Protein AF-0000000076649623 (afdb_homodimer)

Organism: Fusarium proliferatum (strain ET1) (NCBI:txid1227346)

Solvent-accessible surface area (backbone atoms only — not comparable to full-atom values): 53222 Å² total; per-residue (Å²): 126,75,60,84,68,94,77,64,84,64,48,52,60,72,61,63,50,52,37,36,53,84,43,39,63,80,58,52,62,29,38,40,29,67,59,44,32,45,48,42,56,57,62,59,64,44,45,24,31,44,32,30,13,16,39,40,55,71,40,42,58,73,51,51,92,74,40,55,58,86,61,12,33,7,35,34,34,36,44,37,33,47,74,54,40,34,33,40,40,34,30,55,48,72,33,68,36,53,52,53,21,59,75,67,67,39,58,48,59,39,52,58,86,22,64,72,48,24,37,76,89,43,37,96,71,51,64,78,48,37,42,24,42,16,32,48,78,56,68,93,34,35,30,28,15,21,55,72,25,57,36,32,32,32,38,84,84,80,41,48,57,73,43,76,50,42,38,89,73,58,59,79,62,58,19,23,47,39,53,57,46,58,32,66,89,72,48,27,37,41,39,37,16,54,34,36,76,37,83,48,28,32,26,32,34,45,32,29,28,39,52,82,38,34,61,76,39,71,35,61,39,69,49,98,59,26,42,66,60,66,35,56,42,48,37,89,57,35,32,37,40,52,44,39,38,44,23,36,38,57,68,43,20,72,73,61,45,56,33,46,28,34,42,83,80,57,71,48,24,34,43,34,38,31,49,55,62,89,43,53,52,84,55,57,40,63,30,34,27,67,52,38,22,76,52,52,48,58,47,20,22,75,55,95,80,20,42,36,40,36,27,33,41,19,62,36,78,78,62,39,80,41,23,32,86,85,62,40,55,48,74,59,61,60,83,74,51,38,10,29,32,32,33,36,62,50,52,85,83,55,73,52,84,52,70,51,59,67,73,42,79,76,41,80,48,40,42,50,55,48,33,44,50,62,75,37,50,28,38,84,77,44,57,36,40,28,32,25,52,54,82,90,46,68,69,56,56,13,82,45,88,81,19,58,55,33,58,51,28,36,26,45,32,39,40,28,73,77,77,66,48,72,44,61,37,65,93,47,72,54,31,30,53,43,52,50,41,53,40,65,46,42,91,85,46,59,90,72,39,30,27,32,42,31,43,32,43,31,62,86,77,57,22,28,31,39,34,32,25,45,50,86,47,49,66,77,43,60,46,19,42,34,45,47,66,44,64,71,62,70,47,54,30,54,34,68,43,53,31,70,63,56,57,64,43,44,62,58,48,50,49,42,52,38,47,57,24,62,61,83,115,126,77,61,84,69,95,76,65,84,60,51,51,60,73,62,64,50,52,37,36,53,85,43,42,62,79,56,51,62,29,37,40,29,67,60,42,32,46,47,36,55,56,61,60,66,45,44,25,32,44,33,32,14,15,37,41,54,72,43,44,57,74,51,49,92,74,40,55,58,87,62,12,34,6,35,34,36,35,44,37,33,46,74,55,41,36,34,40,39,34,30,54,48,73,33,68,35,54,51,52,21,59,75,68,68,39,59,49,59,39,52,61,86,22,66,72,49,24,38,75,90,45,39,96,72,52,64,78,48,36,43,23,42,16,31,46,75,56,66,94,35,32,29,28,16,23,56,72,25,58,34,31,31,32,39,83,84,81,41,48,58,73,42,76,52,43,38,88,74,57,60,80,61,60,19,22,46,40,53,57,45,57,31,65,89,74,47,27,37,41,40,36,17,56,34,36,77,36,83,48,28,31,27,32,32,46,33,29,28,38,52,82,38,34,61,76,39,70,35,61,39,68,51,98,60,25,44,66,61,64,34,58,41,48,36,89,57,34,32,37,39,50,44,40,38,45,25,38,37,56,69,43,22,72,72,60,46,54,34,47,29,35,40,85,80,55,72,46,22,34,42,34,36,31,51,56,64,90,45,50,52,84,55,57,40,63,30,35,27,66,51,37,22,76,53,53,47,58,49,21,23,73,56,95,82,19,41,37,40,35,27,33,40,17,60,34,78,79,62,39,79,41,22,32,87,84,63,40,55,48,71,59,62,61,86,74,51,38,10,28,32,33,32,35,64,48,51,86,83,54,75,53,85,52,71,51,59,66,72,41,78,77,41,80,50,39,41,51,56,49,31,45,50,62,74,37,52,28,37,85,76,44,56,37,40,27,31,25,51,53,83,92,44,66,71,57,58,13,84,44,87,81,20,59,55,34,59,52,29,35,26,44,31,39,41,28,73,78,77,67,48,74,44,60,39,65,93,46,71,56,31,28,53,44,52,50,40,53,39,64,47,42,91,84,45,59,88,71,38,32,29,32,42,31,43,32,43,32,62,85,76,57,23,28,32,40,34,33,24,46,49,85,48,50,66,78,43,60,47,20,43,34,44,48,68,42,64,70,63,70,45,54,30,53,34,68,44,53,31,69,64,56,56,64,44,44,62,59,48,51,47,42,53,38,48,58,24,62,63,83,118

Radius of gyration: 32.02 Å; Cα contacts (8 Å, |Δi|>4): 2838; chains: 2; bounding box: 60×103×68 Å

Nearest PDB structures (foldseek):
  5u97-assembly2_C  TM=9.268E-01  e=2.617E-54  Neurospora crassa OR74A
  8fu2-assembly2_C  TM=9.263E-01  e=1.915E-53  Neurospora crassa
  6n1y-assembly1_A  TM=9.250E-01  e=1.474E-53  Neurospora crassa
  7t8p-assembly2_C  TM=9.259E-01  e=9.214E-53  Neurospora crassa OR74A
  5j55-assembly1_A  TM=9.469E-01  e=6.071E-52  Novosphingobium aromaticivorans DSM 12444

Secondary structure (DSSP, 8-state):
-----SSS---PPPS--SS-GGGGS----EEEESS-EEEE---TT--EEEEEEEEE-SS--TTGGG--GGGSEEEEEEEEEETTEEEEEEEE---HHHHHHHHHTS----STT-GGGS-TTTTTTS------SEEEEETTEEEEE-TTS--EEE-TTT--EEEE--TTTT---S---SS-EE-TTT--EEEEEESTTSTT--EEEEEEE-TTS-EEEEEEEE-SS-B-----EE-SSEEEEEE-SEEE-HHHHHTT--SEEE-TT--EEEEEEEESSS--GGG-EEEEEES-EEEEEEEEEEETTEEEEEEEEESS-S-TTS-BTTS-TT-S-GGG--B-EEEEEE-TTS-SSS---EEEEEE-SEEEEEE--GGGTTS---EEEEEEE-TTS---B---GGGTT-B-B-EEEEEETTT--EEEE---TTEEE---EEEESSTTPPTT-EEEEEEEEETTTTEEEEEEEETT-GGG--SEEEEPSS--PPP--EEEEEHHHHHHHHHHHHHHHHHTTS---/-----SSS---PPPS--SS-GGGGS----EEEESS-EEEE---TT--EEEEEEEEE-SS--TTGGG--GGGSEEEEEEEEEETTEEEEEEEE---HHHHHHHHHTS----STT-GGGS-TTTTTTS------SEEEEETTEEEEE-TTS--EEE-TTT--EEEE--TTTT---S---SS-EE-TTT--EEEEEESTTSTT--EEEEEEE-TTS-EEEEEEEE-SS-B-----EE-SSEEEEEE-SEEE-HHHHHTT--SEEE-TT--EEEEEEEESSS--GGG-EEEEEES-EEEEEEEEEEETTEEEEEEEEESS-S-TTS-BTTS-TT-S-GGG--B-EEEEEE-TTS-SSS----SEEEE-SEEEEEE--GGGTTS---EEEEEEE-TTS---B---TTSTT-B-B-EEEEEETTT--EEEE---TTEEE---EEEESSTTPPTT-EEEEEEEEETTTTEEEEEEEETT-GGG--SEEEEPSS--PPP--EEEEEHHHHHHHHHHHHHHHHHTTS---

Structure (mmCIF, N/CA/C/O backbone):
data_AF-0000000076649623-model_v1
#
loop_
_entity.id
_entity.type
_entity.pdbx_description
1 polymer 'Related to lignostilbene dioxygenase'
#
loop_
_atom_site.group_PDB
_atom_site.id
_atom_site.type_symbol
_atom_site.label_atom_id
_atom_site.label_alt_id
_atom_site.label_comp_id
_atom_site.label_asym_id
_atom_site.label_entity_id
_atom_site.label_seq_id
_atom_site.pdbx_PDB_ins_code
_atom_site.Cartn_x
_atom_site.Cartn_y
_atom_site.Cartn_z
_atom_site.occupancy
_atom_site.B_iso_or_equiv
_atom_site.auth_seq_id
_atom_site.auth_comp_id
_atom_site.auth_asym_id
_atom_site.auth_atom_id
_atom_site.pdbx_PDB_model_num
ATOM 1 N N . MET A 1 1 ? 22.219 -12.57 13.852 1 20.72 1 MET A N 1
ATOM 2 C CA . MET A 1 1 ? 22.219 -11.109 13.93 1 20.72 1 MET A CA 1
ATOM 3 C C . MET A 1 1 ? 22.797 -10.5 12.656 1 20.72 1 MET A C 1
ATOM 5 O O . MET A 1 1 ? 23.969 -10.711 12.336 1 20.72 1 MET A O 1
ATOM 9 N N . ALA A 1 2 ? 21.875 -10.273 11.617 1 30.36 2 ALA A N 1
ATOM 10 C CA . ALA A 1 2 ? 22.422 -9.734 10.383 1 30.36 2 ALA A CA 1
ATOM 11 C C . ALA A 1 2 ? 23.266 -8.492 10.656 1 30.36 2 ALA A C 1
ATOM 13 O O . ALA A 1 2 ? 22.797 -7.527 11.258 1 30.36 2 ALA A O 1
ATOM 14 N N . HIS A 1 3 ? 24.594 -8.586 10.703 1 27.41 3 HIS A N 1
ATOM 15 C CA . HIS A 1 3 ? 25.609 -7.566 10.938 1 27.41 3 HIS A CA 1
ATOM 16 C C . HIS A 1 3 ? 25.469 -6.41 9.953 1 27.41 3 HIS A C 1
ATOM 18 O O . HIS A 1 3 ? 25.266 -6.629 8.758 1 27.41 3 HIS A O 1
ATOM 24 N N . VAL A 1 4 ? 25.203 -5.152 10.406 1 34.38 4 VAL A N 1
ATOM 25 C CA . VAL A 1 4 ? 25.281 -3.895 9.664 1 34.38 4 VAL A CA 1
ATOM 26 C C . VAL A 1 4 ? 26.641 -3.787 8.969 1 34.38 4 VAL A C 1
ATOM 28 O O . VAL A 1 4 ? 27.688 -3.783 9.625 1 34.38 4 VAL A O 1
ATOM 31 N N . VAL A 1 5 ? 26.797 -4.188 7.703 1 34.47 5 VAL A N 1
ATOM 32 C CA . VAL A 1 5 ? 28.062 -3.951 7.023 1 34.47 5 VAL A CA 1
ATOM 33 C C . VAL A 1 5 ? 28.25 -2.457 6.773 1 34.47 5 VAL A C 1
ATOM 35 O O . VAL A 1 5 ? 27.344 -1.792 6.266 1 34.47 5 VAL A O 1
ATOM 38 N N . PRO A 1 6 ? 29.328 -1.755 7.027 1 34.03 6 PRO A N 1
ATOM 39 C CA . PRO A 1 6 ? 29.875 -0.438 6.707 1 34.03 6 PRO A CA 1
ATOM 40 C C . PRO A 1 6 ? 30.109 -0.242 5.211 1 34.03 6 PRO A C 1
ATOM 42 O O . PRO A 1 6 ? 30.734 -1.092 4.562 1 34.03 6 PRO A O 1
ATOM 45 N N . GLY A 1 7 ? 29.156 0.691 4.246 1 38.47 7 GLY A N 1
ATOM 46 C CA . GLY A 1 7 ? 29.359 1.184 2.895 1 38.47 7 GLY A CA 1
ATOM 47 C C . GLY A 1 7 ? 28.062 1.437 2.145 1 38.47 7 GLY A C 1
ATOM 48 O O . GLY A 1 7 ? 28.078 2.027 1.062 1 38.47 7 GLY A O 1
ATOM 49 N N . VAL A 1 8 ? 27.156 0.473 1.976 1 45.47 8 VAL A N 1
ATOM 50 C CA . VAL A 1 8 ? 25.953 0.926 1.297 1 45.47 8 VAL A CA 1
ATOM 51 C C . VAL A 1 8 ? 25.219 1.954 2.162 1 45.47 8 VAL A C 1
ATOM 53 O O . VAL A 1 8 ? 24.938 1.7 3.336 1 45.47 8 VAL A O 1
ATOM 56 N N . PRO A 1 9 ? 25.328 3.289 1.916 1 55.75 9 PRO A N 1
ATOM 57 C CA . PRO A 1 9 ? 24.469 4.168 2.723 1 55.75 9 PRO A CA 1
ATOM 58 C C . PRO A 1 9 ? 23.141 3.521 3.088 1 55.75 9 PRO A C 1
ATOM 60 O O . PRO A 1 9 ? 22.531 2.844 2.258 1 55.75 9 PRO A O 1
ATOM 63 N N . GLY A 1 10 ? 23.031 2.988 4.223 1 66.56 10 GLY A N 1
ATOM 64 C CA . GLY A 1 10 ? 22.094 2.029 4.781 1 66.56 10 GLY A CA 1
ATOM 65 C C . GLY A 1 10 ? 20.641 2.414 4.562 1 66.56 10 GLY A C 1
ATOM 66 O O . GLY A 1 10 ? 20.344 3.586 4.336 1 66.56 10 GLY A O 1
ATOM 67 N N . THR A 1 11 ? 19.906 1.524 4.02 1 82.69 11 THR A N 1
ATOM 68 C CA . THR A 1 11 ? 18.469 1.654 3.84 1 82.69 11 THR A CA 1
ATOM 69 C C . THR A 1 11 ? 17.734 1.381 5.148 1 82.69 11 THR A C 1
ATOM 71 O O . THR A 1 11 ? 16.5 1.304 5.172 1 82.69 11 THR A O 1
ATOM 74 N N . ARG A 1 12 ? 18.562 1.356 6.27 1 83.62 12 ARG A N 1
ATOM 75 C CA . ARG A 1 12 ? 17.953 1.04 7.551 1 83.62 12 ARG A CA 1
ATOM 76 C C . ARG A 1 12 ? 17.484 2.307 8.266 1 83.62 12 ARG A C 1
ATOM 78 O O . ARG A 1 12 ? 18.234 3.273 8.383 1 83.62 12 ARG A O 1
ATOM 85 N N . PHE A 1 13 ? 16.312 2.258 8.648 1 82.75 13 PHE A N 1
ATOM 86 C CA . PHE A 1 13 ? 15.766 3.377 9.398 1 82.75 13 PHE A CA 1
ATOM 87 C C . PHE A 1 13 ? 16 3.199 10.891 1 82.75 13 PHE A C 1
ATOM 89 O O . PHE A 1 13 ? 15.977 2.078 11.406 1 82.75 13 PHE A O 1
ATOM 96 N N . PRO A 1 14 ? 16.25 4.234 11.484 1 74.25 14 PRO A N 1
ATOM 97 C CA . PRO A 1 14 ? 16.312 4.137 12.945 1 74.25 14 PRO A CA 1
ATOM 98 C C . PRO A 1 14 ? 14.969 3.773 13.57 1 74.25 14 PRO A C 1
ATOM 100 O O . PRO A 1 14 ? 13.914 4.047 12.984 1 74.25 14 PRO A O 1
ATOM 103 N N . LYS A 1 15 ? 14.867 2.783 14.492 1 63.75 15 LYS A N 1
ATOM 104 C CA . LYS A 1 15 ? 13.625 2.336 15.102 1 63.75 15 LYS A CA 1
ATOM 105 C C . LYS A 1 15 ? 12.82 3.516 15.648 1 63.75 15 LYS A C 1
ATOM 107 O O . LYS A 1 15 ? 11.594 3.461 15.711 1 63.75 15 LYS A O 1
ATOM 112 N N . HIS A 1 16 ? 13.469 4.434 16.219 1 58.81 16 HIS A N 1
ATOM 113 C CA . HIS A 1 16 ? 12.562 5.348 16.906 1 58.81 16 HIS A CA 1
ATOM 114 C C . HIS A 1 16 ? 12.836 6.793 16.516 1 58.81 16 HIS A C 1
ATOM 116 O O . HIS A 1 16 ? 13.992 7.227 16.516 1 58.81 16 HIS A O 1
ATOM 122 N N . TYR A 1 17 ? 11.734 7.262 15.797 1 59.03 17 TYR A N 1
ATOM 123 C CA . TYR A 1 17 ? 11.711 8.711 15.672 1 59.03 17 TYR A CA 1
ATOM 124 C C . TYR A 1 17 ? 11.039 9.352 16.891 1 59.03 17 TYR A C 1
ATOM 126 O O . TYR A 1 17 ? 10.367 8.672 17.656 1 59.03 17 TYR A O 1
ATOM 134 N N . ALA A 1 18 ? 11.453 10.547 17.266 1 57.72 18 ALA A N 1
ATOM 135 C CA . ALA A 1 18 ? 10.797 11.391 18.266 1 57.72 18 ALA A CA 1
ATOM 136 C C . ALA A 1 18 ? 9.305 11.523 17.969 1 57.72 18 ALA A C 1
ATOM 138 O O . ALA A 1 18 ? 8.781 12.633 17.875 1 57.72 18 ALA A O 1
ATOM 139 N N . MET A 1 19 ? 8.648 10.258 17.594 1 64.5 19 MET A N 1
ATOM 140 C CA . MET A 1 19 ? 7.223 10.352 17.297 1 64.5 19 MET A CA 1
ATOM 141 C C . MET A 1 19 ? 6.43 9.383 18.156 1 64.5 19 MET A C 1
ATOM 143 O O . MET A 1 19 ? 6.984 8.742 19.047 1 64.5 19 MET A O 1
ATOM 147 N N . SER A 1 20 ? 5.059 9.414 17.938 1 71.38 20 SER A N 1
ATOM 148 C CA . SER A 1 20 ? 4.152 8.516 18.641 1 71.38 20 SER A CA 1
ATOM 149 C C . SER A 1 20 ? 4.555 7.055 18.438 1 71.38 20 SER A C 1
ATOM 151 O O . SER A 1 20 ? 5.246 6.723 17.469 1 71.38 20 SER A O 1
ATOM 153 N N . LYS A 1 21 ? 4.172 6.289 19.375 1 78.25 21 LYS A N 1
ATOM 154 C CA . LYS A 1 21 ? 4.402 4.852 19.297 1 78.25 21 LYS A CA 1
ATOM 155 C C . LYS A 1 21 ? 3.852 4.281 17.984 1 78.25 21 LYS A C 1
ATOM 157 O O . LYS A 1 21 ? 4.391 3.311 17.453 1 78.25 21 LYS A O 1
ATOM 162 N N . TRP A 1 22 ? 2.838 4.906 17.453 1 86.62 22 TRP A N 1
ATOM 163 C CA . TRP A 1 22 ? 2.229 4.469 16.203 1 86.62 22 TRP A CA 1
ATOM 164 C C . TRP A 1 22 ? 3.211 4.594 15.047 1 86.62 22 TRP A C 1
ATOM 166 O O . TRP A 1 22 ? 3.188 3.785 14.117 1 86.62 22 TRP A O 1
ATOM 176 N N . ASN A 1 23 ? 4.113 5.574 15.141 1 82.81 23 ASN A N 1
ATOM 177 C CA . ASN A 1 23 ? 5.043 5.863 14.055 1 82.81 23 ASN A CA 1
ATOM 178 C C . ASN A 1 23 ? 6.371 5.137 14.25 1 82.81 23 ASN A C 1
ATOM 180 O O . ASN A 1 23 ? 7.398 5.559 13.711 1 82.81 23 ASN A O 1
ATOM 184 N N . GLU A 1 24 ? 6.375 4.156 14.938 1 76.06 24 GLU A N 1
ATOM 185 C CA . GLU A 1 24 ? 7.621 3.451 15.234 1 76.06 24 GLU A CA 1
ATOM 186 C C . GLU A 1 24 ? 8.219 2.832 13.977 1 76.06 24 GLU A C 1
ATOM 188 O O . GLU A 1 24 ? 9.438 2.691 13.867 1 76.06 24 GLU A O 1
ATOM 193 N N . ASP A 1 25 ? 7.375 2.504 13.039 1 77.38 25 ASP A N 1
ATOM 194 C CA . ASP A 1 25 ? 7.855 1.944 11.781 1 77.38 25 ASP A CA 1
ATOM 195 C C . ASP A 1 25 ? 7.543 2.873 10.609 1 77.38 25 ASP A C 1
ATOM 197 O O . ASP A 1 25 ? 6.492 3.516 10.586 1 77.38 25 ASP A O 1
ATOM 201 N N . HIS A 1 26 ? 8.516 3.059 9.695 1 78.06 26 HIS A N 1
ATOM 202 C CA . HIS A 1 26 ? 8.312 3.871 8.5 1 78.06 26 HIS A CA 1
ATOM 203 C C . HIS A 1 26 ? 7.605 3.074 7.406 1 78.06 26 HIS A C 1
ATOM 205 O O . HIS A 1 26 ? 7.82 1.867 7.277 1 78.06 26 HIS A O 1
ATOM 211 N N . LEU A 1 27 ? 6.77 3.674 6.648 1 84.12 27 LEU A N 1
ATOM 212 C CA . LEU A 1 27 ? 5.969 2.947 5.668 1 84.12 27 LEU A CA 1
ATOM 213 C C . LEU A 1 27 ? 6.461 3.229 4.254 1 84.12 27 LEU A C 1
ATOM 215 O O . LEU A 1 27 ? 6.746 2.299 3.494 1 84.12 27 LEU A O 1
ATOM 219 N N . ARG A 1 28 ? 6.645 4.492 3.795 1 91.56 28 ARG A N 1
ATOM 220 C CA . ARG A 1 28 ? 7.352 4.91 2.59 1 91.56 28 ARG A CA 1
ATOM 221 C C . ARG A 1 28 ? 6.75 4.262 1.349 1 91.56 28 ARG A C 1
ATOM 223 O O . ARG A 1 28 ? 7.465 3.658 0.546 1 91.56 28 ARG A O 1
ATOM 230 N N . PHE A 1 29 ? 5.477 4.383 1.147 1 95.81 29 PHE A N 1
ATOM 231 C CA . PHE A 1 29 ? 4.848 3.809 -0.036 1 95.81 29 PHE A CA 1
ATOM 232 C C . PHE A 1 29 ? 3.799 4.754 -0.607 1 95.81 29 PHE A C 1
ATOM 234 O O . PHE A 1 29 ? 3.393 5.711 0.053 1 95.81 29 PHE A O 1
ATOM 241 N N . GLU A 1 30 ? 3.449 4.594 -1.854 1 97.81 30 GLU A N 1
ATOM 242 C CA . GLU A 1 30 ? 2.283 5.148 -2.535 1 97.81 30 GLU A CA 1
ATOM 243 C C . GLU A 1 30 ? 1.268 4.059 -2.865 1 97.81 30 GLU A C 1
ATOM 245 O O . GLU A 1 30 ? 1.644 2.922 -3.166 1 97.81 30 GLU A O 1
ATOM 250 N N . ALA A 1 31 ? -0.027 4.383 -2.814 1 97.75 31 ALA A N 1
ATOM 251 C CA . ALA A 1 31 ? -0.969 3.283 -3 1 97.75 31 ALA A CA 1
ATOM 252 C C . ALA A 1 31 ? -2.314 3.793 -3.512 1 97.75 31 ALA A C 1
ATOM 254 O O . ALA A 1 31 ? -2.66 4.957 -3.307 1 97.75 31 ALA A O 1
ATOM 255 N N . ASP A 1 32 ? -3.016 2.951 -4.227 1 97.69 32 ASP A N 1
ATOM 256 C CA . ASP A 1 32 ? -4.438 3.033 -4.551 1 97.69 32 ASP A CA 1
ATOM 257 C C . ASP A 1 32 ? -5.207 1.86 -3.947 1 97.69 32 ASP A C 1
ATOM 259 O O . ASP A 1 32 ? -4.773 0.711 -4.043 1 97.69 32 ASP A O 1
ATOM 263 N N . ALA A 1 33 ? -6.199 2.068 -3.303 1 96.69 33 ALA A N 1
ATOM 264 C CA . ALA A 1 33 ? -7.172 1.06 -2.891 1 96.69 33 ALA A CA 1
ATOM 265 C C . ALA A 1 33 ? -8.57 1.418 -3.379 1 96.69 33 ALA A C 1
ATOM 267 O O . ALA A 1 33 ? -9.18 2.375 -2.895 1 96.69 33 ALA A O 1
ATOM 268 N N . TYR A 1 34 ? -9.023 0.638 -4.359 1 94.62 34 TYR A N 1
ATOM 269 C CA . TYR A 1 34 ? -10.344 0.862 -4.945 1 94.62 34 TYR A CA 1
ATOM 270 C C . TYR A 1 34 ? -11.422 0.161 -4.137 1 94.62 34 TYR A C 1
ATOM 272 O O . TYR A 1 34 ? -11.344 -1.045 -3.893 1 94.62 34 TYR A O 1
ATOM 280 N N . GLU A 1 35 ? -12.406 0.967 -3.643 1 93.75 35 GLU A N 1
ATOM 281 C CA . GLU A 1 35 ? -13.531 0.448 -2.869 1 93.75 35 GLU A CA 1
ATOM 282 C C . GLU A 1 35 ? -13.07 -0.069 -1.509 1 93.75 35 GLU A C 1
ATOM 284 O O . GLU A 1 35 ? -12.898 -1.275 -1.323 1 93.75 35 GLU A O 1
ATOM 289 N N . LEU A 1 36 ? -13.062 0.695 -0.539 1 95.75 36 LEU A N 1
ATOM 290 C CA . LEU A 1 36 ? -12.703 0.276 0.812 1 95.75 36 LEU A CA 1
ATOM 291 C C . LEU A 1 36 ? -13.867 -0.447 1.483 1 95.75 36 LEU A C 1
ATOM 293 O O . LEU A 1 36 ? -15.023 -0.204 1.151 1 95.75 36 LEU A O 1
ATOM 297 N N . GLU A 1 37 ? -13.539 -1.304 2.387 1 92.88 37 GLU A N 1
ATOM 298 C CA . GLU A 1 37 ? -14.547 -2.01 3.172 1 92.88 37 GLU A CA 1
ATOM 299 C C . GLU A 1 37 ? -15.219 -1.079 4.18 1 92.88 37 GLU A C 1
ATOM 301 O O . GLU A 1 37 ? -14.531 -0.378 4.93 1 92.88 37 GLU A O 1
ATOM 306 N N . VAL A 1 38 ? -16.516 -1.086 4.16 1 94.31 38 VAL A N 1
ATOM 307 C CA . VAL A 1 38 ? -17.266 -0.207 5.039 1 94.31 38 VAL A CA 1
ATOM 308 C C . VAL A 1 38 ? -18.109 -1.042 6.004 1 94.31 38 VAL A C 1
ATOM 310 O O . VAL A 1 38 ? -18.906 -1.89 5.574 1 94.31 38 VAL A O 1
ATOM 313 N N . ILE A 1 39 ? -17.891 -0.898 7.301 1 92.75 39 ILE A N 1
ATOM 314 C CA . ILE A 1 39 ? -18.781 -1.408 8.344 1 92.75 39 ILE A CA 1
ATOM 315 C C . ILE A 1 39 ? -19.734 -0.305 8.797 1 92.75 39 ILE A C 1
ATOM 317 O O . ILE A 1 39 ? -19.297 0.758 9.242 1 92.75 39 ILE A O 1
ATOM 321 N N . GLY A 1 40 ? -20.938 -0.52 8.727 1 94.38 40 GLY A N 1
ATOM 322 C CA . GLY A 1 40 ? -21.922 0.528 8.906 1 94.38 40 GLY A CA 1
ATOM 323 C C . GLY A 1 40 ? -22.422 1.11 7.602 1 94.38 40 GLY A C 1
ATOM 324 O O . GLY A 1 40 ? -22.5 0.408 6.59 1 94.38 40 GLY A O 1
ATOM 325 N N . GLN A 1 41 ? -22.906 2.365 7.715 1 93.75 41 GLN A N 1
ATOM 326 C CA . GLN A 1 41 ? -23.5 2.961 6.52 1 93.75 41 GLN A CA 1
ATOM 327 C C . GLN A 1 41 ? -23.016 4.398 6.328 1 93.75 41 GLN A C 1
ATOM 329 O O . GLN A 1 41 ? -23.031 5.191 7.27 1 93.75 41 GLN A O 1
ATOM 334 N N . ILE A 1 42 ? -22.609 4.656 5.137 1 96.31 42 ILE A N 1
ATOM 335 C CA . ILE A 1 42 ? -22.281 6.027 4.746 1 96.31 42 ILE A CA 1
ATOM 336 C C . ILE A 1 42 ? -23.5 6.672 4.078 1 96.31 42 ILE A C 1
ATOM 338 O O . ILE A 1 42 ? -24 6.168 3.072 1 96.31 42 ILE A O 1
ATOM 342 N N . PRO A 1 43 ? -23.953 7.715 4.633 1 95.12 43 PRO A N 1
ATOM 343 C CA . PRO A 1 43 ? -25.062 8.391 3.951 1 95.12 43 PRO A CA 1
ATOM 344 C C . PRO A 1 43 ? -24.75 8.719 2.492 1 95.12 43 PRO A C 1
ATOM 346 O O . PRO A 1 43 ? -23.641 9.188 2.186 1 95.12 43 PRO A O 1
ATOM 349 N N . SER A 1 44 ? -25.688 8.508 1.588 1 91.38 44 SER A N 1
ATOM 350 C CA . SER A 1 44 ? -25.469 8.68 0.156 1 91.38 44 SER A CA 1
ATOM 351 C C . SER A 1 44 ? -25.281 10.156 -0.2 1 91.38 44 SER A C 1
ATOM 353 O O . SER A 1 44 ? -24.812 10.477 -1.292 1 91.38 44 SER A O 1
ATOM 355 N N . THR A 1 45 ? -25.641 11.094 0.716 1 91.25 45 THR A N 1
ATOM 356 C CA . THR A 1 45 ? -25.547 12.531 0.464 1 91.25 45 THR A CA 1
ATOM 357 C C . THR A 1 45 ? -24.094 13 0.572 1 91.25 45 THR A C 1
ATOM 359 O O . THR A 1 45 ? -23.75 14.078 0.098 1 91.25 45 THR A O 1
ATOM 362 N N . ILE A 1 46 ? -23.312 12.211 1.214 1 96.5 46 ILE A N 1
ATOM 363 C CA . ILE A 1 46 ? -21.906 12.594 1.337 1 96.5 46 ILE A CA 1
ATOM 364 C C . ILE A 1 46 ? -21.203 12.391 -0 1 96.5 46 ILE A C 1
ATOM 366 O O . ILE A 1 46 ? -21.141 11.273 -0.519 1 96.5 46 ILE A O 1
ATOM 370 N N . HIS A 1 47 ? -20.781 13.414 -0.575 1 97.12 47 HIS A N 1
ATOM 371 C CA . HIS A 1 47 ? -20.062 13.414 -1.837 1 97.12 47 HIS A CA 1
ATOM 372 C C . HIS A 1 47 ? -18.891 14.398 -1.801 1 97.12 47 HIS A C 1
ATOM 374 O O . HIS A 1 47 ? -19.094 15.609 -1.717 1 97.12 47 HIS A O 1
ATOM 380 N N . GLY A 1 48 ? -17.625 13.883 -1.854 1 97.88 48 GLY A N 1
ATOM 381 C CA . GLY A 1 48 ? -16.422 14.703 -1.819 1 97.88 48 GLY A CA 1
ATOM 382 C C . GLY A 1 48 ? -15.18 13.93 -1.442 1 97.88 48 GLY A C 1
ATOM 383 O O . GLY A 1 48 ? -15.141 12.703 -1.572 1 97.88 48 GLY A O 1
ATOM 384 N N . ALA A 1 49 ? -14.172 14.641 -1.149 1 98.56 49 ALA A N 1
ATOM 385 C CA . ALA A 1 49 ? -12.906 14.008 -0.809 1 98.56 49 ALA A CA 1
ATOM 386 C C . ALA A 1 49 ? -12.312 14.609 0.462 1 98.56 49 ALA A C 1
ATOM 388 O O . ALA A 1 49 ? -12.359 15.828 0.658 1 98.56 49 ALA A O 1
ATOM 389 N N . PHE A 1 50 ? -11.883 13.789 1.341 1 98.75 50 PHE A N 1
ATOM 390 C CA . PHE A 1 50 ? -11.055 14.156 2.48 1 98.75 50 PHE A CA 1
ATOM 391 C C . PHE A 1 50 ? -9.57 13.992 2.148 1 98.75 50 PHE A C 1
ATOM 393 O O . PHE A 1 50 ? -9.086 12.867 1.995 1 98.75 50 PHE A O 1
ATOM 400 N N . TYR A 1 51 ? -8.836 15.133 1.968 1 98.81 51 TYR A N 1
ATOM 401 C CA . TYR A 1 51 ? -7.395 15.141 1.731 1 98.81 51 TYR A CA 1
ATOM 402 C C . TYR A 1 51 ? -6.629 15.359 3.031 1 98.81 51 TYR A C 1
ATOM 404 O O . TYR A 1 51 ? -7.027 16.172 3.863 1 98.81 51 TYR A O 1
ATOM 412 N N . ARG A 1 52 ? -5.562 14.656 3.178 1 98.25 52 ARG A N 1
ATOM 413 C CA . ARG A 1 52 ? -4.691 14.812 4.34 1 98.25 52 ARG A CA 1
ATOM 414 C C . ARG A 1 52 ? -3.23 14.578 3.963 1 98.25 52 ARG A C 1
ATOM 416 O O . ARG A 1 52 ? -2.936 14.031 2.902 1 98.25 52 ARG A O 1
ATOM 423 N N . VAL A 1 53 ? -2.381 15.016 4.855 1 98.19 53 VAL A N 1
ATOM 424 C CA . VAL A 1 53 ? -0.961 14.82 4.578 1 98.19 53 VAL A CA 1
ATOM 425 C C . VAL A 1 53 ? -0.255 14.312 5.836 1 98.19 53 VAL A C 1
ATOM 427 O O . VAL A 1 53 ? -0.596 14.711 6.949 1 98.19 53 VAL A O 1
ATOM 430 N N . GLN A 1 54 ? 0.619 13.406 5.656 1 95.75 54 GLN A N 1
ATOM 431 C CA . GLN A 1 54 ? 1.485 12.898 6.715 1 95.75 54 GLN A CA 1
ATOM 432 C C . GLN A 1 54 ? 2.957 13.047 6.34 1 95.75 54 GLN A C 1
ATOM 434 O O . GLN A 1 54 ? 3.324 12.875 5.176 1 95.75 54 GLN A O 1
ATOM 439 N N . PRO A 1 55 ? 3.76 13.477 7.285 1 94.81 55 PRO A N 1
ATOM 440 C CA . PRO A 1 55 ? 5.203 13.375 7.055 1 94.81 55 PRO A CA 1
ATOM 441 C C . PRO A 1 55 ? 5.699 11.93 7.023 1 94.81 55 PRO A C 1
ATOM 443 O O . PRO A 1 55 ? 5.328 11.133 7.883 1 94.81 55 PRO A O 1
ATOM 446 N N . ASP A 1 56 ? 6.453 11.602 6.043 1 92.81 56 ASP A N 1
ATOM 447 C CA . ASP A 1 56 ? 7.008 10.266 5.863 1 92.81 56 ASP A CA 1
ATOM 448 C C . ASP A 1 56 ? 8.406 10.328 5.25 1 92.81 56 ASP A C 1
ATOM 450 O O . ASP A 1 56 ? 8.547 10.5 4.039 1 92.81 56 ASP A O 1
ATOM 454 N N . HIS A 1 57 ? 9.461 10.109 6.074 1 92.12 57 HIS A N 1
ATOM 455 C CA . HIS A 1 57 ? 10.82 10.156 5.555 1 92.12 57 HIS A CA 1
ATOM 456 C C . HIS A 1 57 ? 11.023 9.125 4.445 1 92.12 57 HIS A C 1
ATOM 458 O O . HIS A 1 57 ? 10.891 7.922 4.68 1 92.12 57 HIS A O 1
ATOM 464 N N . ALA A 1 58 ? 11.414 9.609 3.314 1 92.31 58 ALA A N 1
ATOM 465 C CA . ALA A 1 58 ? 11.625 8.695 2.189 1 92.31 58 ALA A CA 1
ATOM 466 C C . ALA A 1 58 ? 12.93 7.922 2.348 1 92.31 58 ALA A C 1
ATOM 468 O O . ALA A 1 58 ? 13.07 6.824 1.808 1 92.31 58 ALA A O 1
ATOM 469 N N . PHE A 1 59 ? 13.906 8.5 3.057 1 92.62 59 PHE A N 1
ATOM 470 C CA . PHE A 1 59 ? 15.203 7.883 3.303 1 92.62 59 PHE A CA 1
ATOM 471 C C . PHE A 1 59 ? 15.617 8.055 4.762 1 92.62 59 PHE A C 1
ATOM 473 O O . PHE A 1 59 ? 15.156 8.977 5.438 1 92.62 59 PHE A O 1
ATOM 480 N N . PRO A 1 60 ? 16.484 7.148 5.242 1 90.81 60 PRO A N 1
ATOM 481 C CA . PRO A 1 60 ? 17 7.375 6.594 1 90.81 60 PRO A CA 1
ATOM 482 C C . PRO A 1 60 ? 17.656 8.75 6.75 1 90.81 60 PRO A C 1
ATOM 484 O O . PRO A 1 60 ? 18.547 9.117 5.98 1 90.81 60 PRO A O 1
ATOM 487 N N . PRO A 1 61 ? 17.188 9.461 7.754 1 90.69 61 PRO A N 1
ATOM 488 C CA . PRO A 1 61 ? 17.703 10.828 7.906 1 90.69 61 PRO A CA 1
ATOM 489 C C . PRO A 1 61 ? 19.188 10.867 8.258 1 90.69 61 PRO A C 1
ATOM 491 O O . PRO A 1 61 ? 19.703 9.953 8.906 1 90.69 61 PRO A O 1
ATOM 494 N N . ILE A 1 62 ? 19.844 11.961 7.898 1 90.94 62 ILE A N 1
ATOM 495 C CA . ILE A 1 62 ? 21.266 12.164 8.164 1 90.94 62 ILE A CA 1
ATOM 496 C C . ILE A 1 62 ? 21.5 12.266 9.672 1 90.94 62 ILE A C 1
ATOM 498 O O . ILE A 1 62 ? 22.438 11.664 10.195 1 90.94 62 ILE A O 1
ATOM 502 N N . PHE A 1 63 ? 20.641 12.977 10.328 1 89.38 63 PHE A N 1
ATOM 503 C CA . PHE A 1 63 ? 20.766 13.164 11.766 1 89.38 63 PHE A CA 1
ATOM 504 C C . PHE A 1 63 ? 19.734 12.336 12.516 1 89.38 63 PHE A C 1
ATOM 506 O O . PHE A 1 63 ? 18.938 12.875 13.297 1 89.38 63 PHE A O 1
ATOM 513 N N . ALA A 1 64 ? 19.812 11.062 12.406 1 82.19 64 ALA A N 1
ATOM 514 C CA . ALA A 1 64 ? 18.797 10.102 12.836 1 82.19 64 ALA A CA 1
ATOM 515 C C . ALA A 1 64 ? 18.516 10.234 14.328 1 82.19 64 ALA A C 1
ATOM 517 O O . ALA A 1 64 ? 17.359 10.211 14.75 1 82.19 64 ALA A O 1
ATOM 518 N N . GLU A 1 65 ? 19.453 10.461 15.125 1 77.75 65 GLU A N 1
ATOM 519 C CA . GLU A 1 65 ? 19.312 10.461 16.578 1 77.75 65 GLU A CA 1
ATOM 520 C C . GLU A 1 65 ? 18.516 11.664 17.062 1 77.75 65 GLU A C 1
ATOM 522 O O . GLU A 1 65 ? 17.891 11.617 18.125 1 77.75 65 GLU A O 1
ATOM 527 N N . THR A 1 66 ? 18.531 12.68 16.281 1 82.38 66 THR A N 1
ATOM 528 C CA . THR A 1 66 ? 17.859 13.906 16.703 1 82.38 66 THR A CA 1
ATOM 529 C C . THR A 1 66 ? 16.797 14.328 15.688 1 82.38 66 THR A C 1
ATOM 531 O O . THR A 1 66 ? 16.359 15.477 15.688 1 82.38 66 THR A O 1
ATOM 534 N N . GLU A 1 67 ? 16.531 13.398 14.805 1 85 67 GLU A N 1
ATOM 535 C CA . GLU A 1 67 ? 15.562 13.711 13.766 1 85 67 GLU A CA 1
ATOM 536 C C . GLU A 1 67 ? 14.164 13.914 14.359 1 85 67 GLU A C 1
ATOM 538 O O . GLU A 1 67 ? 13.828 13.305 15.375 1 85 67 GLU A O 1
ATOM 543 N N . ILE A 1 68 ? 13.461 14.797 13.703 1 85.06 68 ILE A N 1
ATOM 544 C CA . ILE A 1 68 ? 12.102 15.07 14.18 1 85.06 68 ILE A CA 1
ATOM 545 C C . ILE A 1 68 ? 11.094 14.68 13.102 1 85.06 68 ILE A C 1
ATOM 547 O O . ILE A 1 68 ? 11.375 14.789 11.906 1 85.06 68 ILE A O 1
ATOM 551 N N . PRO A 1 69 ? 9.891 14.336 13.484 1 81.5 69 PRO A N 1
ATOM 552 C CA . PRO A 1 69 ? 8.875 13.867 12.531 1 81.5 69 PRO A CA 1
ATOM 553 C C . PRO A 1 69 ? 8.477 14.938 11.516 1 81.5 69 PRO A C 1
ATOM 555 O O . PRO A 1 69 ? 8.102 14.609 10.391 1 81.5 69 PRO A O 1
ATOM 558 N N . LEU A 1 70 ? 8.625 16.156 11.82 1 89.81 70 LEU A N 1
ATOM 559 C CA . LEU A 1 70 ? 8.188 17.266 10.977 1 89.81 70 LEU A CA 1
ATOM 560 C C . LEU A 1 70 ? 9.047 17.344 9.719 1 89.81 70 LEU A C 1
ATOM 562 O O . LEU A 1 70 ? 8.688 18.047 8.766 1 89.81 70 LEU A O 1
ATOM 566 N N . ASN A 1 71 ? 10.125 16.641 9.766 1 92.81 71 ASN A N 1
ATOM 567 C CA . ASN A 1 71 ? 11.086 16.734 8.68 1 92.81 71 ASN A CA 1
ATOM 568 C C . ASN A 1 71 ? 10.836 15.672 7.613 1 92.81 71 ASN A C 1
ATOM 570 O O . ASN A 1 71 ? 11.578 15.578 6.637 1 92.81 71 ASN A O 1
ATOM 574 N N . GLY A 1 72 ? 9.781 14.883 7.699 1 94 72 GLY A N 1
ATOM 575 C CA . GLY A 1 72 ? 9.438 13.867 6.723 1 94 72 GLY A CA 1
ATOM 576 C C . GLY A 1 72 ? 8.82 14.43 5.457 1 94 72 GLY A C 1
ATOM 577 O O . GLY A 1 72 ? 8.234 15.516 5.477 1 94 72 GLY A O 1
ATOM 578 N N . ASP A 1 73 ? 8.945 13.734 4.387 1 96.75 73 ASP A N 1
ATOM 579 C CA . ASP A 1 73 ? 8.398 14.148 3.098 1 96.75 73 ASP A CA 1
ATOM 580 C C . ASP A 1 73 ? 6.867 14.109 3.113 1 96.75 73 ASP A C 1
ATOM 582 O O . ASP A 1 73 ? 6.273 13.234 3.752 1 96.75 73 ASP A O 1
ATOM 586 N N . GLY A 1 74 ? 6.262 15.094 2.443 1 97.94 74 GLY A N 1
ATOM 587 C CA . GLY A 1 74 ? 4.809 15.109 2.395 1 97.94 74 GLY A CA 1
ATOM 588 C C . GLY A 1 74 ? 4.223 13.969 1.592 1 97.94 74 GLY A C 1
ATOM 589 O O . GLY A 1 74 ? 4.504 13.828 0.401 1 97.94 74 GLY A O 1
ATOM 590 N N . ASN A 1 75 ? 3.488 13.133 2.211 1 97.75 75 ASN A N 1
ATOM 591 C CA . ASN A 1 75 ? 2.715 12.055 1.609 1 97.75 75 ASN A CA 1
ATOM 592 C C . ASN A 1 75 ? 1.214 12.281 1.771 1 97.75 75 ASN A C 1
ATOM 594 O O . ASN A 1 75 ? 0.674 12.125 2.869 1 97.75 75 ASN A O 1
ATOM 598 N N . VAL A 1 76 ? 0.548 12.633 0.668 1 98.62 76 VAL A N 1
ATOM 599 C CA . VAL A 1 76 ? -0.832 13.109 0.706 1 98.62 76 VAL A CA 1
ATOM 600 C C . VAL A 1 76 ? -1.783 11.945 0.421 1 98.62 76 VAL A C 1
ATOM 602 O O . VAL A 1 76 ? -1.542 11.148 -0.486 1 98.62 76 VAL A O 1
ATOM 605 N N . SER A 1 77 ? -2.795 11.812 1.173 1 98.25 77 SER A N 1
ATOM 606 C CA . SER A 1 77 ? -3.834 10.812 0.951 1 98.25 77 SER A CA 1
ATOM 607 C C . SER A 1 77 ? -5.168 11.469 0.611 1 98.25 77 SER A C 1
ATOM 609 O O . SER A 1 77 ? -5.406 12.625 0.96 1 98.25 77 SER A O 1
ATOM 611 N N . SER A 1 78 ? -5.965 10.75 -0.075 1 98.56 78 SER A N 1
ATOM 612 C CA . SER A 1 78 ? -7.32 11.148 -0.441 1 98.56 78 SER A CA 1
ATOM 613 C C . SER A 1 78 ? -8.312 10.023 -0.177 1 98.56 78 SER A C 1
ATOM 615 O O . SER A 1 78 ? -8.086 8.883 -0.583 1 98.56 78 SER A O 1
ATOM 617 N N . PHE A 1 79 ? -9.359 10.258 0.598 1 98.75 79 PHE A N 1
ATOM 618 C CA . PHE A 1 79 ? -10.562 9.438 0.7 1 98.75 79 PHE A CA 1
ATOM 619 C C . PHE A 1 79 ? -11.695 10.047 -0.114 1 98.75 79 PHE A C 1
ATOM 621 O O . PHE A 1 79 ? -12.344 11 0.328 1 98.75 79 PHE A O 1
ATOM 628 N N . TYR A 1 80 ? -11.891 9.555 -1.254 1 98.38 80 TYR A N 1
ATOM 629 C CA . TYR A 1 80 ? -12.984 10.031 -2.096 1 98.38 80 TYR A CA 1
ATOM 630 C C . TYR A 1 80 ? -14.258 9.25 -1.827 1 98.38 80 TYR A C 1
ATOM 632 O O . TYR A 1 80 ? -14.273 8.023 -1.93 1 98.38 80 TYR A O 1
ATOM 640 N N . ILE A 1 81 ? -15.328 9.906 -1.49 1 97.75 81 ILE A N 1
ATOM 641 C CA . ILE A 1 81 ? -16.594 9.297 -1.104 1 97.75 81 ILE A CA 1
ATOM 642 C C . ILE A 1 81 ? -17.688 9.703 -2.09 1 97.75 81 ILE A C 1
ATOM 644 O O . ILE A 1 81 ? -17.891 10.891 -2.346 1 97.75 81 ILE A O 1
ATOM 648 N N . LYS A 1 82 ? -18.359 8.789 -2.596 1 95.75 82 LYS A N 1
ATOM 649 C CA . LYS A 1 82 ? -19.5 9.008 -3.477 1 95.75 82 LYS A CA 1
ATOM 650 C C . LYS A 1 82 ? -20.453 7.824 -3.447 1 95.75 82 LYS A C 1
ATOM 652 O O . LYS A 1 82 ? -20.031 6.672 -3.576 1 95.75 82 LYS A O 1
ATOM 657 N N . ASP A 1 83 ? -21.719 8.047 -3.248 1 92.69 83 ASP A N 1
ATOM 658 C CA . ASP A 1 83 ? -22.781 7.047 -3.293 1 92.69 83 ASP A CA 1
ATOM 659 C C . ASP A 1 83 ? -22.5 5.906 -2.318 1 92.69 83 ASP A C 1
ATOM 661 O O . ASP A 1 83 ? -22.719 4.734 -2.643 1 92.69 83 ASP A O 1
ATOM 665 N N . GLY A 1 84 ? -21.906 6.242 -1.256 1 92.94 84 GLY A N 1
ATOM 666 C CA . GLY A 1 84 ? -21.656 5.27 -0.203 1 92.94 84 GLY A CA 1
ATOM 667 C C . GLY A 1 84 ? -20.375 4.496 -0.39 1 92.94 84 GLY A C 1
ATOM 668 O O . GLY A 1 84 ? -20.016 3.658 0.444 1 92.94 84 GLY A O 1
ATOM 669 N N . HIS A 1 85 ? -19.641 4.727 -1.473 1 94.31 85 HIS A N 1
ATOM 670 C CA . HIS A 1 85 ? -18.375 4.055 -1.765 1 94.31 85 HIS A CA 1
ATOM 671 C C . HIS A 1 85 ? -17.188 4.949 -1.43 1 94.31 85 HIS A C 1
ATOM 673 O O . HIS A 1 85 ? -17.281 6.176 -1.505 1 94.31 85 HIS A O 1
ATOM 679 N N . VAL A 1 86 ? -16.109 4.375 -1.058 1 97.38 86 VAL A N 1
ATOM 680 C CA . VAL A 1 86 ? -14.906 5.133 -0.702 1 97.38 86 VAL A CA 1
ATOM 681 C C . VAL A 1 86 ? -13.695 4.574 -1.449 1 97.38 86 VAL A C 1
ATOM 683 O O . VAL A 1 86 ? -13.414 3.379 -1.374 1 97.38 86 VAL A O 1
ATOM 686 N N . ASP A 1 87 ? -13.016 5.363 -2.203 1 97.56 87 ASP A N 1
ATOM 687 C CA . ASP A 1 87 ? -11.734 5.062 -2.83 1 97.56 87 ASP A CA 1
ATOM 688 C C . ASP A 1 87 ? -10.594 5.812 -2.143 1 97.56 87 ASP A C 1
ATOM 690 O O . ASP A 1 87 ? -10.773 6.953 -1.701 1 97.56 87 ASP A O 1
ATOM 694 N N . PHE A 1 88 ? -9.492 5.172 -2.066 1 98.38 88 PHE A N 1
ATOM 695 C CA . PHE A 1 88 ? -8.336 5.738 -1.382 1 98.38 88 PHE A CA 1
ATOM 696 C C . PHE A 1 88 ? -7.156 5.871 -2.336 1 98.38 88 PHE A C 1
ATOM 698 O O . PHE A 1 88 ? -6.918 4.996 -3.168 1 98.38 88 PHE A O 1
ATOM 705 N N . LYS A 1 89 ? -6.383 6.973 -2.221 1 98.38 89 LYS A N 1
ATOM 706 C CA . LYS A 1 89 ? -5.102 7.195 -2.887 1 98.38 89 LYS A CA 1
ATOM 707 C C . LYS A 1 89 ? -4.105 7.871 -1.953 1 98.38 89 LYS A C 1
ATOM 709 O O . LYS A 1 89 ? -4.496 8.633 -1.066 1 98.38 89 LYS A O 1
ATOM 714 N N . GLN A 1 90 ? -2.881 7.621 -2.158 1 97.81 90 GLN A N 1
ATOM 715 C CA . GLN A 1 90 ? -1.804 8.289 -1.438 1 97.81 90 GLN A CA 1
ATOM 716 C C . GLN A 1 90 ? -0.58 8.477 -2.33 1 97.81 90 GLN A C 1
ATOM 718 O O . GLN A 1 90 ? -0.15 7.543 -3.01 1 97.81 90 GLN A O 1
ATOM 723 N N . ARG A 1 91 ? -0.05 9.695 -2.422 1 98.44 91 ARG A N 1
ATOM 724 C CA . ARG A 1 91 ? 1.135 10.047 -3.201 1 98.44 91 ARG A CA 1
ATOM 725 C C . ARG A 1 91 ? 2.025 11.016 -2.439 1 98.44 91 ARG A C 1
ATOM 727 O O . ARG A 1 91 ? 1.53 11.93 -1.776 1 98.44 91 ARG A O 1
ATOM 734 N N . TYR A 1 92 ? 3.318 10.859 -2.65 1 98.44 92 TYR A N 1
ATOM 735 C CA . TYR A 1 92 ? 4.242 11.875 -2.164 1 98.44 92 TYR A CA 1
ATOM 736 C C . TYR A 1 92 ? 4.113 13.164 -2.973 1 98.44 92 TYR A C 1
ATOM 738 O O . TYR A 1 92 ? 3.902 13.117 -4.188 1 98.44 92 TYR A O 1
ATOM 746 N N . VAL A 1 93 ? 4.234 14.25 -2.252 1 98.75 93 VAL A N 1
ATOM 747 C CA . VAL A 1 93 ? 4.5 15.484 -2.977 1 98.75 93 VAL A CA 1
ATOM 748 C C . VAL A 1 93 ? 5.902 15.445 -3.576 1 98.75 93 VAL A C 1
ATOM 750 O O . VAL A 1 93 ? 6.891 15.273 -2.854 1 98.75 93 VAL A O 1
ATOM 753 N N . ARG A 1 94 ? 5.977 15.594 -4.84 1 98.19 94 ARG A N 1
ATOM 754 C CA . ARG A 1 94 ? 7.262 15.484 -5.516 1 98.19 94 ARG A CA 1
ATOM 755 C C . ARG A 1 94 ? 8.016 16.812 -5.461 1 98.19 94 ARG A C 1
ATOM 757 O O . ARG A 1 94 ? 8.242 17.438 -6.496 1 98.19 94 ARG A O 1
ATOM 764 N N . THR A 1 95 ? 8.516 17.125 -4.336 1 98.38 95 THR A N 1
ATOM 765 C CA . THR A 1 95 ? 9.328 18.328 -4.137 1 98.38 95 THR A CA 1
ATOM 766 C C . THR A 1 95 ? 10.711 18.156 -4.766 1 98.38 95 THR A C 1
ATOM 768 O O . THR A 1 95 ? 11.141 17.031 -5.027 1 98.38 95 THR A O 1
ATOM 771 N N . PRO A 1 96 ? 11.422 19.281 -5.012 1 97.25 96 PRO A N 1
ATOM 772 C CA . PRO A 1 96 ? 12.805 19.156 -5.473 1 97.25 96 PRO A CA 1
ATOM 773 C C . PRO A 1 96 ? 13.672 18.328 -4.531 1 97.25 96 PRO A C 1
ATOM 775 O O . PRO A 1 96 ? 14.539 17.578 -4.984 1 97.25 96 PRO A O 1
ATOM 778 N N . LYS A 1 97 ? 13.461 18.453 -3.248 1 97.62 97 LYS A N 1
ATOM 779 C CA . LYS A 1 97 ? 14.18 17.656 -2.268 1 97.62 97 LYS A CA 1
ATOM 780 C C . LYS A 1 97 ? 13.969 16.156 -2.525 1 97.62 97 LYS A C 1
ATOM 782 O O . LYS A 1 97 ? 14.93 15.398 -2.613 1 97.62 97 LYS A O 1
ATOM 787 N N . LEU A 1 98 ? 12.734 15.719 -2.576 1 97.69 98 LEU A N 1
ATOM 788 C CA . LEU A 1 98 ? 12.422 14.305 -2.74 1 97.69 98 LEU A CA 1
ATOM 789 C C . LEU A 1 98 ? 13 13.766 -4.047 1 97.69 98 LEU A C 1
ATOM 791 O O . LEU A 1 98 ? 13.562 12.672 -4.074 1 97.69 98 LEU A O 1
ATOM 795 N N . ILE A 1 99 ? 12.812 14.539 -5.094 1 97.44 99 ILE A N 1
ATOM 796 C CA . ILE A 1 99 ? 13.312 14.125 -6.398 1 97.44 99 ILE A CA 1
ATOM 797 C C . ILE A 1 99 ? 14.828 13.914 -6.328 1 97.44 99 ILE A C 1
ATOM 799 O O . ILE A 1 99 ? 15.336 12.883 -6.777 1 97.44 99 ILE A O 1
ATOM 803 N N . ALA A 1 100 ? 15.539 14.859 -5.793 1 97.62 100 ALA A N 1
ATOM 804 C CA . ALA A 1 100 ? 17 14.781 -5.699 1 97.62 100 ALA A CA 1
ATOM 805 C C . ALA A 1 100 ? 17.422 13.578 -4.855 1 97.62 100 ALA A C 1
ATOM 807 O O . ALA A 1 100 ? 18.359 12.875 -5.207 1 97.62 100 ALA A O 1
ATOM 808 N N . GLU A 1 101 ? 16.766 13.422 -3.74 1 96.19 101 GLU A N 1
ATOM 809 C CA . GLU A 1 101 ? 17.141 12.328 -2.846 1 96.19 101 GLU A CA 1
ATOM 810 C C . GLU A 1 101 ? 16.828 10.977 -3.475 1 96.19 101 GLU A C 1
ATOM 812 O O . GLU A 1 101 ? 17.562 10.008 -3.281 1 96.19 101 GLU A O 1
ATOM 817 N N . ARG A 1 102 ? 15.75 10.82 -4.191 1 95.12 102 ARG A N 1
ATOM 818 C CA . ARG A 1 102 ? 15.438 9.586 -4.902 1 95.12 102 ARG A CA 1
ATOM 819 C C . ARG A 1 102 ? 16.484 9.281 -5.965 1 95.12 102 ARG A C 1
ATOM 821 O O . ARG A 1 102 ? 16.906 8.133 -6.125 1 95.12 102 ARG A O 1
ATOM 828 N N . GLU A 1 103 ? 16.891 10.32 -6.66 1 94.5 103 GLU A N 1
ATOM 829 C CA . GLU A 1 103 ? 17.938 10.133 -7.656 1 94.5 103 GLU A CA 1
ATOM 830 C C . GLU A 1 103 ? 19.234 9.672 -7.008 1 94.5 103 GLU A C 1
ATOM 832 O O . GLU A 1 103 ? 19.938 8.812 -7.551 1 94.5 103 GLU A O 1
ATOM 837 N N . ALA A 1 104 ? 19.484 10.211 -5.867 1 94.06 104 ALA A N 1
ATOM 838 C CA . ALA A 1 104 ? 20.719 9.875 -5.16 1 94.06 104 ALA A CA 1
ATOM 839 C C . ALA A 1 104 ? 20.562 8.578 -4.367 1 94.06 104 ALA A C 1
ATOM 841 O O . ALA A 1 104 ? 21.547 8 -3.914 1 94.06 104 ALA A O 1
ATOM 842 N N . ARG A 1 105 ? 19.328 8.172 -4.074 1 93 105 ARG A N 1
ATOM 843 C CA . ARG A 1 105 ? 18.969 7.008 -3.279 1 93 105 ARG A CA 1
ATOM 844 C C . ARG A 1 105 ? 19.484 7.133 -1.851 1 93 105 ARG A C 1
ATOM 846 O O . ARG A 1 105 ? 20.016 6.172 -1.289 1 93 105 ARG A O 1
ATOM 853 N N . ARG A 1 106 ? 19.406 8.266 -1.336 1 93.19 106 ARG A N 1
ATOM 854 C CA . ARG A 1 106 ? 19.781 8.57 0.043 1 93.19 106 ARG A CA 1
ATOM 855 C C . ARG A 1 106 ? 19.344 9.977 0.428 1 93.19 106 ARG A C 1
ATOM 857 O O . ARG A 1 106 ? 19.016 10.789 -0.439 1 93.19 106 ARG A O 1
ATOM 864 N N . ALA A 1 107 ? 19.438 10.25 1.72 1 94.44 107 ALA A N 1
ATOM 865 C CA . ALA A 1 107 ? 19.141 11.594 2.195 1 94.44 107 ALA A CA 1
ATOM 866 C C . ALA A 1 107 ? 20.25 12.57 1.807 1 94.44 107 ALA A C 1
ATOM 868 O O . ALA A 1 107 ? 21.422 12.234 1.868 1 94.44 107 ALA A O 1
ATOM 869 N N . LEU A 1 108 ? 19.859 13.734 1.411 1 96.88 108 LEU A N 1
ATOM 870 C CA . LEU A 1 108 ? 20.797 14.797 1.054 1 96.88 108 LEU A CA 1
ATOM 871 C C . LEU A 1 108 ? 20.578 16.031 1.92 1 96.88 108 LEU A C 1
ATOM 873 O O . LEU A 1 108 ? 21.453 16.891 2.027 1 96.88 108 LEU A O 1
ATOM 877 N N . PHE A 1 109 ? 19.438 16.141 2.482 1 96.94 109 PHE A N 1
ATOM 878 C CA . PHE A 1 109 ? 19.078 17.297 3.295 1 96.94 109 PHE A CA 1
ATOM 879 C C . PHE A 1 109 ? 19.141 16.953 4.777 1 96.94 109 PHE A C 1
ATOM 881 O O . PHE A 1 109 ? 18.75 15.867 5.188 1 96.94 109 PHE A O 1
ATOM 888 N N . GLY A 1 110 ? 19.609 17.859 5.551 1 95.62 110 GLY A N 1
ATOM 889 C CA . GLY A 1 110 ? 19.938 17.594 6.941 1 95.62 110 GLY A CA 1
ATOM 890 C C . GLY A 1 110 ? 18.812 17.953 7.898 1 95.62 110 GLY A C 1
ATOM 891 O O . GLY A 1 110 ? 17.672 17.531 7.707 1 95.62 110 GLY A O 1
ATOM 892 N N . ARG A 1 111 ? 19.125 18.75 8.922 1 95.5 111 ARG A N 1
ATOM 893 C CA . ARG A 1 111 ? 18.203 19.078 10.008 1 95.5 111 ARG A CA 1
ATOM 894 C C . ARG A 1 111 ? 17.031 19.906 9.5 1 95.5 111 ARG A C 1
ATOM 896 O O . ARG A 1 111 ? 17.141 20.594 8.492 1 95.5 111 ARG A O 1
ATOM 903 N N . TYR A 1 112 ? 15.953 19.797 10.289 1 95.81 112 TYR A N 1
ATOM 904 C CA . TYR A 1 112 ? 14.703 20.5 10.008 1 95.81 112 TYR A CA 1
ATOM 905 C C . TYR A 1 112 ? 14.961 21.969 9.703 1 95.81 112 TYR A C 1
ATOM 907 O O . TYR A 1 112 ? 15.414 22.719 10.57 1 95.81 112 TYR A O 1
ATOM 915 N N . ARG A 1 113 ? 14.766 22.375 8.414 1 96.88 113 ARG A N 1
ATOM 916 C CA . ARG A 1 113 ? 14.82 23.766 7.941 1 96.88 113 ARG A CA 1
ATOM 917 C C . ARG A 1 113 ? 16.188 24.375 8.219 1 96.88 113 ARG A C 1
ATOM 919 O O . ARG A 1 113 ? 16.281 25.547 8.586 1 96.88 113 ARG A O 1
ATOM 926 N N . ASN A 1 114 ? 17.281 23.609 8.07 1 97.19 114 ASN A N 1
ATOM 927 C CA . ASN A 1 114 ? 18.625 24.125 8.219 1 97.19 114 ASN A CA 1
ATOM 928 C C . ASN A 1 114 ? 19.5 23.75 7.027 1 97.19 114 ASN A C 1
ATOM 930 O O . ASN A 1 114 ? 20.141 22.688 7.023 1 97.19 114 ASN A O 1
ATOM 934 N N . LYS A 1 115 ? 19.656 24.641 6.129 1 96.25 115 LYS A N 1
ATOM 935 C CA . LYS A 1 115 ? 20.391 24.375 4.891 1 96.25 115 LYS A CA 1
ATOM 936 C C . LYS A 1 115 ? 21.875 24.188 5.168 1 96.25 115 LYS A C 1
ATOM 938 O O . LYS A 1 115 ? 22.594 23.594 4.355 1 96.25 115 LYS A O 1
ATOM 943 N N . TYR A 1 116 ? 22.391 24.625 6.277 1 97.25 116 TYR A N 1
ATOM 944 C CA . TYR A 1 116 ? 23.812 24.531 6.578 1 97.25 116 TYR A CA 1
ATOM 945 C C . TYR A 1 116 ? 24.203 23.109 6.934 1 97.25 116 TYR A C 1
ATOM 947 O O . TYR A 1 116 ? 25.391 22.797 7.035 1 97.25 116 TYR A O 1
ATOM 955 N N . THR A 1 117 ? 23.219 22.266 7.125 1 97.38 117 THR A N 1
ATOM 956 C CA . THR A 1 117 ? 23.484 20.875 7.445 1 97.38 117 THR A CA 1
ATOM 957 C C . THR A 1 117 ? 23.203 19.984 6.238 1 97.38 117 THR A C 1
ATOM 959 O O . THR A 1 117 ? 23.312 18.75 6.332 1 97.38 117 THR A O 1
ATOM 962 N N . ASP A 1 118 ? 22.828 20.578 5.148 1 97.12 118 ASP A N 1
ATOM 963 C CA . ASP A 1 118 ? 22.562 19.828 3.924 1 97.12 118 ASP A CA 1
ATOM 964 C C . ASP A 1 118 ? 23.875 19.391 3.26 1 97.12 118 ASP A C 1
ATOM 966 O O . ASP A 1 118 ? 24.922 19.969 3.512 1 97.12 118 ASP A O 1
ATOM 970 N N . ASP A 1 119 ? 23.766 18.328 2.473 1 96.31 119 ASP A N 1
ATOM 971 C CA . ASP A 1 119 ? 24.859 17.984 1.582 1 96.31 119 ASP A CA 1
ATOM 972 C C . ASP A 1 119 ? 25.281 19.172 0.723 1 96.31 119 ASP A C 1
ATOM 974 O O . ASP A 1 119 ? 24.422 19.906 0.225 1 96.31 119 ASP A O 1
ATOM 978 N N . PRO A 1 120 ? 26.547 19.391 0.519 1 94.69 120 PRO A N 1
ATOM 979 C CA . PRO A 1 120 ? 27.016 20.547 -0.257 1 94.69 120 PRO A CA 1
ATOM 980 C C . PRO A 1 120 ? 26.453 20.562 -1.677 1 94.69 120 PRO A C 1
ATOM 982 O O . PRO A 1 120 ? 26.297 21.641 -2.268 1 94.69 120 PRO A O 1
ATOM 985 N N . ARG A 1 121 ? 26.141 19.422 -2.256 1 92.5 121 ARG A N 1
ATOM 986 C CA . ARG A 1 121 ? 25.672 19.312 -3.633 1 92.5 121 ARG A CA 1
ATOM 987 C C . ARG A 1 121 ? 24.297 19.953 -3.787 1 92.5 121 ARG A C 1
ATOM 989 O O . ARG A 1 121 ? 23.891 20.312 -4.895 1 92.5 121 ARG A O 1
ATOM 996 N N . VAL A 1 122 ? 23.469 20.047 -2.689 1 95.81 122 VAL A N 1
ATOM 997 C CA . VAL A 1 122 ? 22.109 20.547 -2.785 1 95.81 122 VAL A CA 1
ATOM 998 C C . VAL A 1 122 ? 21.969 21.828 -1.971 1 95.81 122 VAL A C 1
ATOM 1000 O O . VAL A 1 122 ? 21 22.578 -2.145 1 95.81 122 VAL A O 1
ATOM 1003 N N . GLN A 1 123 ? 23.031 22.047 -1.255 1 92.06 123 GLN A N 1
ATOM 1004 C CA . GLN A 1 123 ? 22.984 23.234 -0.41 1 92.06 123 GLN A CA 1
ATOM 1005 C C . GLN A 1 123 ? 22.891 24.516 -1.252 1 92.06 123 GLN A C 1
ATOM 1007 O O . GLN A 1 123 ? 23.672 24.703 -2.186 1 92.06 123 GLN A O 1
ATOM 1012 N N . ASN A 1 124 ? 22 25.391 -1.042 1 89.19 124 ASN A N 1
ATOM 1013 C CA . ASN A 1 124 ? 21.781 26.672 -1.709 1 89.19 124 ASN A CA 1
ATOM 1014 C C . ASN A 1 124 ? 21.359 26.484 -3.162 1 89.19 124 ASN A C 1
ATOM 1016 O O . ASN A 1 124 ? 21.359 27.438 -3.945 1 89.19 124 ASN A O 1
ATOM 1020 N N . VAL A 1 125 ? 21.156 25.266 -3.639 1 90 125 VAL A N 1
ATOM 1021 C CA . VAL A 1 125 ? 20.75 24.953 -5.008 1 90 125 VAL A CA 1
ATOM 1022 C C . VAL A 1 125 ? 19.281 24.578 -5.0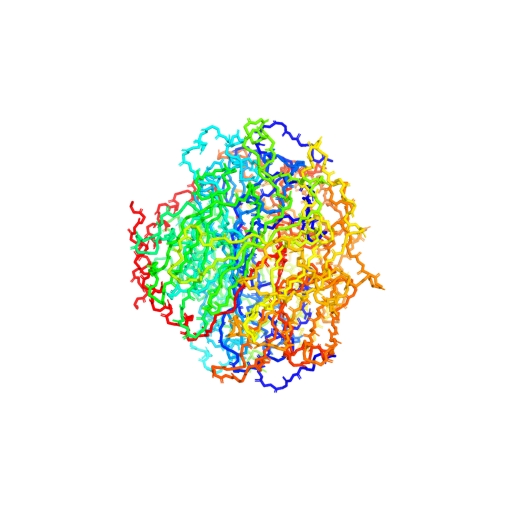39 1 90 125 VAL A C 1
ATOM 1024 O O . VAL A 1 125 ? 18.531 25.031 -5.906 1 90 125 VAL A O 1
ATOM 1027 N N . LEU A 1 126 ? 18.906 23.828 -4.137 1 92.75 126 LEU A N 1
ATOM 1028 C CA . LEU A 1 126 ? 17.531 23.359 -4.074 1 92.75 126 LEU A CA 1
ATOM 1029 C C . LEU A 1 126 ? 16.875 23.75 -2.754 1 92.75 126 LEU A C 1
ATOM 1031 O O . LEU A 1 126 ? 17.531 23.75 -1.71 1 92.75 126 LEU A O 1
ATOM 1035 N N . LYS A 1 127 ? 15.594 24.062 -2.873 1 90.75 127 LYS A N 1
ATOM 1036 C CA . LYS A 1 127 ? 14.812 24.219 -1.649 1 90.75 127 LYS A CA 1
ATOM 1037 C C . LYS A 1 127 ? 14.555 22.875 -0.973 1 90.75 127 LYS A C 1
ATOM 1039 O O . LYS A 1 127 ? 14.242 21.891 -1.642 1 90.75 127 LYS A O 1
ATOM 1044 N N . GLY A 1 128 ? 14.695 22.844 0.32 1 94.5 128 GLY A N 1
ATOM 1045 C CA . GLY A 1 128 ? 14.555 21.609 1.072 1 94.5 128 GLY A CA 1
ATOM 1046 C C . GLY A 1 128 ? 13.164 21.406 1.646 1 94.5 128 GLY A C 1
ATOM 1047 O O . GLY A 1 128 ? 12.992 20.703 2.645 1 94.5 128 GLY A O 1
ATOM 1048 N N . THR A 1 129 ? 12.156 22.016 1.043 1 97.19 129 THR A N 1
ATOM 1049 C CA . THR A 1 129 ? 10.812 21.875 1.58 1 97.19 129 THR A CA 1
ATOM 1050 C C . THR A 1 129 ? 10.297 20.453 1.404 1 97.19 129 THR A C 1
ATOM 1052 O O . THR A 1 129 ? 10.695 19.75 0.468 1 97.19 129 THR A O 1
ATOM 1055 N N . THR A 1 130 ? 9.414 20.047 2.328 1 98 130 THR A N 1
ATOM 1056 C CA . THR A 1 130 ? 8.805 18.734 2.275 1 98 130 THR A CA 1
ATOM 1057 C C . THR A 1 130 ? 7.32 18.828 1.934 1 98 130 THR A C 1
ATOM 1059 O O . THR A 1 130 ? 6.668 17.812 1.677 1 98 130 THR A O 1
ATOM 1062 N N . ALA A 1 131 ? 6.758 20.016 1.93 1 98.25 131 ALA A N 1
ATOM 1063 C CA . ALA A 1 131 ? 5.34 20.234 1.646 1 98.25 131 ALA A CA 1
ATOM 1064 C C . ALA A 1 131 ? 4.473 19.219 2.396 1 98.25 131 ALA A C 1
ATOM 1066 O O . ALA A 1 131 ? 3.611 18.578 1.803 1 98.25 131 ALA A O 1
ATOM 1067 N N . ASN A 1 132 ? 4.641 19.156 3.715 1 98.25 132 ASN A N 1
ATOM 1068 C CA . ASN A 1 132 ? 4.102 18.016 4.441 1 98.25 132 ASN A CA 1
ATOM 1069 C C . ASN A 1 132 ? 3.174 18.453 5.57 1 98.25 132 ASN A C 1
ATOM 1071 O O . ASN A 1 132 ? 2.895 17.672 6.488 1 98.25 132 ASN A O 1
ATOM 1075 N N . THR A 1 133 ? 2.715 19.656 5.602 1 98.38 133 THR A N 1
ATOM 1076 C CA . THR A 1 133 ? 2.055 20.109 6.82 1 98.38 133 THR A CA 1
ATOM 1077 C C . THR A 1 133 ? 0.539 20.109 6.641 1 98.38 133 THR A C 1
ATOM 1079 O O . THR A 1 133 ? -0.2 19.688 7.527 1 98.38 133 THR A O 1
ATOM 1082 N N . HIS A 1 134 ? 0.082 20.656 5.555 1 98.62 134 HIS A N 1
ATOM 1083 C CA . HIS A 1 134 ? -1.354 20.75 5.324 1 98.62 134 HIS A CA 1
ATOM 1084 C C . HIS A 1 134 ? -1.688 20.594 3.844 1 98.62 134 HIS A C 1
ATOM 1086 O O . HIS A 1 134 ? -0.797 20.656 2.992 1 98.62 134 HIS A O 1
ATOM 1092 N N . VAL A 1 135 ? -2.9 20.266 3.52 1 98.62 135 VAL A N 1
ATOM 1093 C CA . VAL A 1 135 ? -3.455 20.234 2.172 1 98.62 135 VAL A CA 1
ATOM 1094 C C . VAL A 1 135 ? -4.773 21.016 2.143 1 98.62 135 VAL A C 1
ATOM 1096 O O . VAL A 1 135 ? -5.691 20.703 2.908 1 98.62 135 VAL A O 1
ATOM 1099 N N . VAL A 1 136 ? -4.852 22 1.294 1 98.31 136 VAL A N 1
ATOM 1100 C CA . VAL A 1 136 ? -6.055 22.828 1.22 1 98.31 136 VAL A CA 1
ATOM 1101 C C . VAL A 1 136 ? -6.48 22.984 -0.238 1 98.31 136 VAL A C 1
ATOM 1103 O O . VAL A 1 136 ? -5.75 22.594 -1.152 1 98.31 136 VAL A O 1
ATOM 1106 N N . PHE A 1 137 ? -7.676 23.453 -0.41 1 97.5 137 PHE A N 1
ATOM 1107 C CA . PHE A 1 137 ? -8.25 23.672 -1.733 1 97.5 137 PHE A CA 1
ATOM 1108 C C . PHE A 1 137 ? -8.688 25.109 -1.913 1 97.5 137 PHE A C 1
ATOM 1110 O O . PHE A 1 137 ? -9.477 25.641 -1.116 1 97.5 137 PHE A O 1
ATOM 1117 N N . HIS A 1 138 ? -8.156 25.812 -2.902 1 96.94 138 HIS A N 1
ATOM 1118 C CA . HIS A 1 138 ? -8.484 27.188 -3.215 1 96.94 138 HIS A CA 1
ATOM 1119 C C . HIS A 1 138 ? -8.297 27.484 -4.699 1 96.94 138 HIS A C 1
ATOM 1121 O O . HIS A 1 138 ? -7.344 27 -5.312 1 96.94 138 HIS A O 1
ATOM 1127 N N . ASP A 1 139 ? -9.219 28.25 -5.301 1 94.88 139 ASP A N 1
ATOM 1128 C CA . ASP A 1 139 ? -9.172 28.625 -6.711 1 94.88 139 ASP A CA 1
ATOM 1129 C C . ASP A 1 139 ? -9.039 27.391 -7.605 1 94.88 139 ASP A C 1
ATOM 1131 O O . ASP A 1 139 ? -8.188 27.359 -8.492 1 94.88 139 ASP A O 1
ATOM 1135 N N . ASN A 1 140 ? -9.75 26.375 -7.246 1 93.38 140 ASN A N 1
ATOM 1136 C CA . ASN A 1 140 ? -9.828 25.125 -7.992 1 93.38 140 ASN A CA 1
ATOM 1137 C C . ASN A 1 140 ? -8.492 24.406 -8.016 1 93.38 140 ASN A C 1
ATOM 1139 O O . ASN A 1 140 ? -8.195 23.672 -8.953 1 93.38 140 ASN A O 1
ATOM 1143 N N . LYS A 1 141 ? -7.719 24.719 -7.043 1 96.12 141 LYS A N 1
ATOM 1144 C CA . LYS A 1 141 ? -6.422 24.062 -6.934 1 96.12 141 LYS A CA 1
ATOM 1145 C C . LYS A 1 141 ? -6.27 23.359 -5.586 1 96.12 141 LYS A C 1
ATOM 1147 O O . LYS A 1 141 ? -6.59 23.938 -4.543 1 96.12 141 LYS A O 1
ATOM 1152 N N . LEU A 1 142 ? -5.859 22.094 -5.629 1 98.12 142 LEU A N 1
ATOM 1153 C CA . LEU A 1 142 ? -5.398 21.406 -4.43 1 98.12 142 LEU A CA 1
ATOM 1154 C C . LEU A 1 142 ? -3.949 21.75 -4.117 1 98.12 142 LEU A C 1
ATOM 1156 O O . LEU A 1 142 ? -3.08 21.672 -4.988 1 98.12 142 LEU A O 1
ATOM 1160 N N . MET A 1 143 ? -3.66 22.188 -2.857 1 98.56 143 MET A N 1
ATOM 1161 C CA . MET A 1 143 ? -2.334 22.703 -2.521 1 98.56 143 MET A CA 1
ATOM 1162 C C . MET A 1 143 ? -1.766 21.984 -1.304 1 98.56 143 MET A C 1
ATOM 1164 O O . MET A 1 143 ? -2.439 21.859 -0.279 1 98.56 143 MET A O 1
ATOM 1168 N N . ALA A 1 144 ? -0.577 21.484 -1.444 1 98.81 144 ALA A N 1
ATOM 1169 C CA . ALA A 1 144 ? 0.191 21.031 -0.286 1 98.81 144 ALA A CA 1
ATOM 1170 C C . ALA A 1 144 ? 1.021 22.172 0.299 1 98.81 144 ALA A C 1
ATOM 1172 O O . ALA A 1 144 ? 1.679 22.922 -0.438 1 98.81 144 ALA A O 1
ATOM 1173 N N . LEU A 1 145 ? 0.986 22.266 1.651 1 98.75 145 LEU A N 1
ATOM 1174 C CA . LEU A 1 145 ? 1.544 23.453 2.279 1 98.75 145 LEU A CA 1
ATOM 1175 C C . LEU A 1 145 ? 2.574 23.078 3.34 1 98.75 145 LEU A C 1
ATOM 1177 O O . LEU A 1 145 ? 2.441 22.047 4.004 1 98.75 145 LEU A O 1
ATOM 1181 N N . LYS A 1 146 ? 3.514 23.891 3.455 1 98.44 146 LYS A N 1
ATOM 1182 C CA . LYS A 1 146 ? 4.48 23.953 4.547 1 98.44 146 LYS A CA 1
ATOM 1183 C C . LYS A 1 146 ? 4.996 25.375 4.738 1 98.44 146 LYS A C 1
ATOM 1185 O O . LYS A 1 146 ? 5.004 26.172 3.795 1 98.44 146 LYS A O 1
ATOM 1190 N N . GLU A 1 147 ? 5.484 25.734 5.871 1 97.5 147 GLU A N 1
ATOM 1191 C CA . GLU A 1 147 ? 5.762 27.125 6.242 1 97.5 147 GLU A CA 1
ATOM 1192 C C . GLU A 1 147 ? 7.098 27.578 5.668 1 97.5 147 GLU A C 1
ATOM 1194 O O . GLU A 1 147 ? 7.52 28.719 5.906 1 97.5 147 GLU A O 1
ATOM 1199 N N . ASP A 1 148 ? 7.773 26.75 4.938 1 97 148 ASP A N 1
ATOM 1200 C CA . ASP A 1 148 ? 9.117 27.141 4.531 1 97 148 ASP A CA 1
ATOM 1201 C C . ASP A 1 148 ? 9.211 27.312 3.018 1 97 148 ASP A C 1
ATOM 1203 O O . ASP A 1 148 ? 10.297 27.484 2.471 1 97 148 ASP A O 1
ATOM 1207 N N . ALA A 1 149 ? 8.086 27.234 2.334 1 97.19 149 ALA A N 1
ATOM 1208 C CA . ALA A 1 149 ? 8.102 27.375 0.879 1 97.19 149 ALA A CA 1
ATOM 1209 C C . ALA A 1 149 ? 6.734 27.781 0.345 1 97.19 149 ALA A C 1
ATOM 1211 O O . ALA A 1 149 ? 5.742 27.75 1.078 1 97.19 149 ALA A O 1
ATOM 1212 N N . PRO A 1 150 ? 6.699 28.203 -0.955 1 97.5 150 PRO A N 1
ATOM 1213 C CA . PRO A 1 150 ? 5.395 28.359 -1.606 1 97.5 150 PRO A CA 1
ATOM 1214 C C . PRO A 1 150 ? 4.613 27.047 -1.689 1 97.5 150 PRO A C 1
ATOM 1216 O O . PRO A 1 150 ? 5.199 25.969 -1.611 1 97.5 150 PRO A O 1
ATOM 1219 N N . PRO A 1 151 ? 3.293 27.188 -1.847 1 98.31 151 PRO A N 1
ATOM 1220 C CA . PRO A 1 151 ? 2.475 25.984 -1.964 1 98.31 151 PRO A CA 1
ATOM 1221 C C . PRO A 1 151 ? 2.822 25.156 -3.197 1 98.31 151 PRO A C 1
ATOM 1223 O O . PRO A 1 151 ? 3.289 25.703 -4.199 1 98.31 151 PRO A O 1
ATOM 1226 N N . MET A 1 152 ? 2.613 23.906 -3.1 1 98.5 152 MET A N 1
ATOM 1227 C CA . MET A 1 152 ? 2.738 23.031 -4.25 1 98.5 152 MET A CA 1
ATOM 1228 C C . MET A 1 152 ? 1.371 22.516 -4.691 1 98.5 152 MET A C 1
ATOM 1230 O O . MET A 1 152 ? 0.6 22 -3.877 1 98.5 152 MET A O 1
ATOM 1234 N N . GLU A 1 153 ? 1.141 22.641 -5.953 1 98.5 153 GLU A N 1
ATOM 1235 C CA . GLU A 1 153 ? -0.135 22.203 -6.516 1 98.5 153 GLU A CA 1
ATOM 1236 C C . GLU A 1 153 ? -0.137 20.703 -6.781 1 98.5 153 GLU A C 1
ATOM 1238 O O . GLU A 1 153 ? 0.857 20.156 -7.258 1 98.5 153 GLU A O 1
ATOM 1243 N N . LEU A 1 154 ? -1.254 20.062 -6.484 1 98.5 154 LEU A N 1
ATOM 1244 C CA . LEU A 1 154 ? -1.494 18.656 -6.773 1 98.5 154 LEU A CA 1
ATOM 1245 C C . LEU A 1 154 ? -2.732 18.484 -7.645 1 98.5 154 LEU A C 1
ATOM 1247 O O . LEU A 1 154 ? -3.672 19.266 -7.562 1 98.5 154 LEU A O 1
ATOM 1251 N N . ASP A 1 155 ? -2.701 17.453 -8.477 1 98.06 155 ASP A N 1
ATOM 1252 C CA . ASP A 1 155 ? -3.92 17.016 -9.156 1 98.06 155 ASP A CA 1
ATOM 1253 C C . ASP A 1 155 ? -4.926 16.438 -8.172 1 98.06 155 ASP A C 1
ATOM 1255 O O . ASP A 1 155 ? -4.633 15.453 -7.488 1 98.06 155 ASP A O 1
ATOM 1259 N N . PRO A 1 156 ? -6.098 16.969 -8.078 1 98 156 PRO A N 1
ATOM 1260 C CA . PRO A 1 156 ? -7.039 16.531 -7.051 1 98 156 PRO A CA 1
ATOM 1261 C C . PRO A 1 156 ? -7.512 15.102 -7.258 1 98 156 PRO A C 1
ATOM 1263 O O . PRO A 1 156 ? -8.07 14.492 -6.344 1 98 156 PRO A O 1
ATOM 1266 N N . ILE A 1 157 ? -7.387 14.57 -8.484 1 97.38 157 ILE A N 1
ATOM 1267 C CA . ILE A 1 157 ? -7.875 13.234 -8.789 1 97.38 157 ILE A CA 1
ATOM 1268 C C . ILE A 1 157 ? -6.75 12.219 -8.602 1 97.38 157 ILE A C 1
ATOM 1270 O O . ILE A 1 157 ? -6.922 11.219 -7.906 1 97.38 157 ILE A O 1
ATOM 1274 N N . THR A 1 158 ? -5.543 12.469 -9.156 1 96.69 158 THR A N 1
ATOM 1275 C CA . THR A 1 158 ? -4.457 11.5 -9.188 1 96.69 158 THR A CA 1
ATOM 1276 C C . THR A 1 158 ? -3.471 11.758 -8.047 1 96.69 158 THR A C 1
ATOM 1278 O O . THR A 1 158 ? -2.658 10.891 -7.719 1 96.69 158 THR A O 1
ATOM 1281 N N . LEU A 1 159 ? -3.424 13.016 -7.512 1 98.12 159 LEU A N 1
ATOM 1282 C CA . LEU A 1 159 ? -2.521 13.516 -6.48 1 98.12 159 LEU A CA 1
ATOM 1283 C C . LEU A 1 159 ? -1.12 13.727 -7.043 1 98.12 159 LEU A C 1
ATOM 1285 O O . LEU A 1 159 ? -0.177 13.984 -6.289 1 98.12 159 LEU A O 1
ATOM 1289 N N . GLU A 1 160 ? -0.982 13.648 -8.352 1 97 160 GLU A N 1
ATOM 1290 C CA . GLU A 1 160 ? 0.308 13.977 -8.945 1 97 160 GLU A CA 1
ATOM 1291 C C . GLU A 1 160 ? 0.685 15.43 -8.672 1 97 160 GLU A C 1
ATOM 1293 O O . GLU A 1 160 ? -0.17 16.312 -8.711 1 97 160 GLU A O 1
ATOM 1298 N N . THR A 1 161 ? 1.943 15.641 -8.414 1 98.38 161 THR A N 1
ATOM 1299 C CA . THR A 1 161 ? 2.422 17 -8.156 1 98.38 161 THR A CA 1
ATOM 1300 C C . THR A 1 161 ? 2.539 17.781 -9.461 1 98.38 161 THR A C 1
ATOM 1302 O O . THR A 1 161 ? 3.135 17.297 -10.43 1 98.38 161 THR A O 1
ATOM 1305 N N . LEU A 1 162 ? 2.047 18.906 -9.516 1 97.31 162 LEU A N 1
ATOM 1306 C CA . LEU A 1 162 ? 2.041 19.719 -10.727 1 97.31 162 LEU A CA 1
ATOM 1307 C C . LEU A 1 162 ? 3.104 20.812 -10.664 1 97.31 162 LEU A C 1
ATOM 1309 O O . LEU A 1 162 ? 3.604 21.25 -11.695 1 97.31 162 LEU A O 1
ATOM 1313 N N . GLY A 1 163 ? 3.449 21.281 -9.453 1 96.75 163 GLY A N 1
ATOM 1314 C CA . GLY A 1 163 ? 4.492 22.281 -9.289 1 96.75 163 GLY A CA 1
ATOM 1315 C C . GLY A 1 163 ? 4.152 23.328 -8.25 1 96.75 163 GLY A C 1
ATOM 1316 O O . GLY A 1 163 ? 3.125 23.234 -7.574 1 96.75 163 GLY A O 1
ATOM 1317 N N . TYR A 1 164 ? 5.012 24.375 -8.133 1 97.44 164 TYR A N 1
ATOM 1318 C CA . TYR A 1 164 ? 4.801 25.469 -7.191 1 97.44 164 TYR A CA 1
ATOM 1319 C C . TYR A 1 164 ? 3.658 26.359 -7.652 1 97.44 164 TYR A C 1
ATOM 1321 O O . TYR A 1 164 ? 3.438 26.531 -8.852 1 97.44 164 TYR A O 1
ATOM 1329 N N . ILE A 1 165 ? 2.998 26.891 -6.684 1 97.56 165 ILE A N 1
ATOM 1330 C CA . ILE A 1 165 ? 1.996 27.922 -6.941 1 97.56 165 ILE A CA 1
ATOM 1331 C C . ILE A 1 165 ? 2.584 29.297 -6.648 1 97.56 165 ILE A C 1
ATOM 1333 O O . ILE A 1 165 ? 3.131 29.531 -5.566 1 97.56 165 ILE A O 1
ATOM 1337 N N . ASP A 1 166 ? 2.457 30.188 -7.613 1 96.62 166 ASP A N 1
ATOM 1338 C CA . ASP A 1 166 ? 2.973 31.531 -7.398 1 96.62 166 ASP A CA 1
ATOM 1339 C C . ASP A 1 166 ? 1.846 32.562 -7.422 1 96.62 166 ASP A C 1
ATOM 1341 O O . ASP A 1 166 ? 2.096 33.781 -7.57 1 96.62 166 ASP A O 1
ATOM 1345 N N . TYR A 1 167 ? 0.591 32.031 -7.438 1 97.81 167 TYR A N 1
ATOM 1346 C CA . TYR A 1 167 ? -0.595 32.875 -7.422 1 97.81 167 TYR A CA 1
ATOM 1347 C C . TYR A 1 167 ? -0.589 33.84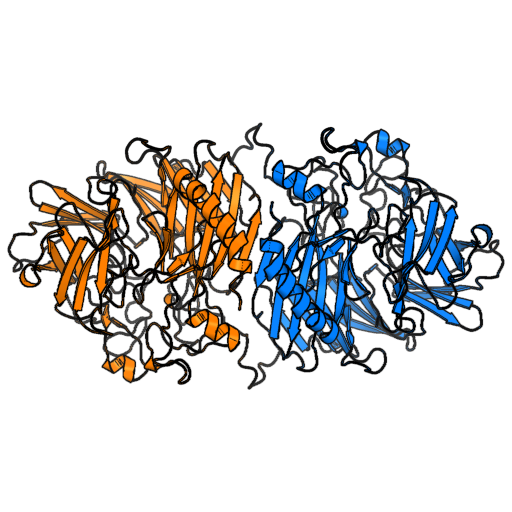4 -8.594 1 97.81 167 TYR A C 1
ATOM 1349 O O . TYR A 1 167 ? -0.744 35.062 -8.414 1 97.81 167 TYR A O 1
ATOM 1357 N N . HIS A 1 168 ? -0.378 33.312 -9.695 1 96.44 168 HIS A N 1
ATOM 1358 C CA . HIS A 1 168 ? -0.377 34.031 -10.969 1 96.44 168 HIS A CA 1
ATOM 1359 C C . HIS A 1 168 ? 0.683 35.125 -10.984 1 96.44 168 HIS A C 1
ATOM 1361 O O . HIS A 1 168 ? 0.426 36.25 -11.445 1 96.44 168 HIS A O 1
ATOM 1367 N N . GLY A 1 169 ? 1.734 34.844 -10.305 1 96.94 169 GLY A N 1
ATOM 1368 C CA . GLY A 1 169 ? 2.885 35.719 -10.352 1 96.94 169 GLY A CA 1
ATOM 1369 C C . GLY A 1 169 ? 2.824 36.844 -9.312 1 96.94 169 GLY A C 1
ATOM 1370 O O . GLY A 1 169 ? 3.705 37.688 -9.266 1 96.94 169 GLY A O 1
ATOM 1371 N N . THR A 1 170 ? 1.865 36.812 -8.43 1 97.31 170 THR A N 1
ATOM 1372 C CA . THR A 1 170 ? 1.672 37.938 -7.512 1 97.31 170 THR A CA 1
ATOM 1373 C C . THR A 1 170 ? 2.279 37.625 -6.148 1 97.31 170 THR A C 1
ATOM 1375 O O . THR A 1 170 ? 2.387 38.5 -5.293 1 97.31 170 THR A O 1
ATOM 1378 N N . PHE A 1 171 ? 2.693 36.406 -5.977 1 96.94 171 PHE A N 1
ATOM 1379 C CA . PHE A 1 171 ? 3.27 36 -4.703 1 96.94 171 PHE A CA 1
ATOM 1380 C C . PHE A 1 171 ? 4.75 36.375 -4.637 1 96.94 171 PHE A C 1
ATOM 1382 O O . PHE A 1 171 ? 5.539 35.938 -5.48 1 96.94 171 PHE A O 1
ATOM 1389 N N . ARG A 1 172 ? 5.191 37.062 -3.604 1 94.5 172 ARG A N 1
ATOM 1390 C CA . ARG A 1 172 ? 6.559 37.562 -3.551 1 94.5 172 ARG A CA 1
ATOM 1391 C C . ARG A 1 172 ? 7.305 37 -2.348 1 94.5 172 ARG A C 1
ATOM 1393 O O . ARG A 1 172 ? 8.539 37.031 -2.307 1 94.5 172 ARG A O 1
ATOM 1400 N N . ALA A 1 173 ? 6.621 36.594 -1.349 1 95 173 ALA A N 1
ATOM 1401 C CA . ALA A 1 173 ? 7.262 36.094 -0.136 1 95 173 ALA A CA 1
ATOM 1402 C C . ALA A 1 173 ? 7.895 34.719 -0.374 1 95 173 ALA A C 1
ATOM 1404 O O . ALA A 1 173 ? 7.473 33.969 -1.266 1 95 173 ALA A O 1
ATOM 1405 N N . PRO A 1 174 ? 8.93 34.406 0.385 1 94.5 174 PRO A N 1
ATOM 1406 C CA . PRO A 1 174 ? 9.602 33.094 0.186 1 94.5 174 PRO A CA 1
ATOM 1407 C C . PRO A 1 174 ? 8.891 31.953 0.889 1 94.5 174 PRO A C 1
ATOM 1409 O O . PRO A 1 174 ? 9.172 30.781 0.601 1 94.5 174 PRO A O 1
ATOM 1412 N N . THR A 1 175 ? 8.086 32.281 1.851 1 96.94 175 THR A N 1
ATOM 1413 C CA . THR A 1 175 ? 7.422 31.25 2.648 1 96.94 175 THR A CA 1
ATOM 1414 C C . THR A 1 175 ? 5.906 31.453 2.629 1 96.94 175 THR A C 1
ATOM 1416 O O . THR A 1 175 ? 5.414 32.438 2.098 1 96.94 175 THR A O 1
ATOM 1419 N N . HIS A 1 176 ? 5.227 30.5 3.039 1 98.19 176 HIS A N 1
ATOM 1420 C CA . HIS A 1 176 ? 3.77 30.469 3.08 1 98.19 176 HIS A CA 1
ATOM 1421 C C . HIS A 1 176 ? 3.271 29.75 4.324 1 98.19 176 HIS A C 1
ATOM 1423 O O . HIS A 1 176 ? 3.848 28.734 4.734 1 98.19 176 HIS A O 1
ATOM 1429 N N . THR A 1 177 ? 2.25 30.297 4.945 1 98.38 177 THR A N 1
ATOM 1430 C CA . THR A 1 177 ? 1.674 29.609 6.102 1 98.38 177 THR A CA 1
ATOM 1431 C C . THR A 1 177 ? 1.17 28.234 5.723 1 98.38 177 THR A C 1
ATOM 1433 O O . THR A 1 177 ? 0.729 28.016 4.59 1 98.38 177 THR A O 1
ATOM 1436 N N . ALA A 1 178 ? 1.217 27.312 6.691 1 97.38 178 ALA A N 1
ATOM 1437 C CA . ALA A 1 178 ? 0.605 26 6.5 1 97.38 178 ALA A CA 1
ATOM 1438 C C . ALA A 1 178 ? -0.887 26.031 6.82 1 97.38 178 ALA A C 1
ATOM 1440 O O . ALA A 1 178 ? -1.622 25.109 6.492 1 97.38 178 ALA A O 1
ATOM 1441 N N . HIS A 1 179 ? -1.349 27.094 7.434 1 98.06 179 HIS A N 1
ATOM 1442 C CA . HIS A 1 179 ? -2.736 27.172 7.875 1 98.06 179 HIS A CA 1
ATOM 1443 C C . HIS A 1 179 ? -3.418 28.438 7.344 1 98.06 179 HIS A C 1
ATOM 1445 O O . HIS A 1 179 ? -3.984 29.203 8.117 1 98.06 179 HIS A O 1
ATOM 1451 N N . PRO A 1 180 ? -3.455 28.594 6.086 1 98.62 180 PRO A N 1
ATOM 1452 C CA . PRO A 1 180 ? -4.254 29.719 5.625 1 98.62 180 PRO A CA 1
ATOM 1453 C C . PRO A 1 180 ? -5.719 29.625 6.055 1 98.62 180 PRO A C 1
ATOM 1455 O O . PRO A 1 180 ? -6.188 28.547 6.426 1 98.62 180 PRO A O 1
ATOM 1458 N N . LYS A 1 181 ? -6.324 30.812 6.129 1 98.62 181 LYS A N 1
ATOM 1459 C CA . LYS A 1 181 ? -7.723 30.875 6.535 1 98.62 181 LYS A CA 1
ATOM 1460 C C . LYS A 1 181 ? -8.625 31.203 5.348 1 98.62 181 LYS A C 1
ATOM 1462 O O . LYS A 1 181 ? -8.609 32.312 4.836 1 98.62 181 LYS A O 1
ATOM 1467 N N . ALA A 1 182 ? -9.414 30.203 4.988 1 97.75 182 ALA A N 1
ATOM 1468 C CA . ALA A 1 182 ? -10.352 30.375 3.883 1 97.75 182 ALA A CA 1
ATOM 1469 C C . ALA A 1 182 ? -11.625 31.062 4.355 1 97.75 182 ALA A C 1
ATOM 1471 O O . ALA A 1 182 ? -12.32 30.562 5.238 1 97.75 182 ALA A O 1
ATOM 1472 N N . ASP A 1 183 ? -11.945 32.188 3.785 1 97.44 183 ASP A N 1
ATOM 1473 C CA . ASP A 1 183 ? -13.156 32.938 4.098 1 97.44 183 ASP A CA 1
ATOM 1474 C C . ASP A 1 183 ? -14.305 32.531 3.172 1 97.44 183 ASP A C 1
ATOM 1476 O O . ASP A 1 183 ? -14.312 32.875 1.991 1 97.44 183 ASP A O 1
ATOM 1480 N N . SER A 1 184 ? -15.32 31.875 3.734 1 95.06 184 SER A N 1
ATOM 1481 C CA . SER A 1 184 ? -16.406 31.312 2.928 1 95.06 184 SER A CA 1
ATOM 1482 C C . SER A 1 184 ? -17.297 32.406 2.367 1 95.06 184 SER A C 1
ATOM 1484 O O . SER A 1 184 ? -18 32.219 1.373 1 95.06 184 SER A O 1
ATOM 1486 N N . ALA A 1 185 ? -17.297 33.562 2.959 1 94.88 185 ALA A N 1
ATOM 1487 C CA . ALA A 1 185 ? -18.172 34.656 2.521 1 94.88 185 ALA A CA 1
ATOM 1488 C C . ALA A 1 185 ? -17.594 35.344 1.291 1 94.88 185 ALA A C 1
ATOM 1490 O O . ALA A 1 185 ? -18.328 35.781 0.407 1 94.88 185 ALA A O 1
ATOM 1491 N N . THR A 1 186 ? -16.281 35.438 1.224 1 96.12 186 THR A N 1
ATOM 1492 C CA . THR A 1 186 ? -15.672 36.25 0.169 1 96.12 186 THR A CA 1
ATOM 1493 C C . THR A 1 186 ? -14.953 35.344 -0.837 1 96.12 186 THR A C 1
ATOM 1495 O O . THR A 1 186 ? -14.633 35.781 -1.945 1 96.12 186 THR A O 1
ATOM 1498 N N . GLY A 1 187 ? -14.648 34.125 -0.436 1 96.69 187 GLY A N 1
ATOM 1499 C CA . GLY A 1 187 ? -13.844 33.219 -1.26 1 96.69 187 GLY A CA 1
ATOM 1500 C C . GLY A 1 187 ? -12.352 33.5 -1.153 1 96.69 187 GLY A C 1
ATOM 1501 O O . GLY A 1 187 ? -11.555 32.906 -1.879 1 96.69 187 GLY A O 1
ATOM 1502 N N . GLU A 1 188 ? -11.984 34.375 -0.247 1 98.06 188 GLU A N 1
ATOM 1503 C CA . GLU A 1 188 ? -10.586 34.781 -0.076 1 98.06 188 GLU A CA 1
ATOM 1504 C C . GLU A 1 188 ? -9.836 33.75 0.777 1 98.06 188 GLU A C 1
ATOM 1506 O O . GLU A 1 188 ? -10.445 33 1.549 1 98.06 188 GLU A O 1
ATOM 1511 N N . LEU A 1 189 ? -8.562 33.719 0.569 1 98.62 189 LEU A N 1
ATOM 1512 C CA . LEU A 1 189 ? -7.641 32.969 1.404 1 98.62 189 LEU A CA 1
ATOM 1513 C C . LEU A 1 189 ? -6.691 33.906 2.148 1 98.62 189 LEU A C 1
ATOM 1515 O O . LEU A 1 189 ? -5.75 34.438 1.557 1 98.62 189 LEU A O 1
ATOM 1519 N N . VAL A 1 190 ? -6.914 34.125 3.443 1 98.75 190 VAL A N 1
ATOM 1520 C CA . VAL A 1 190 ? -6.047 34.938 4.27 1 98.75 190 VAL A CA 1
ATOM 1521 C C . VAL A 1 190 ? -4.805 34.156 4.676 1 98.75 190 VAL A C 1
ATOM 1523 O O . VAL A 1 190 ? -4.91 33.031 5.164 1 98.75 190 VAL A O 1
ATOM 1526 N N . SER A 1 191 ? -3.637 34.781 4.426 1 98.69 191 SER A N 1
ATOM 1527 C CA . SER A 1 191 ? -2.391 34.031 4.586 1 98.69 191 SER A CA 1
ATOM 1528 C C . SER A 1 191 ? -1.269 34.938 5.09 1 98.69 191 SER A C 1
ATOM 1530 O O . SER A 1 191 ? -1.474 36.125 5.293 1 98.69 191 SER A O 1
ATOM 1532 N N . TYR A 1 192 ? -0.143 34.375 5.395 1 98.62 192 TYR A N 1
ATOM 1533 C CA . TYR A 1 192 ? 1.034 35.125 5.797 1 98.62 192 TYR A CA 1
ATOM 1534 C C . TYR A 1 192 ? 2.309 34.312 5.57 1 98.62 192 TYR A C 1
ATOM 1536 O O . TYR A 1 192 ? 2.248 33.125 5.289 1 98.62 192 TYR A O 1
ATOM 1544 N N . SER A 1 193 ? 3.359 35 5.566 1 98.38 193 SER A N 1
ATOM 1545 C CA . SER A 1 193 ? 4.723 34.5 5.602 1 98.38 193 SER A CA 1
ATOM 1546 C C . SER A 1 193 ? 5.457 34.938 6.855 1 98.38 193 SER A C 1
ATOM 1548 O O . SER A 1 193 ? 5.43 36.125 7.199 1 98.38 193 SER A O 1
ATOM 1550 N N . TYR A 1 194 ? 5.988 34.031 7.637 1 98.25 194 TYR A N 1
ATOM 1551 C CA . TYR A 1 194 ? 6.977 34.438 8.633 1 98.25 194 TYR A CA 1
ATOM 1552 C C . TYR A 1 194 ? 8.383 34.094 8.172 1 98.25 194 TYR A C 1
ATOM 1554 O O . TYR A 1 194 ? 8.562 33.312 7.219 1 98.25 194 TYR A O 1
ATOM 1562 N N . GLU A 1 195 ? 9.367 34.688 8.891 1 98.12 195 GLU A N 1
ATOM 1563 C CA . GLU A 1 195 ? 10.719 34.625 8.336 1 98.12 195 GLU A CA 1
ATOM 1564 C C . GLU A 1 195 ? 10.719 35.031 6.859 1 98.12 195 GLU A C 1
ATOM 1566 O O . GLU A 1 195 ? 11.344 34.375 6.031 1 98.12 195 GLU A O 1
ATOM 1571 N N . ALA A 1 196 ? 10 36.094 6.617 1 98.06 196 ALA A N 1
ATOM 1572 C CA . ALA A 1 196 ? 9.695 36.531 5.254 1 98.06 196 ALA A CA 1
ATOM 1573 C C . ALA A 1 196 ? 10.914 37.156 4.582 1 98.06 196 ALA A C 1
ATOM 1575 O O . ALA A 1 196 ? 10.945 37.312 3.357 1 98.06 196 ALA A O 1
ATOM 1576 N N . ALA A 1 197 ? 11.875 37.562 5.328 1 97.5 197 ALA A N 1
ATOM 1577 C CA . ALA A 1 197 ? 13.086 38.125 4.754 1 97.5 197 ALA A CA 1
ATOM 1578 C C . ALA A 1 197 ? 14.273 37.156 4.91 1 97.5 197 ALA A C 1
ATOM 1580 O O . ALA A 1 197 ? 15.43 37.594 4.914 1 97.5 197 ALA A O 1
ATOM 1581 N N . GLY A 1 198 ? 13.945 35.938 5.156 1 96.06 198 GLY A N 1
ATOM 1582 C CA . GLY A 1 198 ? 14.992 34.938 5.301 1 96.06 198 GLY A CA 1
ATOM 1583 C C . GLY A 1 198 ? 14.938 34.188 6.629 1 96.06 198 GLY A C 1
ATOM 1584 O O . GLY A 1 198 ? 14.188 34.594 7.527 1 96.06 198 GLY A O 1
ATOM 1585 N N . ASP A 1 199 ? 15.797 33.25 6.758 1 96.5 199 ASP A N 1
ATOM 1586 C CA . ASP A 1 199 ? 15.805 32.406 7.949 1 96.5 199 ASP A CA 1
ATOM 1587 C C . ASP A 1 199 ? 16.094 33.219 9.203 1 96.5 199 ASP A C 1
ATOM 1589 O O . ASP A 1 199 ? 17 34.062 9.211 1 96.5 199 ASP A O 1
ATOM 1593 N N . ALA A 1 200 ? 15.273 33.031 10.18 1 98.06 200 ALA A N 1
ATOM 1594 C CA . ALA A 1 200 ? 15.391 33.656 11.508 1 98.06 200 ALA A CA 1
ATOM 1595 C C . ALA A 1 200 ? 15.164 35.156 11.445 1 98.06 200 ALA A C 1
ATOM 1597 O O . ALA A 1 200 ? 15.586 35.875 12.344 1 98.06 200 ALA A O 1
ATOM 1598 N N . SER A 1 201 ? 14.656 35.688 10.359 1 98.31 201 SER A N 1
ATOM 1599 C CA . SER A 1 201 ? 14.234 37.062 10.328 1 98.31 201 SER A CA 1
ATOM 1600 C C . SER A 1 201 ? 12.922 37.281 11.086 1 98.31 201 SER A C 1
ATOM 1602 O O . SER A 1 201 ? 12.047 36.406 11.055 1 98.31 201 SER A O 1
ATOM 1604 N N . PRO A 1 202 ? 12.742 38.344 11.805 1 98.25 202 PRO A N 1
ATOM 1605 C CA . PRO A 1 202 ? 11.461 38.594 12.477 1 98.25 202 PRO A CA 1
ATOM 1606 C C . PRO A 1 202 ? 10.391 39.125 11.523 1 98.25 202 PRO A C 1
ATOM 1608 O O . PRO A 1 202 ? 9.289 39.438 11.961 1 98.25 202 PRO A O 1
ATOM 1611 N N . ASP A 1 203 ? 10.68 39.25 10.234 1 98.5 203 ASP A N 1
ATOM 1612 C CA . ASP A 1 203 ? 9.781 39.844 9.227 1 98.5 203 ASP A CA 1
ATOM 1613 C C . ASP A 1 203 ? 8.562 38.938 9.008 1 98.5 203 ASP A C 1
ATOM 1615 O O . ASP A 1 203 ? 8.695 37.719 8.906 1 98.5 203 ASP A O 1
ATOM 1619 N N . ILE A 1 204 ? 7.395 39.531 8.945 1 98.62 204 ILE A N 1
ATOM 1620 C CA . ILE A 1 204 ? 6.125 38.906 8.594 1 98.62 204 ILE A CA 1
ATOM 1621 C C . ILE A 1 204 ? 5.531 39.594 7.363 1 98.62 204 ILE A C 1
ATOM 1623 O O . ILE A 1 204 ? 5.598 40.812 7.238 1 98.62 204 ILE A O 1
ATOM 1627 N N . CYS A 1 205 ? 5.113 38.906 6.434 1 98.56 205 CYS A N 1
ATOM 1628 C CA . CYS A 1 205 ? 4.293 39.406 5.336 1 98.56 205 CYS A CA 1
ATOM 1629 C C . CYS A 1 205 ? 2.863 38.875 5.445 1 98.56 205 CYS A C 1
ATOM 1631 O O . CYS A 1 205 ? 2.609 37.688 5.234 1 98.56 205 CYS A O 1
ATOM 1633 N N . SER A 1 206 ? 1.924 39.719 5.809 1 98.62 206 SER A N 1
ATOM 1634 C CA . SER A 1 206 ? 0.503 39.406 5.805 1 98.62 206 SER A CA 1
ATOM 1635 C C . SER A 1 206 ? -0.131 39.688 4.449 1 98.62 206 SER A C 1
ATOM 1637 O O . SER A 1 206 ? 0.067 40.781 3.889 1 98.62 206 SER A O 1
ATOM 1639 N N . PHE A 1 207 ? -0.852 38.688 3.869 1 98.44 207 PHE A N 1
ATOM 1640 C CA . PHE A 1 207 ? -1.446 38.906 2.557 1 98.44 207 PHE A CA 1
ATOM 1641 C C . PHE A 1 207 ? -2.75 38.156 2.412 1 98.44 207 PHE A C 1
ATOM 1643 O O . PHE A 1 207 ? -3.027 37.219 3.195 1 98.44 207 PHE A O 1
ATOM 1650 N N . THR A 1 208 ? -3.576 38.594 1.501 1 98.44 208 THR A N 1
ATOM 1651 C CA . THR A 1 208 ? -4.82 37.906 1.136 1 98.44 208 THR A CA 1
ATOM 1652 C C . THR A 1 208 ? -4.816 37.531 -0.341 1 98.44 208 THR A C 1
ATOM 1654 O O . THR A 1 208 ? -4.391 38.312 -1.19 1 98.44 208 THR A O 1
ATOM 1657 N N . VAL A 1 209 ? -5.129 36.281 -0.607 1 98.5 209 VAL A N 1
ATOM 1658 C CA . VAL A 1 209 ? -5.344 35.812 -1.975 1 98.5 209 VAL A CA 1
ATOM 1659 C C . VAL A 1 209 ? -6.836 35.844 -2.305 1 98.5 209 VAL A C 1
ATOM 1661 O O . VAL A 1 209 ? -7.652 35.281 -1.579 1 98.5 209 VAL A O 1
ATOM 1664 N N . ASN A 1 210 ? -7.25 36.531 -3.35 1 98.12 210 ASN A N 1
ATOM 1665 C CA . ASN A 1 210 ? -8.664 36.656 -3.688 1 98.12 210 ASN A CA 1
ATOM 1666 C C . ASN A 1 210 ? -9.195 35.344 -4.305 1 98.12 210 ASN A C 1
ATOM 1668 O O . ASN A 1 210 ? -8.453 34.375 -4.453 1 98.12 210 ASN A O 1
ATOM 1672 N N . LYS A 1 211 ? -10.492 35.281 -4.613 1 96.88 211 LYS A N 1
ATOM 1673 C CA . LYS A 1 211 ? -11.172 34.094 -5.059 1 96.88 211 LYS A CA 1
ATOM 1674 C C . LYS A 1 211 ? -10.641 33.625 -6.414 1 96.88 211 LYS A C 1
ATOM 1676 O O . LYS A 1 211 ? -10.898 32.5 -6.836 1 96.88 211 LYS A O 1
ATOM 1681 N N . HIS A 1 212 ? -9.852 34.469 -7.098 1 95.94 212 HIS A N 1
ATOM 1682 C CA . HIS A 1 212 ? -9.312 34.156 -8.414 1 95.94 212 HIS A CA 1
ATOM 1683 C C . HIS A 1 212 ? -7.828 33.812 -8.328 1 95.94 212 HIS A C 1
ATOM 1685 O O . HIS A 1 212 ? -7.148 33.719 -9.352 1 95.94 212 HIS A O 1
ATOM 1691 N N . GLY A 1 213 ? -7.293 33.688 -7.113 1 96.94 213 GLY A N 1
ATOM 1692 C CA . GLY A 1 213 ? -5.941 33.188 -6.922 1 96.94 213 GLY A CA 1
ATOM 1693 C C . GLY A 1 213 ? -4.879 34.281 -7.074 1 96.94 213 GLY A C 1
ATOM 1694 O O . GLY A 1 213 ? -3.734 33.969 -7.418 1 96.94 213 GLY A O 1
ATOM 1695 N N . LYS A 1 214 ? -5.266 35.469 -6.867 1 97.88 214 LYS A N 1
ATOM 1696 C CA . LYS A 1 214 ? -4.32 36.594 -6.922 1 97.88 214 LYS A CA 1
ATOM 1697 C C . LYS A 1 214 ? -4.273 37.344 -5.594 1 97.88 214 LYS A C 1
ATOM 1699 O O . LYS A 1 214 ? -5.301 37.5 -4.93 1 97.88 214 LYS A O 1
ATOM 1704 N N . LEU A 1 215 ? -3.096 37.844 -5.262 1 97.75 215 LEU A N 1
ATOM 1705 C CA . LEU A 1 215 ? -2.992 38.625 -4.039 1 97.75 215 LEU A CA 1
ATOM 1706 C C . LEU A 1 215 ? -3.742 39.938 -4.172 1 97.75 215 LEU A C 1
ATOM 1708 O O . LEU A 1 215 ? -3.658 40.625 -5.211 1 97.75 215 LEU A O 1
ATOM 1712 N N . SER A 1 216 ? -4.512 40.281 -3.176 1 95.69 216 SER A N 1
ATOM 1713 C CA . SER A 1 216 ? -5.277 41.531 -3.166 1 95.69 216 SER A CA 1
ATOM 1714 C C . SER A 1 216 ? -4.836 42.438 -2.027 1 95.69 216 SER A C 1
ATOM 1716 O O . SER A 1 216 ? -5.07 43.656 -2.068 1 95.69 216 SER A O 1
ATOM 1718 N N . GLU A 1 217 ? -4.348 41.938 -0.949 1 95.81 217 GLU A N 1
ATOM 1719 C CA . GLU A 1 217 ? -3.766 42.625 0.195 1 95.81 217 GLU A CA 1
ATOM 1720 C C . GLU A 1 217 ? -2.357 42.125 0.49 1 95.81 217 GLU A C 1
ATOM 1722 O O . GLU A 1 217 ? -2.072 40.938 0.317 1 95.81 217 GLU A O 1
ATOM 1727 N N . GLU A 1 218 ? -1.496 43.031 0.87 1 97.75 218 GLU A N 1
ATOM 1728 C CA . GLU A 1 218 ? -0.14 42.656 1.252 1 97.75 218 GLU A CA 1
ATOM 1729 C C . GLU A 1 218 ? 0.5 43.719 2.145 1 97.75 218 GLU A C 1
ATOM 1731 O O . GLU A 1 218 ? 0.444 44.906 1.84 1 97.75 218 GLU A O 1
ATOM 1736 N N . VAL A 1 219 ? 1.019 43.312 3.23 1 98.38 219 VAL A N 1
ATOM 1737 C CA . VAL A 1 219 ? 1.744 44.219 4.113 1 98.38 219 VAL A CA 1
ATOM 1738 C C . VAL A 1 219 ? 2.918 43.5 4.758 1 98.38 219 VAL A C 1
ATOM 1740 O O . VAL A 1 219 ? 2.783 42.344 5.176 1 98.38 219 VAL A O 1
ATOM 1743 N N . TRP A 1 220 ? 4.039 44.156 4.73 1 98.19 220 TRP A N 1
ATOM 1744 C CA . TRP A 1 220 ? 5.262 43.656 5.344 1 98.19 220 TRP A CA 1
ATOM 1745 C C . TRP A 1 220 ? 5.574 44.375 6.637 1 98.19 220 TRP A C 1
ATOM 1747 O O . TRP A 1 220 ? 5.523 45.625 6.684 1 98.19 220 TRP A O 1
ATOM 1757 N N . PHE A 1 221 ? 5.859 43.719 7.715 1 98.38 221 PHE A N 1
ATOM 1758 C CA . PHE A 1 221 ? 6.23 44.312 8.992 1 98.38 221 PHE A CA 1
ATOM 1759 C C . PHE A 1 221 ? 7.082 43.344 9.812 1 98.38 221 PHE A C 1
ATOM 1761 O O . PHE A 1 221 ? 7.438 42.25 9.344 1 98.38 221 PHE A O 1
ATOM 1768 N N . LYS A 1 222 ? 7.492 43.781 11.031 1 98.31 222 LYS A N 1
ATOM 1769 C CA . LYS A 1 222 ? 8.406 42.969 11.836 1 98.31 222 LYS A CA 1
ATOM 1770 C C . LYS A 1 222 ? 7.793 42.625 13.188 1 98.31 222 LYS A C 1
ATOM 1772 O O . LYS A 1 222 ? 7.191 43.469 13.844 1 98.31 222 LYS A O 1
ATOM 1777 N N . ALA A 1 223 ? 7.863 41.375 13.539 1 98.31 223 ALA A N 1
ATOM 1778 C CA . ALA A 1 223 ? 7.594 41 14.914 1 98.31 223 ALA A CA 1
ATOM 1779 C C . ALA A 1 223 ? 8.734 41.406 15.836 1 98.31 223 ALA A C 1
ATOM 1781 O O . ALA A 1 223 ? 9.836 41.719 15.375 1 98.31 223 ALA A O 1
ATOM 1782 N N . PRO A 1 224 ? 8.484 41.406 17.141 1 97.62 224 PRO A N 1
ATOM 1783 C CA . PRO A 1 224 ? 9.539 41.812 18.078 1 97.62 224 PRO A CA 1
ATOM 1784 C C . PRO A 1 224 ? 10.719 40.844 18.078 1 97.62 224 PRO A C 1
ATOM 1786 O O . PRO A 1 224 ? 11.844 41.219 18.391 1 97.62 224 PRO A O 1
ATOM 1789 N N . TRP A 1 225 ? 10.531 39.562 17.828 1 97.94 225 TRP A N 1
ATOM 1790 C CA . TRP A 1 225 ? 11.57 38.562 17.656 1 97.94 225 TRP A CA 1
ATOM 1791 C C . TRP A 1 225 ? 11.133 37.469 16.688 1 97.94 225 TRP A C 1
ATOM 1793 O O . TRP A 1 225 ? 9.938 37.281 16.438 1 97.94 225 TRP A O 1
ATOM 1803 N N . PRO A 1 226 ? 12.109 36.844 16.062 1 98 226 PRO A N 1
ATOM 1804 C CA . PRO A 1 226 ? 11.742 35.719 15.18 1 98 226 PRO A CA 1
ATOM 1805 C C . PRO A 1 226 ? 11.289 34.5 15.953 1 98 226 PRO A C 1
ATOM 1807 O O . PRO A 1 226 ? 11.938 34.094 16.922 1 98 226 PRO A O 1
ATOM 1810 N N . CYS A 1 227 ? 10.242 33.938 15.57 1 97.19 227 CYS A N 1
ATOM 1811 C CA . CYS A 1 227 ? 9.758 32.719 16.188 1 97.19 227 CYS A CA 1
ATOM 1812 C C . CYS A 1 227 ? 8.93 31.891 15.203 1 97.19 227 CYS A C 1
ATOM 1814 O O . CYS A 1 227 ? 8.625 32.375 14.102 1 97.19 227 CYS A O 1
ATOM 1816 N N . MET A 1 228 ? 8.641 30.641 15.539 1 97.38 228 MET A N 1
ATOM 1817 C CA . MET A 1 228 ? 7.691 29.844 14.766 1 97.38 228 MET A CA 1
ATOM 1818 C C . MET A 1 228 ? 6.27 30.375 14.945 1 97.38 228 MET A C 1
ATOM 1820 O O . MET A 1 228 ? 5.789 30.5 16.078 1 97.38 228 MET A O 1
ATOM 1824 N N . ILE A 1 229 ? 5.617 30.75 13.922 1 97.81 229 ILE A N 1
ATOM 1825 C CA . ILE A 1 229 ? 4.188 31.047 13.898 1 97.81 229 ILE A CA 1
ATOM 1826 C C . ILE A 1 229 ? 3.453 29.984 13.086 1 97.81 229 ILE A C 1
ATOM 1828 O O . ILE A 1 229 ? 3.342 30.094 11.859 1 97.81 229 ILE A O 1
ATOM 1832 N N . HIS A 1 230 ? 2.975 29 13.727 1 97.19 230 HIS A N 1
ATOM 1833 C CA . HIS A 1 230 ? 2.426 27.828 13.047 1 97.19 230 HIS A CA 1
ATOM 1834 C C . HIS A 1 230 ? 1.016 28.109 12.531 1 97.19 230 HIS A C 1
ATOM 1836 O O . HIS A 1 230 ? 0.649 27.656 11.445 1 97.19 230 HIS A O 1
ATOM 1842 N N . ASP A 1 231 ? 0.251 28.766 13.312 1 98.12 231 ASP A N 1
ATOM 1843 C CA . ASP A 1 231 ? -1.145 29.094 13.023 1 98.12 231 ASP A CA 1
ATOM 1844 C C . ASP A 1 231 ? -1.489 30.516 13.453 1 98.12 231 ASP A C 1
ATOM 1846 O O . ASP A 1 231 ? -0.663 31.203 14.055 1 98.12 231 ASP A O 1
ATOM 1850 N N . PHE A 1 232 ? -2.676 31.047 13.031 1 98.62 232 PHE A N 1
ATOM 1851 C CA . PHE A 1 232 ? -3.088 32.406 13.305 1 98.62 232 PHE A CA 1
ATOM 1852 C C . PHE A 1 232 ? -4.605 32.531 13.281 1 98.62 232 PHE A C 1
ATOM 1854 O O . PHE A 1 232 ? -5.316 31.547 13.125 1 98.62 232 PHE A O 1
ATOM 1861 N N . TRP A 1 233 ? -5.086 33.75 13.602 1 98.75 233 TRP A N 1
ATOM 1862 C CA . TRP A 1 233 ? -6.516 34.031 13.531 1 98.75 233 TRP A CA 1
ATOM 1863 C C . TRP A 1 233 ? -6.82 35.062 12.438 1 98.75 233 TRP A C 1
ATOM 1865 O O . TRP A 1 233 ? -6 35.938 12.141 1 98.75 233 TRP A O 1
ATOM 1875 N N . ALA A 1 234 ? -7.922 34.906 11.867 1 98.75 234 ALA A N 1
ATOM 1876 C CA . ALA A 1 234 ? -8.445 35.906 10.938 1 98.75 234 ALA A CA 1
ATOM 1877 C C . ALA A 1 234 ? -9.922 36.188 11.203 1 98.75 234 ALA A C 1
ATOM 1879 O O . ALA A 1 234 ? -10.695 35.25 11.477 1 98.75 234 ALA A O 1
ATOM 1880 N N . THR A 1 235 ? -10.32 37.375 11.242 1 98.5 235 THR A N 1
ATOM 1881 C CA . THR A 1 235 ? -11.703 37.844 11.305 1 98.5 235 THR A CA 1
ATOM 1882 C C . THR A 1 235 ? -12.031 38.75 10.117 1 98.5 235 THR A C 1
ATOM 1884 O O . THR A 1 235 ? -11.258 38.812 9.156 1 98.5 235 THR A O 1
ATOM 1887 N N . ASP A 1 236 ? -13.227 39.281 10.164 1 97.5 236 ASP A N 1
ATOM 1888 C CA . ASP A 1 236 ? -13.648 40.156 9.055 1 97.5 236 ASP A CA 1
ATOM 1889 C C . ASP A 1 236 ? -12.695 41.344 8.883 1 97.5 236 ASP A C 1
ATOM 1891 O O . ASP A 1 236 ? -12.43 41.781 7.762 1 97.5 236 ASP A O 1
ATOM 1895 N N . ASN A 1 237 ? -12.164 41.781 10.039 1 97.94 237 ASN A N 1
ATOM 1896 C CA . ASN A 1 237 ? -11.445 43.062 9.938 1 97.94 237 ASN A CA 1
ATOM 1897 C C . ASN A 1 237 ? -10.008 42.938 10.414 1 97.94 237 ASN A C 1
ATOM 1899 O O . ASN A 1 237 ? -9.195 43.844 10.219 1 97.94 237 ASN A O 1
ATOM 1903 N N . TRP A 1 238 ? -9.664 41.844 11.016 1 98.62 238 TRP A N 1
ATOM 1904 C CA . TRP A 1 238 ? -8.367 41.781 11.664 1 98.62 238 TRP A CA 1
ATOM 1905 C C . TRP A 1 238 ? -7.68 40.438 11.367 1 98.62 238 TRP A C 1
ATOM 1907 O O . TRP A 1 238 ? -8.344 39.438 11.109 1 98.62 238 TRP A O 1
ATOM 1917 N N . VAL A 1 239 ? -6.398 40.469 11.375 1 98.75 239 VAL A N 1
ATOM 1918 C CA . VAL A 1 239 ? -5.527 39.281 11.43 1 98.75 239 VAL A CA 1
ATOM 1919 C C . VAL A 1 239 ? -4.695 39.344 12.711 1 98.75 239 VAL A C 1
ATOM 1921 O O . VAL A 1 239 ? -4.223 40.406 13.117 1 98.75 239 VAL A O 1
ATOM 1924 N N . VAL A 1 240 ? -4.598 38.188 13.414 1 98.81 240 VAL A N 1
ATOM 1925 C CA . VAL A 1 240 ? -3.889 38.156 14.688 1 98.81 240 VAL A CA 1
ATOM 1926 C C . VAL A 1 240 ? -2.812 37.062 14.633 1 98.81 240 VAL A C 1
ATOM 1928 O O . VAL A 1 240 ? -3.107 35.906 14.344 1 98.81 240 VAL A O 1
ATOM 1931 N N . PHE A 1 241 ? -1.599 37.406 14.961 1 98.62 241 PHE A N 1
ATOM 1932 C CA . PHE A 1 241 ? -0.463 36.5 14.914 1 98.62 241 PHE A CA 1
ATOM 1933 C C . PHE A 1 241 ? 0.03 36.156 16.328 1 98.62 241 PHE A C 1
ATOM 1935 O O . PHE A 1 241 ? 0.406 37.062 17.078 1 98.62 241 PHE A O 1
ATOM 1942 N N . PRO A 1 242 ? 0.052 34.906 16.688 1 97.94 242 PRO A N 1
ATOM 1943 C CA . PRO A 1 242 ? 0.698 34.531 17.938 1 97.94 242 PRO A CA 1
ATOM 1944 C C . PRO A 1 242 ? 2.223 34.531 17.844 1 97.94 242 PRO A C 1
ATOM 1946 O O . PRO A 1 242 ? 2.783 33.969 16.906 1 97.94 242 PRO A O 1
ATOM 1949 N N . VAL A 1 243 ? 2.838 35.219 18.719 1 97.31 243 VAL A N 1
ATOM 1950 C CA . VAL A 1 243 ? 4.293 35.25 18.828 1 97.31 243 VAL A CA 1
ATOM 1951 C C . VAL A 1 243 ? 4.719 34.656 20.172 1 97.31 243 VAL A C 1
ATOM 1953 O O . VAL A 1 243 ? 4.367 35.188 21.234 1 97.31 243 VAL A O 1
ATOM 1956 N N . ASN A 1 244 ? 5.391 33.531 20.109 1 95.44 244 ASN A N 1
ATOM 1957 C CA . ASN A 1 244 ? 5.707 32.781 21.328 1 95.44 244 ASN A CA 1
ATOM 1958 C C . ASN A 1 244 ? 7.215 32.625 21.5 1 95.44 244 ASN A C 1
ATOM 1960 O O . ASN A 1 244 ? 8 33.312 20.844 1 95.44 244 ASN A O 1
ATOM 1964 N N . GLY A 1 245 ? 7.586 31.719 22.469 1 95.81 245 GLY A N 1
ATOM 1965 C CA . GLY A 1 245 ? 8.984 31.594 22.859 1 95.81 245 GLY A CA 1
ATOM 1966 C C . GLY A 1 245 ? 9.75 30.578 22.016 1 95.81 245 GLY A C 1
ATOM 1967 O O . GLY A 1 245 ? 10.938 30.359 22.234 1 95.81 245 GLY A O 1
ATOM 1968 N N . LEU A 1 246 ? 9.156 29.953 21.094 1 96.75 246 LEU A N 1
ATOM 1969 C CA . LEU A 1 246 ? 9.875 29.094 20.172 1 96.75 246 LEU A CA 1
ATOM 1970 C C . LEU A 1 246 ? 10.586 29.922 19.109 1 96.75 246 LEU A C 1
ATOM 1972 O O . LEU A 1 246 ? 10.164 29.969 17.953 1 96.75 246 LEU A O 1
ATOM 1976 N N . LYS A 1 247 ? 11.703 30.438 19.453 1 98 247 LYS A N 1
ATOM 1977 C CA . LYS A 1 247 ? 12.453 31.438 18.688 1 98 247 LYS A CA 1
ATOM 1978 C C . LYS A 1 247 ? 13.398 30.766 17.688 1 98 247 LYS A C 1
ATOM 1980 O O . LYS A 1 247 ? 13.68 29.562 17.797 1 98 247 LYS A O 1
ATOM 1985 N N . ALA A 1 248 ? 13.805 31.531 16.719 1 98.31 248 ALA A N 1
ATOM 1986 C CA . ALA A 1 248 ? 14.758 31.078 15.711 1 98.31 248 ALA A CA 1
ATOM 1987 C C . ALA A 1 248 ? 16.094 31.781 15.875 1 98.31 248 ALA A C 1
ATOM 1989 O O . ALA A 1 248 ? 16.156 32.938 16.281 1 98.31 248 ALA A O 1
ATOM 1990 N N . SER A 1 249 ? 17.172 31.047 15.531 1 97.06 249 SER A N 1
ATOM 1991 C CA . SER A 1 249 ? 18.516 31.594 15.633 1 97.06 249 SER A CA 1
ATOM 1992 C C . SER A 1 249 ? 19.359 31.234 14.422 1 97.06 249 SER A C 1
ATOM 1994 O O . SER A 1 249 ? 19.672 30.062 14.211 1 97.06 249 SER A O 1
ATOM 1996 N N . LEU A 1 250 ? 19.766 32.281 13.695 1 97.88 250 LEU A N 1
ATOM 1997 C CA . LEU A 1 250 ? 20.625 32.031 12.547 1 97.88 250 LEU A CA 1
ATOM 1998 C C . LEU A 1 250 ? 22 31.531 12.984 1 97.88 250 LEU A C 1
ATOM 2000 O O . LEU A 1 250 ? 22.594 30.688 12.305 1 97.88 250 LEU A O 1
ATOM 2004 N N . GLU A 1 251 ? 22.484 32.031 14.055 1 97.19 251 GLU A N 1
ATOM 2005 C CA . GLU A 1 251 ? 23.75 31.594 14.602 1 97.19 251 GLU A CA 1
ATOM 2006 C C . GLU A 1 251 ? 23.719 30.109 14.953 1 97.19 251 GLU A C 1
ATOM 2008 O O . GLU A 1 251 ? 24.656 29.375 14.641 1 97.19 251 GLU A O 1
ATOM 2013 N N . GLN A 1 252 ? 22.656 29.719 15.617 1 96.56 252 GLN A N 1
ATOM 2014 C CA . GLN A 1 252 ? 22.5 28.312 15.953 1 96.56 252 GLN A CA 1
ATOM 2015 C C . GLN A 1 252 ? 22.469 27.438 14.703 1 96.56 252 GLN A C 1
ATOM 2017 O O . GLN A 1 252 ? 23.078 26.359 14.672 1 96.56 252 GLN A O 1
ATOM 2022 N N . MET A 1 253 ? 21.828 27.875 13.672 1 97.62 253 MET A N 1
ATOM 2023 C CA . MET A 1 253 ? 21.75 27.141 12.414 1 97.62 253 MET A CA 1
ATOM 2024 C C . MET A 1 253 ? 23.125 27 11.773 1 97.62 253 MET A C 1
ATOM 2026 O O . MET A 1 253 ? 23.531 25.906 11.383 1 97.62 253 MET A O 1
ATOM 2030 N N . LYS A 1 254 ? 23.812 28.047 11.68 1 97.88 254 LYS A N 1
ATOM 2031 C CA . LYS A 1 254 ? 25.141 28.062 11.055 1 97.88 254 LYS A CA 1
ATOM 2032 C C . LYS A 1 254 ? 26.109 27.156 11.812 1 97.88 254 LYS A C 1
ATOM 2034 O O . LYS A 1 254 ? 27.031 26.594 11.219 1 97.88 254 LYS A O 1
ATOM 2039 N N . ALA A 1 255 ? 25.859 27 13.07 1 97.31 255 ALA A N 1
ATOM 2040 C CA . ALA A 1 255 ? 26.703 26.141 13.898 1 97.31 255 ALA A CA 1
ATOM 2041 C C . ALA A 1 255 ? 26.281 24.688 13.773 1 97.31 255 ALA A C 1
ATOM 2043 O O . ALA A 1 255 ? 26.844 23.812 14.438 1 97.31 255 ALA A O 1
ATOM 2044 N N . GLY A 1 256 ? 25.297 24.438 12.977 1 95.94 256 GLY A N 1
ATOM 2045 C CA . GLY A 1 256 ? 24.875 23.078 12.727 1 95.94 256 GLY A CA 1
ATOM 2046 C C . GLY A 1 256 ? 23.75 22.625 13.641 1 95.94 256 GLY A C 1
ATOM 2047 O O . GLY A 1 256 ? 23.406 21.453 13.695 1 95.94 256 GLY A O 1
ATOM 2048 N N . GLY A 1 257 ? 23.188 23.547 14.422 1 95.75 257 GLY A N 1
ATOM 2049 C CA . GLY A 1 257 ? 22.109 23.219 15.344 1 95.75 257 GLY A CA 1
ATOM 2050 C C . GLY A 1 257 ? 20.734 23.297 14.703 1 95.75 257 GLY A C 1
ATOM 2051 O O . GLY A 1 257 ? 20.609 23.312 13.477 1 95.75 257 GLY A O 1
ATOM 2052 N N . ASP A 1 258 ? 19.672 23.312 15.57 1 96.25 258 ASP A N 1
ATOM 2053 C CA . ASP A 1 258 ? 18.297 23.312 15.109 1 96.25 258 ASP A CA 1
ATOM 2054 C C . ASP A 1 258 ? 17.875 24.719 14.688 1 96.25 258 ASP A C 1
ATOM 2056 O O . ASP A 1 258 ? 18.469 25.719 15.117 1 96.25 258 ASP A O 1
ATOM 2060 N N . HIS A 1 259 ? 16.891 24.734 13.836 1 97.62 259 HIS A N 1
ATOM 2061 C CA . HIS A 1 259 ? 16.344 26 13.359 1 97.62 259 HIS A CA 1
ATOM 2062 C C . HIS A 1 259 ? 15.719 26.797 14.508 1 97.62 259 HIS A C 1
ATOM 2064 O O . HIS A 1 259 ? 15.883 28.016 14.586 1 97.62 259 HIS A O 1
ATOM 2070 N N . PHE A 1 260 ? 14.984 26.109 15.406 1 97.62 260 PHE A N 1
ATOM 2071 C CA . PHE A 1 260 ? 14.258 26.734 16.5 1 97.62 260 PHE A CA 1
ATOM 2072 C C . PHE A 1 260 ? 14.82 26.312 17.844 1 97.62 260 PHE A C 1
ATOM 2074 O O . PHE A 1 260 ? 15.469 25.281 17.953 1 97.62 260 PHE A O 1
ATOM 2081 N N . TYR A 1 261 ? 14.578 27.125 18.812 1 97.06 261 TYR A N 1
ATOM 2082 C CA . TYR A 1 261 ? 14.859 26.812 20.219 1 97.06 261 TYR A CA 1
ATOM 2083 C C . TYR A 1 261 ? 13.805 27.422 21.125 1 97.06 261 TYR A C 1
ATOM 2085 O O . TYR A 1 261 ? 13.148 28.406 20.766 1 97.06 261 TYR A O 1
ATOM 2093 N N . TRP A 1 262 ? 13.641 26.844 22.297 1 96.5 262 TRP A N 1
ATOM 2094 C CA . TRP A 1 262 ? 12.695 27.344 23.297 1 96.5 262 TRP A CA 1
ATOM 2095 C C . TRP A 1 262 ? 13.375 28.328 24.25 1 96.5 262 TRP A C 1
ATOM 2097 O O . TRP A 1 262 ? 14.328 27.969 24.938 1 96.5 262 TRP A O 1
ATOM 2107 N N . ASP A 1 263 ? 12.906 29.562 24.234 1 96.88 263 ASP A N 1
ATOM 2108 C CA . ASP A 1 263 ? 13.367 30.547 25.203 1 96.88 263 ASP A CA 1
ATOM 2109 C C . ASP A 1 263 ? 12.609 30.422 26.516 1 96.88 263 ASP A C 1
ATOM 2111 O O . ASP A 1 263 ? 11.617 31.125 26.734 1 96.88 263 ASP A O 1
ATOM 2115 N N . GLU A 1 264 ? 13.148 29.688 27.422 1 93.5 264 GLU A N 1
ATOM 2116 C CA . GLU A 1 264 ? 12.484 29.375 28.688 1 93.5 264 GLU A CA 1
ATOM 2117 C C . GLU A 1 264 ? 12.461 30.594 29.609 1 93.5 264 GLU A C 1
ATOM 2119 O O . GLU A 1 264 ? 11.758 30.609 30.625 1 93.5 264 GLU A O 1
ATOM 2124 N N . THR A 1 265 ? 13.086 31.625 29.234 1 94.31 265 THR A N 1
ATOM 2125 C CA . THR A 1 265 ? 13.156 32.812 30.078 1 94.31 265 THR A CA 1
ATOM 2126 C C . THR A 1 265 ? 12.031 33.781 29.75 1 94.31 265 THR A C 1
ATOM 2128 O O . THR A 1 265 ? 11.766 34.719 30.5 1 94.31 265 THR A O 1
ATOM 2131 N N . LEU A 1 266 ? 11.445 33.562 28.625 1 95 266 LEU A N 1
ATOM 2132 C CA . LEU A 1 266 ? 10.328 34.406 28.234 1 95 266 LEU A CA 1
ATOM 2133 C C . LEU A 1 266 ? 9.094 34.125 29.094 1 95 266 LEU A C 1
ATOM 2135 O O . LEU A 1 266 ? 8.609 33 29.125 1 95 266 LEU A O 1
ATOM 2139 N N . ASP A 1 267 ? 8.508 35.125 29.75 1 92.94 267 ASP A N 1
ATOM 2140 C CA . ASP A 1 267 ? 7.418 34.906 30.688 1 92.94 267 ASP A CA 1
ATOM 2141 C C . ASP A 1 267 ? 6.09 35.438 30.156 1 92.94 267 ASP A C 1
ATOM 2143 O O . ASP A 1 267 ? 5.141 35.625 30.906 1 92.94 267 ASP A O 1
ATOM 2147 N N . TYR A 1 268 ? 6.012 35.781 28.938 1 95.38 268 TYR A N 1
ATOM 2148 C CA . TYR A 1 268 ? 4.781 36.188 28.266 1 95.38 268 TYR A CA 1
ATOM 2149 C C . TYR A 1 268 ? 4.801 35.812 26.797 1 95.38 268 TYR A C 1
ATOM 2151 O O . TYR A 1 268 ? 5.836 35.406 26.266 1 95.38 268 TYR A O 1
ATOM 2159 N N . GLN A 1 269 ? 3.707 35.875 26.125 1 95.75 269 GLN A N 1
ATOM 2160 C CA . GLN A 1 269 ? 3.516 35.75 24.672 1 95.75 269 GLN A CA 1
ATOM 2161 C C . GLN A 1 269 ? 2.885 37.031 24.109 1 95.75 269 GLN A C 1
ATOM 2163 O O . GLN A 1 269 ? 2.471 37.906 24.859 1 95.75 269 GLN A O 1
ATOM 2168 N N . LEU A 1 270 ? 2.941 37.094 22.844 1 97.75 270 LEU A N 1
ATOM 2169 C CA . LEU A 1 270 ? 2.34 38.281 22.219 1 97.75 270 LEU A CA 1
ATOM 2170 C C . LEU A 1 270 ? 1.241 37.875 21.25 1 97.75 270 LEU A C 1
ATOM 2172 O O . LEU A 1 270 ? 1.325 36.812 20.609 1 97.75 270 LEU A O 1
ATOM 2176 N N . LEU A 1 271 ? 0.199 38.688 21.188 1 98.44 271 LEU A N 1
ATOM 2177 C CA . LEU A 1 271 ? -0.785 38.688 20.109 1 98.44 271 LEU A CA 1
ATOM 2178 C C . LEU A 1 271 ? -0.584 39.906 19.219 1 98.44 271 LEU A C 1
ATOM 2180 O O . LEU A 1 271 ? -0.87 41.031 19.625 1 98.44 271 LEU A O 1
ATOM 2184 N N . GLY A 1 272 ? -0.026 39.625 18.047 1 98.5 272 GLY A N 1
ATOM 2185 C CA . GLY A 1 272 ? 0.12 40.688 17.078 1 98.5 272 GLY A CA 1
ATOM 2186 C C . GLY A 1 272 ? -1.131 40.938 16.25 1 98.5 272 GLY A C 1
ATOM 2187 O O . GLY A 1 272 ? -1.554 40.062 15.5 1 98.5 272 GLY A O 1
ATOM 2188 N N . VAL A 1 273 ? -1.735 42.125 16.344 1 98.75 273 VAL A N 1
ATOM 2189 C CA . VAL A 1 273 ? -2.994 42.438 15.688 1 98.75 273 VAL A CA 1
ATOM 2190 C C . VAL A 1 273 ? -2.742 43.438 14.562 1 98.75 273 VAL A C 1
ATOM 2192 O O . VAL A 1 273 ? -2.092 44.469 14.781 1 98.75 273 VAL A O 1
ATOM 2195 N N . ILE A 1 274 ? -3.24 43.125 13.391 1 98.56 274 ILE A N 1
ATOM 2196 C CA . ILE A 1 274 ? -3.109 44.062 12.273 1 98.56 274 ILE A CA 1
ATOM 2197 C C . ILE A 1 274 ? -4.398 44.062 11.453 1 98.56 274 ILE A C 1
ATOM 2199 O O . ILE A 1 274 ? -5.09 43.031 11.367 1 98.56 274 ILE A O 1
ATOM 2203 N N . PRO A 1 275 ? -4.758 45.25 10.875 1 98.44 275 PRO A N 1
ATOM 2204 C CA . PRO A 1 275 ? -5.953 45.25 10.031 1 98.44 275 PRO A CA 1
ATOM 2205 C C . PRO A 1 275 ? -5.844 44.281 8.844 1 98.44 275 PRO A C 1
ATOM 2207 O O . PRO A 1 275 ? -4.773 44.188 8.242 1 98.44 275 PRO A O 1
ATOM 2210 N N . ARG A 1 276 ? -6.91 43.594 8.547 1 98 276 ARG A N 1
ATOM 2211 C CA . ARG A 1 276 ? -6.953 42.656 7.426 1 98 276 ARG A CA 1
ATOM 2212 C C . ARG A 1 276 ? -6.875 43.406 6.094 1 98 276 ARG A C 1
ATOM 2214 O O . ARG A 1 276 ? -6.355 42.875 5.109 1 98 276 ARG A O 1
ATOM 2221 N N . ARG A 1 277 ? -7.352 44.562 6.027 1 97.56 277 ARG A N 1
ATOM 2222 C CA . ARG A 1 277 ? -7.418 45.344 4.801 1 97.56 277 ARG A CA 1
ATOM 2223 C C . ARG A 1 277 ? -6.727 46.688 4.977 1 97.56 277 ARG A C 1
ATOM 2225 O O . ARG A 1 277 ? -6.875 47.344 6.012 1 97.56 277 ARG A O 1
ATOM 2232 N N . GLY A 1 278 ? -6.031 47.031 3.951 1 97.44 278 GLY A N 1
ATOM 2233 C CA . GLY A 1 278 ? -5.414 48.344 3.91 1 97.44 278 GLY A CA 1
ATOM 2234 C C . GLY A 1 278 ? -4.371 48.562 4.992 1 97.44 278 GLY A C 1
ATOM 2235 O O . GLY A 1 278 ? -4.062 49.688 5.363 1 97.44 278 GLY A O 1
ATOM 2236 N N . ALA A 1 279 ? -3.828 47.562 5.492 1 98 279 ALA A N 1
ATOM 2237 C CA . ALA A 1 279 ? -2.893 47.656 6.609 1 98 279 ALA A CA 1
ATOM 2238 C C . ALA A 1 279 ? -1.579 48.312 6.176 1 98 279 ALA A C 1
ATOM 2240 O O . ALA A 1 279 ? -1.11 48.062 5.059 1 98 279 ALA A O 1
ATOM 2241 N N . LYS A 1 280 ? -1.014 49.062 7.07 1 98.06 280 LYS A N 1
ATOM 2242 C CA . LYS A 1 280 ? 0.359 49.562 6.996 1 98.06 280 LYS A CA 1
ATOM 2243 C C . LYS A 1 280 ? 1.229 48.906 8.078 1 98.06 280 LYS A C 1
ATOM 2245 O O . LYS A 1 280 ? 0.717 48.438 9.094 1 98.06 280 LYS A O 1
ATOM 2250 N N . PRO A 1 281 ? 2.492 48.875 7.793 1 97.62 281 PRO A N 1
ATOM 2251 C CA . PRO A 1 281 ? 3.375 48.219 8.766 1 97.62 281 PRO A CA 1
ATOM 2252 C C . PRO A 1 281 ? 3.197 48.781 10.18 1 97.62 281 PRO A C 1
ATOM 2254 O O . PRO A 1 281 ? 3.26 48.031 11.156 1 97.62 281 PRO A O 1
ATOM 2257 N N . GLU A 1 282 ? 2.934 50.094 10.305 1 96.62 282 GLU A N 1
ATOM 2258 C CA . GLU A 1 282 ? 2.854 50.75 11.602 1 96.62 282 GLU A CA 1
ATOM 2259 C C . GLU A 1 282 ? 1.551 50.406 12.312 1 96.62 282 GLU A C 1
ATOM 2261 O O . GLU A 1 282 ? 1.391 50.719 13.5 1 96.62 282 GLU A O 1
ATOM 2266 N N . ASP A 1 283 ? 0.714 49.781 11.602 1 97.5 283 ASP A N 1
ATOM 2267 C CA . ASP A 1 283 ? -0.583 49.438 12.188 1 97.5 283 ASP A CA 1
ATOM 2268 C C . ASP A 1 283 ? -0.482 48.219 13.109 1 97.5 283 ASP A C 1
ATOM 2270 O O . ASP A 1 283 ? -1.405 47.938 13.883 1 97.5 283 ASP A O 1
ATOM 2274 N N . ALA A 1 284 ? 0.592 47.5 13.094 1 98 284 ALA A N 1
ATOM 2275 C CA . ALA A 1 284 ? 0.735 46.312 13.906 1 98 284 ALA A CA 1
ATOM 2276 C C . ALA A 1 284 ? 0.821 46.656 15.391 1 98 284 ALA A C 1
ATOM 2278 O O . ALA A 1 284 ? 1.625 47.5 15.789 1 98 284 ALA A O 1
ATOM 2279 N N . LYS A 1 285 ? -0.04 46.031 16.172 1 98.06 285 LYS A N 1
ATOM 2280 C CA . LYS A 1 285 ? -0.026 46.156 17.625 1 98.06 285 LYS A CA 1
ATOM 2281 C C . LYS A 1 285 ? 0.287 44.812 18.297 1 98.06 285 LYS A C 1
ATOM 2283 O O . LYS A 1 285 ? -0.171 43.781 17.844 1 98.06 285 LYS A O 1
ATOM 2288 N N . TRP A 1 286 ? 1.001 44.906 19.359 1 98.25 286 TRP A N 1
ATOM 2289 C CA . TRP A 1 286 ? 1.45 43.688 20.047 1 98.25 286 TRP A CA 1
ATOM 2290 C C . TRP A 1 286 ? 0.925 43.656 21.484 1 98.25 286 TRP A C 1
ATOM 2292 O O . TRP A 1 286 ? 1.438 44.375 22.359 1 98.25 286 TRP A O 1
ATOM 2302 N N . PHE A 1 287 ? -0.021 42.812 21.75 1 98.5 287 PHE A N 1
ATOM 2303 C CA . PHE A 1 287 ? -0.626 42.656 23.062 1 98.5 287 PHE A CA 1
ATOM 2304 C C . PHE A 1 287 ? 0.037 41.5 23.828 1 98.5 287 PHE A C 1
ATOM 2306 O O . PHE A 1 287 ? 0.223 40.406 23.297 1 98.5 287 PHE A O 1
ATOM 2313 N N . LYS A 1 288 ? 0.326 41.719 25.094 1 97.88 288 LYS A N 1
ATOM 2314 C CA . LYS A 1 288 ? 0.919 40.688 25.922 1 97.88 288 LYS A CA 1
ATOM 2315 C C . LYS A 1 288 ? -0.15 39.75 26.484 1 97.88 288 LYS A C 1
ATOM 2317 O O . LYS A 1 288 ? -1.238 40.188 26.844 1 97.88 288 LYS A O 1
ATOM 23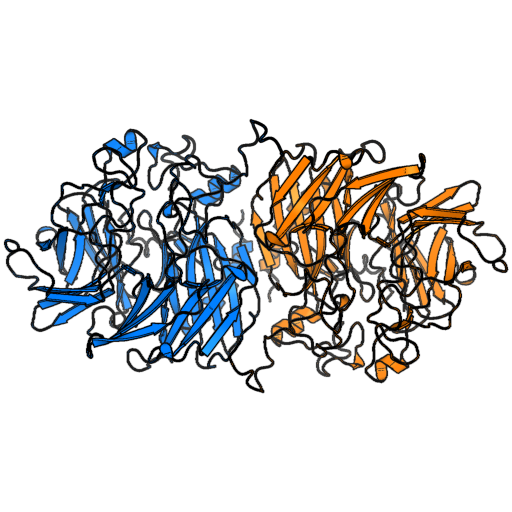22 N N . THR A 1 289 ? 0.138 38.531 26.5 1 97.44 289 THR A N 1
ATOM 2323 C CA . THR A 1 289 ? -0.645 37.5 27.172 1 97.44 289 THR A CA 1
ATOM 2324 C C . THR A 1 289 ? 0.247 36.625 28.062 1 97.44 289 THR A C 1
ATOM 2326 O O . THR A 1 289 ? 1.473 36.656 27.938 1 97.44 289 THR A O 1
ATOM 2329 N N . PRO A 1 290 ? -0.278 35.875 29.016 1 95.5 290 PRO A N 1
ATOM 2330 C CA . PRO A 1 290 ? 0.542 35.062 29.906 1 95.5 290 PRO A CA 1
ATOM 2331 C C . PRO A 1 290 ? 1.401 34.031 29.156 1 95.5 290 PRO A C 1
ATOM 2333 O O . PRO A 1 290 ? 1.119 33.719 28 1 95.5 290 PRO A O 1
ATOM 2336 N N . GLN A 1 291 ? 2.342 33.562 29.938 1 92.56 291 GLN A N 1
ATOM 2337 C CA . GLN A 1 291 ? 3.277 32.594 29.391 1 92.56 291 GLN A CA 1
ATOM 2338 C C . GLN A 1 291 ? 2.543 31.375 28.844 1 92.56 291 GLN A C 1
ATOM 2340 O O . GLN A 1 291 ? 1.562 30.922 29.438 1 92.56 291 GLN A O 1
ATOM 2345 N N . GLY A 1 292 ? 3.109 30.781 27.812 1 93.38 292 GLY A N 1
ATOM 2346 C CA . GLY A 1 292 ? 2.574 29.625 27.125 1 93.38 292 GLY A CA 1
ATOM 2347 C C . GLY A 1 292 ? 3.15 29.438 25.734 1 93.38 292 GLY A C 1
ATOM 2348 O O . GLY A 1 292 ? 4.199 30 25.406 1 93.38 292 GLY A O 1
ATOM 2349 N N . CYS A 1 293 ? 2.529 28.578 24.984 1 94.88 293 CYS A N 1
ATOM 2350 C CA . CYS A 1 293 ? 2.938 28.312 23.609 1 94.88 293 CYS A CA 1
ATOM 2351 C C . CYS A 1 293 ? 1.728 28.047 22.734 1 94.88 293 CYS A C 1
ATOM 2353 O O . CYS A 1 293 ? 1.067 27.016 22.875 1 94.88 293 CYS A O 1
ATOM 2355 N N . TYR A 1 294 ? 1.507 28.984 21.859 1 91.25 294 TYR A N 1
ATOM 2356 C CA . TYR A 1 294 ? 0.445 28.766 20.891 1 91.25 294 TYR A CA 1
ATOM 2357 C C . TYR A 1 294 ? 0.864 27.734 19.844 1 91.25 294 TYR A C 1
ATOM 2359 O O . TYR A 1 294 ? 1.99 27.781 19.344 1 91.25 294 TYR A O 1
ATOM 2367 N N . SER A 1 295 ? 0.078 26.734 19.609 1 89.69 295 SER A N 1
ATOM 2368 C CA . SER A 1 295 ? 0.296 25.797 18.516 1 89.69 295 SER A CA 1
ATOM 2369 C C . SER A 1 295 ? -0.77 25.938 17.438 1 89.69 295 SER A C 1
ATOM 2371 O O . SER A 1 295 ? -0.592 26.703 16.484 1 89.69 295 SER A O 1
ATOM 2373 N N . HIS A 1 296 ? -1.96 25.453 17.719 1 97.19 296 HIS A N 1
ATOM 2374 C CA . HIS A 1 296 ? -3.082 25.625 16.797 1 97.19 296 HIS A CA 1
ATOM 2375 C C . HIS A 1 296 ? -4.102 26.609 17.359 1 97.19 296 HIS A C 1
ATOM 2377 O O . HIS A 1 296 ? -4.266 26.719 18.578 1 97.19 296 HIS A O 1
ATOM 2383 N N . THR A 1 297 ? -4.648 27.375 16.469 1 98 297 THR A N 1
ATOM 2384 C CA . THR A 1 297 ? -5.824 28.172 16.797 1 98 297 THR A CA 1
ATOM 2385 C C . THR A 1 297 ? -7.105 27.406 16.484 1 98 297 THR A C 1
ATOM 2387 O O . THR A 1 297 ? -7.074 26.391 15.781 1 98 297 THR A O 1
ATOM 2390 N N . ILE A 1 298 ? -8.18 27.781 17.109 1 98.44 298 ILE A N 1
ATOM 2391 C CA . ILE A 1 298 ? -9.469 27.172 16.797 1 98.44 298 ILE A CA 1
ATOM 2392 C C . ILE A 1 298 ? -10.273 28.109 15.898 1 98.44 298 ILE A C 1
ATOM 2394 O O . ILE A 1 298 ? -10.523 27.797 14.734 1 98.44 298 ILE A O 1
ATOM 2398 N N . ASN A 1 299 ? -10.664 29.281 16.391 1 98.62 299 ASN A N 1
ATOM 2399 C CA . ASN A 1 299 ? -11.398 30.266 15.617 1 98.62 299 ASN A CA 1
ATOM 2400 C C . ASN A 1 299 ? -11.398 31.625 16.312 1 98.62 299 ASN A C 1
ATOM 2402 O O . ASN A 1 299 ? -10.953 31.75 17.438 1 98.62 299 ASN A O 1
ATOM 2406 N N . ALA A 1 300 ? -11.766 32.656 15.547 1 98.62 300 ALA A N 1
ATOM 2407 C CA . ALA A 1 300 ? -11.922 34.031 16.078 1 98.62 300 ALA A CA 1
ATOM 2408 C C . ALA A 1 300 ? -13.117 34.719 15.445 1 98.62 300 ALA A C 1
ATOM 2410 O O . ALA A 1 300 ? -13.523 34.406 14.336 1 98.62 300 ALA A O 1
ATOM 2411 N N . TYR A 1 301 ? -13.672 35.625 16.125 1 98.5 301 TYR A N 1
ATOM 2412 C CA . TYR A 1 301 ? -14.719 36.5 15.602 1 98.5 301 TYR A CA 1
ATOM 2413 C C . TYR A 1 301 ? -14.773 37.812 16.359 1 98.5 301 TYR A C 1
ATOM 2415 O O . TYR A 1 301 ? -14 38.031 17.297 1 98.5 301 TYR A O 1
ATOM 2423 N N . GLU A 1 302 ? -15.562 38.688 15.852 1 98.44 302 GLU A N 1
ATOM 2424 C CA . GLU A 1 302 ? -15.711 40.031 16.438 1 98.44 302 GLU A CA 1
ATOM 2425 C C . GLU A 1 302 ? -17.078 40.188 17.109 1 98.44 302 GLU A C 1
ATOM 2427 O O . GLU A 1 302 ? -18.094 39.719 16.578 1 98.44 302 GLU A O 1
ATOM 2432 N N . GLU A 1 303 ? -17.031 40.688 18.25 1 97.62 303 GLU A N 1
ATOM 2433 C CA . GLU A 1 303 ? -18.266 40.969 19 1 97.62 303 GLU A CA 1
ATOM 2434 C C . GLU A 1 303 ? -18.141 42.25 19.812 1 97.62 303 GLU A C 1
ATOM 2436 O O . GLU A 1 303 ? -17.234 42.406 20.625 1 97.62 303 GLU A O 1
ATOM 2441 N N . ASP A 1 304 ? -19.062 43.219 19.609 1 96.69 304 ASP A N 1
ATOM 2442 C CA . ASP A 1 304 ? -19.141 44.469 20.344 1 96.69 304 ASP A CA 1
ATOM 2443 C C . ASP A 1 304 ? -17.812 45.219 20.266 1 96.69 304 ASP A C 1
ATOM 2445 O O . ASP A 1 304 ? -17.297 45.688 21.297 1 96.69 304 ASP A O 1
ATOM 2449 N N . GLY A 1 305 ? -17.203 45.188 19.156 1 96.12 305 GLY A N 1
ATOM 2450 C CA . GLY A 1 305 ? -15.961 45.906 18.906 1 96.12 305 GLY A CA 1
ATOM 2451 C C . GLY A 1 305 ? -14.734 45.219 19.469 1 96.12 305 GLY A C 1
ATOM 2452 O O . GLY A 1 305 ? -13.625 45.75 19.391 1 96.12 305 GLY A O 1
ATOM 2453 N N . LYS A 1 306 ? -14.922 44.062 20.016 1 98.31 306 LYS A N 1
ATOM 2454 C CA . LYS A 1 306 ? -13.82 43.281 20.578 1 98.31 306 LYS A CA 1
ATOM 2455 C C . LYS A 1 306 ? -13.523 42.031 19.75 1 98.31 306 LYS A C 1
ATOM 2457 O O . LYS A 1 306 ? -14.383 41.562 19 1 98.31 306 LYS A O 1
ATOM 2462 N N . LEU A 1 307 ? -12.305 41.625 19.859 1 98.62 307 LEU A N 1
ATOM 2463 C CA . LEU A 1 307 ? -11.906 40.312 19.312 1 98.62 307 LEU A CA 1
ATOM 2464 C C . LEU A 1 307 ? -12.125 39.219 20.312 1 98.62 307 LEU A C 1
ATOM 2466 O O . LEU A 1 307 ? -11.812 39.344 21.5 1 98.62 307 LEU A O 1
ATOM 2470 N N . VAL A 1 308 ? -12.734 38.188 19.875 1 98.62 308 VAL A N 1
ATOM 2471 C CA . VAL A 1 308 ? -12.828 36.938 20.625 1 98.62 308 VAL A CA 1
ATOM 2472 C C . VAL A 1 308 ? -11.961 35.844 19.969 1 98.62 308 VAL A C 1
ATOM 2474 O O . VAL A 1 308 ? -12.18 35.5 18.797 1 98.62 308 VAL A O 1
ATOM 2477 N N . LEU A 1 309 ? -10.977 35.375 20.641 1 98.56 309 LEU A N 1
ATOM 2478 C CA . LEU A 1 309 ? -10.047 34.375 20.141 1 98.56 309 LEU A CA 1
ATOM 2479 C C . LEU A 1 309 ? -10.148 33.062 20.938 1 98.56 309 LEU A C 1
ATOM 2481 O O . LEU A 1 309 ? -10.094 33.094 22.172 1 98.56 309 LEU A O 1
ATOM 2485 N N . ASP A 1 310 ? -10.32 31.953 20.281 1 98.56 310 ASP A N 1
ATOM 2486 C CA . ASP A 1 310 ? -10.266 30.641 20.906 1 98.56 310 ASP A CA 1
ATOM 2487 C C . ASP A 1 310 ? -9.07 29.828 20.391 1 98.56 310 ASP A C 1
ATOM 2489 O O . ASP A 1 310 ? -8.797 29.812 19.203 1 98.56 310 ASP A O 1
ATOM 2493 N N . ALA A 1 311 ? -8.359 29.219 21.297 1 97.94 311 ALA A N 1
ATOM 2494 C CA . ALA A 1 311 ? -7.23 28.359 20.953 1 97.94 311 ALA A CA 1
ATOM 2495 C C . ALA A 1 311 ? -6.949 27.359 22.062 1 97.94 311 ALA A C 1
ATOM 2497 O O . ALA A 1 311 ? -7.383 27.547 23.203 1 97.94 311 ALA A O 1
ATOM 2498 N N . ASN A 1 312 ? -6.371 26.219 21.734 1 97.06 312 ASN A N 1
ATOM 2499 C CA . ASN A 1 312 ? -5.676 25.422 22.734 1 97.06 312 ASN A CA 1
ATOM 2500 C C . ASN A 1 312 ? -4.273 25.969 23 1 97.06 312 ASN A C 1
ATOM 2502 O O . ASN A 1 312 ? -3.43 25.984 22.094 1 97.06 312 ASN A O 1
ATOM 2506 N N . VAL A 1 313 ? -3.994 26.375 24.203 1 96.94 313 VAL A N 1
ATOM 2507 C CA . VAL A 1 313 ? -2.73 27.031 24.531 1 96.94 313 VAL A CA 1
ATOM 2508 C C . VAL A 1 313 ? -1.9 26.125 25.438 1 96.94 313 VAL A C 1
ATOM 2510 O O . VAL A 1 313 ? -2.293 25.844 26.578 1 96.94 313 VAL A O 1
ATOM 2513 N N . TRP A 1 314 ? -0.776 25.734 24.938 1 96.44 314 TRP A N 1
ATOM 2514 C CA . TRP A 1 314 ? 0.111 24.906 25.766 1 96.44 314 TRP A CA 1
ATOM 2515 C C . TRP A 1 314 ? 0.69 25.703 26.922 1 96.44 314 TRP A C 1
ATOM 2517 O O . TRP A 1 314 ? 1.08 26.859 26.75 1 96.44 314 TRP A O 1
ATOM 2527 N N . THR A 1 315 ? 0.824 25.094 28.062 1 94.75 315 THR A N 1
ATOM 2528 C CA . THR A 1 315 ? 1.31 25.781 29.266 1 94.75 315 THR A CA 1
ATOM 2529 C C . THR A 1 315 ? 2.822 25.969 29.188 1 94.75 315 THR A C 1
ATOM 2531 O O . THR A 1 315 ? 3.387 26.766 29.953 1 94.75 315 THR A O 1
ATOM 2534 N N . ASP A 1 316 ? 3.42 25.219 28.344 1 93.25 316 ASP A N 1
ATOM 2535 C CA . ASP A 1 316 ? 4.844 25.312 28.031 1 93.25 316 ASP A CA 1
ATOM 2536 C C . ASP A 1 316 ? 5.117 24.906 26.578 1 93.25 316 ASP A C 1
ATOM 2538 O O . ASP A 1 316 ? 4.215 24.938 25.75 1 93.25 316 ASP A O 1
ATOM 2542 N N . VAL A 1 317 ? 6.34 24.625 26.312 1 90.5 317 VAL A N 1
ATOM 2543 C CA . VAL A 1 317 ? 6.754 24.391 24.922 1 90.5 317 VAL A CA 1
ATOM 2544 C C . VAL A 1 317 ? 5.965 23.219 24.344 1 90.5 317 VAL A C 1
ATOM 2546 O O . VAL A 1 317 ? 5.828 22.172 24.984 1 90.5 317 VAL A O 1
ATOM 2549 N N . HIS A 1 318 ? 5.445 23.422 23.156 1 87.75 318 HIS A N 1
ATOM 2550 C CA . HIS A 1 318 ? 4.68 22.422 22.438 1 87.75 318 HIS A CA 1
ATOM 2551 C C . HIS A 1 318 ? 5.594 21.359 21.828 1 87.75 318 HIS A C 1
ATOM 2553 O O . HIS A 1 318 ? 5.215 20.188 21.734 1 87.75 318 HIS A O 1
ATOM 2559 N N . PHE A 1 319 ? 6.695 21.75 21.328 1 88.94 319 PHE A N 1
ATOM 2560 C CA . PHE A 1 319 ? 7.652 20.859 20.672 1 88.94 319 PHE A CA 1
ATOM 2561 C C . PHE A 1 319 ? 8.875 20.656 21.562 1 88.94 319 PHE A C 1
ATOM 2563 O O . PHE A 1 319 ? 9.906 21.297 21.359 1 88.94 319 PHE A O 1
ATOM 2570 N N . PRO A 1 320 ? 8.875 19.688 22.391 1 86.44 320 PRO A N 1
ATOM 2571 C CA . PRO A 1 320 ? 9.953 19.547 23.375 1 86.44 320 PRO A CA 1
ATOM 2572 C C . PRO A 1 320 ? 11.234 18.984 22.766 1 86.44 320 PRO A C 1
ATOM 2574 O O . PRO A 1 320 ? 12.281 18.984 23.422 1 86.44 320 PRO A O 1
ATOM 2577 N N . PHE A 1 321 ? 11.141 18.578 21.547 1 85.88 321 PHE A N 1
ATOM 2578 C CA . PHE A 1 321 ? 12.336 18.016 20.922 1 85.88 321 PHE A CA 1
ATOM 2579 C C . PHE A 1 321 ? 13.266 19.141 20.453 1 85.88 321 PHE A C 1
ATOM 2581 O O . PHE A 1 321 ? 14.422 18.891 20.125 1 85.88 321 PHE A O 1
ATOM 2588 N N . PHE A 1 322 ? 12.812 20.375 20.391 1 91.62 322 PHE A N 1
ATOM 2589 C CA . PHE A 1 322 ? 13.719 21.484 20.156 1 91.62 322 PHE A CA 1
ATOM 2590 C C . PHE A 1 322 ? 14.469 21.844 21.438 1 91.62 322 PHE A C 1
ATOM 2592 O O . PHE A 1 322 ? 13.906 21.797 22.531 1 91.62 322 PHE A O 1
ATOM 2599 N N . PRO A 1 323 ? 15.719 22.281 21.297 1 93.81 323 PRO A N 1
ATOM 2600 C CA . PRO A 1 323 ? 16.516 22.594 22.484 1 93.81 323 PRO A CA 1
ATOM 2601 C C . PRO A 1 323 ? 16.078 23.906 23.156 1 93.81 323 PRO A C 1
ATOM 2603 O O . PRO A 1 323 ? 15.5 24.781 22.5 1 93.81 323 PRO A O 1
ATOM 2606 N N . ASN A 1 324 ? 16.375 23.984 24.484 1 95.31 324 ASN A N 1
ATOM 2607 C CA . ASN A 1 324 ? 16.219 25.281 25.141 1 95.31 324 ASN A CA 1
ATOM 2608 C C . ASN A 1 324 ? 17.438 26.172 24.922 1 95.31 324 ASN A C 1
ATOM 2610 O O . ASN A 1 324 ? 18.297 25.875 24.078 1 95.31 324 ASN A O 1
ATOM 2614 N N . THR A 1 325 ? 17.516 27.328 25.562 1 95.38 325 THR A N 1
ATOM 2615 C CA . THR A 1 325 ? 18.578 28.312 25.375 1 95.38 325 THR A CA 1
ATOM 2616 C C . THR A 1 325 ? 19.922 27.719 25.766 1 95.38 325 THR A C 1
ATOM 2618 O O . THR A 1 325 ? 20.969 28.219 25.344 1 95.38 325 THR A O 1
ATOM 2621 N N . LYS A 1 326 ? 19.891 26.578 26.5 1 94.75 326 LYS A N 1
ATOM 2622 C CA . LYS A 1 326 ? 21.109 25.938 26.953 1 94.75 326 LYS A CA 1
ATOM 2623 C C . LYS A 1 326 ? 21.453 24.719 26.094 1 94.75 326 LYS A C 1
ATOM 2625 O O . LYS A 1 326 ? 22.391 23.984 26.391 1 94.75 326 LYS A O 1
ATOM 2630 N N . GLY A 1 327 ? 20.594 24.5 25.172 1 92.56 327 GLY A N 1
ATOM 2631 C CA . GLY A 1 327 ? 20.844 23.391 24.281 1 92.56 327 GLY A CA 1
ATOM 2632 C C . GLY A 1 327 ? 20.234 22.078 24.75 1 92.56 327 GLY A C 1
ATOM 2633 O O . GLY A 1 327 ? 20.5 21.016 24.172 1 92.56 327 GLY A O 1
ATOM 2634 N N . GLU A 1 328 ? 19.438 22.109 25.734 1 92.19 328 GLU A N 1
ATOM 2635 C CA . GLU A 1 328 ? 18.844 20.906 26.297 1 92.19 328 GLU A CA 1
ATOM 2636 C C . GLU A 1 328 ? 17.531 20.562 25.609 1 92.19 328 GLU A C 1
ATOM 2638 O O . GLU A 1 328 ? 16.594 21.375 25.578 1 92.19 328 GLU A O 1
ATOM 2643 N N . ARG A 1 329 ? 17.469 19.344 25.062 1 88.56 329 ARG A N 1
ATOM 2644 C CA . ARG A 1 329 ? 16.219 18.812 24.516 1 88.56 329 ARG A CA 1
ATOM 2645 C C . ARG A 1 329 ? 15.344 18.234 25.625 1 88.56 329 ARG A C 1
ATOM 2647 O O . ARG A 1 329 ? 15.852 17.688 26.609 1 88.56 329 ARG A O 1
ATOM 2654 N N . PHE A 1 330 ? 14.062 18.375 25.453 1 85.25 330 PHE A N 1
ATOM 2655 C CA . PHE A 1 330 ? 13.109 17.891 26.438 1 85.25 330 PHE A CA 1
ATOM 2656 C C . PHE A 1 330 ? 13.367 18.516 27.812 1 85.25 330 PHE A C 1
ATOM 2658 O O . PHE A 1 330 ? 13.305 17.812 28.828 1 85.25 330 PHE A O 1
ATOM 2665 N N . PHE A 1 331 ? 13.711 19.688 27.703 1 86.5 331 PHE A N 1
ATOM 2666 C CA . PHE A 1 331 ? 13.906 20.453 28.938 1 86.5 331 PHE A CA 1
ATOM 2667 C C . PHE A 1 331 ? 12.648 20.422 29.797 1 86.5 331 PHE A C 1
ATOM 2669 O O . PHE A 1 331 ? 12.727 20.234 31 1 86.5 331 PHE A O 1
ATOM 2676 N N . THR A 1 332 ? 11.531 20.609 29.188 1 85 332 THR A N 1
ATOM 2677 C CA . THR A 1 332 ? 10.25 20.484 29.859 1 85 332 THR A CA 1
ATOM 2678 C C . THR A 1 332 ? 9.734 19.047 29.766 1 85 332 THR A C 1
ATOM 2680 O O . THR A 1 332 ? 9.742 18.453 28.672 1 85 332 THR A O 1
ATOM 2683 N N . ASP A 1 333 ? 9.281 18.469 30.875 1 82.31 333 ASP A N 1
ATOM 2684 C CA . ASP A 1 333 ? 8.656 17.156 30.891 1 82.31 333 ASP A CA 1
ATOM 2685 C C . ASP A 1 333 ? 7.293 17.188 30.203 1 82.31 333 ASP A C 1
ATOM 2687 O O . ASP A 1 333 ? 6.348 17.781 30.719 1 82.31 333 ASP A O 1
ATOM 2691 N N . PRO A 1 334 ? 7.238 16.516 29.047 1 80.56 334 PRO A N 1
ATOM 2692 C CA . PRO A 1 334 ? 5.969 16.578 28.312 1 80.56 334 PRO A CA 1
ATOM 2693 C C . PRO A 1 334 ? 4.793 16.062 29.141 1 80.56 334 PRO A C 1
ATOM 2695 O O . PRO A 1 334 ? 3.645 16.438 28.891 1 80.56 334 PRO A O 1
ATOM 2698 N N . ARG A 1 335 ? 4.945 15.273 30.203 1 84.38 335 ARG A N 1
ATOM 2699 C CA . ARG A 1 335 ? 3.896 14.688 31.031 1 84.38 335 ARG A CA 1
ATOM 2700 C C . ARG A 1 335 ? 3.277 15.734 31.953 1 84.38 335 ARG A C 1
ATOM 2702 O O . ARG A 1 335 ? 2.203 15.516 32.5 1 84.38 335 ARG A O 1
ATOM 2709 N N . LYS A 1 336 ? 3.912 16.891 31.953 1 86.31 336 LYS A N 1
ATOM 2710 C CA . LYS A 1 336 ? 3.479 17.906 32.906 1 86.31 336 LYS A CA 1
ATOM 2711 C C . LYS A 1 336 ? 2.875 19.109 32.188 1 86.31 336 LYS A C 1
ATOM 2713 O O . LYS A 1 336 ? 2.436 20.062 32.812 1 86.31 336 LYS A O 1
ATOM 2718 N N . VAL A 1 337 ? 2.891 19.047 30.953 1 90.94 337 VAL A N 1
ATOM 2719 C CA . VAL A 1 337 ? 2.387 20.156 30.172 1 90.94 337 VAL A CA 1
ATOM 2720 C C . VAL A 1 337 ? 0.95 19.875 29.734 1 90.94 337 VAL A C 1
ATOM 2722 O O . VAL A 1 337 ? 0.604 18.734 29.406 1 90.94 337 VAL A O 1
ATOM 2725 N N . THR A 1 338 ? 0.121 20.859 29.781 1 94.81 338 THR A N 1
ATOM 2726 C CA . THR A 1 338 ? -1.255 20.766 29.297 1 94.81 338 THR A CA 1
ATOM 2727 C C . THR A 1 338 ? -1.515 21.766 28.188 1 94.81 338 THR A C 1
ATOM 2729 O O . THR A 1 338 ? -0.646 22.578 27.859 1 94.81 338 THR A O 1
ATOM 2732 N N . ALA A 1 339 ? -2.631 21.641 27.594 1 96.81 339 ALA A N 1
ATOM 2733 C CA . ALA A 1 339 ? -3.045 22.516 26.5 1 96.81 339 ALA A CA 1
ATOM 2734 C C . ALA A 1 339 ? -4.539 22.812 26.578 1 96.81 339 ALA A C 1
ATOM 2736 O O . ALA A 1 339 ? -5.305 22.422 25.688 1 96.81 339 ALA A O 1
ATOM 2737 N N . PRO A 1 340 ? -4.941 23.578 27.547 1 97.75 340 PRO A N 1
ATOM 2738 C CA . PRO A 1 340 ? -6.371 23.859 27.703 1 97.75 340 PRO A CA 1
ATOM 2739 C C . PRO A 1 340 ? -6.926 24.719 26.562 1 97.75 340 PRO A C 1
ATOM 2741 O O . PRO A 1 340 ? -6.191 25.5 25.969 1 97.75 340 PRO A O 1
ATOM 2744 N N . ILE A 1 341 ? -8.258 24.562 26.297 1 98.25 341 ILE A N 1
ATOM 2745 C CA . ILE A 1 341 ? -8.945 25.5 25.406 1 98.25 341 ILE A CA 1
ATOM 2746 C C . ILE A 1 341 ? -9.234 26.797 26.172 1 98.25 341 ILE A C 1
ATOM 2748 O O . ILE A 1 341 ? -9.914 26.781 27.188 1 98.25 341 ILE A O 1
ATOM 2752 N N . THR A 1 342 ? -8.727 27.891 25.609 1 97.44 342 THR A N 1
ATOM 2753 C CA . THR A 1 342 ? -8.859 29.203 26.25 1 97.44 342 THR A CA 1
ATOM 2754 C C . THR A 1 342 ? -9.531 30.188 25.297 1 97.44 342 THR A C 1
ATOM 2756 O O . THR A 1 342 ? -9.352 30.109 24.078 1 97.44 342 THR A O 1
ATOM 2759 N N . ARG A 1 343 ? -10.328 31.062 25.922 1 98.31 343 ARG A N 1
ATOM 2760 C CA . ARG A 1 343 ? -10.922 32.156 25.172 1 98.31 343 ARG A CA 1
ATOM 2761 C C . ARG A 1 343 ? -10.344 33.5 25.641 1 98.31 343 ARG A C 1
ATOM 2763 O O . ARG A 1 343 ? -10.312 33.781 26.828 1 98.31 343 ARG A O 1
ATOM 2770 N N . TYR A 1 344 ? -9.883 34.281 24.719 1 98.19 344 TYR A N 1
ATOM 2771 C CA . TYR A 1 344 ? -9.484 35.688 24.969 1 98.19 344 TYR A CA 1
ATOM 2772 C C . TYR A 1 344 ? -10.539 36.656 24.438 1 98.19 344 TYR A C 1
ATOM 2774 O O . TYR A 1 344 ? -11.203 36.344 23.438 1 98.19 344 TYR A O 1
ATOM 2782 N N . ARG A 1 345 ? -10.703 37.688 25.078 1 98.31 345 ARG A N 1
ATOM 2783 C CA . ARG A 1 345 ? -11.555 38.781 24.641 1 98.31 345 ARG A CA 1
ATOM 2784 C C . ARG A 1 345 ? -10.898 40.125 24.922 1 98.31 345 ARG A C 1
ATOM 2786 O O . ARG A 1 345 ? -10.578 40.438 26.078 1 98.31 345 ARG A O 1
ATOM 2793 N N . PHE A 1 346 ? -10.648 40.969 23.906 1 98.25 346 PHE A N 1
ATOM 2794 C CA . PHE A 1 346 ? -9.969 42.219 24.125 1 98.25 346 PHE A CA 1
ATOM 2795 C C . PHE A 1 346 ? -10.227 43.188 22.969 1 98.25 346 PHE A C 1
ATOM 2797 O O . PHE A 1 346 ? -10.703 42.781 21.922 1 98.25 346 PHE A O 1
ATOM 2804 N N . ASP A 1 347 ? -9.969 44.438 23.172 1 98.06 347 ASP A N 1
ATOM 2805 C CA . ASP A 1 347 ? -10.125 45.5 22.188 1 98.06 347 ASP A CA 1
ATOM 2806 C C . ASP A 1 347 ? -8.883 45.625 21.312 1 98.06 347 ASP A C 1
ATOM 2808 O O . ASP A 1 347 ? -7.82 46.031 21.781 1 98.06 347 ASP A O 1
ATOM 2812 N N . PRO A 1 348 ? -9.047 45.344 20.016 1 97.81 348 PRO A N 1
ATOM 2813 C CA . PRO A 1 348 ? -7.879 45.438 19.141 1 97.81 348 PRO A CA 1
ATOM 2814 C C . PRO A 1 348 ? -7.336 46.844 19.031 1 97.81 348 PRO A C 1
ATOM 2816 O O . PRO A 1 348 ? -6.199 47.062 18.594 1 97.81 348 PRO A O 1
ATOM 2819 N N . ASN A 1 349 ? -8.117 47.812 19.453 1 95.88 349 ASN A N 1
ATOM 2820 C CA . ASN A 1 349 ? -7.695 49.219 19.422 1 95.88 349 ASN A CA 1
ATOM 2821 C C . ASN A 1 349 ? -7.262 49.719 20.797 1 95.88 349 ASN A C 1
ATOM 2823 O O . ASN A 1 349 ? -6.922 50.875 20.969 1 95.88 349 ASN A O 1
ATOM 2827 N N . GLY A 1 350 ? -7.305 48.875 21.703 1 95.12 350 GLY A N 1
ATOM 2828 C CA . GLY A 1 350 ? -6.961 49.25 23.078 1 95.12 350 GLY A CA 1
ATOM 2829 C C . GLY A 1 350 ? -5.469 49.406 23.297 1 95.12 350 GLY A C 1
ATOM 2830 O O . GLY A 1 350 ? -4.68 49.25 22.359 1 95.12 350 GLY A O 1
ATOM 2831 N N . SER A 1 351 ? -5.141 49.688 24.562 1 94.69 351 SER A N 1
ATOM 2832 C CA . SER A 1 351 ? -3.742 49.844 24.953 1 94.69 351 SER A CA 1
ATOM 2833 C C . SER A 1 351 ? -3.037 48.5 25.047 1 94.69 351 SER A C 1
ATOM 2835 O O . SER A 1 351 ? -3.619 47.531 25.516 1 94.69 351 SER A O 1
ATOM 2837 N N . THR A 1 352 ? -1.802 48.531 24.609 1 95.94 352 THR A N 1
ATOM 2838 C CA . THR A 1 352 ? -0.991 47.312 24.672 1 95.94 352 THR A CA 1
ATOM 2839 C C . THR A 1 352 ? -0.247 47.25 26 1 95.94 352 THR A C 1
ATOM 2841 O O . THR A 1 352 ? 0.535 46.312 26.234 1 95.94 352 THR A O 1
ATOM 2844 N N . ASP A 1 353 ? -0.476 48.156 26.859 1 94.44 353 ASP A N 1
ATOM 2845 C CA . ASP A 1 353 ? 0.263 48.25 28.125 1 94.44 353 ASP A CA 1
ATOM 2846 C C . ASP A 1 353 ? -0.219 47.219 29.125 1 94.44 353 ASP A C 1
ATOM 2848 O O . ASP A 1 353 ? 0.538 46.781 30 1 94.44 353 ASP A O 1
ATOM 2852 N N . GLU A 1 354 ? -1.446 46.875 28.938 1 92.94 354 GLU A N 1
ATOM 2853 C CA . GLU A 1 354 ? -2.008 45.906 29.875 1 92.94 354 GLU A CA 1
ATOM 2854 C C . GLU A 1 354 ? -2.016 44.5 29.266 1 92.94 354 GLU A C 1
ATOM 2856 O O . GLU A 1 354 ? -2.301 44.312 28.078 1 92.94 354 GLU A O 1
ATOM 2861 N N . MET A 1 355 ? -1.728 43.562 30.094 1 96.31 355 MET A N 1
ATOM 2862 C CA . MET A 1 355 ? -1.738 42.156 29.672 1 96.31 355 MET A CA 1
ATOM 2863 C C . MET A 1 355 ? -3.162 41.688 29.406 1 96.31 355 MET A C 1
ATOM 2865 O O . MET A 1 355 ? -4.082 42 30.156 1 96.31 355 MET A O 1
ATOM 2869 N N . VAL A 1 356 ? -3.311 41 28.297 1 97.62 356 VAL A N 1
ATOM 2870 C CA . VAL A 1 356 ? -4.586 40.375 27.984 1 97.62 356 VAL A CA 1
ATOM 2871 C C . VAL A 1 356 ? -4.648 38.969 28.609 1 97.62 356 VAL A C 1
ATOM 2873 O O . VAL A 1 356 ? -3.949 38.062 28.172 1 97.62 356 VAL A O 1
ATOM 2876 N N . HIS A 1 357 ? -5.477 38.812 29.594 1 97.38 357 HIS A N 1
ATOM 2877 C CA . HIS A 1 357 ? -5.668 37.531 30.234 1 97.38 357 HIS A CA 1
ATOM 2878 C C . HIS A 1 357 ? -6.812 36.75 29.594 1 97.38 357 HIS A C 1
ATOM 2880 O O . HIS A 1 357 ? -7.746 37.375 29.047 1 97.38 357 HIS A O 1
ATOM 2886 N N . PRO A 1 358 ? -6.723 35.438 29.641 1 97.06 358 PRO A N 1
ATOM 2887 C CA . PRO A 1 358 ? -7.867 34.656 29.156 1 97.06 358 PRO A CA 1
ATOM 2888 C C . PRO A 1 358 ? -9.164 35 29.891 1 97.06 358 PRO A C 1
ATOM 2890 O O . PRO A 1 358 ? -9.164 35.156 31.125 1 97.06 358 PRO A O 1
ATOM 2893 N N . GLU A 1 359 ? -10.117 35.156 29.094 1 97.38 359 GLU A N 1
ATOM 2894 C CA . GLU A 1 359 ? -11.438 35.375 29.688 1 97.38 359 GLU A CA 1
ATOM 2895 C C . GLU A 1 359 ? -11.914 34.094 30.406 1 97.38 359 GLU A C 1
ATOM 2897 O O . GLU A 1 359 ? -12.555 34.188 31.453 1 97.38 359 GLU A O 1
ATOM 2902 N N . SER A 1 360 ? -11.57 32.969 29.828 1 96.69 360 SER A N 1
ATOM 2903 C CA . SER A 1 360 ? -12 31.688 30.406 1 96.69 360 SER A CA 1
ATOM 2904 C C . SER A 1 360 ? -11.109 30.531 29.938 1 96.69 360 SER A C 1
ATOM 2906 O O . SER A 1 360 ? -10.516 30.609 28.859 1 96.69 360 SER A O 1
ATOM 2908 N N . ILE A 1 361 ? -10.977 29.516 30.812 1 96.69 361 ILE A N 1
ATOM 2909 C CA . ILE A 1 361 ? -10.477 28.188 30.484 1 96.69 361 ILE A CA 1
ATOM 2910 C C . ILE A 1 361 ? -11.648 27.234 30.297 1 96.69 361 ILE A C 1
ATOM 2912 O O . ILE A 1 361 ? -12.312 26.859 31.266 1 96.69 361 ILE A O 1
ATOM 2916 N N . LEU A 1 362 ? -11.867 26.844 29.125 1 97.19 362 LEU A N 1
ATOM 2917 C CA . LEU A 1 362 ? -13.133 26.188 28.781 1 97.19 362 LEU A CA 1
ATOM 2918 C C . LEU A 1 362 ? -13.016 24.672 28.891 1 97.19 362 LEU A C 1
ATOM 2920 O O . LEU A 1 362 ? -13.945 24.016 29.328 1 97.19 362 LEU A O 1
ATOM 2924 N N . VAL A 1 363 ? -11.969 24.094 28.406 1 97.06 363 VAL A N 1
ATOM 2925 C CA . VAL A 1 363 ? -11.664 22.672 28.484 1 97.06 363 VAL A CA 1
ATOM 2926 C C . VAL A 1 363 ? -10.242 22.469 29.016 1 97.06 363 VAL A C 1
ATOM 2928 O O . VAL A 1 363 ? -9.273 22.953 28.422 1 97.06 363 VAL A O 1
ATOM 2931 N N . THR A 1 364 ? -10.062 21.734 30.094 1 96.81 364 THR A N 1
ATOM 2932 C CA . THR A 1 364 ? -8.75 21.516 30.703 1 96.81 364 THR A CA 1
ATOM 2933 C C . THR A 1 364 ? -8.062 20.312 30.062 1 96.81 364 THR A C 1
ATOM 2935 O O . THR A 1 364 ? -8.656 19.609 29.234 1 96.81 364 THR A O 1
ATOM 2938 N N . GLY A 1 365 ? -6.812 20.094 30.484 1 95.69 365 GLY A N 1
ATOM 2939 C CA . GLY A 1 365 ? -6.055 18.938 30.016 1 95.69 365 GLY A CA 1
ATOM 2940 C C . GLY A 1 365 ? -5.328 19.188 28.703 1 95.69 365 GLY A C 1
ATOM 2941 O O . GLY A 1 365 ? -4.98 20.328 28.391 1 95.69 365 GLY A O 1
ATOM 2942 N N . VAL A 1 366 ? -5.008 18.062 28.047 1 95.62 366 VAL A N 1
ATOM 2943 C CA . VAL A 1 366 ? -4.254 18.141 26.797 1 95.62 366 VAL A CA 1
ATOM 2944 C C . VAL A 1 366 ? -5.207 18.047 25.609 1 95.62 366 VAL A C 1
ATOM 2946 O O . VAL A 1 366 ? -5.852 17.016 25.406 1 95.62 366 VAL A O 1
ATOM 2949 N N . ASN A 1 367 ? -5.32 19.125 24.859 1 97 367 ASN A N 1
ATOM 2950 C CA . ASN A 1 367 ? -6.168 19.219 23.688 1 97 367 ASN A CA 1
ATOM 2951 C C . ASN A 1 367 ? -5.387 19.719 22.469 1 97 367 ASN A C 1
ATOM 2953 O O . ASN A 1 367 ? -4.531 20.594 22.594 1 97 367 ASN A O 1
ATOM 2957 N N . GLU A 1 368 ? -5.645 19.109 21.312 1 96.19 368 GLU A N 1
ATOM 2958 C CA . GLU A 1 368 ? -4.988 19.531 20.078 1 96.19 368 GLU A CA 1
ATOM 2959 C C . GLU A 1 368 ? -5.828 19.188 18.859 1 96.19 368 GLU A C 1
ATOM 2961 O O . GLU A 1 368 ? -6.703 18.328 18.922 1 96.19 368 GLU A O 1
ATOM 2966 N N . PHE A 1 369 ? -5.613 19.859 17.797 1 97.12 369 PHE A N 1
ATOM 2967 C CA . PHE A 1 369 ? -6.191 19.562 16.5 1 97.12 369 PHE A CA 1
ATOM 2968 C C . PHE A 1 369 ? -7.688 19.844 16.484 1 97.12 369 PHE A C 1
ATOM 2970 O O . PHE A 1 369 ? -8.484 19 16.094 1 97.12 369 PHE A O 1
ATOM 2977 N N . GLY A 1 370 ? -8.008 21.047 16.984 1 98 370 GLY A N 1
ATOM 2978 C CA . GLY A 1 370 ? -9.398 21.484 16.953 1 98 370 GLY A CA 1
ATOM 2979 C C . GLY A 1 370 ? -9.875 21.891 15.578 1 98 370 GLY A C 1
ATOM 2980 O O . GLY A 1 370 ? -9.164 22.609 14.859 1 98 370 GLY A O 1
ATOM 2981 N N . ARG A 1 371 ? -11.047 21.391 15.227 1 98.44 371 ARG A N 1
ATOM 2982 C CA . ARG A 1 371 ? -11.656 21.75 13.945 1 98.44 371 ARG A CA 1
ATOM 2983 C C . ARG A 1 371 ? -13.086 22.234 14.141 1 98.44 371 ARG A C 1
ATOM 2985 O O . ARG A 1 371 ? -13.789 21.797 15.047 1 98.44 371 ARG A O 1
ATOM 2992 N N . ILE A 1 372 ? -13.492 23.188 13.32 1 98.69 372 ILE A N 1
ATOM 2993 C CA . ILE A 1 372 ? -14.852 23.703 13.312 1 98.69 372 ILE A CA 1
ATOM 2994 C C . ILE A 1 372 ? -15.477 23.5 11.938 1 98.69 372 ILE A C 1
ATOM 2996 O O . ILE A 1 372 ? -14.891 22.844 11.078 1 98.69 372 ILE A O 1
ATOM 3000 N N . ASP A 1 373 ? -16.766 23.828 11.82 1 98.56 373 ASP A N 1
ATOM 3001 C CA . ASP A 1 373 ? -17.344 24.047 10.5 1 98.56 373 ASP A CA 1
ATOM 3002 C C . ASP A 1 373 ? -16.609 25.156 9.766 1 98.56 373 ASP A C 1
ATOM 3004 O O . ASP A 1 373 ? -16.812 26.344 10.07 1 98.56 373 ASP A O 1
ATOM 3008 N N . ASP A 1 374 ? -15.828 24.781 8.805 1 97.12 374 ASP A N 1
ATOM 3009 C CA . ASP A 1 374 ? -14.922 25.719 8.156 1 97.12 374 ASP A CA 1
ATOM 3010 C C . ASP A 1 374 ? -15.688 26.906 7.57 1 97.12 374 ASP A C 1
ATOM 3012 O O . ASP A 1 374 ? -15.109 27.969 7.359 1 97.12 374 ASP A O 1
ATOM 3016 N N . ARG A 1 375 ? -16.938 26.734 7.324 1 97 375 ARG A N 1
ATOM 3017 C CA . ARG A 1 375 ? -17.766 27.812 6.793 1 97 375 ARG A CA 1
ATOM 3018 C C . ARG A 1 375 ? -17.938 28.938 7.82 1 97 375 ARG A C 1
ATOM 3020 O O . ARG A 1 375 ? -18.328 30.047 7.473 1 97 375 ARG A O 1
ATOM 3027 N N . LEU A 1 376 ? -17.594 28.609 9.023 1 98.12 376 LEU A N 1
ATOM 3028 C CA . LEU A 1 376 ? -17.828 29.562 10.102 1 98.12 376 LEU A CA 1
ATOM 3029 C C . LEU A 1 376 ? -16.516 30.219 10.531 1 98.12 376 LEU A C 1
ATOM 3031 O O . LEU A 1 376 ? -16.469 30.906 11.555 1 98.12 376 LEU A O 1
ATOM 3035 N N . LEU A 1 377 ? -15.477 30.031 9.789 1 97.56 377 LEU A N 1
ATOM 3036 C CA . LEU A 1 377 ? -14.227 30.734 10.078 1 97.56 377 LEU A CA 1
ATOM 3037 C C . LEU A 1 377 ? -14.438 32.25 10.117 1 97.56 377 LEU A C 1
ATOM 3039 O O . LEU A 1 377 ? -15.023 32.812 9.188 1 97.56 377 LEU A O 1
ATOM 3043 N N . GLY A 1 378 ? -14 32.844 11.18 1 97.81 378 GLY A N 1
ATOM 3044 C CA . GLY A 1 378 ? -14.117 34.281 11.328 1 97.81 378 GLY A CA 1
ATOM 3045 C C . GLY A 1 378 ? -15.484 34.75 11.805 1 97.81 378 GLY A C 1
ATOM 3046 O O . GLY A 1 378 ? -15.734 35.938 11.938 1 97.81 378 GLY A O 1
ATOM 3047 N N . LYS A 1 379 ? -16.328 33.75 12.07 1 97.62 379 LYS A N 1
ATOM 3048 C CA . LYS A 1 379 ? -17.703 34 12.492 1 97.62 379 LYS A CA 1
ATOM 3049 C C . LYS A 1 379 ? -18 33.344 13.836 1 97.62 379 LYS A C 1
ATOM 3051 O O . LYS A 1 379 ? -17.266 32.469 14.281 1 97.62 379 LYS A O 1
ATOM 3056 N N . LYS A 1 380 ? -19.094 33.875 14.383 1 97.12 380 LYS A N 1
ATOM 3057 C CA . LYS A 1 380 ? -19.547 33.25 15.609 1 97.12 380 LYS A CA 1
ATOM 3058 C C . LYS A 1 380 ? -19.922 31.781 15.344 1 97.12 380 LYS A C 1
ATOM 3060 O O . LYS A 1 380 ? -20.5 31.453 14.312 1 97.12 380 LYS A O 1
ATOM 3065 N N . TYR A 1 381 ? -19.594 30.875 16.234 1 98.12 381 TYR A N 1
ATOM 3066 C CA . TYR A 1 381 ? -19.781 29.438 16.125 1 98.12 381 TYR A CA 1
ATOM 3067 C C . TYR A 1 381 ? -20.094 28.828 17.5 1 98.12 381 TYR A C 1
ATOM 3069 O O . TYR A 1 381 ? -20 29.5 18.516 1 98.12 381 TYR A O 1
ATOM 3077 N N . SER A 1 382 ? -20.484 27.562 17.5 1 97.75 382 SER A N 1
ATOM 3078 C CA . SER A 1 382 ? -20.891 26.984 18.766 1 97.75 382 SER A CA 1
ATOM 3079 C C . SER A 1 382 ? -20.047 25.766 19.125 1 97.75 382 SER A C 1
ATOM 3081 O O . SER A 1 382 ? -19.891 25.422 20.297 1 97.75 382 SER A O 1
ATOM 3083 N N . ARG A 1 383 ? -19.5 25.109 18.078 1 98.56 383 ARG A N 1
ATOM 3084 C CA . ARG A 1 383 ? -18.891 23.812 18.406 1 98.56 383 ARG A CA 1
ATOM 3085 C C . ARG A 1 383 ? -17.469 23.734 17.875 1 98.56 383 ARG A C 1
ATOM 3087 O O . ARG A 1 383 ? -17.156 24.312 16.844 1 98.56 383 ARG A O 1
ATOM 3094 N N . VAL A 1 384 ? -16.672 23.016 18.609 1 98.81 384 VAL A N 1
ATOM 3095 C CA . VAL A 1 384 ? -15.359 22.562 18.141 1 98.81 384 VAL A CA 1
ATOM 3096 C C . VAL A 1 384 ? -15.242 21.047 18.344 1 98.81 384 VAL A C 1
ATOM 3098 O O . VAL A 1 384 ? -15.727 20.516 19.344 1 98.81 384 VAL A O 1
ATOM 3101 N N . TRP A 1 385 ? -14.844 20.312 17.375 1 98.88 385 TRP A N 1
ATOM 3102 C CA . TRP A 1 385 ? -14.406 18.922 17.484 1 98.88 385 TRP A CA 1
ATOM 3103 C C . TRP A 1 385 ? -12.891 18.844 17.609 1 98.88 385 TRP A C 1
ATOM 3105 O O . TRP A 1 385 ? -12.156 19.312 16.734 1 98.88 385 TRP A O 1
ATOM 3115 N N . ILE A 1 386 ? -12.367 18.219 18.672 1 98.69 386 ILE A N 1
ATOM 3116 C CA . ILE A 1 386 ? -10.953 18.312 19.031 1 98.69 386 ILE A CA 1
ATOM 3117 C C . ILE A 1 386 ? -10.484 17 19.656 1 98.69 386 ILE A C 1
ATOM 3119 O O . ILE A 1 386 ? -11.305 16.219 20.141 1 98.69 386 ILE A O 1
ATOM 3123 N N . LEU A 1 387 ? -9.219 16.75 19.562 1 98 387 LEU A N 1
ATOM 3124 C CA . LEU A 1 387 ? -8.633 15.555 20.172 1 98 387 LEU A CA 1
ATOM 3125 C C . LEU A 1 387 ? -8.133 15.859 21.578 1 98 387 LEU A C 1
ATOM 3127 O O . LEU A 1 387 ? -7.633 16.953 21.844 1 98 387 LEU A O 1
ATOM 3131 N N . LYS A 1 388 ? -8.234 14.852 22.422 1 97.31 388 LYS A N 1
ATOM 3132 C CA . LYS A 1 388 ? -7.855 14.984 23.828 1 97.31 388 LYS A CA 1
ATOM 3133 C C . LYS A 1 388 ? -7.121 13.742 24.312 1 97.31 388 LYS A C 1
ATOM 3135 O O . LYS A 1 388 ? -7.348 12.641 23.797 1 97.31 388 LYS A O 1
ATOM 3140 N N . VAL A 1 389 ? -6.207 13.922 25.188 1 95.12 389 VAL A N 1
ATOM 3141 C CA . VAL A 1 389 ? -5.668 12.805 25.953 1 95.12 389 VAL A CA 1
ATOM 3142 C C . VAL A 1 389 ? -6.477 12.617 27.234 1 95.12 389 VAL A C 1
ATOM 3144 O O . VAL A 1 389 ? -6.527 13.516 28.078 1 95.12 389 VAL A O 1
ATOM 3147 N N . ASP A 1 390 ? -7.129 11.555 27.328 1 94.44 390 ASP A N 1
ATOM 3148 C CA . ASP A 1 390 ? -7.777 11.18 28.578 1 94.44 390 ASP A CA 1
ATOM 3149 C C . ASP A 1 390 ? -6.879 10.266 29.406 1 94.44 390 ASP A C 1
ATOM 3151 O O . ASP A 1 390 ? -6.762 9.07 29.125 1 94.44 390 ASP A O 1
ATOM 3155 N N . PRO A 1 391 ? -6.301 10.797 30.422 1 91.12 391 PRO A N 1
ATOM 3156 C CA . PRO A 1 391 ? -5.309 10.031 31.188 1 91.12 391 PRO A CA 1
ATOM 3157 C C . PRO A 1 391 ? -5.938 8.945 32.062 1 91.12 391 PRO A C 1
ATOM 3159 O O . PRO A 1 391 ? -5.223 8.133 32.656 1 91.12 391 PRO A O 1
ATOM 3162 N N . THR A 1 392 ? -7.207 8.914 32.156 1 91.94 392 THR A N 1
ATOM 3163 C CA . THR A 1 392 ? -7.871 7.906 32.969 1 91.94 392 THR A CA 1
ATOM 3164 C C . THR A 1 392 ? -7.992 6.59 32.188 1 91.94 392 THR A C 1
ATOM 3166 O O . THR A 1 392 ? -8.406 5.574 32.75 1 91.94 392 THR A O 1
ATOM 3169 N N . HIS A 1 393 ? -7.641 6.633 30.969 1 90.62 393 HIS A N 1
ATOM 3170 C CA . HIS A 1 393 ? -7.617 5.441 30.125 1 90.62 393 HIS A CA 1
ATOM 3171 C C . HIS A 1 393 ? -6.215 5.16 29.594 1 90.62 393 HIS A C 1
ATOM 3173 O O . HIS A 1 393 ? -5.289 5.945 29.844 1 90.62 393 HIS A O 1
ATOM 3179 N N . GLU A 1 394 ? -6.102 4.043 28.953 1 86.19 394 GLU A N 1
ATOM 3180 C CA . GLU A 1 394 ? -4.785 3.645 28.469 1 86.19 394 GLU A CA 1
ATOM 3181 C C . GLU A 1 394 ? -4.191 4.711 27.547 1 86.19 394 GLU A C 1
ATOM 3183 O O . GLU A 1 394 ? -4.863 5.184 26.625 1 86.19 394 GLU A O 1
ATOM 3188 N N . VAL A 1 395 ? -3.053 5.105 27.922 1 84.69 395 VAL A N 1
ATOM 3189 C CA . VAL A 1 395 ? -2.287 6.059 27.125 1 84.69 395 VAL A CA 1
ATOM 3190 C C . VAL A 1 395 ? -1.096 5.355 26.469 1 84.69 395 VAL A C 1
ATOM 3192 O O . VAL A 1 395 ? -0.298 4.715 27.172 1 84.69 395 VAL A O 1
ATOM 3195 N N . LYS A 1 396 ? -1.075 5.387 25.203 1 80.19 396 LYS A N 1
ATOM 3196 C CA . LYS A 1 396 ? 0.039 4.785 24.484 1 80.19 396 LYS A CA 1
ATOM 3197 C C . LYS A 1 396 ? 1.258 5.703 24.484 1 80.19 396 LYS A C 1
ATOM 3199 O O . LYS A 1 396 ? 1.334 6.645 23.688 1 80.19 396 LYS A O 1
ATOM 3204 N N . LEU A 1 397 ? 2.207 5.375 25.266 1 75 397 LEU A N 1
ATOM 3205 C CA . LEU A 1 397 ? 3.41 6.184 25.422 1 75 397 LEU A CA 1
ATOM 3206 C C . LEU A 1 397 ? 4.539 5.652 24.547 1 75 397 LEU A C 1
ATOM 3208 O O . LEU A 1 397 ? 4.719 4.441 24.422 1 75 397 LEU A O 1
ATOM 3212 N N . ASN A 1 398 ? 5.164 6.555 23.891 1 72.31 398 ASN A N 1
ATOM 3213 C CA . ASN A 1 398 ? 6.43 6.172 23.266 1 72.31 398 ASN A CA 1
ATOM 3214 C C . ASN A 1 398 ? 7.5 5.879 24.312 1 72.31 398 ASN A C 1
ATOM 3216 O O . ASN A 1 398 ? 7.777 6.719 25.172 1 72.31 398 ASN A O 1
ATOM 3220 N N . ASP A 1 399 ? 8.016 4.723 24.328 1 67.69 399 ASP A N 1
ATOM 3221 C CA . ASP A 1 399 ? 8.945 4.285 25.359 1 67.69 399 ASP A CA 1
ATOM 3222 C C . ASP A 1 399 ? 10.391 4.414 24.891 1 67.69 399 ASP A C 1
ATOM 3224 O O . ASP A 1 399 ? 11.312 3.934 25.562 1 67.69 399 ASP A O 1
ATOM 3228 N N . HIS A 1 400 ? 10.547 5.102 23.875 1 68.19 400 HIS A N 1
ATOM 3229 C CA . HIS A 1 400 ? 11.914 5.328 23.422 1 68.19 400 HIS A CA 1
ATOM 3230 C C . HIS A 1 400 ? 12.57 6.465 24.203 1 68.19 400 HIS A C 1
ATOM 3232 O O . HIS A 1 400 ? 11.914 7.453 24.547 1 68.19 400 HIS A O 1
ATOM 3238 N N . GLU A 1 401 ? 13.844 6.363 24.453 1 63.94 401 GLU A N 1
ATOM 3239 C CA . GLU A 1 401 ? 14.602 7.285 25.297 1 63.94 401 GLU A CA 1
ATOM 3240 C C . GLU A 1 401 ? 14.516 8.711 24.766 1 63.94 401 GLU A C 1
ATOM 3242 O O . GLU A 1 401 ? 14.445 9.664 25.547 1 63.94 401 GLU A O 1
ATOM 3247 N N . THR A 1 402 ? 14.516 8.781 23.516 1 62.31 402 THR A N 1
ATOM 3248 C CA . THR A 1 402 ? 14.57 10.117 22.922 1 62.31 402 THR A CA 1
ATOM 3249 C C . THR A 1 402 ? 13.164 10.641 22.641 1 62.31 402 THR A C 1
ATOM 3251 O O . THR A 1 402 ? 13 11.727 22.078 1 62.31 402 THR A O 1
ATOM 3254 N N . ALA A 1 403 ? 12.18 9.891 22.938 1 60.12 403 ALA A N 1
ATOM 3255 C CA . ALA A 1 403 ? 10.805 10.305 22.656 1 60.12 403 ALA A CA 1
ATOM 3256 C C . ALA A 1 403 ? 9.898 10.047 23.859 1 60.12 403 ALA A C 1
ATOM 3258 O O . ALA A 1 403 ? 8.68 9.93 23.703 1 60.12 403 ALA A O 1
ATOM 3259 N N . GLN A 1 404 ? 10.523 9.992 24.922 1 64.62 404 GLN A N 1
ATOM 3260 C CA . GLN A 1 404 ? 9.797 9.625 26.141 1 64.62 404 GLN A CA 1
ATOM 3261 C C . GLN A 1 404 ? 8.695 10.633 26.438 1 64.62 404 GLN A C 1
ATOM 3263 O O . GLN A 1 404 ? 8.945 11.836 26.484 1 64.62 404 GLN A O 1
ATOM 3268 N N . GLY A 1 405 ? 7.566 10.086 26.391 1 63.66 405 GLY A N 1
ATOM 3269 C CA . GLY A 1 405 ? 6.465 10.914 26.859 1 63.66 405 GLY A CA 1
ATOM 3270 C C . GLY A 1 405 ? 5.523 11.352 25.75 1 63.66 405 GLY A C 1
ATOM 3271 O O . GLY A 1 405 ? 4.422 11.836 26.031 1 63.66 405 GLY A O 1
ATOM 3272 N N . ASN A 1 406 ? 5.93 11.102 24.469 1 70.12 406 ASN A N 1
ATOM 3273 C CA . ASN A 1 406 ? 4.996 11.43 23.406 1 70.12 406 ASN A CA 1
ATOM 3274 C C . ASN A 1 406 ? 3.812 10.469 23.375 1 70.12 406 ASN A C 1
ATOM 3276 O O . ASN A 1 406 ? 3.98 9.266 23.609 1 70.12 406 ASN A O 1
ATOM 3280 N N . VAL A 1 407 ? 2.639 11.094 23.266 1 76.69 407 VAL A N 1
ATOM 3281 C CA . VAL A 1 407 ? 1.434 10.273 23.359 1 76.69 407 VAL A CA 1
ATOM 3282 C C . VAL A 1 407 ? 0.532 10.539 22.156 1 76.69 407 VAL A C 1
ATOM 3284 O O . VAL A 1 407 ? 0.607 11.602 21.547 1 76.69 407 VAL A O 1
ATOM 3287 N N . GLY A 1 408 ? -0.192 9.539 21.828 1 86.31 408 GLY A N 1
ATOM 3288 C CA . GLY A 1 408 ? -1.295 9.719 20.891 1 86.31 408 GLY A CA 1
ATOM 3289 C C . GLY A 1 408 ? -2.578 10.164 21.562 1 86.31 408 GLY A C 1
ATOM 3290 O O . GLY A 1 408 ? -2.754 9.961 22.766 1 86.31 408 GLY A O 1
ATOM 3291 N N . PHE A 1 409 ? -3.455 10.828 20.859 1 94.44 409 PHE A N 1
ATOM 3292 C CA . PHE A 1 409 ? -4.738 11.289 21.375 1 94.44 409 PHE A CA 1
ATOM 3293 C C . PHE A 1 409 ? -5.762 10.164 21.375 1 94.44 409 PHE A C 1
ATOM 3295 O O . PHE A 1 409 ? -6.145 9.664 20.312 1 94.44 409 PHE A O 1
ATOM 3302 N N . ASN A 1 410 ? -6.258 9.789 22.562 1 95.94 410 ASN A N 1
ATOM 3303 C CA . ASN A 1 410 ? -7.086 8.594 22.656 1 95.94 410 ASN A CA 1
ATOM 3304 C C . ASN A 1 410 ? -8.57 8.945 22.734 1 95.94 410 ASN A C 1
ATOM 3306 O O . ASN A 1 410 ? -9.414 8.062 22.906 1 95.94 410 ASN A O 1
ATOM 3310 N N . THR A 1 411 ? -8.875 10.273 22.578 1 97.75 411 THR A N 1
ATOM 3311 C CA . THR A 1 411 ? -10.266 10.68 22.766 1 97.75 411 THR A CA 1
ATOM 3312 C C . THR A 1 411 ? -10.648 11.789 21.797 1 97.75 411 THR A C 1
ATOM 3314 O O . THR A 1 411 ? -9.898 12.75 21.609 1 97.75 411 THR A O 1
ATOM 3317 N N . LEU A 1 412 ? -11.789 11.609 21.094 1 98.62 412 LEU A N 1
ATOM 3318 C CA . LEU A 1 412 ? -12.438 12.664 20.312 1 98.62 412 LEU A CA 1
ATOM 3319 C C . LEU A 1 412 ? -13.453 13.406 21.172 1 98.62 412 LEU A C 1
ATOM 3321 O O . LEU A 1 412 ? -14.281 12.789 21.844 1 98.62 412 LEU A O 1
ATOM 3325 N N . VAL A 1 413 ? -13.383 14.742 21.094 1 98.69 413 VAL A N 1
ATOM 3326 C CA . VAL A 1 413 ? -14.25 15.57 21.938 1 98.69 413 VAL A CA 1
ATOM 3327 C C . VAL A 1 413 ? -14.984 16.578 21.062 1 98.69 413 VAL A C 1
ATOM 3329 O O . VAL A 1 413 ? -14.43 17.109 20.094 1 98.69 413 VAL A O 1
ATOM 3332 N N . CYS A 1 414 ? -16.25 16.766 21.375 1 98.81 414 CYS A N 1
ATOM 3333 C CA . CYS A 1 414 ? -17 17.906 20.891 1 98.81 414 CYS A CA 1
ATOM 3334 C C . CYS A 1 414 ? -17.391 18.844 22.031 1 98.81 414 CYS A C 1
ATOM 3336 O O . CYS A 1 414 ? -18.094 18.438 22.969 1 98.81 414 CYS A O 1
ATOM 3338 N N . TYR A 1 415 ? -16.906 20.047 22.016 1 98.69 415 TYR A N 1
ATOM 3339 C CA . TYR A 1 415 ? -17.266 21.047 23 1 98.69 415 TYR A CA 1
ATOM 3340 C C . TYR A 1 415 ? -18.188 22.109 22.406 1 98.69 415 TYR A C 1
ATOM 3342 O O . TYR A 1 415 ? -17.922 22.625 21.312 1 98.69 415 TYR A O 1
ATOM 3350 N N . ASN A 1 416 ? -19.25 22.422 23.094 1 98.38 416 ASN A N 1
ATOM 3351 C CA . ASN A 1 416 ? -20.188 23.453 22.703 1 98.38 416 ASN A CA 1
ATOM 3352 C C . ASN A 1 416 ? -19.969 24.75 23.5 1 98.38 416 ASN A C 1
ATOM 3354 O O . ASN A 1 416 ? -20.297 24.797 24.688 1 98.38 416 ASN A O 1
ATOM 3358 N N . PHE A 1 417 ? -19.531 25.766 22.828 1 97.06 417 PHE A N 1
ATOM 3359 C CA . PHE A 1 417 ? -19.172 27.031 23.453 1 97.06 417 PHE A CA 1
ATOM 3360 C C . PHE A 1 417 ? -20.406 27.75 23.984 1 97.06 417 PHE A C 1
ATOM 3362 O O . PHE A 1 417 ? -20.297 28.625 24.844 1 97.06 417 PHE A O 1
ATOM 3369 N N . GLU A 1 418 ? -21.531 27.5 23.453 1 95.62 418 GLU A N 1
ATOM 3370 C CA . GLU A 1 418 ? -22.766 28.172 23.859 1 95.62 418 GLU A CA 1
ATOM 3371 C C . GLU A 1 418 ? -23.344 27.547 25.109 1 95.62 418 GLU A C 1
ATOM 3373 O O . GLU A 1 418 ? -23.781 28.25 26.016 1 95.62 418 GLU A O 1
ATOM 3378 N N . THR A 1 419 ? -23.312 26.266 25.172 1 96.88 419 THR A N 1
ATOM 3379 C CA . THR A 1 419 ? -23.984 25.578 26.266 1 96.88 419 THR A CA 1
ATOM 3380 C C . THR A 1 419 ? -22.984 25.141 27.328 1 96.88 419 THR A C 1
ATOM 3382 O O . THR A 1 419 ? -23.359 24.859 28.469 1 96.88 419 THR A O 1
ATOM 3385 N N . GLY A 1 420 ? -21.766 24.984 26.938 1 96.5 420 GLY A N 1
ATOM 3386 C CA . GLY A 1 420 ? -20.766 24.438 27.828 1 96.5 420 GLY A CA 1
ATOM 3387 C C . GLY A 1 420 ? -20.734 22.922 27.859 1 96.5 420 GLY A C 1
ATOM 3388 O O . GLY A 1 420 ? -19.906 22.328 28.547 1 96.5 420 GLY A O 1
ATOM 3389 N N . ASP A 1 421 ? -21.594 22.328 27.062 1 97.06 421 ASP A N 1
ATOM 3390 C CA . ASP A 1 421 ? -21.656 20.875 27.031 1 97.06 421 ASP A CA 1
ATOM 3391 C C . ASP A 1 421 ? -20.422 20.281 26.359 1 97.06 421 ASP A C 1
ATOM 3393 O O . ASP A 1 421 ? -19.922 20.828 25.375 1 97.06 421 ASP A O 1
ATOM 3397 N N . MET A 1 422 ? -20 19.109 26.891 1 97.81 422 MET A N 1
ATOM 3398 C CA . MET A 1 422 ? -18.859 18.391 26.328 1 97.81 422 MET A CA 1
ATOM 3399 C C . MET A 1 422 ? -19.203 16.938 26.031 1 97.81 422 MET A C 1
ATOM 3401 O O . MET A 1 422 ? -19.688 16.219 26.906 1 97.81 422 MET A O 1
ATOM 3405 N N . GLN A 1 423 ? -19.062 16.531 24.766 1 98.44 423 GLN A N 1
ATOM 3406 C CA . GLN A 1 423 ? -19.156 15.141 24.344 1 98.44 423 GLN A CA 1
ATOM 3407 C C . GLN A 1 423 ? -17.781 14.508 24.188 1 98.44 423 GLN A C 1
ATOM 3409 O O . GLN A 1 423 ? -16.828 15.18 23.812 1 98.44 423 GLN A O 1
ATOM 3414 N N . SER A 1 424 ? -17.703 13.219 24.516 1 97.88 424 SER A N 1
ATOM 3415 C CA . SER A 1 424 ? -16.453 12.484 24.344 1 97.88 424 SER A CA 1
ATOM 3416 C C . SER A 1 424 ? -16.703 11.117 23.719 1 97.88 424 SER A C 1
ATOM 3418 O O . SER A 1 424 ? -17.75 10.5 23.969 1 97.88 424 SER A O 1
ATOM 3420 N N . TYR A 1 425 ? -15.727 10.672 22.922 1 98.31 425 TYR A N 1
ATOM 3421 C CA . TYR A 1 425 ? -15.781 9.336 22.328 1 98.31 425 TYR A CA 1
ATOM 3422 C C . TYR A 1 425 ? -14.406 8.688 22.312 1 98.31 425 TYR A C 1
ATOM 3424 O O . TYR A 1 425 ? -13.43 9.305 21.875 1 98.31 425 TYR A O 1
ATOM 3432 N N . ARG A 1 426 ? -14.375 7.5 22.766 1 97.25 426 ARG A N 1
ATOM 3433 C CA . ARG A 1 426 ? -13.234 6.605 22.625 1 97.25 426 ARG A CA 1
ATOM 3434 C C . ARG A 1 426 ? -13.602 5.363 21.828 1 97.25 426 ARG A C 1
ATOM 3436 O O . ARG A 1 426 ? -14.688 4.809 21.984 1 97.25 426 ARG A O 1
ATOM 3443 N N . HIS A 1 427 ? -12.781 4.945 20.906 1 94.75 427 HIS A N 1
ATOM 3444 C CA . HIS A 1 427 ? -13.055 3.809 20.047 1 94.75 427 HIS A CA 1
ATOM 3445 C C . HIS A 1 427 ? -12.484 2.52 20.625 1 94.75 427 HIS A C 1
ATOM 3447 O O . HIS A 1 427 ? -12.781 1.428 20.125 1 94.75 427 HIS A O 1
ATOM 3453 N N . GLY A 1 428 ? -11.781 2.562 21.781 1 89 428 GLY A N 1
ATOM 3454 C CA . GLY A 1 428 ? -11.156 1.44 22.469 1 89 428 GLY A CA 1
ATOM 3455 C C . GLY A 1 428 ? -9.828 1.794 23.109 1 89 428 GLY A C 1
ATOM 3456 O O . GLY A 1 428 ? -9.25 2.842 22.812 1 89 428 GLY A O 1
ATOM 3457 N N . ASP A 1 429 ? -9.305 0.92 23.906 1 86.81 429 ASP A N 1
ATOM 3458 C CA . ASP A 1 429 ? -8.086 1.214 24.656 1 86.81 429 ASP A CA 1
ATOM 3459 C C . ASP A 1 429 ? -6.863 1.223 23.75 1 86.81 429 ASP A C 1
ATOM 3461 O O . ASP A 1 429 ? -5.871 1.891 24.047 1 86.81 429 ASP A O 1
ATOM 3465 N N . ASP A 1 430 ? -6.984 0.625 22.703 1 89.5 430 ASP A N 1
ATOM 3466 C CA . ASP A 1 430 ? -5.816 0.545 21.844 1 89.5 430 ASP A CA 1
ATOM 3467 C C . ASP A 1 430 ? -6.023 1.354 20.562 1 89.5 430 ASP A C 1
ATOM 3469 O O . ASP A 1 430 ? -5.742 0.874 19.469 1 89.5 430 ASP A O 1
ATOM 3473 N N . THR A 1 431 ? -6.613 2.525 20.781 1 95.06 431 THR A N 1
ATOM 3474 C CA . THR A 1 431 ? -6.914 3.342 19.609 1 95.06 431 THR A CA 1
ATOM 3475 C C . THR A 1 431 ? -6.566 4.805 19.875 1 95.06 431 THR A C 1
ATOM 3477 O O . THR A 1 431 ? -6.816 5.328 20.953 1 95.06 431 THR A O 1
ATOM 3480 N N . THR A 1 432 ? -5.895 5.445 18.984 1 95.56 432 THR A N 1
ATOM 3481 C CA . THR A 1 432 ? -5.695 6.891 18.969 1 95.56 432 THR A CA 1
ATOM 3482 C C . THR A 1 432 ? -6.281 7.508 17.703 1 95.56 432 THR A C 1
ATOM 3484 O O . THR A 1 432 ? -6.691 6.793 16.797 1 95.56 432 THR A O 1
ATOM 3487 N N . PHE A 1 433 ? -6.371 8.859 17.688 1 96.88 433 PHE A N 1
ATOM 3488 C CA . PHE A 1 433 ? -7.031 9.562 16.594 1 96.88 433 PHE A CA 1
ATOM 3489 C C . PHE A 1 433 ? -6.086 10.57 15.953 1 96.88 433 PHE A C 1
ATOM 3491 O O . PHE A 1 433 ? -5.148 11.047 16.594 1 96.88 433 PHE A O 1
ATOM 3498 N N . GLN A 1 434 ? -6.34 10.797 14.742 1 96.81 434 GLN A N 1
ATOM 3499 C CA . GLN A 1 434 ? -5.715 11.898 14.016 1 96.81 434 GLN A CA 1
ATOM 3500 C C . GLN A 1 434 ? -6.695 13.047 13.797 1 96.81 434 GLN A C 1
ATOM 3502 O O . GLN A 1 434 ? -7.859 12.961 14.203 1 96.81 434 GLN A O 1
ATOM 3507 N N . GLU A 1 435 ? -6.27 14.125 13.203 1 98 435 GLU A N 1
ATOM 3508 C CA . GLU A 1 435 ? -7.055 15.359 13.172 1 98 435 GLU A CA 1
ATOM 3509 C C . GLU A 1 435 ? -8.398 15.141 12.492 1 98 435 GLU A C 1
ATOM 3511 O O . GLU A 1 435 ? -8.461 14.617 11.375 1 98 435 GLU A O 1
ATOM 3516 N N . PRO A 1 436 ? -9.523 15.539 13.109 1 98.44 436 PRO A N 1
ATOM 3517 C CA . PRO A 1 436 ? -10.844 15.414 12.477 1 98.44 436 PRO A CA 1
ATOM 3518 C C . PRO A 1 436 ? -11.102 16.484 11.422 1 98.44 436 PRO A C 1
ATOM 3520 O O . PRO A 1 436 ? -10.328 17.438 11.305 1 98.44 436 PRO A O 1
ATOM 3523 N N . VAL A 1 437 ? -12.141 16.281 10.648 1 98.62 437 VAL A N 1
ATOM 3524 C CA . VAL A 1 437 ? -12.617 17.297 9.703 1 98.62 437 VAL A CA 1
ATOM 3525 C C . VAL A 1 437 ? -14.141 17.297 9.672 1 98.62 437 VAL A C 1
ATOM 3527 O O . VAL A 1 437 ? -14.773 16.266 9.844 1 98.62 437 VAL A O 1
ATOM 3530 N N . PHE A 1 438 ? -14.727 18.469 9.609 1 98.62 438 PHE A N 1
ATOM 3531 C CA . PHE A 1 438 ? -16.172 18.625 9.477 1 98.62 438 PHE A CA 1
ATOM 3532 C C . PHE A 1 438 ? -16.594 18.531 8.016 1 98.62 438 PHE A C 1
ATOM 3534 O O . PHE A 1 438 ? -15.945 19.109 7.137 1 98.62 438 PHE A O 1
ATOM 3541 N N . VAL A 1 439 ? -17.656 17.812 7.773 1 98.44 439 VAL A N 1
ATOM 3542 C CA . VAL A 1 439 ? -18.25 17.641 6.453 1 98.44 439 VAL A CA 1
ATOM 3543 C C . VAL A 1 439 ? -19.688 18.141 6.469 1 98.44 439 VAL A C 1
ATOM 3545 O O . VAL A 1 439 ? -20.562 17.547 7.109 1 98.44 439 VAL A O 1
ATOM 3548 N N . PRO A 1 440 ? -19.969 19.172 5.746 1 97.69 440 PRO A N 1
ATOM 3549 C CA . PRO A 1 440 ? -21.359 19.594 5.691 1 97.69 440 PRO A CA 1
ATOM 3550 C C . PRO A 1 440 ? -22.297 18.5 5.16 1 97.69 440 PRO A C 1
ATOM 3552 O O . PRO A 1 440 ? -21.922 17.766 4.246 1 97.69 440 PRO A O 1
ATOM 3555 N N . ARG A 1 441 ? -23.484 18.438 5.719 1 97.31 441 ARG A N 1
ATOM 3556 C CA . ARG A 1 441 ? -24.438 17.406 5.316 1 97.31 441 ARG A CA 1
ATOM 3557 C C . ARG A 1 441 ? -24.719 17.469 3.82 1 97.31 441 ARG A C 1
ATOM 3559 O O . ARG A 1 441 ? -24.891 16.438 3.166 1 97.31 441 ARG A O 1
ATOM 3566 N N . HIS A 1 442 ? -24.875 18.594 3.285 1 92 442 HIS A N 1
ATOM 3567 C CA . HIS A 1 442 ? -25.016 18.953 1.875 1 92 442 HIS A CA 1
ATOM 3568 C C . HIS A 1 442 ? -24.609 20.391 1.62 1 92 442 HIS A C 1
ATOM 3570 O O . HIS A 1 442 ? -24.344 21.141 2.562 1 92 442 HIS A O 1
ATOM 3576 N N . GLU A 1 443 ? -24.578 20.672 0.378 1 85 443 GLU A N 1
ATOM 3577 C CA . GLU A 1 443 ? -24.312 22.078 0.052 1 85 443 GLU A CA 1
ATOM 3578 C C . GLU A 1 443 ? -25.391 23 0.626 1 85 443 GLU A C 1
ATOM 3580 O O . GLU A 1 443 ? -26.578 22.75 0.433 1 85 443 GLU A O 1
ATOM 3585 N N . GLY A 1 444 ? -25.078 23.953 1.396 1 88 444 GLY A N 1
ATOM 3586 C CA . GLY A 1 444 ? -26.031 24.906 1.944 1 88 444 GLY A CA 1
ATOM 3587 C C . GLY A 1 444 ? -26.656 24.438 3.246 1 88 444 GLY A C 1
ATOM 3588 O O . GLY A 1 444 ? -27.641 25.016 3.713 1 88 444 GLY A O 1
ATOM 3589 N N . ALA A 1 445 ? -26.156 23.375 3.756 1 95.75 445 ALA A N 1
ATOM 3590 C CA . ALA A 1 445 ? -26.656 22.906 5.043 1 95.75 445 ALA A CA 1
ATOM 3591 C C . ALA A 1 445 ? -26.531 23.984 6.113 1 95.75 445 ALA A C 1
ATOM 3593 O O . ALA A 1 445 ? -25.734 24.922 5.969 1 95.75 445 ALA A O 1
ATOM 3594 N N . ASP A 1 446 ? -27.375 23.859 7.168 1 97.44 446 ASP A N 1
ATOM 3595 C CA . ASP A 1 446 ? -27.266 24.781 8.297 1 97.44 446 ASP A CA 1
ATOM 3596 C C . ASP A 1 446 ? -25.891 24.688 8.961 1 97.44 446 ASP A C 1
ATOM 3598 O O . ASP A 1 446 ? -25.203 23.672 8.828 1 97.44 446 ASP A O 1
ATOM 3602 N N . ASP A 1 447 ? -25.578 25.734 9.586 1 97.44 447 ASP A N 1
ATOM 3603 C CA . ASP A 1 447 ? -24.312 25.766 10.32 1 97.44 447 ASP A CA 1
ATOM 3604 C C . ASP A 1 447 ? -24.172 24.547 11.227 1 97.44 447 ASP A C 1
ATOM 3606 O O . ASP A 1 447 ? -25.109 24.203 11.953 1 97.44 447 ASP A O 1
ATOM 3610 N N . GLU A 1 448 ? -23 23.859 11.086 1 98.12 448 GLU A N 1
ATOM 3611 C CA . GLU A 1 448 ? -22.594 22.766 11.969 1 98.12 448 GLU A CA 1
ATOM 3612 C C . GLU A 1 448 ? -23.5 21.547 11.789 1 98.12 448 GLU A C 1
ATOM 3614 O O . GLU A 1 448 ? -23.5 20.641 12.617 1 98.12 448 GLU A O 1
ATOM 3619 N N . ASP A 1 449 ? -24.375 21.594 10.789 1 98.31 449 ASP A N 1
ATOM 3620 C CA . ASP A 1 449 ? -25.125 20.406 10.391 1 98.31 449 ASP A CA 1
ATOM 3621 C C . ASP A 1 449 ? -24.344 19.562 9.391 1 98.31 449 ASP A C 1
ATOM 3623 O O . ASP A 1 449 ? -24.266 19.906 8.211 1 98.31 449 ASP A O 1
ATOM 3627 N N . GLY A 1 450 ? -23.828 18.438 9.867 1 98.38 450 GLY A N 1
ATOM 3628 C CA . GLY A 1 450 ? -23.016 17.594 9.016 1 98.38 450 GLY A CA 1
ATOM 3629 C C . GLY A 1 450 ? -22.391 16.422 9.758 1 98.38 450 GLY A C 1
ATOM 3630 O O . GLY A 1 450 ? -23.031 15.82 10.617 1 98.38 450 GLY A O 1
ATOM 3631 N N . TYR A 1 451 ? -21.281 16.062 9.305 1 98.69 451 TYR A N 1
ATOM 3632 C CA . TYR A 1 451 ? -20.594 14.875 9.789 1 98.69 451 TYR A CA 1
ATOM 3633 C C . TYR A 1 451 ? -19.156 15.195 10.195 1 98.69 451 TYR A C 1
ATOM 3635 O O . TYR A 1 451 ? -18.641 16.266 9.867 1 98.69 451 TYR A O 1
ATOM 3643 N N . ILE A 1 452 ? -18.562 14.32 10.969 1 98.81 452 ILE A N 1
ATOM 3644 C CA . ILE A 1 452 ? -17.141 14.375 11.32 1 98.81 452 ILE A CA 1
ATOM 3645 C C . ILE A 1 452 ? -16.422 13.141 10.781 1 98.81 452 ILE A C 1
ATOM 3647 O O . ILE A 1 452 ? -16.891 12.016 10.969 1 98.81 452 ILE A O 1
ATOM 3651 N N . LEU A 1 453 ? -15.406 13.352 10.039 1 98.81 453 LEU A N 1
ATOM 3652 C CA . LEU A 1 453 ? -14.484 12.297 9.633 1 98.81 453 LEU A CA 1
ATOM 3653 C C . LEU A 1 453 ? -13.203 12.352 10.461 1 98.81 453 LEU A C 1
ATOM 3655 O O . LEU A 1 453 ? -12.648 13.43 10.688 1 98.81 453 LEU A O 1
ATOM 3659 N N . VAL A 1 454 ? -12.734 11.219 10.891 1 98.5 454 VAL A N 1
ATOM 3660 C CA . VAL A 1 454 ? -11.492 11.164 11.664 1 98.5 454 VAL A CA 1
ATOM 3661 C C . VAL A 1 454 ? -10.789 9.836 11.414 1 98.5 454 VAL A C 1
ATOM 3663 O O . VAL A 1 454 ? -11.43 8.781 11.383 1 98.5 454 VAL A O 1
ATOM 3666 N N . VAL A 1 455 ? -9.523 9.859 11.164 1 98.38 455 VAL A N 1
ATOM 3667 C CA . VAL A 1 455 ? -8.719 8.648 11.023 1 98.38 455 VAL A CA 1
ATOM 3668 C C . VAL A 1 455 ? -8.336 8.117 12.406 1 98.38 455 VAL A C 1
ATOM 3670 O O . VAL A 1 455 ? -7.875 8.883 13.266 1 98.38 455 VAL A O 1
ATOM 3673 N N . ALA A 1 456 ? -8.547 6.891 12.641 1 98 456 ALA A N 1
ATOM 3674 C CA . ALA A 1 456 ? -8.188 6.234 13.898 1 98 456 ALA A CA 1
ATOM 3675 C C . ALA A 1 456 ? -7.07 5.215 13.688 1 98 456 ALA A C 1
ATOM 3677 O O . ALA A 1 456 ? -7.07 4.484 12.695 1 98 456 ALA A O 1
ATOM 3678 N N . ASP A 1 457 ? -6.133 5.188 14.602 1 96.12 457 ASP A N 1
ATOM 3679 C CA . ASP A 1 457 ? -5.027 4.234 14.609 1 96.12 457 ASP A CA 1
ATOM 3680 C C . ASP A 1 457 ? -5.371 3.004 15.445 1 96.12 457 ASP A C 1
ATOM 3682 O O . ASP A 1 457 ? -5.438 3.078 16.672 1 96.12 457 ASP A O 1
ATOM 3686 N N . ARG A 1 458 ? -5.477 1.926 14.805 1 94.62 458 ARG A N 1
ATOM 3687 C CA . ARG A 1 458 ? -5.816 0.697 15.516 1 94.62 458 ARG A CA 1
ATOM 3688 C C . ARG A 1 458 ? -4.57 -0.134 15.797 1 94.62 458 ARG A C 1
ATOM 3690 O O . ARG A 1 458 ? -4.152 -0.94 14.961 1 94.62 458 ARG A O 1
ATOM 3697 N N . TYR A 1 459 ? -4.113 -0.066 16.984 1 91.44 459 TYR A N 1
ATOM 3698 C CA . TYR A 1 459 ? -2.807 -0.622 17.328 1 91.44 459 TYR A CA 1
ATOM 3699 C C . TYR A 1 459 ? -2.811 -2.141 17.203 1 91.44 459 TYR A C 1
ATOM 3701 O O . TYR A 1 459 ? -1.896 -2.721 16.609 1 91.44 459 TYR A O 1
ATOM 3709 N N . ARG A 1 460 ? -3.814 -2.744 17.672 1 89 460 ARG A N 1
ATOM 3710 C CA . ARG A 1 460 ? -3.861 -4.203 17.656 1 89 460 ARG A CA 1
ATOM 3711 C C . ARG A 1 460 ? -4.023 -4.73 16.234 1 89 460 ARG A C 1
ATOM 3713 O O . ARG A 1 460 ? -3.441 -5.758 15.875 1 89 460 ARG A O 1
ATOM 3720 N N . GLU A 1 461 ? -4.75 -4.047 15.461 1 88.62 461 GLU A N 1
ATOM 3721 C CA . GLU A 1 461 ? -5.023 -4.492 14.102 1 88.62 461 GLU A CA 1
ATOM 3722 C C . GLU A 1 461 ? -3.896 -4.098 13.148 1 88.62 461 GLU A C 1
ATOM 3724 O O . GLU A 1 461 ? -3.785 -4.637 12.047 1 88.62 461 GLU A O 1
ATOM 3729 N N . GLY A 1 462 ? -3.092 -3.129 13.539 1 88.88 462 GLY A N 1
ATOM 3730 C CA . GLY A 1 462 ? -1.997 -2.668 12.695 1 88.88 462 GLY A CA 1
ATOM 3731 C C . GLY A 1 462 ? -2.467 -1.968 11.438 1 88.88 462 GLY A C 1
ATOM 3732 O O . GLY A 1 462 ? -1.88 -2.145 10.367 1 88.88 462 GLY A O 1
ATOM 3733 N N . ARG A 1 463 ? -3.545 -1.269 11.523 1 92.88 463 ARG A N 1
ATOM 3734 C CA . ARG A 1 463 ? -4.094 -0.519 10.398 1 92.88 463 ARG A CA 1
ATOM 3735 C C . ARG A 1 463 ? -4.891 0.69 10.883 1 92.88 463 ARG A C 1
ATOM 3737 O O . ARG A 1 463 ? -5.172 0.818 12.078 1 92.88 463 ARG A O 1
ATOM 3744 N N . ASN A 1 464 ? -5.246 1.57 9.938 1 96.38 464 ASN A N 1
ATOM 3745 C CA . ASN A 1 464 ? -6.133 2.691 10.227 1 96.38 464 ASN A CA 1
ATOM 3746 C C . ASN A 1 464 ? -7.547 2.436 9.719 1 96.38 464 ASN A C 1
ATOM 3748 O O . ASN A 1 464 ? -7.746 1.633 8.805 1 96.38 464 ASN A O 1
ATOM 3752 N N . VAL A 1 465 ? -8.438 3.066 10.367 1 97.25 465 VAL A N 1
ATOM 3753 C CA . VAL A 1 465 ? -9.805 3.172 9.859 1 97.25 465 VAL A CA 1
ATOM 3754 C C . VAL A 1 465 ? -10.219 4.637 9.805 1 97.25 465 VAL A C 1
ATOM 3756 O O . VAL A 1 465 ? -9.695 5.469 10.555 1 97.25 465 VAL A O 1
ATOM 3759 N N . LEU A 1 466 ? -11.031 4.934 8.844 1 98.5 466 LEU A N 1
ATOM 3760 C CA . LEU A 1 466 ? -11.727 6.215 8.82 1 98.5 466 LEU A CA 1
ATOM 3761 C C . LEU A 1 466 ? -13.102 6.098 9.461 1 98.5 466 LEU A C 1
ATOM 3763 O O . LEU A 1 466 ? -13.922 5.281 9.031 1 98.5 466 LEU A O 1
ATOM 3767 N N . LEU A 1 467 ? -13.336 6.859 10.461 1 98.75 467 LEU A N 1
ATOM 3768 C CA . LEU A 1 467 ? -14.609 6.848 11.18 1 98.75 467 LEU A CA 1
ATOM 3769 C C . LEU A 1 467 ? -15.477 8.031 10.766 1 98.75 467 LEU A C 1
ATOM 3771 O O . LEU A 1 467 ? -14.977 9.148 10.609 1 98.75 467 LEU A O 1
ATOM 3775 N N . LEU A 1 468 ? -16.719 7.73 10.562 1 98.81 468 LEU A N 1
ATOM 3776 C CA . LEU A 1 468 ? -17.703 8.734 10.219 1 98.81 468 LEU A CA 1
ATOM 3777 C C . LEU A 1 468 ? -18.719 8.906 11.352 1 98.81 468 LEU A C 1
ATOM 3779 O O . LEU A 1 468 ? -19.391 7.941 11.742 1 98.81 468 LEU A O 1
ATOM 3783 N N . PHE A 1 469 ? -18.859 10.18 11.836 1 98.75 469 PHE A N 1
ATOM 3784 C CA . PHE A 1 469 ? -19.781 10.469 12.93 1 98.75 469 PHE A CA 1
ATOM 3785 C C . PHE A 1 469 ? -20.844 11.469 12.484 1 98.75 469 PHE A C 1
ATOM 3787 O O . PHE A 1 469 ? -20.594 12.281 11.586 1 98.75 469 PHE A O 1
ATOM 3794 N N . GLU A 1 470 ? -21.984 11.336 13.172 1 98.5 470 GLU A N 1
ATOM 3795 C CA . GLU A 1 470 ? -22.891 12.484 13.203 1 98.5 470 GLU A CA 1
ATOM 3796 C C . GLU A 1 470 ? -22.281 13.633 14.008 1 98.5 470 GLU A C 1
ATOM 3798 O O . GLU A 1 470 ? -21.969 13.469 15.188 1 98.5 470 GLU A O 1
ATOM 3803 N N . ALA A 1 471 ? -22.172 14.812 13.398 1 98.56 471 ALA A N 1
ATOM 3804 C CA . ALA A 1 471 ? -21.453 15.914 14.031 1 98.56 471 ALA A CA 1
ATOM 3805 C C . ALA A 1 471 ? -22.156 16.359 15.32 1 98.56 471 ALA A C 1
ATOM 3807 O O . ALA A 1 471 ? -21.5 16.734 16.297 1 98.56 471 ALA A O 1
ATOM 3808 N N . SER A 1 472 ? -23.453 16.297 15.352 1 97.69 472 SER A N 1
ATOM 3809 C CA . SER A 1 472 ? -24.234 16.844 16.469 1 97.69 472 SER A CA 1
ATOM 3810 C C . SER A 1 472 ? -24.156 15.938 17.688 1 97.69 472 SER A C 1
ATOM 3812 O O . SER A 1 472 ? -24.469 16.359 18.812 1 97.69 472 SER A O 1
ATOM 3814 N N . ASP A 1 473 ? -23.75 14.648 17.5 1 98.44 473 ASP A N 1
ATOM 3815 C CA . ASP A 1 473 ? -23.703 13.727 18.625 1 98.44 473 ASP A CA 1
ATOM 3816 C C . ASP A 1 473 ? -22.688 12.609 18.375 1 98.44 473 ASP A C 1
ATOM 3818 O O . ASP A 1 473 ? -23.062 11.5 17.969 1 98.44 473 ASP A O 1
ATOM 3822 N N . ILE A 1 474 ? -21.516 12.812 18.75 1 98.69 474 ILE A N 1
ATOM 3823 C CA . ILE A 1 474 ? -20.453 11.844 18.5 1 98.69 474 ILE A CA 1
ATOM 3824 C C . ILE A 1 474 ? -20.531 10.711 19.531 1 98.69 474 ILE A C 1
ATOM 3826 O O . ILE A 1 474 ? -19.906 9.664 19.359 1 98.69 474 ILE A O 1
ATOM 3830 N N . THR A 1 475 ? -21.297 10.891 20.594 1 98.31 475 THR A N 1
ATOM 3831 C CA . THR A 1 475 ? -21.375 9.906 21.672 1 98.31 475 THR A CA 1
ATOM 3832 C C . THR A 1 475 ? -22.109 8.648 21.219 1 98.31 475 THR A C 1
ATOM 3834 O O . THR A 1 475 ? -22 7.594 21.844 1 98.31 475 THR A O 1
ATOM 3837 N N . ARG A 1 476 ? -22.812 8.75 20.172 1 97.56 476 ARG A N 1
ATOM 3838 C CA . ARG A 1 476 ? -23.562 7.609 19.641 1 97.56 476 ARG A CA 1
ATOM 3839 C C . ARG A 1 476 ? -22.641 6.66 18.875 1 97.56 476 ARG A C 1
ATOM 3841 O O . ARG A 1 476 ? -23.078 5.594 18.438 1 97.56 476 ARG A O 1
ATOM 3848 N N . GLY A 1 477 ? -21.469 7.023 18.734 1 97.94 477 GLY A N 1
ATOM 3849 C CA . GLY A 1 477 ? -20.531 6.203 17.984 1 97.94 477 GLY A CA 1
ATOM 3850 C C . GLY A 1 477 ? -20.578 6.48 16.5 1 97.94 477 GLY A C 1
ATOM 3851 O O . GLY A 1 477 ? -21.406 7.266 16.016 1 97.94 477 GLY A O 1
ATOM 3852 N N . PRO A 1 478 ? -19.688 5.875 15.789 1 98.25 478 PRO A N 1
ATOM 3853 C CA . PRO A 1 478 ? -19.594 6.156 14.352 1 98.25 478 PRO A CA 1
ATOM 3854 C C . PRO A 1 478 ? -20.75 5.555 13.555 1 98.25 478 PRO A C 1
ATOM 3856 O O . PRO A 1 478 ? -21.203 4.457 13.867 1 98.25 478 PRO A O 1
ATOM 3859 N N . LEU A 1 479 ? -21.156 6.266 12.602 1 97.88 479 LEU A N 1
ATOM 3860 C CA . LEU A 1 479 ? -22.125 5.773 11.617 1 97.88 479 LEU A CA 1
ATOM 3861 C C . LEU A 1 479 ? -21.484 4.691 10.742 1 97.88 479 LEU A C 1
ATOM 3863 O O . LEU A 1 479 ? -22.172 3.771 10.297 1 97.88 479 LEU A O 1
ATOM 3867 N N . ALA A 1 480 ? -20.219 4.84 10.43 1 97.38 480 ALA A N 1
ATOM 3868 C CA . ALA A 1 480 ? -19.484 3.914 9.57 1 97.38 480 ALA A CA 1
ATOM 3869 C C . ALA A 1 480 ? -18.016 3.852 9.969 1 97.38 480 ALA A C 1
ATOM 3871 O O . ALA A 1 480 ? -17.438 4.84 10.445 1 97.38 480 ALA A O 1
ATOM 3872 N N . GLU A 1 481 ? -17.484 2.734 9.883 1 96.88 481 GLU A N 1
ATOM 3873 C CA . GLU A 1 481 ? -16.047 2.471 9.945 1 96.88 481 GLU A CA 1
ATOM 3874 C C . GLU A 1 481 ? -15.508 1.999 8.602 1 96.88 481 GLU A C 1
ATOM 3876 O O . GLU A 1 481 ? -15.914 0.948 8.102 1 96.88 481 GLU A O 1
ATOM 3881 N N . ILE A 1 482 ? -14.711 2.791 7.977 1 97.25 482 ILE A N 1
ATOM 3882 C CA . ILE A 1 482 ? -14.109 2.492 6.68 1 97.25 482 ILE A CA 1
ATOM 3883 C C . ILE A 1 482 ? -12.695 1.951 6.879 1 97.25 482 ILE A C 1
ATOM 3885 O O . ILE A 1 482 ? -11.797 2.682 7.309 1 97.25 482 ILE A O 1
ATOM 3889 N N . LYS A 1 483 ? -12.43 0.787 6.473 1 95.44 483 LYS A N 1
ATOM 3890 C CA . LYS A 1 483 ? -11.211 0.065 6.82 1 95.44 483 LYS A CA 1
ATOM 3891 C C . LYS A 1 483 ? -10.141 0.243 5.75 1 95.44 483 LYS A C 1
ATOM 3893 O O . LYS A 1 483 ? -10.398 0.002 4.566 1 95.44 483 LYS A O 1
ATOM 3898 N N . LEU A 1 484 ? -9.023 0.701 6.145 1 95.94 484 LEU A N 1
ATOM 3899 C CA . LEU A 1 484 ? -7.863 0.648 5.262 1 95.94 484 LEU A CA 1
ATOM 3900 C C . LEU A 1 484 ? -7.164 -0.704 5.363 1 95.94 484 LEU A C 1
ATOM 3902 O O . LEU A 1 484 ? -7.09 -1.289 6.449 1 95.94 484 LEU A O 1
ATOM 3906 N N . PRO A 1 485 ? -6.566 -1.183 4.301 1 92.5 485 PRO A N 1
ATOM 3907 C CA . PRO A 1 485 ? -5.867 -2.471 4.34 1 92.5 485 PRO A CA 1
ATOM 3908 C C . PRO A 1 485 ? -4.438 -2.352 4.855 1 92.5 485 PRO A C 1
ATOM 3910 O O . PRO A 1 485 ? -3.717 -3.352 4.93 1 92.5 485 PRO A O 1
ATOM 3913 N N . PHE A 1 486 ? -3.992 -1.216 5.184 1 93.12 486 PHE A N 1
ATOM 3914 C CA . PHE A 1 486 ? -2.631 -0.978 5.648 1 93.12 486 PHE A CA 1
ATOM 3915 C C . PHE A 1 486 ? -2.6 0.157 6.668 1 93.12 486 PHE A C 1
ATOM 3917 O O . PHE A 1 486 ? -3.621 0.796 6.926 1 93.12 486 PHE A O 1
ATOM 3924 N N . LYS A 1 487 ? -1.452 0.345 7.227 1 93 487 LYS A N 1
ATOM 3925 C CA . LYS A 1 487 ? -1.181 1.398 8.203 1 93 487 LYS A CA 1
ATOM 3926 C C . LYS A 1 487 ? -0.767 2.693 7.508 1 93 487 LYS A C 1
ATOM 3928 O O . LYS A 1 487 ? -0.044 2.668 6.512 1 93 487 LYS A O 1
ATOM 3933 N N . LEU A 1 488 ? -1.29 3.766 7.996 1 93.81 488 LEU A N 1
ATOM 3934 C CA . LEU A 1 488 ? -0.793 5.098 7.668 1 93.81 488 LEU A CA 1
ATOM 3935 C C . LEU A 1 488 ? -0.02 5.695 8.836 1 93.81 488 LEU A C 1
ATOM 3937 O O . LEU A 1 488 ? -0.279 5.355 9.992 1 93.81 488 LEU A O 1
ATOM 3941 N N . MET A 1 489 ? 0.854 6.559 8.508 1 91.31 489 MET A N 1
ATOM 3942 C CA . MET A 1 489 ? 1.526 7.301 9.562 1 91.31 489 MET A CA 1
ATOM 3943 C C . MET A 1 489 ? 0.599 8.352 10.164 1 91.31 489 MET A C 1
ATOM 3945 O O . MET A 1 489 ? -0.449 8.656 9.594 1 91.31 489 MET A O 1
ATOM 3949 N N . ASP A 1 490 ? 1.075 8.836 11.336 1 91 490 ASP A N 1
ATOM 3950 C CA . ASP A 1 490 ? 0.375 10 11.867 1 91 490 ASP A CA 1
ATOM 3951 C C . ASP A 1 490 ? 0.43 11.172 10.883 1 91 490 ASP A C 1
ATOM 3953 O O . ASP A 1 490 ? 1.513 11.602 10.484 1 91 490 ASP A O 1
ATOM 3957 N N . GLY A 1 491 ? -0.79 11.508 10.555 1 90.69 491 GLY A N 1
ATOM 3958 C CA . GLY A 1 491 ? -0.892 12.695 9.719 1 90.69 491 GLY A CA 1
ATOM 3959 C C . GLY A 1 491 ? -1.002 13.984 10.516 1 90.69 491 GLY A C 1
ATOM 3960 O O . GLY A 1 491 ? -1.199 13.945 11.734 1 90.69 491 GLY A O 1
ATOM 3961 N N . LEU A 1 492 ? -0.811 15.062 9.812 1 93.25 492 LEU A N 1
ATOM 3962 C CA . LEU A 1 492 ? -0.949 16.375 10.438 1 93.25 492 LEU A CA 1
ATOM 3963 C C . LEU A 1 492 ? -2.311 16.984 10.133 1 93.25 492 LEU A C 1
ATOM 3965 O O . LEU A 1 492 ? -3.271 16.781 10.875 1 93.25 492 LEU A O 1
ATOM 3969 N N . HIS A 1 493 ? -2.389 17.578 9 1 97.69 493 HIS A N 1
ATOM 3970 C CA . HIS A 1 493 ? -3.627 18.297 8.719 1 97.69 493 HIS A CA 1
ATOM 3971 C C . HIS A 1 493 ? -4.258 17.828 7.418 1 97.69 493 HIS A C 1
ATOM 3973 O O . HIS A 1 493 ? -3.678 17 6.703 1 97.69 493 HIS A O 1
ATOM 3979 N N . GLY A 1 494 ? -5.449 18.219 7.211 1 97.81 494 GLY A N 1
ATOM 3980 C CA . GLY A 1 494 ? -6.203 17.891 6.012 1 97.81 494 GLY A CA 1
ATOM 3981 C C . GLY A 1 494 ? -7.461 18.719 5.855 1 97.81 494 GLY A C 1
ATOM 3982 O O . GLY A 1 494 ? -7.758 19.578 6.699 1 97.81 494 GLY A O 1
ATOM 3983 N N . SER A 1 495 ? -8.117 18.562 4.727 1 98.31 495 SER A N 1
ATOM 3984 C CA . SER A 1 495 ? -9.328 19.328 4.426 1 98.31 495 SER A CA 1
ATOM 3985 C C . SER A 1 495 ? -10.336 18.469 3.666 1 98.31 495 SER A C 1
ATOM 3987 O O . SER A 1 495 ? -9.961 17.562 2.936 1 98.31 495 SER A O 1
ATOM 3989 N N . TRP A 1 496 ? -11.594 18.797 3.914 1 98.25 496 TRP A N 1
ATOM 3990 C CA . TRP A 1 496 ? -12.68 18.281 3.09 1 98.25 496 TRP A CA 1
ATOM 3991 C C . TRP A 1 496 ? -12.906 19.156 1.865 1 98.25 496 TRP A C 1
ATOM 3993 O O . TRP A 1 496 ? -12.93 20.391 1.974 1 98.25 496 TRP A O 1
ATOM 4003 N N . VAL A 1 497 ? -13.031 18.594 0.724 1 97.62 497 VAL A N 1
ATOM 4004 C CA . VAL A 1 497 ? -13.375 19.297 -0.511 1 97.62 497 VAL A CA 1
ATOM 4005 C C . VAL A 1 497 ? -14.664 18.719 -1.09 1 97.62 497 VAL A C 1
ATOM 4007 O O . VAL A 1 497 ? -14.773 17.5 -1.298 1 97.62 497 VAL A O 1
ATOM 4010 N N . ASP A 1 498 ? -15.594 19.562 -1.353 1 96.44 498 ASP A N 1
ATOM 4011 C CA . ASP A 1 498 ? -16.906 19.141 -1.844 1 96.44 498 ASP A CA 1
ATOM 4012 C C . ASP A 1 498 ? -16.781 18.422 -3.18 1 96.44 498 ASP A C 1
ATOM 4014 O O . ASP A 1 498 ? -15.953 18.766 -4.016 1 96.44 498 ASP A O 1
ATOM 4018 N N . GLY A 1 499 ? -17.719 17.484 -3.387 1 95.88 499 GLY A N 1
ATOM 4019 C CA . GLY A 1 499 ? -17.703 16.656 -4.582 1 95.88 499 GLY A CA 1
ATOM 4020 C C . GLY A 1 499 ? -17.797 17.453 -5.867 1 95.88 499 GLY A C 1
ATOM 4021 O O . GLY A 1 499 ? -17.188 17.094 -6.875 1 95.88 499 GLY A O 1
ATOM 4022 N N . LYS A 1 500 ? -18.531 18.5 -5.859 1 94.31 500 LYS A N 1
ATOM 4023 C CA . LYS A 1 500 ? -18.672 19.328 -7.047 1 94.31 500 LYS A CA 1
ATOM 4024 C C . LYS A 1 500 ? -17.328 19.906 -7.484 1 94.31 500 LYS A C 1
ATOM 4026 O O . LYS A 1 500 ? -17.031 19.953 -8.68 1 94.31 500 LYS A O 1
ATOM 4031 N N . ASP A 1 501 ? -16.562 20.312 -6.523 1 94.19 501 ASP A N 1
ATOM 4032 C CA . ASP A 1 501 ? -15.25 20.891 -6.828 1 94.19 501 ASP A CA 1
ATOM 4033 C C . ASP A 1 501 ? -14.273 19.797 -7.289 1 94.19 501 ASP A C 1
ATOM 4035 O O . ASP A 1 501 ? -13.508 20.016 -8.227 1 94.19 501 ASP A O 1
ATOM 4039 N N . VAL A 1 502 ? -14.344 18.641 -6.672 1 95.69 502 VAL A N 1
ATOM 4040 C CA . VAL A 1 502 ? -13.477 17.531 -7.055 1 95.69 502 VAL A CA 1
ATOM 4041 C C . VAL A 1 502 ? -13.805 17.094 -8.477 1 95.69 502 VAL A C 1
ATOM 4043 O O . VAL A 1 502 ? -12.906 16.922 -9.312 1 95.69 502 VAL A O 1
ATOM 4046 N N . ASP A 1 503 ? -15.078 16.938 -8.742 1 93.19 503 ASP A N 1
ATOM 4047 C CA . ASP A 1 503 ? -15.523 16.453 -10.039 1 93.19 503 ASP A CA 1
ATOM 4048 C C . ASP A 1 503 ? -15.195 17.438 -11.148 1 93.19 503 ASP A C 1
ATOM 4050 O O . ASP A 1 503 ? -14.93 17.047 -12.289 1 93.19 503 ASP A O 1
ATOM 4054 N N . ALA A 1 504 ? -15.219 18.703 -10.82 1 92.44 504 ALA A N 1
ATOM 4055 C CA . ALA A 1 504 ? -14.898 19.734 -11.805 1 92.44 504 ALA A CA 1
ATOM 4056 C C . ALA A 1 504 ? -13.445 19.641 -12.258 1 92.44 504 ALA A C 1
ATOM 4058 O O . ALA A 1 504 ? -13.094 20.094 -13.344 1 92.44 504 ALA A O 1
ATOM 4059 N N . ALA A 1 505 ? -12.672 19.047 -11.391 1 92.25 505 ALA A N 1
ATOM 4060 C CA . ALA A 1 505 ? -11.25 18.922 -11.711 1 92.25 505 ALA A CA 1
ATOM 4061 C C . ALA A 1 505 ? -10.992 17.703 -12.578 1 92.25 505 ALA A C 1
ATOM 4063 O O . ALA A 1 505 ? -9.883 17.531 -13.109 1 92.25 505 ALA A O 1
ATOM 4064 N N . ARG A 1 506 ? -11.938 16.781 -12.742 1 92 506 ARG A N 1
ATOM 4065 C CA . ARG A 1 506 ? -11.727 15.477 -13.375 1 92 506 ARG A CA 1
ATOM 4066 C C . ARG A 1 506 ? -11.352 15.648 -14.844 1 92 506 ARG A C 1
ATOM 4068 O O . ARG A 1 506 ? -10.453 14.961 -15.344 1 92 506 ARG A O 1
ATOM 4075 N N . GLU A 1 507 ? -12.133 16.547 -15.539 1 87.19 507 GLU A N 1
ATOM 4076 C CA . GLU A 1 507 ? -11.844 16.75 -16.953 1 87.19 507 GLU A CA 1
ATOM 4077 C C . GLU A 1 507 ? -10.422 17.266 -17.156 1 87.19 507 GLU A C 1
ATOM 4079 O O . GLU A 1 507 ? -9.703 16.781 -18.047 1 87.19 507 GLU A O 1
ATOM 4084 N N . ALA A 1 508 ? -10.094 18.281 -16.391 1 86.31 508 ALA A N 1
ATOM 4085 C CA . ALA A 1 508 ? -8.734 18.812 -16.484 1 86.31 508 ALA A CA 1
ATOM 4086 C C . ALA A 1 508 ? -7.703 17.734 -16.141 1 86.31 508 ALA A C 1
ATOM 4088 O O . ALA A 1 508 ? -6.641 17.672 -16.766 1 86.31 508 ALA A O 1
ATOM 4089 N N . SER A 1 509 ? -7.941 16.984 -15.219 1 88.56 509 SER A N 1
ATOM 4090 C CA . SER A 1 509 ? -7.062 15.883 -14.812 1 88.56 509 SER A CA 1
ATOM 4091 C C . SER A 1 509 ? -6.871 14.891 -15.953 1 88.56 509 SER A C 1
ATOM 4093 O O . SER A 1 509 ? -5.746 14.469 -16.234 1 88.56 509 SER A O 1
ATOM 4095 N N . GLU A 1 510 ? -7.949 14.492 -16.547 1 87.25 510 GLU A N 1
ATOM 4096 C CA . GLU A 1 510 ? -7.883 13.562 -17.672 1 87.25 510 GLU A CA 1
ATOM 4097 C C . GLU A 1 510 ? -7.07 14.148 -18.828 1 87.25 510 GLU A C 1
ATOM 4099 O O . GLU A 1 510 ? -6.312 13.43 -19.484 1 87.25 510 GLU A O 1
ATOM 4104 N N . ALA A 1 511 ? -7.277 15.422 -19.031 1 84.5 511 ALA A N 1
ATOM 4105 C CA . ALA A 1 511 ? -6.535 16.109 -20.094 1 84.5 511 ALA A CA 1
ATOM 4106 C C . ALA A 1 511 ? -5.035 16.094 -19.812 1 84.5 511 ALA A C 1
ATOM 4108 O O . ALA A 1 511 ? -4.227 15.914 -20.719 1 84.5 511 ALA A O 1
ATOM 4109 N N . ARG A 1 512 ? -4.68 16.359 -18.578 1 82.88 512 ARG A N 1
ATOM 4110 C CA . ARG A 1 512 ? -3.271 16.312 -18.203 1 82.88 512 ARG A CA 1
ATOM 4111 C C . ARG A 1 512 ? -2.682 14.922 -18.422 1 82.88 512 ARG A C 1
ATOM 4113 O O . ARG A 1 512 ? -1.544 14.797 -18.875 1 82.88 512 ARG A O 1
ATOM 4120 N N . ARG A 1 513 ? -3.365 13.938 -18.016 1 78.69 513 ARG A N 1
ATOM 4121 C CA . ARG A 1 513 ? -2.9 12.57 -18.203 1 78.69 513 ARG A CA 1
ATOM 4122 C C . ARG A 1 513 ? -2.727 12.234 -19.672 1 78.69 513 ARG A C 1
ATOM 4124 O O . ARG A 1 513 ? -1.771 11.555 -20.062 1 78.69 513 ARG A O 1
ATOM 4131 N N . ALA A 1 514 ? -3.742 12.828 -20.359 1 72.75 514 ALA A N 1
ATOM 4132 C CA . ALA A 1 514 ? -3.697 12.586 -21.812 1 72.75 514 ALA A CA 1
ATOM 4133 C C . ALA A 1 514 ? -2.537 13.336 -22.453 1 72.75 514 ALA A C 1
ATOM 4135 O O . ALA A 1 514 ? -1.907 12.836 -23.391 1 72.75 514 ALA A O 1
ATOM 4136 N N . ASN A 1 515 ? -2.209 14.688 -21.891 1 63.97 515 ASN A N 1
ATOM 4137 C CA . ASN A 1 515 ? -1.151 15.531 -22.438 1 63.97 515 ASN A CA 1
ATOM 4138 C C . ASN A 1 515 ? 0.21 15.188 -21.844 1 63.97 515 ASN A C 1
ATOM 4140 O O . ASN A 1 515 ? 1.247 15.484 -22.438 1 63.97 515 ASN A O 1
ATOM 4144 N N . GLY A 1 516 ? 0.458 15.273 -20.5 1 56.22 516 GLY A N 1
ATOM 4145 C CA . GLY A 1 516 ? 1.709 15 -19.797 1 56.22 516 GLY A CA 1
ATOM 4146 C C . GLY A 1 516 ? 2.422 13.766 -20.328 1 56.22 516 GLY A C 1
ATOM 4147 O O . GLY A 1 516 ? 3.582 13.523 -19.984 1 56.22 516 GLY A O 1
ATOM 4148 N N . THR A 1 517 ? 1.901 12.812 -20.781 1 42.09 517 THR A N 1
ATOM 4149 C CA . THR A 1 517 ? 2.621 11.797 -21.547 1 42.09 517 THR A CA 1
ATOM 4150 C C . THR A 1 517 ? 3.439 12.453 -22.656 1 42.09 517 THR A C 1
ATOM 4152 O O . THR A 1 517 ? 4.305 11.805 -23.266 1 42.09 517 THR A O 1
ATOM 4155 N N . VAL A 1 518 ? 3.23 13.789 -23.016 1 34 518 VAL A N 1
ATOM 4156 C CA . VAL A 1 518 ? 4.016 14.438 -24.062 1 34 518 VAL A CA 1
ATOM 4157 C C . VAL A 1 518 ? 5.277 15.047 -23.453 1 34 518 VAL A C 1
ATOM 4159 O O . VAL A 1 518 ? 6.23 15.359 -24.172 1 34 518 VAL A O 1
ATOM 4162 N N . ASN A 1 519 ? 5.266 15.664 -22.312 1 31.19 519 ASN A N 1
ATOM 4163 C CA . ASN A 1 519 ? 6.383 16.531 -21.938 1 31.19 519 ASN A CA 1
ATOM 4164 C C . ASN A 1 519 ? 7.547 15.727 -21.359 1 31.19 519 ASN A C 1
ATOM 4166 O O . ASN A 1 519 ? 8.469 16.297 -20.781 1 31.19 519 ASN A O 1
ATOM 4170 N N . GLY A 1 520 ? 7.633 14.57 -21.219 1 27.97 520 GLY A N 1
ATOM 4171 C CA . GLY A 1 520 ? 8.898 13.984 -20.797 1 27.97 520 GLY A CA 1
ATOM 4172 C C . GLY A 1 520 ? 9.977 14.07 -21.859 1 27.97 520 GLY A C 1
ATOM 4173 O O . GLY A 1 520 ? 10.844 13.195 -21.938 1 27.97 520 GLY A O 1
ATOM 4174 N N . LYS A 1 521 ? 10.047 15.133 -22.859 1 20.47 521 LYS A N 1
ATOM 4175 C CA . LYS A 1 521 ? 11.352 15.438 -23.438 1 20.47 521 LYS A CA 1
ATOM 4176 C C . LYS A 1 521 ? 12.18 16.312 -22.5 1 20.47 521 LYS A C 1
ATOM 4178 O O . LYS A 1 521 ? 11.672 17.281 -21.938 1 20.47 521 LYS A O 1
ATOM 4183 N N . MET B 1 1 ? -22.562 -2.359 18.031 1 19.98 1 MET B N 1
ATOM 4184 C CA . MET B 1 1 ? -22.484 -3.373 16.984 1 19.98 1 MET B CA 1
ATOM 4185 C C . MET B 1 1 ? -23 -2.828 15.664 1 19.98 1 MET B C 1
ATOM 4187 O O . MET B 1 1 ? -24.172 -2.471 15.547 1 19.98 1 MET B O 1
ATOM 4191 N N . ALA B 1 2 ? -22.047 -2.193 14.852 1 29.52 2 ALA B N 1
ATOM 4192 C CA . ALA B 1 2 ? -22.562 -1.626 13.602 1 29.52 2 ALA B CA 1
ATOM 4193 C C . ALA B 1 2 ? -23.359 -2.658 12.812 1 29.52 2 ALA B C 1
ATOM 4195 O O . ALA B 1 2 ? -22.859 -3.74 12.508 1 29.52 2 ALA B O 1
ATOM 4196 N N . HIS B 1 3 ? -24.688 -2.639 12.875 1 27.09 3 HIS B N 1
ATOM 4197 C CA . HIS B 1 3 ? -25.672 -3.504 12.234 1 27.09 3 HIS B CA 1
ATOM 4198 C C . HIS B 1 3 ? -25.5 -3.518 10.719 1 27.09 3 HIS B C 1
ATOM 4200 O O . HIS B 1 3 ? -25.297 -2.467 10.102 1 27.09 3 HIS B O 1
ATOM 4206 N N . VAL B 1 4 ? -25.203 -4.656 10.07 1 33.97 4 VAL B N 1
ATOM 4207 C CA . VAL B 1 4 ? -25.234 -4.918 8.633 1 33.97 4 VAL B CA 1
ATOM 4208 C C . VAL B 1 4 ? -26.594 -4.484 8.062 1 33.97 4 VAL B C 1
ATOM 4210 O O . VAL B 1 4 ? -27.625 -5.012 8.453 1 33.97 4 VAL B O 1
ATOM 4213 N N . VAL B 1 5 ? -26.766 -3.27 7.551 1 33.88 5 VAL B N 1
ATOM 4214 C CA . VAL B 1 5 ? -28.031 -2.943 6.895 1 33.88 5 VAL B CA 1
ATOM 4215 C C . VAL B 1 5 ? -28.172 -3.748 5.605 1 33.88 5 VAL B C 1
ATOM 4217 O O . VAL B 1 5 ? -27.25 -3.768 4.777 1 33.88 5 VAL B O 1
ATOM 4220 N N . PRO B 1 6 ? -29.188 -4.457 5.234 1 33.38 6 PRO B N 1
ATOM 4221 C CA . PRO B 1 6 ? -29.703 -5.105 4.023 1 33.38 6 PRO B CA 1
ATOM 4222 C C . PRO B 1 6 ? -29.953 -4.117 2.891 1 33.38 6 PRO B C 1
ATOM 4224 O O . PRO B 1 6 ? -30.625 -3.096 3.096 1 33.38 6 PRO B O 1
ATOM 4227 N N . GLY B 1 7 ? -28.984 -3.957 1.546 1 38.19 7 GLY B N 1
ATOM 4228 C CA . GLY B 1 7 ? -29.203 -3.256 0.291 1 38.19 7 GLY B CA 1
ATOM 4229 C C . GLY B 1 7 ? -27.922 -2.744 -0.341 1 38.19 7 GLY B C 1
ATOM 4230 O O . GLY B 1 7 ? -27.938 -2.289 -1.486 1 38.19 7 GLY B O 1
ATOM 4231 N N . VAL B 1 8 ? -27.109 -1.919 0.318 1 45 8 VAL B N 1
ATOM 4232 C CA . VAL B 1 8 ? -25.891 -1.583 -0.407 1 45 8 VAL B CA 1
ATOM 4233 C C . VAL B 1 8 ? -25.078 -2.848 -0.646 1 45 8 VAL B C 1
ATOM 4235 O O . VAL B 1 8 ? -24.75 -3.572 0.298 1 45 8 VAL B O 1
ATOM 4238 N N . PRO B 1 9 ? -25.109 -3.506 -1.836 1 54.94 9 PRO B N 1
ATOM 4239 C CA . PRO B 1 9 ? -24.188 -4.625 -2.01 1 54.94 9 PRO B CA 1
ATOM 4240 C C . PRO B 1 9 ? -22.859 -4.426 -1.262 1 54.94 9 PRO B C 1
ATOM 4242 O O . PRO B 1 9 ? -22.297 -3.334 -1.3 1 54.94 9 PRO B O 1
ATOM 4245 N N . GLY B 1 10 ? -22.781 -4.902 -0.107 1 65.25 10 GLY B N 1
ATOM 4246 C CA . GLY B 1 10 ? -21.859 -4.676 0.995 1 65.25 10 GLY B CA 1
ATOM 4247 C C . GLY B 1 10 ? -20.406 -4.785 0.587 1 65.25 10 GLY B C 1
ATOM 4248 O O . GLY B 1 10 ? -20.078 -5.402 -0.431 1 65.25 10 GLY B O 1
ATOM 4249 N N . THR B 1 11 ? -19.656 -3.801 0.904 1 82.56 11 THR B N 1
ATOM 4250 C CA . THR B 1 11 ? -18.219 -3.777 0.72 1 82.56 11 THR B CA 1
ATOM 4251 C C . THR B 1 11 ? -17.516 -4.617 1.789 1 82.56 11 THR B C 1
ATOM 4253 O O . THR B 1 11 ? -16.297 -4.617 1.887 1 82.56 11 THR B O 1
ATOM 4256 N N . ARG B 1 12 ? -18.391 -5.445 2.514 1 83.62 12 ARG B N 1
ATOM 4257 C CA . ARG B 1 12 ? -17.828 -6.238 3.594 1 83.62 12 ARG B CA 1
ATOM 4258 C C . ARG B 1 12 ? -17.359 -7.602 3.088 1 83.62 12 ARG B C 1
ATOM 4260 O O . ARG B 1 12 ? -18.109 -8.297 2.4 1 83.62 12 ARG B O 1
ATOM 4267 N N . PHE B 1 13 ? -16.219 -7.898 3.396 1 82.5 13 PHE B N 1
ATOM 4268 C CA . PHE B 1 13 ? -15.672 -9.203 3.027 1 82.5 13 PHE B CA 1
ATOM 4269 C C . PHE B 1 13 ? -15.961 -10.234 4.109 1 82.5 13 PHE B C 1
ATOM 4271 O O . PHE B 1 13 ? -15.969 -9.906 5.301 1 82.5 13 PHE B O 1
ATOM 4278 N N . PRO B 1 14 ? -16.188 -11.336 3.684 1 74.06 14 PRO B N 1
ATOM 4279 C CA . PRO B 1 14 ? -16.297 -12.398 4.691 1 74.06 14 PRO B CA 1
ATOM 4280 C C . PRO B 1 14 ? -14.984 -12.656 5.414 1 74.06 14 PRO B C 1
ATOM 4282 O O . PRO B 1 14 ? -13.914 -12.398 4.863 1 74.06 14 PRO B O 1
ATOM 4285 N N . LYS B 1 15 ? -14.945 -12.742 6.762 1 63.66 15 LYS B N 1
ATOM 4286 C CA . LYS B 1 15 ? -13.727 -12.945 7.543 1 63.66 15 LYS B CA 1
ATOM 4287 C C . LYS B 1 15 ? -12.938 -14.141 7.027 1 63.66 15 LYS B C 1
ATOM 4289 O O . LYS B 1 15 ? -11.711 -14.195 7.172 1 63.66 15 LYS B O 1
ATOM 4294 N N . HIS B 1 16 ? -13.594 -15.141 6.625 1 58.38 16 HIS B N 1
ATOM 4295 C CA . HIS B 1 16 ? -12.734 -16.297 6.418 1 58.38 16 HIS B CA 1
ATOM 4296 C C . HIS B 1 16 ? -12.922 -16.875 5.02 1 58.38 16 HIS B C 1
ATOM 4298 O O . HIS B 1 16 ? -14.047 -17.078 4.57 1 58.38 16 HIS B O 1
ATOM 4304 N N . TYR B 1 17 ? -11.727 -16.641 4.293 1 58.81 17 TYR B N 1
ATOM 4305 C CA . TYR B 1 17 ? -11.648 -17.453 3.084 1 58.81 17 TYR B CA 1
ATOM 4306 C C . TYR B 1 17 ? -11.023 -18.812 3.381 1 58.81 17 TYR B C 1
ATOM 4308 O O . TYR B 1 17 ? -10.391 -19 4.422 1 58.81 17 TYR B O 1
ATOM 4316 N N . ALA B 1 18 ? -11.445 -19.844 2.691 1 57.69 18 ALA B N 1
ATOM 4317 C CA . ALA B 1 18 ? -10.82 -21.172 2.689 1 57.69 18 ALA B CA 1
ATOM 4318 C C . ALA B 1 18 ? -9.32 -21.062 2.438 1 57.69 18 ALA B C 1
ATOM 4320 O O . ALA B 1 18 ? -8.789 -21.734 1.55 1 57.69 18 ALA B O 1
ATOM 4321 N N . MET B 1 19 ? -8.656 -19.953 3.15 1 64.38 19 MET B N 1
ATOM 4322 C CA . MET B 1 19 ? -7.223 -19.828 2.916 1 64.38 19 MET B CA 1
ATOM 4323 C C . MET B 1 19 ? -6.449 -19.875 4.23 1 64.38 19 MET B C 1
ATOM 4325 O O . MET B 1 19 ? -7.031 -20.125 5.289 1 64.38 19 MET B O 1
ATOM 4329 N N . SER B 1 20 ? -5.078 -19.75 4.086 1 71.38 20 SER B N 1
ATOM 4330 C CA . SER B 1 20 ? -4.191 -19.734 5.246 1 71.38 20 SER B CA 1
ATOM 4331 C C . SER B 1 20 ? -4.598 -18.641 6.234 1 71.38 20 SER B C 1
ATOM 4333 O O . SER B 1 20 ? -5.266 -17.672 5.859 1 71.38 20 SER B O 1
ATOM 4335 N N . LYS B 1 21 ? -4.25 -18.875 7.422 1 78.38 21 LYS B N 1
ATOM 4336 C CA . LYS B 1 21 ? -4.484 -17.891 8.477 1 78.38 21 LYS B CA 1
ATOM 4337 C C . LYS B 1 21 ? -3.908 -16.531 8.094 1 78.38 21 LYS B C 1
ATOM 4339 O O . LYS B 1 21 ? -4.438 -15.492 8.492 1 78.38 21 LYS B O 1
ATOM 4344 N N . TRP B 1 22 ? -2.879 -16.531 7.297 1 86.56 22 TRP B N 1
ATOM 4345 C CA . TRP B 1 22 ? -2.242 -15.305 6.848 1 86.56 22 TRP B CA 1
ATOM 4346 C C . TRP B 1 22 ? -3.197 -14.484 5.988 1 86.56 22 TRP B C 1
ATOM 4348 O O . TRP B 1 22 ? -3.158 -13.25 6.016 1 86.56 22 TRP B O 1
ATOM 4358 N N . ASN B 1 23 ? -4.105 -15.164 5.289 1 82.69 23 ASN B N 1
ATOM 4359 C CA . ASN B 1 23 ? -5.012 -14.5 4.355 1 82.69 23 ASN B CA 1
ATOM 4360 C C . ASN B 1 23 ? -6.348 -14.172 5.012 1 82.69 23 ASN B C 1
ATOM 4362 O O . ASN B 1 23 ? -7.359 -14.008 4.328 1 82.69 23 ASN B O 1
ATOM 4366 N N . GLU B 1 24 ? -6.367 -14.078 6.207 1 75.69 24 GLU B N 1
ATOM 4367 C CA . GLU B 1 24 ? -7.621 -13.836 6.918 1 75.69 24 GLU B CA 1
ATOM 4368 C C . GLU B 1 24 ? -8.188 -12.461 6.594 1 75.69 24 GLU B C 1
ATOM 4370 O O . GLU B 1 24 ? -9.398 -12.25 6.637 1 75.69 24 GLU B O 1
ATOM 4375 N N . ASP B 1 25 ? -7.332 -11.555 6.246 1 76.94 25 ASP B N 1
ATOM 4376 C CA . ASP B 1 25 ? -7.785 -10.219 5.863 1 76.94 25 ASP B CA 1
ATOM 4377 C C . ASP B 1 25 ? -7.43 -9.914 4.41 1 76.94 25 ASP B C 1
ATOM 4379 O O . ASP B 1 25 ? -6.379 -10.336 3.92 1 76.94 25 ASP B O 1
ATOM 4383 N N . HIS B 1 26 ? -8.359 -9.297 3.674 1 77.38 26 HIS B N 1
ATOM 4384 C CA . HIS B 1 26 ? -8.125 -8.906 2.287 1 77.38 26 HIS B CA 1
ATOM 4385 C C . HIS B 1 26 ? -7.391 -7.574 2.205 1 77.38 26 HIS B C 1
ATOM 4387 O O . HIS B 1 26 ? -7.586 -6.699 3.051 1 77.38 26 HIS B O 1
ATOM 4393 N N . LEU B 1 27 ? -6.543 -7.398 1.266 1 83.94 27 LEU B N 1
ATOM 4394 C CA . LEU B 1 27 ? -5.723 -6.195 1.197 1 83.94 27 LEU B CA 1
ATOM 4395 C C . LEU B 1 27 ? -6.191 -5.281 0.072 1 83.94 27 LEU B C 1
ATOM 4397 O O . LEU B 1 27 ? -6.496 -4.109 0.306 1 83.94 27 LEU B O 1
ATOM 4401 N N . ARG B 1 28 ? -6.352 -5.73 -1.19 1 91.44 28 ARG B N 1
ATOM 4402 C CA . ARG B 1 28 ? -7.043 -5.059 -2.285 1 91.44 28 ARG B CA 1
ATOM 4403 C C . ARG B 1 28 ? -6.43 -3.693 -2.564 1 91.44 28 ARG B C 1
ATOM 4405 O O . ARG B 1 28 ? -7.141 -2.688 -2.631 1 91.44 28 ARG B O 1
ATOM 4412 N N . PHE B 1 29 ? -5.156 -3.631 -2.76 1 95.75 29 PHE B N 1
ATOM 4413 C CA . PHE B 1 29 ? -4.512 -2.359 -3.062 1 95.75 29 PHE B CA 1
ATOM 4414 C C . PHE B 1 29 ? -3.43 -2.537 -4.121 1 95.75 29 PHE B C 1
ATOM 4416 O O . PHE B 1 29 ? -3.023 -3.662 -4.418 1 95.75 29 PHE B O 1
ATOM 4423 N N . GLU B 1 30 ? -3.049 -1.487 -4.797 1 97.75 30 GLU B N 1
ATOM 4424 C CA . GLU B 1 30 ? -1.86 -1.333 -5.629 1 97.75 30 GLU B CA 1
ATOM 4425 C C . GLU B 1 30 ? -0.851 -0.389 -4.984 1 97.75 30 GLU B C 1
ATOM 4427 O O . GLU B 1 30 ? -1.233 0.58 -4.324 1 97.75 30 GLU B O 1
ATOM 4432 N N . ALA B 1 31 ? 0.451 -0.656 -5.164 1 97.75 31 ALA B N 1
ATOM 4433 C CA . ALA B 1 31 ? 1.383 0.185 -4.418 1 97.75 31 ALA B CA 1
ATOM 4434 C C . ALA B 1 31 ? 2.746 0.233 -5.102 1 97.75 31 ALA B C 1
ATOM 4436 O O . ALA B 1 31 ? 3.104 -0.676 -5.852 1 97.75 31 ALA B O 1
ATOM 4437 N N . ASP B 1 32 ? 3.459 1.313 -4.891 1 97.75 32 ASP B N 1
ATOM 4438 C CA . ASP B 1 32 ? 4.887 1.494 -5.129 1 97.75 32 ASP B CA 1
ATOM 4439 C C . ASP B 1 32 ? 5.633 1.771 -3.824 1 97.75 32 ASP B C 1
ATOM 4441 O O . ASP B 1 32 ? 5.184 2.58 -3.01 1 97.75 32 ASP B O 1
ATOM 4445 N N . ALA B 1 33 ? 6.613 1.136 -3.551 1 96.75 33 ALA B N 1
ATOM 4446 C CA . ALA B 1 33 ? 7.57 1.455 -2.494 1 96.75 33 ALA B CA 1
ATOM 4447 C C . ALA B 1 33 ? 8.984 1.585 -3.053 1 96.75 33 ALA B C 1
ATOM 4449 O O . ALA B 1 33 ? 9.586 0.593 -3.469 1 96.75 33 ALA B O 1
ATOM 4450 N N . TYR B 1 34 ? 9.438 2.844 -3.072 1 94.75 34 TYR B N 1
ATOM 4451 C CA . TYR B 1 34 ? 10.766 3.137 -3.596 1 94.75 34 TYR B CA 1
ATOM 4452 C C . TYR B 1 34 ? 11.828 2.957 -2.518 1 94.75 34 TYR B C 1
ATOM 4454 O O . TYR B 1 34 ? 11.75 3.572 -1.45 1 94.75 34 TYR B O 1
ATOM 4462 N N . GLU B 1 35 ? 12.805 2.031 -2.775 1 93.81 35 GLU B N 1
ATOM 4463 C CA . GLU B 1 35 ? 13.898 1.756 -1.853 1 93.81 35 GLU B CA 1
ATOM 4464 C C . GLU B 1 35 ? 13.398 1.047 -0.598 1 93.81 35 GLU B C 1
ATOM 4466 O O . GLU B 1 35 ? 13.18 1.683 0.436 1 93.81 35 GLU B O 1
ATOM 4471 N N . LEU B 1 36 ? 13.391 -0.191 -0.565 1 95.88 36 LEU B N 1
ATOM 4472 C CA . LEU B 1 36 ? 13 -0.959 0.611 1 95.88 36 LEU B CA 1
ATOM 4473 C C . LEU B 1 36 ? 14.133 -1.027 1.623 1 95.88 36 LEU B C 1
ATOM 4475 O O . LEU B 1 36 ? 15.305 -0.93 1.254 1 95.88 36 LEU B O 1
ATOM 4479 N N . GLU B 1 37 ? 13.773 -1.169 2.852 1 93 37 GLU B N 1
ATOM 4480 C CA . GLU B 1 37 ? 14.758 -1.331 3.918 1 93 37 GLU B CA 1
ATOM 4481 C C . GLU B 1 37 ? 15.414 -2.709 3.861 1 93 37 GLU B C 1
ATOM 4483 O O . GLU B 1 37 ? 14.719 -3.729 3.791 1 93 37 GLU B O 1
ATOM 4488 N N . VAL B 1 38 ? 16.703 -2.705 3.887 1 94.44 38 VAL B N 1
ATOM 4489 C CA . VAL B 1 38 ? 17.453 -3.951 3.785 1 94.44 38 VAL B CA 1
ATOM 4490 C C . VAL B 1 38 ? 18.266 -4.168 5.059 1 94.44 38 VAL B C 1
ATOM 4492 O O . VAL B 1 38 ? 19.062 -3.307 5.457 1 94.44 38 VAL B O 1
ATOM 4495 N N . ILE B 1 39 ? 18.031 -5.25 5.777 1 92.94 39 ILE B N 1
ATOM 4496 C CA . ILE B 1 39 ? 18.875 -5.738 6.852 1 92.94 39 ILE B CA 1
ATOM 4497 C C . ILE B 1 39 ? 19.828 -6.801 6.312 1 92.94 39 ILE B C 1
ATOM 4499 O O . ILE B 1 39 ? 19.391 -7.812 5.758 1 92.94 39 ILE B O 1
ATOM 4503 N N . GLY B 1 40 ? 21.031 -6.629 6.465 1 94.5 40 GLY B N 1
ATOM 4504 C CA . GLY B 1 40 ? 22.031 -7.453 5.797 1 94.5 40 GLY B CA 1
ATOM 4505 C C . GLY B 1 40 ? 22.578 -6.824 4.523 1 94.5 40 GLY B C 1
ATOM 4506 O O . GLY B 1 40 ? 22.656 -5.598 4.418 1 94.5 40 GLY B O 1
ATOM 4507 N N . GLN B 1 41 ? 23.062 -7.723 3.637 1 93.88 41 GLN B N 1
ATOM 4508 C CA . GLN B 1 41 ? 23.688 -7.191 2.43 1 93.88 41 GLN B CA 1
ATOM 4509 C C . GLN B 1 41 ? 23.219 -7.953 1.191 1 93.88 41 GLN B C 1
ATOM 4511 O O . GLN B 1 41 ? 23.219 -9.188 1.18 1 93.88 41 GLN B O 1
ATOM 4516 N N . ILE B 1 42 ? 22.844 -7.195 0.222 1 96.38 42 ILE B N 1
ATOM 4517 C CA . ILE B 1 42 ? 22.547 -7.762 -1.089 1 96.38 42 ILE B CA 1
ATOM 4518 C C . ILE B 1 42 ? 23.781 -7.676 -1.984 1 96.38 42 ILE B C 1
ATOM 4520 O O . ILE B 1 42 ? 24.312 -6.586 -2.227 1 96.38 42 ILE B O 1
ATOM 4524 N N . PRO B 1 43 ? 24.234 -8.766 -2.434 1 95.12 43 PRO B N 1
ATOM 4525 C CA . PRO B 1 43 ? 25.359 -8.688 -3.367 1 95.12 43 PRO B CA 1
ATOM 4526 C C . PRO B 1 43 ? 25.078 -7.77 -4.551 1 95.12 43 PRO B C 1
ATOM 4528 O O . PRO B 1 43 ? 24 -7.812 -5.133 1 95.12 43 PRO B O 1
ATOM 4531 N N . SER B 1 44 ? 26.047 -6.965 -4.953 1 91.25 44 SER B N 1
ATOM 4532 C CA . SER B 1 44 ? 25.859 -5.973 -6.008 1 91.25 44 SER B CA 1
ATOM 4533 C C . SER B 1 44 ? 25.703 -6.637 -7.371 1 91.25 44 SER B C 1
ATOM 4535 O O . SER B 1 44 ? 25.266 -6 -8.328 1 91.25 44 SER B O 1
ATOM 4537 N N . THR B 1 45 ? 26.047 -7.945 -7.504 1 91.44 45 THR B N 1
ATOM 4538 C CA . THR B 1 45 ? 25.969 -8.664 -8.766 1 91.44 45 THR B CA 1
ATOM 4539 C C . THR B 1 45 ? 24.516 -9.031 -9.086 1 91.44 45 THR B C 1
ATOM 4541 O O . THR B 1 45 ? 24.188 -9.359 -10.227 1 91.44 45 THR B O 1
ATOM 4544 N N . ILE B 1 46 ? 23.703 -9 -8.094 1 96.44 46 ILE B N 1
ATOM 4545 C CA . ILE B 1 46 ? 22.312 -9.328 -8.344 1 96.44 46 ILE B CA 1
ATOM 4546 C C . ILE B 1 46 ? 21.625 -8.164 -9.055 1 96.44 46 ILE B C 1
ATOM 4548 O O . ILE B 1 46 ? 21.562 -7.047 -8.523 1 96.44 46 ILE B O 1
ATOM 4552 N N . HIS B 1 47 ? 21.25 -8.367 -10.211 1 97.06 47 HIS B N 1
ATOM 4553 C CA . HIS B 1 47 ? 20.531 -7.391 -11.023 1 97.06 47 HIS B CA 1
ATOM 4554 C C . HIS B 1 47 ? 19.375 -8.039 -11.789 1 97.06 47 HIS B C 1
ATOM 4556 O O . HIS B 1 47 ? 19.609 -8.875 -12.664 1 97.06 47 HIS B O 1
ATOM 4562 N N . GLY B 1 48 ? 18.109 -7.652 -11.445 1 97.81 48 GLY B N 1
ATOM 4563 C CA . GLY B 1 48 ? 16.922 -8.195 -12.086 1 97.81 48 GLY B CA 1
ATOM 4564 C C . GLY B 1 48 ? 15.664 -7.98 -11.273 1 97.81 48 GLY B C 1
ATOM 4565 O O . GLY B 1 48 ? 15.609 -7.098 -10.414 1 97.81 48 GLY B O 1
ATOM 4566 N N . ALA B 1 49 ? 14.648 -8.648 -11.656 1 98.5 49 ALA B N 1
ATOM 4567 C CA . ALA B 1 49 ? 13.367 -8.492 -10.984 1 98.5 49 ALA B CA 1
ATOM 4568 C C . ALA B 1 49 ? 12.75 -9.852 -10.648 1 98.5 49 ALA B C 1
ATOM 4570 O O . ALA B 1 49 ? 12.812 -10.781 -11.453 1 98.5 49 ALA B O 1
ATOM 4571 N N . PHE B 1 50 ? 12.289 -9.992 -9.461 1 98.75 50 PHE B N 1
ATOM 4572 C CA . PHE B 1 50 ? 11.445 -11.102 -9.031 1 98.75 50 PHE B CA 1
ATOM 4573 C C . PHE B 1 50 ? 9.969 -10.727 -9.148 1 98.75 50 PHE B C 1
ATOM 4575 O O . PHE B 1 50 ? 9.477 -9.898 -8.383 1 98.75 50 PHE B O 1
ATOM 4582 N N . TYR B 1 51 ? 9.25 -11.305 -10.148 1 98.81 51 TYR B N 1
ATOM 4583 C CA . TYR B 1 51 ? 7.816 -11.109 -10.344 1 98.81 51 TYR B CA 1
ATOM 4584 C C . TYR B 1 51 ? 7.02 -12.234 -9.695 1 98.81 51 TYR B C 1
ATOM 4586 O O . TYR B 1 51 ? 7.395 -13.406 -9.797 1 98.81 51 TYR B O 1
ATOM 4594 N N . ARG B 1 52 ? 5.938 -11.875 -9.039 1 98.25 52 ARG B N 1
ATOM 4595 C CA . ARG B 1 52 ? 5.035 -12.836 -8.422 1 98.25 52 ARG B CA 1
ATOM 4596 C C . ARG B 1 52 ? 3.58 -12.414 -8.586 1 98.25 52 ARG B C 1
ATOM 4598 O O . ARG B 1 52 ? 3.301 -11.25 -8.898 1 98.25 52 ARG B O 1
ATOM 4605 N N . VAL B 1 53 ? 2.734 -13.367 -8.383 1 98.12 53 VAL B N 1
ATOM 4606 C CA . VAL B 1 53 ? 1.319 -13.023 -8.453 1 98.12 53 VAL B CA 1
ATOM 4607 C C . VAL B 1 53 ? 0.574 -13.656 -7.281 1 98.12 53 VAL B C 1
ATOM 4609 O O . VAL B 1 53 ? 0.883 -14.781 -6.879 1 98.12 53 VAL B O 1
ATOM 4612 N N . GLN B 1 54 ? -0.295 -12.938 -6.715 1 95.56 54 GLN B N 1
ATOM 4613 C CA . GLN B 1 54 ? -1.189 -13.422 -5.668 1 95.56 54 GLN B CA 1
ATOM 4614 C C . GLN B 1 54 ? -2.65 -13.211 -6.055 1 95.56 54 GLN B C 1
ATOM 4616 O O . GLN B 1 54 ? -2.996 -12.203 -6.672 1 95.56 54 GLN B O 1
ATOM 4621 N N . PRO B 1 55 ? -3.471 -14.188 -5.801 1 94.75 55 PRO B N 1
ATOM 4622 C CA . PRO B 1 55 ? -4.91 -13.938 -5.902 1 94.75 55 PRO B CA 1
ATOM 4623 C C . PRO B 1 55 ? -5.422 -12.992 -4.82 1 94.75 55 PRO B C 1
ATOM 4625 O O . PRO B 1 55 ? -5.082 -13.148 -3.645 1 94.75 55 PRO B O 1
ATOM 4628 N N . ASP B 1 56 ? -6.152 -12.008 -5.207 1 92.62 56 ASP B N 1
ATOM 4629 C CA . ASP B 1 56 ? -6.723 -11.016 -4.305 1 92.62 56 ASP B CA 1
ATOM 4630 C C . ASP B 1 56 ? -8.109 -10.57 -4.777 1 92.62 56 ASP B C 1
ATOM 4632 O O . ASP B 1 56 ? -8.219 -9.75 -5.691 1 92.62 56 ASP B O 1
ATOM 4636 N N . HIS B 1 57 ? -9.172 -11.039 -4.109 1 91.94 57 HIS B N 1
ATOM 4637 C CA . HIS B 1 57 ? -10.523 -10.664 -4.512 1 91.94 57 HIS B CA 1
ATOM 4638 C C . HIS B 1 57 ? -10.719 -9.148 -4.434 1 91.94 57 HIS B C 1
ATOM 4640 O O . HIS B 1 57 ? -10.602 -8.562 -3.357 1 91.94 57 HIS B O 1
ATOM 4646 N N . ALA B 1 58 ? -11.086 -8.594 -5.539 1 92.19 58 ALA B N 1
ATOM 4647 C CA . ALA B 1 58 ? -11.273 -7.145 -5.57 1 92.19 58 ALA B CA 1
ATOM 4648 C C . ALA B 1 58 ? -12.594 -6.754 -4.906 1 92.19 58 ALA B C 1
ATOM 4650 O O . ALA B 1 58 ? -12.742 -5.633 -4.41 1 92.19 58 ALA B O 1
ATOM 4651 N N . PHE B 1 59 ? -13.586 -7.656 -4.922 1 92.56 59 PHE B N 1
ATOM 4652 C CA . PHE B 1 59 ? -14.898 -7.438 -4.328 1 92.56 59 PHE B CA 1
ATOM 4653 C C . PHE B 1 59 ? -15.344 -8.664 -3.537 1 92.56 59 PHE B C 1
ATOM 4655 O O . PHE B 1 59 ? -14.883 -9.773 -3.793 1 92.56 59 PHE B O 1
ATOM 4662 N N . PRO B 1 60 ? -16.234 -8.445 -2.553 1 90.62 60 PRO B N 1
ATOM 4663 C CA . PRO B 1 60 ? -16.781 -9.617 -1.876 1 90.62 60 PRO B CA 1
ATOM 4664 C C . PRO B 1 60 ? -17.406 -10.617 -2.846 1 90.62 60 PRO B C 1
ATOM 4666 O O . PRO B 1 60 ? -18.281 -10.25 -3.643 1 90.62 60 PRO B O 1
ATOM 4669 N N . PRO B 1 61 ? -16.969 -11.844 -2.738 1 90.56 61 PRO B N 1
ATOM 4670 C CA . PRO B 1 61 ? -17.469 -12.836 -3.697 1 90.56 61 PRO B CA 1
ATOM 4671 C C . PRO B 1 61 ? -18.953 -13.109 -3.537 1 90.56 61 PRO B C 1
ATOM 4673 O O . PRO B 1 61 ? -19.484 -13.016 -2.43 1 90.56 61 PRO B O 1
ATOM 4676 N N . ILE B 1 62 ? -19.594 -13.531 -4.629 1 90.94 62 ILE B N 1
ATOM 4677 C CA . ILE B 1 62 ? -21.016 -13.852 -4.648 1 90.94 62 ILE B CA 1
ATOM 4678 C C . ILE B 1 62 ? -21.281 -15.07 -3.766 1 90.94 62 ILE B C 1
ATOM 4680 O O . ILE B 1 62 ? -22.234 -15.078 -2.986 1 90.94 62 ILE B O 1
ATOM 4684 N N . PHE B 1 63 ? -20.438 -16.031 -3.869 1 89.31 63 PHE B N 1
ATOM 4685 C CA . PHE B 1 63 ? -20.594 -17.266 -3.1 1 89.31 63 PHE B CA 1
ATOM 4686 C C . PHE B 1 63 ? -19.578 -17.328 -1.96 1 89.31 63 PHE B C 1
ATOM 4688 O O . PHE B 1 63 ? -18.797 -18.266 -1.862 1 89.31 63 PHE B O 1
ATOM 4695 N N . ALA B 1 64 ? -19.672 -16.422 -1.05 1 82 64 ALA B N 1
ATOM 4696 C CA . ALA B 1 64 ? -18.672 -16.141 -0.011 1 82 64 ALA B CA 1
ATOM 4697 C C . ALA B 1 64 ? -18.422 -17.391 0.846 1 82 64 ALA B C 1
ATOM 4699 O O . ALA B 1 64 ? -17.281 -17.703 1.164 1 82 64 ALA B O 1
ATOM 4700 N N . GLU B 1 65 ? -19.359 -18.141 1.157 1 77.75 65 GLU B N 1
ATOM 4701 C CA . GLU B 1 65 ? -19.266 -19.266 2.092 1 77.75 65 GLU B CA 1
ATOM 4702 C C . GLU B 1 65 ? -18.469 -20.406 1.49 1 77.75 65 GLU B C 1
ATOM 4704 O O . GLU B 1 65 ? -17.875 -21.203 2.219 1 77.75 65 GLU B O 1
ATOM 4709 N N . THR B 1 66 ? -18.453 -20.453 0.212 1 82.25 66 THR B N 1
ATOM 4710 C CA . THR B 1 66 ? -17.766 -21.578 -0.439 1 82.25 66 THR B CA 1
ATOM 4711 C C . THR B 1 66 ? -16.688 -21.062 -1.386 1 82.25 66 THR B C 1
ATOM 4713 O O . THR B 1 66 ? -16.234 -21.797 -2.266 1 82.25 66 THR B O 1
ATOM 4716 N N . GLU B 1 67 ? -16.406 -19.812 -1.224 1 84.81 67 GLU B N 1
ATOM 4717 C CA . GLU B 1 67 ? -15.406 -19.219 -2.105 1 84.81 67 GLU B CA 1
ATOM 4718 C C . GLU B 1 67 ? -14.031 -19.812 -1.855 1 84.81 67 GLU B C 1
ATOM 4720 O O . GLU B 1 67 ? -13.711 -20.203 -0.729 1 84.81 67 GLU B O 1
ATOM 4725 N N . ILE B 1 68 ? -13.297 -19.875 -2.945 1 85.12 68 ILE B N 1
ATOM 4726 C CA . ILE B 1 68 ? -11.953 -20.438 -2.824 1 85.12 68 ILE B CA 1
ATOM 4727 C C . ILE B 1 68 ? -10.914 -19.375 -3.189 1 85.12 68 ILE B C 1
ATOM 4729 O O . ILE B 1 68 ? -11.172 -18.516 -4.039 1 85.12 68 ILE B O 1
ATOM 4733 N N . PRO B 1 69 ? -9.727 -19.453 -2.652 1 81.44 69 PRO B N 1
ATOM 4734 C CA . PRO B 1 69 ? -8.688 -18.453 -2.873 1 81.44 69 PRO B CA 1
ATOM 4735 C C . PRO B 1 69 ? -8.258 -18.359 -4.336 1 81.44 69 PRO B C 1
ATOM 4737 O O . PRO B 1 69 ? -7.859 -17.281 -4.797 1 81.44 69 PRO B O 1
ATOM 4740 N N . LEU B 1 70 ? -8.406 -19.359 -5.078 1 89.88 70 LEU B N 1
ATOM 4741 C CA . LEU B 1 70 ? -7.941 -19.422 -6.461 1 89.88 70 LEU B CA 1
ATOM 4742 C C . LEU B 1 70 ? -8.773 -18.5 -7.352 1 89.88 70 LEU B C 1
ATOM 4744 O O . LEU B 1 70 ? -8.383 -18.219 -8.484 1 89.88 70 LEU B O 1
ATOM 4748 N N . ASN B 1 71 ? -9.852 -18.062 -6.797 1 92.88 71 ASN B N 1
ATOM 4749 C CA . ASN B 1 71 ? -10.789 -17.281 -7.59 1 92.88 71 ASN B CA 1
ATOM 4750 C C . ASN B 1 71 ? -10.523 -15.781 -7.445 1 92.88 71 ASN B C 1
ATOM 4752 O O . ASN B 1 71 ? -11.25 -14.961 -8.008 1 92.88 71 ASN B O 1
ATOM 4756 N N . GLY B 1 72 ? -9.484 -15.352 -6.766 1 93.88 72 GLY B N 1
ATOM 4757 C CA . GLY B 1 72 ? -9.133 -13.953 -6.594 1 93.88 72 GLY B CA 1
ATOM 4758 C C . GLY B 1 72 ? -8.484 -13.344 -7.82 1 93.88 72 GLY B C 1
ATOM 4759 O O . GLY B 1 72 ? -7.887 -14.062 -8.633 1 93.88 72 GLY B O 1
ATOM 4760 N N . ASP B 1 73 ? -8.586 -12.078 -7.965 1 96.75 73 ASP B N 1
ATOM 4761 C CA . ASP B 1 73 ? -8 -11.352 -9.086 1 96.75 73 ASP B CA 1
ATOM 4762 C C . ASP B 1 73 ? -6.477 -11.352 -9.008 1 96.75 73 ASP B C 1
ATOM 4764 O O . ASP B 1 73 ? -5.906 -11.281 -7.918 1 96.75 73 ASP B O 1
ATOM 4768 N N . GLY B 1 74 ? -5.84 -11.477 -10.18 1 97.88 74 GLY B N 1
ATOM 4769 C CA . GLY B 1 74 ? -4.387 -11.469 -10.188 1 97.88 74 GLY B CA 1
ATOM 4770 C C . GLY B 1 74 ? -3.795 -10.125 -9.805 1 97.88 74 GLY B C 1
ATOM 4771 O O . GLY B 1 74 ? -4.051 -9.117 -10.469 1 97.88 74 GLY B O 1
ATOM 4772 N N . ASN B 1 75 ? -3.09 -10.07 -8.758 1 97.69 75 ASN B N 1
ATOM 4773 C CA . ASN B 1 75 ? -2.311 -8.93 -8.297 1 97.69 75 ASN B CA 1
ATOM 4774 C C . ASN B 1 75 ? -0.812 -9.219 -8.336 1 97.69 75 ASN B C 1
ATOM 4776 O O . ASN B 1 75 ? -0.296 -9.969 -7.512 1 97.69 75 ASN B O 1
ATOM 4780 N N . VAL B 1 76 ? -0.123 -8.602 -9.305 1 98.62 76 VAL B N 1
ATOM 4781 C CA . VAL B 1 76 ? 1.262 -8.945 -9.617 1 98.62 76 VAL B CA 1
ATOM 4782 C C . VAL B 1 76 ? 2.205 -8 -8.875 1 98.62 76 VAL B C 1
ATOM 4784 O O . VAL B 1 76 ? 1.976 -6.793 -8.836 1 98.62 76 VAL B O 1
ATOM 4787 N N . SER B 1 77 ? 3.195 -8.508 -8.266 1 98.19 77 SER B N 1
ATOM 4788 C CA . SER B 1 77 ? 4.23 -7.719 -7.605 1 98.19 77 SER B CA 1
ATOM 4789 C C . SER B 1 77 ? 5.578 -7.879 -8.305 1 98.19 77 SER B C 1
ATOM 4791 O O . SER B 1 77 ? 5.812 -8.883 -8.984 1 98.19 77 SER B O 1
ATOM 4793 N N . SER B 1 78 ? 6.387 -6.902 -8.172 1 98.56 78 SER B N 1
ATOM 4794 C CA . SER B 1 78 ? 7.754 -6.879 -8.68 1 98.56 78 SER B CA 1
ATOM 4795 C C . SER B 1 78 ? 8.734 -6.375 -7.625 1 98.56 78 SER B C 1
ATOM 4797 O O . SER B 1 78 ? 8.508 -5.328 -7.016 1 98.56 78 SER B O 1
ATOM 4799 N N . PHE B 1 79 ? 9.75 -7.137 -7.285 1 98.75 79 PHE B N 1
ATOM 4800 C CA . PHE B 1 79 ? 10.945 -6.707 -6.562 1 98.75 79 PHE B CA 1
ATOM 4801 C C . PHE B 1 79 ? 12.109 -6.48 -7.523 1 98.75 79 PHE B C 1
ATOM 4803 O O . PHE B 1 79 ? 12.758 -7.434 -7.957 1 98.75 79 PHE B O 1
ATOM 4810 N N . TYR B 1 80 ? 12.32 -5.289 -7.867 1 98.38 80 TYR B N 1
ATOM 4811 C CA . TYR B 1 80 ? 13.438 -4.957 -8.75 1 98.38 80 TYR B CA 1
ATOM 4812 C C . TYR B 1 80 ? 14.703 -4.68 -7.945 1 98.38 80 TYR B C 1
ATOM 4814 O O . TYR B 1 80 ? 14.703 -3.816 -7.062 1 98.38 80 TYR B O 1
ATOM 4822 N N . ILE B 1 81 ? 15.766 -5.371 -8.211 1 97.75 81 ILE B N 1
ATOM 4823 C CA . ILE B 1 81 ? 17.016 -5.289 -7.461 1 97.75 81 ILE B CA 1
ATOM 4824 C C . ILE B 1 81 ? 18.141 -4.805 -8.383 1 97.75 81 ILE B C 1
ATOM 4826 O O . ILE B 1 81 ? 18.359 -5.375 -9.453 1 97.75 81 ILE B O 1
ATOM 4830 N N . LYS B 1 82 ? 18.797 -3.838 -7.988 1 95.81 82 LYS B N 1
ATOM 4831 C CA . LYS B 1 82 ? 19.969 -3.316 -8.695 1 95.81 82 LYS B CA 1
ATOM 4832 C C . LYS B 1 82 ? 20.906 -2.59 -7.746 1 95.81 82 LYS B C 1
ATOM 4834 O O . LYS B 1 82 ? 20.469 -1.75 -6.953 1 95.81 82 LYS B O 1
ATOM 4839 N N . ASP B 1 83 ? 22.172 -2.9 -7.766 1 92.81 83 ASP B N 1
ATOM 4840 C CA . ASP B 1 83 ? 23.219 -2.234 -7 1 92.81 83 ASP B CA 1
ATOM 4841 C C . ASP B 1 83 ? 22.906 -2.25 -5.508 1 92.81 83 ASP B C 1
ATOM 4843 O O . ASP B 1 83 ? 23.109 -1.252 -4.812 1 92.81 83 ASP B O 1
ATOM 4847 N N . GLY B 1 84 ? 22.297 -3.277 -5.098 1 93.12 84 GLY B N 1
ATOM 4848 C CA . GLY B 1 84 ? 22.031 -3.463 -3.684 1 93.12 84 GLY B CA 1
ATOM 4849 C C . GLY B 1 84 ? 20.734 -2.811 -3.236 1 93.12 84 GLY B C 1
ATOM 4850 O O . GLY B 1 84 ? 20.344 -2.918 -2.07 1 93.12 84 GLY B O 1
ATOM 4851 N N . HIS B 1 85 ? 20.016 -2.115 -4.125 1 94.56 85 HIS B N 1
ATOM 4852 C CA . HIS B 1 85 ? 18.766 -1.451 -3.822 1 94.56 85 HIS B CA 1
ATOM 4853 C C . HIS B 1 85 ? 17.578 -2.27 -4.32 1 94.56 85 HIS B C 1
ATOM 4855 O O . HIS B 1 85 ? 17.688 -3 -5.309 1 94.56 85 HIS B O 1
ATOM 4861 N N . VAL B 1 86 ? 16.469 -2.172 -3.662 1 97.44 86 VAL B N 1
ATOM 4862 C CA . VAL B 1 86 ? 15.281 -2.92 -4.043 1 97.44 86 VAL B CA 1
ATOM 4863 C C . VAL B 1 86 ? 14.086 -1.977 -4.121 1 97.44 86 VAL B C 1
ATOM 4865 O O . VAL B 1 86 ? 13.781 -1.263 -3.16 1 97.44 86 VAL B O 1
ATOM 4868 N N . ASP B 1 87 ? 13.43 -1.896 -5.223 1 97.56 87 ASP B N 1
ATOM 4869 C CA . ASP B 1 87 ? 12.156 -1.206 -5.426 1 97.56 87 ASP B CA 1
ATOM 4870 C C . ASP B 1 87 ? 11.016 -2.201 -5.59 1 97.56 87 ASP B C 1
ATOM 4872 O O . ASP B 1 87 ? 11.188 -3.268 -6.184 1 97.56 87 ASP B O 1
ATOM 4876 N N . PHE B 1 88 ? 9.891 -1.843 -5.07 1 98.38 88 PHE B N 1
ATOM 4877 C CA . PHE B 1 88 ? 8.727 -2.719 -5.098 1 98.38 88 PHE B CA 1
ATOM 4878 C C . PHE B 1 88 ? 7.57 -2.059 -5.836 1 98.38 88 PHE B C 1
ATOM 4880 O O . PHE B 1 88 ? 7.348 -0.854 -5.699 1 98.38 88 PHE B O 1
AT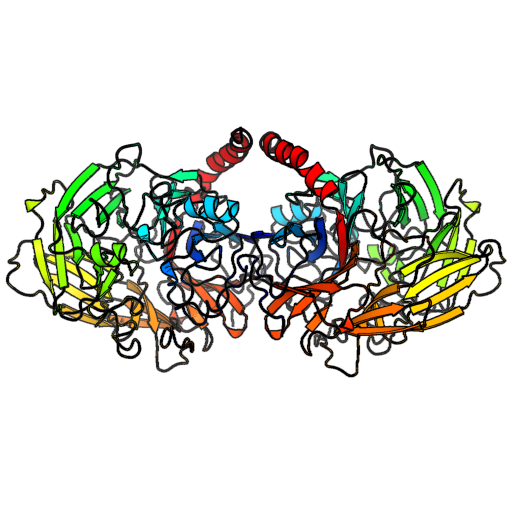OM 4887 N N . LYS B 1 89 ? 6.812 -2.838 -6.629 1 98.38 89 LYS B N 1
ATOM 4888 C CA . LYS B 1 89 ? 5.547 -2.453 -7.254 1 98.38 89 LYS B CA 1
ATOM 4889 C C . LYS B 1 89 ? 4.539 -3.598 -7.199 1 98.38 89 LYS B C 1
ATOM 4891 O O . LYS B 1 89 ? 4.918 -4.77 -7.215 1 98.38 89 LYS B O 1
ATOM 4896 N N . GLN B 1 90 ? 3.318 -3.258 -7.168 1 97.75 90 GLN B N 1
ATOM 4897 C CA . GLN B 1 90 ? 2.232 -4.23 -7.254 1 97.75 90 GLN B CA 1
ATOM 4898 C C . GLN B 1 90 ? 1.033 -3.65 -7.996 1 97.75 90 GLN B C 1
ATOM 4900 O O . GLN B 1 90 ? 0.609 -2.525 -7.723 1 97.75 90 GLN B O 1
ATOM 4905 N N . ARG B 1 91 ? 0.511 -4.355 -9.008 1 98.44 91 ARG B N 1
ATOM 4906 C CA . ARG B 1 91 ? -0.653 -3.965 -9.797 1 98.44 91 ARG B CA 1
ATOM 4907 C C . ARG B 1 91 ? -1.549 -5.164 -10.078 1 98.44 91 ARG B C 1
ATOM 4909 O O . ARG B 1 91 ? -1.058 -6.266 -10.344 1 98.44 91 ARG B O 1
ATOM 4916 N N . TYR B 1 92 ? -2.834 -4.887 -10.117 1 98.38 92 TYR B N 1
ATOM 4917 C CA . TYR B 1 92 ? -3.758 -5.902 -10.609 1 98.38 92 TYR B CA 1
ATOM 4918 C C . TYR B 1 92 ? -3.594 -6.105 -12.117 1 98.38 92 TYR B C 1
ATOM 4920 O O . TYR B 1 92 ? -3.355 -5.148 -12.852 1 98.38 92 TYR B O 1
ATOM 4928 N N . VAL B 1 93 ? -3.725 -7.355 -12.484 1 98.75 93 VAL B N 1
ATOM 4929 C CA . VAL B 1 93 ? -3.961 -7.594 -13.906 1 98.75 93 VAL B CA 1
ATOM 4930 C C . VAL B 1 93 ? -5.352 -7.09 -14.289 1 98.75 93 VAL B C 1
ATOM 4932 O O . VAL B 1 93 ? -6.355 -7.531 -13.727 1 98.75 93 VAL B O 1
ATOM 4935 N N . ARG B 1 94 ? -5.387 -6.211 -15.211 1 98.12 94 ARG B N 1
ATOM 4936 C CA . ARG B 1 94 ? -6.66 -5.609 -15.594 1 98.12 94 ARG B CA 1
ATOM 4937 C C . ARG B 1 94 ? -7.402 -6.484 -16.594 1 98.12 94 ARG B C 1
ATOM 4939 O O . ARG B 1 94 ? -7.602 -6.09 -17.75 1 98.12 94 ARG B O 1
ATOM 4946 N N . THR B 1 95 ? -7.918 -7.551 -16.141 1 98.38 95 THR B N 1
ATOM 4947 C CA . THR B 1 95 ? -8.719 -8.461 -16.953 1 98.38 95 THR B CA 1
ATOM 4948 C C . THR B 1 95 ? -10.086 -7.852 -17.25 1 98.38 95 THR B C 1
ATOM 4950 O O . THR B 1 95 ? -10.523 -6.926 -16.562 1 98.38 95 THR B O 1
ATOM 4953 N N . PRO B 1 96 ? -10.781 -8.383 -18.297 1 97.25 96 PRO B N 1
ATOM 4954 C CA . PRO B 1 96 ? -12.156 -7.934 -18.531 1 97.25 96 PRO B CA 1
ATOM 4955 C C . PRO B 1 96 ? -13.055 -8.117 -17.312 1 97.25 96 PRO B C 1
ATOM 4957 O O . PRO B 1 96 ? -13.922 -7.285 -17.047 1 97.25 96 PRO B O 1
ATOM 4960 N N . LYS B 1 97 ? -12.867 -9.188 -16.578 1 97.62 97 LYS B N 1
ATOM 4961 C CA . LYS B 1 97 ? -13.617 -9.414 -15.352 1 97.62 97 LYS B CA 1
ATOM 4962 C C . LYS B 1 97 ? -13.422 -8.266 -14.367 1 97.62 97 LYS B C 1
ATOM 4964 O O . LYS B 1 97 ? -14.391 -7.695 -13.859 1 97.62 97 LYS B O 1
ATOM 4969 N N . LEU B 1 98 ? -12.195 -7.949 -14.031 1 97.69 98 LEU B N 1
ATOM 4970 C CA . LEU B 1 98 ? -11.891 -6.922 -13.039 1 97.69 98 LEU B CA 1
ATOM 4971 C C . LEU B 1 98 ? -12.445 -5.57 -13.477 1 97.69 98 LEU B C 1
ATOM 4973 O O . LEU B 1 98 ? -13.023 -4.84 -12.672 1 97.69 98 LEU B O 1
ATOM 4977 N N . ILE B 1 99 ? -12.227 -5.262 -14.734 1 97.44 99 ILE B N 1
ATOM 4978 C CA . ILE B 1 99 ? -12.703 -3.986 -15.266 1 97.44 99 ILE B CA 1
ATOM 4979 C C . ILE B 1 99 ? -14.211 -3.885 -15.094 1 97.44 99 ILE B C 1
ATOM 4981 O O . ILE B 1 99 ? -14.727 -2.875 -14.602 1 97.44 99 ILE B O 1
ATOM 4985 N N . ALA B 1 100 ? -14.922 -4.902 -15.5 1 97.62 100 ALA B N 1
ATOM 4986 C CA . ALA B 1 100 ? -16.375 -4.906 -15.414 1 97.62 100 ALA B CA 1
ATOM 4987 C C . ALA B 1 100 ? -16.844 -4.781 -13.969 1 97.62 100 ALA B C 1
ATOM 4989 O O . ALA B 1 100 ? -17.797 -4.043 -13.672 1 97.62 100 ALA B O 1
ATOM 4990 N N . GLU B 1 101 ? -16.234 -5.543 -13.109 1 96.06 101 GLU B N 1
ATOM 4991 C CA . GLU B 1 101 ? -16.625 -5.523 -11.703 1 96.06 101 GLU B CA 1
ATOM 4992 C C . GLU B 1 101 ? -16.312 -4.176 -11.062 1 96.06 101 GLU B C 1
ATOM 4994 O O . GLU B 1 101 ? -17.078 -3.699 -10.211 1 96.06 101 GLU B O 1
ATOM 4999 N N . ARG B 1 102 ? -15.227 -3.541 -11.383 1 95 102 ARG B N 1
ATOM 5000 C CA . ARG B 1 102 ? -14.914 -2.207 -10.883 1 95 102 ARG B CA 1
ATOM 5001 C C . ARG B 1 102 ? -15.945 -1.188 -11.352 1 95 102 ARG B C 1
ATOM 5003 O O . ARG B 1 102 ? -16.375 -0.326 -10.586 1 95 102 ARG B O 1
ATOM 5010 N N . GLU B 1 103 ? -16.312 -1.311 -12.602 1 94.44 103 GLU B N 1
ATOM 5011 C CA . GLU B 1 103 ? -17.344 -0.417 -13.125 1 94.44 103 GLU B CA 1
ATOM 5012 C C . GLU B 1 103 ? -18.672 -0.604 -12.391 1 94.44 103 GLU B C 1
ATOM 5014 O O . GLU B 1 103 ? -19.359 0.369 -12.102 1 94.44 103 GLU B O 1
ATOM 5019 N N . ALA B 1 104 ? -18.938 -1.825 -12.078 1 94 104 ALA B N 1
ATOM 5020 C CA . ALA B 1 104 ? -20.188 -2.143 -11.398 1 94 104 ALA B CA 1
ATOM 5021 C C . ALA B 1 104 ? -20.078 -1.92 -9.898 1 94 104 ALA B C 1
ATOM 5023 O O . ALA B 1 104 ? -21.078 -1.887 -9.188 1 94 104 ALA B O 1
ATOM 5024 N N . ARG B 1 105 ? -18.859 -1.897 -9.375 1 92.62 105 ARG B N 1
ATOM 5025 C CA . ARG B 1 105 ? -18.516 -1.767 -7.957 1 92.62 105 ARG B CA 1
ATOM 5026 C C . ARG B 1 105 ? -19.078 -2.939 -7.152 1 92.62 105 ARG B C 1
ATOM 5028 O O . ARG B 1 105 ? -19.641 -2.75 -6.074 1 92.62 105 ARG B O 1
ATOM 5035 N N . ARG B 1 106 ? -18.984 -4.066 -7.688 1 93.12 106 ARG B N 1
ATOM 5036 C CA . ARG B 1 106 ? -19.391 -5.316 -7.051 1 93.12 106 ARG B CA 1
ATOM 5037 C C . ARG B 1 106 ? -18.938 -6.52 -7.875 1 93.12 106 ARG B C 1
ATOM 5039 O O . ARG B 1 106 ? -18.578 -6.375 -9.047 1 93.12 106 ARG B O 1
ATOM 5046 N N . ALA B 1 107 ? -19.062 -7.684 -7.254 1 94.38 107 ALA B N 1
ATOM 5047 C CA . ALA B 1 107 ? -18.766 -8.914 -7.98 1 94.38 107 ALA B CA 1
ATOM 5048 C C . ALA B 1 107 ? -19.844 -9.234 -9.008 1 94.38 107 ALA B C 1
ATOM 5050 O O . ALA B 1 107 ? -21.031 -9.055 -8.734 1 94.38 107 ALA B O 1
ATOM 5051 N N . LEU B 1 108 ? -19.422 -9.672 -10.148 1 96.81 108 LEU B N 1
ATOM 5052 C CA . LEU B 1 108 ? -20.344 -10.07 -11.219 1 96.81 108 LEU B CA 1
ATOM 5053 C C . LEU B 1 108 ? -20.125 -11.523 -11.609 1 96.81 108 LEU B C 1
ATOM 5055 O O . LEU B 1 108 ? -20.984 -12.141 -12.227 1 96.81 108 LEU B O 1
ATOM 5059 N N . PHE B 1 109 ? -19 -12.047 -11.297 1 96.94 109 PHE B N 1
ATOM 5060 C CA . PHE B 1 109 ? -18.656 -13.414 -11.656 1 96.94 109 PHE B CA 1
ATOM 5061 C C . PHE B 1 109 ? -18.75 -14.336 -10.445 1 96.94 109 PHE B C 1
ATOM 5063 O O . PHE B 1 109 ? -18.359 -13.953 -9.336 1 96.94 109 PHE B O 1
ATOM 5070 N N . GLY B 1 110 ? -19.203 -15.5 -10.648 1 95.62 110 GLY B N 1
ATOM 5071 C CA . GLY B 1 110 ? -19.578 -16.391 -9.562 1 95.62 110 GLY B CA 1
ATOM 5072 C C . GLY B 1 110 ? -18.469 -17.375 -9.195 1 95.62 110 GLY B C 1
ATOM 5073 O O . GLY B 1 110 ? -17.328 -16.969 -8.969 1 95.62 110 GLY B O 1
ATOM 5074 N N . ARG B 1 111 ? -18.797 -18.672 -9.164 1 95.44 111 ARG B N 1
ATOM 5075 C CA . ARG B 1 111 ? -17.906 -19.719 -8.703 1 95.44 111 ARG B CA 1
ATOM 5076 C C . ARG B 1 111 ? -16.703 -19.875 -9.633 1 95.44 111 ARG B C 1
ATOM 5078 O O . ARG B 1 111 ? -16.797 -19.531 -10.82 1 95.44 111 ARG B O 1
ATOM 5085 N N . TYR B 1 112 ? -15.656 -20.422 -9.023 1 95.81 112 TYR B N 1
ATOM 5086 C CA . TYR B 1 112 ? -14.391 -20.656 -9.711 1 95.81 112 TYR B CA 1
ATOM 5087 C C . TYR B 1 112 ? -14.625 -21.375 -11.047 1 95.81 112 TYR B C 1
ATOM 5089 O O . TYR B 1 112 ? -15.086 -22.516 -11.078 1 95.81 112 TYR B O 1
ATOM 5097 N N . ARG B 1 113 ? -14.391 -20.641 -12.18 1 96.94 113 ARG B N 1
ATOM 5098 C CA . ARG B 1 113 ? -14.43 -21.156 -13.547 1 96.94 113 ARG B CA 1
ATOM 5099 C C . ARG B 1 113 ? -15.797 -21.75 -13.875 1 96.94 113 ARG B C 1
ATOM 5101 O O . ARG B 1 113 ? -15.883 -22.781 -14.539 1 96.94 113 ARG B O 1
ATOM 5108 N N . ASN B 1 114 ? -16.875 -21.141 -13.398 1 97.19 114 ASN B N 1
ATOM 5109 C CA . ASN B 1 114 ? -18.234 -21.578 -13.734 1 97.19 114 ASN B CA 1
ATOM 5110 C C . ASN B 1 114 ? -19.094 -20.406 -14.227 1 97.19 114 ASN B C 1
ATOM 5112 O O . ASN B 1 114 ? -19.719 -19.719 -13.43 1 97.19 114 ASN B O 1
ATOM 5116 N N . LYS B 1 115 ? -19.203 -20.297 -15.492 1 96.19 115 LYS B N 1
ATOM 5117 C CA . LYS B 1 115 ? -19.906 -19.172 -16.109 1 96.19 115 LYS B CA 1
ATOM 5118 C C . LYS B 1 115 ? -21.406 -19.234 -15.812 1 96.19 115 LYS B C 1
ATOM 5120 O O . LYS B 1 115 ? -22.109 -18.219 -15.891 1 96.19 115 LYS B O 1
ATOM 5125 N N . TYR B 1 116 ? -21.938 -20.359 -15.453 1 97.19 116 TYR B N 1
ATOM 5126 C CA . TYR B 1 116 ? -23.375 -20.516 -15.227 1 97.19 116 TYR B CA 1
ATOM 5127 C C . TYR B 1 116 ? -23.797 -19.875 -13.914 1 97.19 116 TYR B C 1
ATOM 5129 O O . TYR B 1 116 ? -24.984 -19.734 -13.633 1 97.19 116 TYR B O 1
ATOM 5137 N N . THR B 1 117 ? -22.828 -19.5 -13.125 1 97.38 117 THR B N 1
ATOM 5138 C CA . THR B 1 117 ? -23.109 -18.844 -11.852 1 97.38 117 THR B CA 1
ATOM 5139 C C . THR B 1 117 ? -22.828 -17.359 -11.93 1 97.38 117 THR B C 1
ATOM 5141 O O . THR B 1 117 ? -22.953 -16.641 -10.93 1 97.38 117 THR B O 1
ATOM 5144 N N . ASP B 1 118 ? -22.406 -16.906 -13.078 1 97.12 118 ASP B N 1
ATOM 5145 C CA . ASP B 1 118 ? -22.125 -15.492 -13.281 1 97.12 118 ASP B CA 1
ATOM 5146 C C . ASP B 1 118 ? -23.422 -14.68 -13.406 1 97.12 118 ASP B C 1
ATOM 5148 O O . ASP B 1 118 ? -24.469 -15.234 -13.719 1 97.12 118 ASP B O 1
ATOM 5152 N N . ASP B 1 119 ? -23.297 -13.398 -13.094 1 96.31 119 ASP B N 1
ATOM 5153 C CA . ASP B 1 119 ? -24.375 -12.477 -13.422 1 96.31 119 ASP B CA 1
ATOM 5154 C C . ASP B 1 119 ? -24.766 -12.57 -14.891 1 96.31 119 ASP B C 1
ATOM 5156 O O . ASP B 1 119 ? -23.891 -12.672 -15.758 1 96.31 119 ASP B O 1
ATOM 5160 N N . PRO B 1 120 ? -26.016 -12.547 -15.219 1 94.62 120 PRO B N 1
ATOM 5161 C CA . PRO B 1 120 ? -26.453 -12.68 -16.609 1 94.62 120 PRO B CA 1
ATOM 5162 C C . PRO B 1 120 ? -25.859 -11.609 -17.516 1 94.62 120 PRO B C 1
ATOM 5164 O O . PRO B 1 120 ? -25.688 -11.844 -18.719 1 94.62 120 PRO B O 1
ATOM 5167 N N . ARG B 1 121 ? -25.547 -10.422 -17 1 92.38 121 ARG B N 1
ATOM 5168 C CA . ARG B 1 121 ? -25.047 -9.305 -17.797 1 92.38 121 ARG B CA 1
ATOM 5169 C C . ARG B 1 121 ? -23.656 -9.609 -18.359 1 92.38 121 ARG B C 1
ATOM 5171 O O . ARG B 1 121 ? -23.234 -9 -19.328 1 92.38 121 ARG B O 1
ATOM 5178 N N . VAL B 1 122 ? -22.859 -10.523 -17.703 1 95.75 122 VAL B N 1
ATOM 5179 C CA . VAL B 1 122 ? -21.484 -10.781 -18.109 1 95.75 122 VAL B CA 1
ATOM 5180 C C . VAL B 1 122 ? -21.359 -12.234 -18.578 1 95.75 122 VAL B C 1
ATOM 5182 O O . VAL B 1 122 ? -20.375 -12.594 -19.234 1 95.75 122 VAL B O 1
ATOM 5185 N N . GLN B 1 123 ? -22.438 -12.906 -18.328 1 92 123 GLN B N 1
ATOM 5186 C CA . GLN B 1 123 ? -22.406 -14.312 -18.703 1 92 123 GLN B CA 1
ATOM 5187 C C . GLN B 1 123 ? -22.281 -14.484 -20.219 1 92 123 GLN B C 1
ATOM 5189 O O . GLN B 1 123 ? -23.031 -13.875 -20.984 1 92 123 GLN B O 1
ATOM 5194 N N . ASN B 1 124 ? -21.375 -15.234 -20.75 1 89.06 124 ASN B N 1
ATOM 5195 C CA . ASN B 1 124 ? -21.125 -15.531 -22.156 1 89.06 124 ASN B CA 1
ATOM 5196 C C . ASN B 1 124 ? -20.672 -14.297 -22.922 1 89.06 124 ASN B C 1
ATOM 5198 O O . ASN B 1 124 ? -20.656 -14.297 -24.156 1 89.06 124 ASN B O 1
ATOM 5202 N N . VAL B 1 125 ? -20.469 -13.164 -22.266 1 89.88 125 VAL B N 1
ATOM 5203 C CA . VAL B 1 125 ? -20.031 -11.922 -22.906 1 89.88 125 VAL B CA 1
ATOM 5204 C C . VAL B 1 125 ? -18.562 -11.672 -22.594 1 89.88 125 VAL B C 1
ATOM 5206 O O . VAL B 1 125 ? -17.781 -11.328 -23.484 1 89.88 125 VAL B O 1
ATOM 5209 N N . LEU B 1 126 ? -18.219 -11.875 -21.422 1 92.75 126 LEU B N 1
ATOM 5210 C CA . LEU B 1 126 ? -16.859 -11.633 -20.969 1 92.75 126 LEU B CA 1
ATOM 5211 C C . LEU B 1 126 ? -16.234 -12.906 -20.422 1 92.75 126 LEU B C 1
ATOM 5213 O O . LEU B 1 126 ? -16.922 -13.703 -19.766 1 92.75 126 LEU B O 1
ATOM 5217 N N . LYS B 1 127 ? -14.945 -13.039 -20.688 1 90.75 127 LYS B N 1
ATOM 5218 C CA . LYS B 1 127 ? -14.195 -14.094 -20.016 1 90.75 127 LYS B CA 1
ATOM 5219 C C . LYS B 1 127 ? -13.969 -13.75 -18.547 1 90.75 127 LYS B C 1
ATOM 5221 O O . LYS B 1 127 ? -13.656 -12.609 -18.203 1 90.75 127 LYS B O 1
ATOM 5226 N N . GLY B 1 128 ? -14.117 -14.734 -17.688 1 94.5 128 GLY B N 1
ATOM 5227 C CA . GLY B 1 128 ? -14.016 -14.523 -16.25 1 94.5 128 GLY B CA 1
ATOM 5228 C C . GLY B 1 128 ? -12.641 -14.844 -15.703 1 94.5 128 GLY B C 1
ATOM 5229 O O . GLY B 1 128 ? -12.492 -15.148 -14.516 1 94.5 128 GLY B O 1
ATOM 5230 N N . THR B 1 129 ? -11.625 -14.781 -16.531 1 97.19 129 THR B N 1
ATOM 5231 C CA . THR B 1 129 ? -10.289 -15.117 -16.062 1 97.19 129 THR B CA 1
ATOM 5232 C C . THR B 1 129 ? -9.789 -14.07 -15.07 1 97.19 129 THR B C 1
ATOM 5234 O O . THR B 1 129 ? -10.164 -12.898 -15.148 1 97.19 129 THR B O 1
ATOM 5237 N N . THR B 1 130 ? -8.93 -14.531 -14.148 1 98 130 THR B N 1
ATOM 5238 C CA . THR B 1 130 ? -8.336 -13.648 -13.148 1 98 130 THR B CA 1
ATOM 5239 C C . THR B 1 130 ? -6.84 -13.469 -13.406 1 98 130 THR B C 1
ATOM 5241 O O . THR B 1 130 ? -6.191 -12.633 -12.773 1 98 130 THR B O 1
ATOM 5244 N N . ALA B 1 131 ? -6.258 -14.227 -14.305 1 98.31 131 ALA B N 1
ATOM 5245 C CA . ALA B 1 131 ? -4.832 -14.164 -14.625 1 98.31 131 ALA B CA 1
ATOM 5246 C C . ALA B 1 131 ? -3.992 -14.109 -13.352 1 98.31 131 ALA B C 1
ATOM 5248 O O . ALA B 1 131 ? -3.123 -13.25 -13.211 1 98.31 131 ALA B O 1
ATOM 5249 N N . ASN B 1 132 ? -4.199 -15.078 -12.453 1 98.25 132 ASN B N 1
ATOM 5250 C CA . ASN B 1 132 ? -3.688 -14.906 -11.102 1 98.25 132 ASN B CA 1
ATOM 5251 C C . ASN B 1 132 ? -2.779 -16.062 -10.695 1 98.25 132 ASN B C 1
ATOM 5253 O O . ASN B 1 132 ? -2.525 -16.281 -9.508 1 98.25 132 ASN B O 1
ATOM 5257 N N . THR B 1 133 ? -2.305 -16.859 -11.594 1 98.38 133 THR B N 1
ATOM 5258 C CA . THR B 1 133 ? -1.666 -18.094 -11.148 1 98.38 133 THR B CA 1
ATOM 5259 C C . THR B 1 133 ? -0.147 -17.984 -11.242 1 98.38 133 THR B C 1
ATOM 5261 O O . THR B 1 133 ? 0.567 -18.375 -10.32 1 98.38 133 THR B O 1
ATOM 5264 N N . HIS B 1 134 ? 0.339 -17.5 -12.336 1 98.62 134 HIS B N 1
ATOM 5265 C CA . HIS B 1 134 ? 1.782 -17.406 -12.531 1 98.62 134 HIS B CA 1
ATOM 5266 C C . HIS B 1 134 ? 2.146 -16.172 -13.344 1 98.62 134 HIS B C 1
ATOM 5268 O O . HIS B 1 134 ? 1.274 -15.539 -13.945 1 98.62 134 HIS B O 1
ATOM 5274 N N . VAL B 1 135 ? 3.355 -15.711 -13.266 1 98.62 135 VAL B N 1
ATOM 5275 C CA . VAL B 1 135 ? 3.941 -14.664 -14.094 1 98.62 135 VAL B CA 1
ATOM 5276 C C . VAL B 1 135 ? 5.27 -15.148 -14.68 1 98.62 135 VAL B C 1
ATOM 5278 O O . VAL B 1 135 ? 6.168 -15.555 -13.938 1 98.62 135 VAL B O 1
ATOM 5281 N N . VAL B 1 136 ? 5.379 -15.125 -15.977 1 98.31 136 VAL B N 1
ATOM 5282 C CA . VAL B 1 136 ? 6.594 -15.602 -16.625 1 98.31 136 VAL B CA 1
ATOM 5283 C C . VAL B 1 136 ? 7.051 -14.594 -17.672 1 98.31 136 VAL B C 1
ATOM 5285 O O 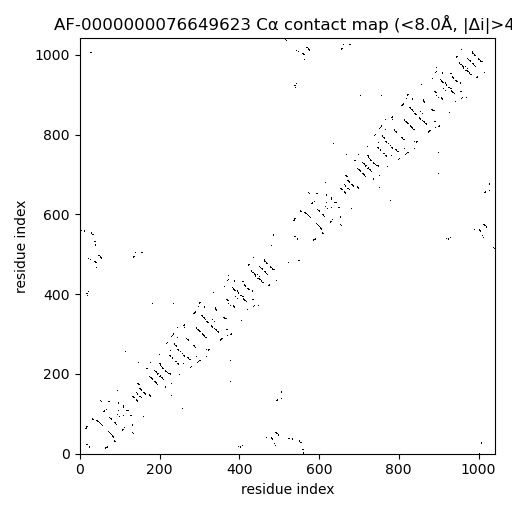. VAL B 1 136 ? 6.336 -13.633 -17.969 1 98.31 136 VAL B O 1
ATOM 5288 N N . PHE B 1 137 ? 8.25 -14.781 -18.125 1 97.5 137 PHE B N 1
ATOM 5289 C CA . PHE B 1 137 ? 8.859 -13.906 -19.125 1 97.5 137 PHE B CA 1
ATOM 5290 C C . PHE B 1 137 ? 9.312 -14.695 -20.344 1 97.5 137 PHE B C 1
ATOM 5292 O O . PHE B 1 137 ? 10.078 -15.648 -20.219 1 97.5 137 PHE B O 1
ATOM 5299 N N . HIS B 1 138 ? 8.812 -14.367 -21.516 1 97 138 HIS B N 1
ATOM 5300 C CA . HIS B 1 138 ? 9.164 -15.008 -22.781 1 97 138 HIS B CA 1
ATOM 5301 C C . HIS B 1 138 ? 9 -14.055 -23.953 1 97 138 HIS B C 1
ATOM 5303 O O . HIS B 1 138 ? 8.055 -13.258 -23.984 1 97 138 HIS B O 1
ATOM 5309 N N . ASP B 1 139 ? 9.953 -14.094 -24.891 1 95 139 ASP B N 1
ATOM 5310 C CA . ASP B 1 139 ? 9.938 -13.25 -26.094 1 95 139 ASP B CA 1
ATOM 5311 C C . ASP B 1 139 ? 9.82 -11.773 -25.719 1 95 139 ASP B C 1
ATOM 5313 O O . ASP B 1 139 ? 8.984 -11.055 -26.266 1 95 139 ASP B O 1
ATOM 5317 N N . ASN B 1 140 ? 10.516 -11.414 -24.688 1 93.5 140 ASN B N 1
ATOM 5318 C CA . ASN B 1 140 ? 10.594 -10.039 -24.203 1 93.5 140 ASN B CA 1
ATOM 5319 C C . ASN B 1 140 ? 9.242 -9.547 -23.688 1 93.5 140 ASN B C 1
ATOM 5321 O O . ASN B 1 140 ? 8.961 -8.352 -23.719 1 93.5 140 ASN B O 1
ATOM 5325 N N . LYS B 1 141 ? 8.453 -10.492 -23.312 1 96.19 141 LYS B N 1
ATOM 5326 C CA . LYS B 1 141 ? 7.148 -10.133 -22.781 1 96.19 141 LYS B CA 1
ATOM 5327 C C . LYS B 1 141 ? 6.957 -10.727 -21.375 1 96.19 141 LYS B C 1
ATOM 5329 O O . LYS B 1 141 ? 7.25 -11.906 -21.156 1 96.19 141 LYS B O 1
ATOM 5334 N N . LEU B 1 142 ? 6.535 -9.883 -20.438 1 98.12 142 LEU B N 1
ATOM 5335 C CA . LEU B 1 142 ? 6.039 -10.359 -19.156 1 98.12 142 LEU B CA 1
ATOM 5336 C C . LEU B 1 142 ? 4.59 -10.812 -19.266 1 98.12 142 LEU B C 1
ATOM 5338 O O . LEU B 1 142 ? 3.738 -10.07 -19.766 1 98.12 142 LEU B O 1
ATOM 5342 N N . MET B 1 143 ? 4.281 -12.047 -18.797 1 98.62 143 MET B N 1
ATOM 5343 C CA . MET B 1 143 ? 2.955 -12.617 -19 1 98.62 143 MET B CA 1
ATOM 5344 C C . MET B 1 143 ? 2.352 -13.094 -17.688 1 98.62 143 MET B C 1
ATOM 5346 O O . MET B 1 143 ? 3 -13.812 -16.922 1 98.62 143 MET B O 1
ATOM 5350 N N . ALA B 1 144 ? 1.153 -12.656 -17.438 1 98.81 144 ALA B N 1
ATOM 5351 C CA . ALA B 1 144 ? 0.354 -13.25 -16.359 1 98.81 144 ALA B CA 1
ATOM 5352 C C . ALA B 1 144 ? -0.476 -14.422 -16.891 1 98.81 144 ALA B C 1
ATOM 5354 O O . ALA B 1 144 ? -1.108 -14.32 -17.938 1 98.81 144 ALA B O 1
ATOM 5355 N N . LEU B 1 145 ? -0.473 -15.508 -16.078 1 98.75 145 LEU B N 1
ATOM 5356 C CA . LEU B 1 145 ? -1.031 -16.75 -16.609 1 98.75 145 LEU B CA 1
ATOM 5357 C C . LEU B 1 145 ? -2.09 -17.312 -15.672 1 98.75 145 LEU B C 1
ATOM 5359 O O . LEU B 1 145 ? -1.983 -17.172 -14.453 1 98.75 145 LEU B O 1
ATOM 5363 N N . LYS B 1 146 ? -3.02 -17.906 -16.234 1 98.5 146 LYS B N 1
ATOM 5364 C CA . LYS B 1 146 ? -4.012 -18.781 -15.617 1 98.5 146 LYS B CA 1
ATOM 5365 C C . LYS B 1 146 ? -4.516 -19.828 -16.609 1 98.5 146 LYS B C 1
ATOM 5367 O O . LYS B 1 146 ? -4.477 -19.609 -17.828 1 98.5 146 LYS B O 1
ATOM 5372 N N . GLU B 1 147 ? -5.027 -20.922 -16.172 1 97.56 147 GLU B N 1
ATOM 5373 C CA . GLU B 1 147 ? -5.301 -22.094 -17 1 97.56 147 GLU B CA 1
ATOM 5374 C C . GLU B 1 147 ? -6.609 -21.938 -17.766 1 97.56 147 GLU B C 1
ATOM 5376 O O . GLU B 1 147 ? -7.012 -22.828 -18.516 1 97.56 147 GLU B O 1
ATOM 5381 N N . ASP B 1 148 ? -7.285 -20.844 -17.594 1 97 148 ASP B N 1
ATOM 5382 C CA . ASP B 1 148 ? -8.617 -20.766 -18.172 1 97 148 ASP B CA 1
ATOM 5383 C C . ASP B 1 148 ? -8.664 -19.703 -19.281 1 97 148 ASP B C 1
ATOM 5385 O O . ASP B 1 148 ? -9.742 -19.391 -19.797 1 97 148 ASP B O 1
ATOM 5389 N N . ALA B 1 149 ? -7.527 -19.141 -19.641 1 97.19 149 ALA B N 1
ATOM 5390 C CA . ALA B 1 149 ? -7.512 -18.109 -20.672 1 97.19 149 ALA B CA 1
ATOM 5391 C C . ALA B 1 149 ? -6.125 -17.969 -21.297 1 97.19 149 ALA B C 1
ATOM 5393 O O . ALA B 1 149 ? -5.152 -18.531 -20.781 1 97.19 149 ALA B O 1
ATOM 5394 N N . PRO B 1 150 ? -6.051 -17.25 -22.438 1 97.56 150 PRO B N 1
ATOM 5395 C CA . PRO B 1 150 ? -4.73 -16.875 -22.953 1 97.56 150 PRO B CA 1
ATOM 5396 C C . PRO B 1 150 ? -3.959 -15.977 -21.984 1 97.56 150 PRO B C 1
ATOM 5398 O O . PRO B 1 150 ? -4.562 -15.336 -21.109 1 97.56 150 PRO B O 1
ATOM 5401 N N . PRO B 1 151 ? -2.639 -15.961 -22.156 1 98.31 151 PRO B N 1
ATOM 5402 C CA . PRO B 1 151 ? -1.831 -15.102 -21.281 1 98.31 151 PRO B CA 1
ATOM 5403 C C . PRO B 1 151 ? -2.166 -13.625 -21.438 1 98.31 151 PRO B C 1
ATOM 5405 O O . PRO B 1 151 ? -2.613 -13.195 -22.5 1 98.31 151 PRO B O 1
ATOM 5408 N N . MET B 1 152 ? -1.965 -12.906 -20.422 1 98.5 152 MET B N 1
ATOM 5409 C CA . MET B 1 152 ? -2.078 -11.445 -20.469 1 98.5 152 MET B CA 1
ATOM 5410 C C . MET B 1 152 ? -0.708 -10.789 -20.328 1 98.5 152 MET B C 1
ATOM 5412 O O . MET B 1 152 ? 0.039 -11.102 -19.406 1 98.5 152 MET B O 1
ATOM 5416 N N . GLU B 1 153 ? -0.451 -9.906 -21.234 1 98.44 153 GLU B N 1
ATOM 5417 C CA . GLU B 1 153 ? 0.832 -9.211 -21.219 1 98.44 153 GLU B CA 1
ATOM 5418 C C . GLU B 1 153 ? 0.826 -8.047 -20.234 1 98.44 153 GLU B C 1
ATOM 5420 O O . GLU B 1 153 ? -0.163 -7.312 -20.141 1 98.44 153 GLU B O 1
ATOM 5425 N N . LEU B 1 154 ? 1.929 -7.871 -19.531 1 98.56 154 LEU B N 1
ATOM 5426 C CA . LEU B 1 154 ? 2.162 -6.75 -18.625 1 98.56 154 LEU B CA 1
ATOM 5427 C C . LEU B 1 154 ? 3.418 -5.984 -19.031 1 98.56 154 LEU B C 1
ATOM 5429 O O . LEU B 1 154 ? 4.363 -6.566 -19.562 1 98.56 154 LEU B O 1
ATOM 5433 N N . ASP B 1 155 ? 3.396 -4.684 -18.766 1 98.06 155 ASP B N 1
ATOM 5434 C CA . ASP B 1 155 ? 4.625 -3.902 -18.844 1 98.06 155 ASP B CA 1
ATOM 5435 C C . ASP B 1 155 ? 5.602 -4.301 -17.75 1 98.06 155 ASP B C 1
ATOM 5437 O O . ASP B 1 155 ? 5.285 -4.188 -16.562 1 98.06 155 ASP B O 1
ATOM 5441 N N . PRO B 1 156 ? 6.781 -4.723 -18.078 1 97.94 156 PRO B N 1
ATOM 5442 C CA . PRO B 1 156 ? 7.691 -5.242 -17.047 1 97.94 156 PRO B CA 1
ATOM 5443 C C . PRO B 1 156 ? 8.156 -4.168 -16.078 1 97.94 156 PRO B C 1
ATOM 5445 O O . PRO B 1 156 ? 8.695 -4.488 -15.008 1 97.94 156 PRO B O 1
ATOM 5448 N N . ILE B 1 157 ? 8.047 -2.891 -16.453 1 97.38 157 ILE B N 1
ATOM 5449 C CA . ILE B 1 157 ? 8.531 -1.804 -15.609 1 97.38 157 ILE B CA 1
ATOM 5450 C C . ILE B 1 157 ? 7.391 -1.284 -14.734 1 97.38 157 ILE B C 1
ATOM 5452 O O . ILE B 1 157 ? 7.535 -1.182 -13.516 1 97.38 157 ILE B O 1
ATOM 5456 N N . THR B 1 158 ? 6.199 -1.011 -15.305 1 96.69 158 THR B N 1
ATOM 5457 C CA . THR B 1 158 ? 5.102 -0.354 -14.602 1 96.69 158 THR B CA 1
ATOM 5458 C C . THR B 1 158 ? 4.09 -1.38 -14.102 1 96.69 158 THR B C 1
ATOM 5460 O O . THR B 1 158 ? 3.262 -1.072 -13.242 1 96.69 158 THR B O 1
ATOM 5463 N N . LEU B 1 159 ? 4.047 -2.604 -14.727 1 98.12 159 LEU B N 1
ATOM 5464 C CA . LEU B 1 159 ? 3.127 -3.707 -14.469 1 98.12 159 LEU B CA 1
ATOM 5465 C C . LEU B 1 159 ? 1.741 -3.4 -15.031 1 98.12 159 LEU B C 1
ATOM 5467 O O . LEU B 1 159 ? 0.785 -4.129 -14.766 1 98.12 159 LEU B O 1
ATOM 5471 N N . GLU B 1 160 ? 1.632 -2.34 -15.797 1 97 160 GLU B N 1
ATOM 5472 C CA . GLU B 1 160 ? 0.359 -2.08 -16.469 1 97 160 GLU B CA 1
ATOM 5473 C C . GLU B 1 160 ? -0.008 -3.217 -17.406 1 97 160 GLU B C 1
ATOM 5475 O O . GLU B 1 160 ? 0.856 -3.756 -18.109 1 97 160 GLU B O 1
ATOM 5480 N N . THR B 1 161 ? -1.271 -3.533 -17.438 1 98.38 161 THR B N 1
ATOM 5481 C CA . THR B 1 161 ? -1.741 -4.59 -18.328 1 98.38 161 THR B CA 1
ATOM 5482 C C . THR B 1 161 ? -1.82 -4.086 -19.766 1 98.38 161 THR B C 1
ATOM 5484 O O . THR B 1 161 ? -2.393 -3.027 -20.031 1 98.38 161 THR B O 1
ATOM 5487 N N . LEU B 1 162 ? -1.316 -4.777 -20.656 1 97.31 162 LEU B N 1
ATOM 5488 C CA . LEU B 1 162 ? -1.277 -4.355 -22.062 1 97.31 162 LEU B CA 1
ATOM 5489 C C . LEU B 1 162 ? -2.33 -5.094 -22.875 1 97.31 162 LEU B C 1
ATOM 5491 O O . LEU B 1 162 ? -2.809 -4.574 -23.891 1 97.31 162 LEU B O 1
ATOM 5495 N N . GLY B 1 163 ? -2.695 -6.328 -22.484 1 96.69 163 GLY B N 1
ATOM 5496 C CA . GLY B 1 163 ? -3.732 -7.082 -23.156 1 96.69 163 GLY B CA 1
ATOM 5497 C C . GLY B 1 163 ? -3.404 -8.555 -23.297 1 96.69 163 GLY B C 1
ATOM 5498 O O . GLY B 1 163 ? -2.391 -9.023 -22.781 1 96.69 163 GLY B O 1
ATOM 5499 N N . TYR B 1 164 ? -4.258 -9.297 -24.047 1 97.38 164 TYR B N 1
ATOM 5500 C CA . TYR B 1 164 ? -4.055 -10.719 -24.281 1 97.38 164 TYR B CA 1
ATOM 5501 C C . TYR B 1 164 ? -2.893 -10.953 -25.234 1 97.38 164 TYR B C 1
ATOM 5503 O O . TYR B 1 164 ? -2.643 -10.133 -26.125 1 97.38 164 TYR B O 1
ATOM 5511 N N . ILE B 1 165 ? -2.244 -12.047 -25.016 1 97.56 165 ILE B N 1
ATOM 5512 C CA . ILE B 1 165 ? -1.228 -12.523 -25.953 1 97.56 165 ILE B CA 1
ATOM 5513 C C . ILE B 1 165 ? -1.808 -13.617 -26.828 1 97.56 165 ILE B C 1
ATOM 5515 O O . ILE B 1 165 ? -2.373 -14.594 -26.328 1 97.56 165 ILE B O 1
ATOM 5519 N N . ASP B 1 166 ? -1.652 -13.453 -28.125 1 96.69 166 ASP B N 1
ATOM 5520 C CA . ASP B 1 166 ? -2.158 -14.469 -29.047 1 96.69 166 ASP B CA 1
ATOM 5521 C C . ASP B 1 166 ? -1.019 -15.117 -29.828 1 96.69 166 ASP B C 1
ATOM 5523 O O . ASP B 1 166 ? -1.252 -15.766 -30.844 1 96.69 166 ASP B O 1
ATOM 5527 N N . TYR B 1 167 ? 0.228 -14.773 -29.406 1 97.81 167 TYR B N 1
ATOM 5528 C CA . TYR B 1 167 ? 1.424 -15.344 -30.016 1 97.81 167 TYR B CA 1
ATOM 5529 C C . TYR B 1 167 ? 1.453 -15.055 -31.516 1 97.81 167 TYR B C 1
ATOM 5531 O O . TYR B 1 167 ? 1.617 -15.969 -32.312 1 97.81 167 TYR B O 1
ATOM 5539 N N . HIS B 1 168 ? 1.261 -13.859 -31.797 1 96.5 168 HIS B N 1
ATOM 5540 C CA . HIS B 1 168 ? 1.296 -13.336 -33.156 1 96.5 168 HIS B CA 1
ATOM 5541 C C . HIS B 1 168 ? 0.253 -14.023 -34.031 1 96.5 168 HIS B C 1
ATOM 5543 O O . HIS B 1 168 ? 0.537 -14.375 -35.188 1 96.5 168 HIS B O 1
ATOM 5549 N N . GLY B 1 169 ? -0.819 -14.352 -33.406 1 97 169 GLY B N 1
ATOM 5550 C CA . GLY B 1 169 ? -1.957 -14.875 -34.156 1 97 169 GLY B CA 1
ATOM 5551 C C . GLY B 1 169 ? -1.905 -16.375 -34.344 1 97 169 GLY B C 1
ATOM 5552 O O . GLY B 1 169 ? -2.779 -16.953 -34.969 1 97 169 GLY B O 1
ATOM 5553 N N . THR B 1 170 ? -0.963 -17.047 -33.75 1 97.31 170 THR B N 1
ATOM 5554 C CA . THR B 1 170 ? -0.776 -18.469 -34 1 97.31 170 THR B CA 1
ATOM 5555 C C . THR B 1 170 ? -1.418 -19.312 -32.906 1 97.31 170 THR B C 1
ATOM 5557 O O . THR B 1 170 ? -1.524 -20.531 -33.031 1 97.31 170 THR B O 1
ATOM 5560 N N . PHE B 1 171 ? -1.853 -18.688 -31.906 1 97 171 PHE B N 1
ATOM 5561 C CA . PHE B 1 171 ? -2.463 -19.406 -30.781 1 97 171 PHE B CA 1
ATOM 5562 C C . PHE B 1 171 ? -3.939 -19.656 -31.047 1 97 171 PHE B C 1
ATOM 5564 O O . PHE B 1 171 ? -4.711 -18.734 -31.297 1 97 171 PHE B O 1
ATOM 5571 N N . ARG B 1 172 ? -4.398 -20.891 -30.922 1 94.5 172 ARG B N 1
ATOM 5572 C CA . ARG B 1 172 ? -5.766 -21.25 -31.312 1 94.5 172 ARG B CA 1
ATOM 5573 C C . ARG B 1 172 ? -6.547 -21.797 -30.125 1 94.5 172 ARG B C 1
ATOM 5575 O O . ARG B 1 172 ? -7.777 -21.844 -30.141 1 94.5 172 ARG B O 1
ATOM 5582 N N . ALA B 1 173 ? -5.887 -22.297 -29.141 1 94.94 173 ALA B N 1
ATOM 5583 C CA . ALA B 1 173 ? -6.562 -22.906 -28 1 94.94 173 ALA B CA 1
ATOM 5584 C C . ALA B 1 173 ? -7.203 -21.844 -27.109 1 94.94 173 ALA B C 1
ATOM 5586 O O . ALA B 1 173 ? -6.766 -20.688 -27.094 1 94.94 173 ALA B O 1
ATOM 5587 N N . PRO B 1 174 ? -8.258 -22.219 -26.391 1 94.44 174 PRO B N 1
ATOM 5588 C CA . PRO B 1 174 ? -8.938 -21.234 -25.547 1 94.44 174 PRO B CA 1
ATOM 5589 C C . PRO B 1 174 ? -8.258 -21.047 -24.203 1 94.44 174 PRO B C 1
ATOM 5591 O O . PRO B 1 174 ? -8.539 -20.078 -23.484 1 94.44 174 PRO B O 1
ATOM 5594 N N . THR B 1 175 ? -7.465 -22 -23.812 1 96.94 175 THR B N 1
ATOM 5595 C CA . THR B 1 175 ? -6.824 -21.969 -22.516 1 96.94 175 THR B CA 1
ATOM 5596 C C . THR B 1 175 ? -5.309 -22.094 -22.641 1 96.94 175 THR B C 1
ATOM 5598 O O . THR B 1 175 ? -4.793 -22.328 -23.734 1 96.94 175 THR B O 1
ATOM 5601 N N . HIS B 1 176 ? -4.648 -21.812 -21.641 1 98.19 176 HIS B N 1
ATOM 5602 C CA . HIS B 1 176 ? -3.193 -21.844 -21.547 1 98.19 176 HIS B CA 1
ATOM 5603 C C . HIS B 1 176 ? -2.73 -22.344 -20.188 1 98.19 176 HIS B C 1
ATOM 5605 O O . HIS B 1 176 ? -3.334 -22.016 -19.172 1 98.19 176 HIS B O 1
ATOM 5611 N N . THR B 1 177 ? -1.706 -23.172 -20.188 1 98.44 177 THR B N 1
ATOM 5612 C CA . THR B 1 177 ? -1.164 -23.641 -18.922 1 98.44 177 THR B CA 1
ATOM 5613 C C . THR B 1 177 ? -0.669 -22.453 -18.078 1 98.44 177 THR B C 1
ATOM 5615 O O . THR B 1 177 ? -0.203 -21.453 -18.625 1 98.44 177 THR B O 1
ATOM 5618 N N . ALA B 1 178 ? -0.755 -22.625 -16.766 1 97.38 178 ALA B N 1
ATOM 5619 C CA . ALA B 1 178 ? -0.158 -21.641 -15.859 1 97.38 178 ALA B CA 1
ATOM 5620 C C . ALA B 1 178 ? 1.327 -21.922 -15.648 1 97.38 178 ALA B C 1
ATOM 5622 O O . ALA B 1 178 ? 2.057 -21.078 -15.117 1 97.38 178 ALA B O 1
ATOM 5623 N N . HIS B 1 179 ? 1.793 -23.078 -16.062 1 98.06 179 HIS B N 1
ATOM 5624 C CA . HIS B 1 179 ? 3.172 -23.469 -15.805 1 98.06 179 HIS B CA 1
ATOM 5625 C C . HIS B 1 179 ? 3.879 -23.875 -17.094 1 98.06 179 HIS B C 1
ATOM 5627 O O . HIS B 1 179 ? 4.438 -24.969 -17.188 1 98.06 179 HIS B O 1
ATOM 5633 N N . PRO B 1 180 ? 3.943 -23 -18.031 1 98.62 180 PRO B N 1
ATOM 5634 C CA . PRO B 1 180 ? 4.766 -23.375 -19.188 1 98.62 180 PRO B CA 1
ATOM 5635 C C . PRO B 1 180 ? 6.219 -23.672 -18.797 1 98.62 180 PRO B C 1
ATOM 5637 O O . PRO B 1 180 ? 6.668 -23.266 -17.719 1 98.62 180 PRO B O 1
ATOM 5640 N N . LYS B 1 181 ? 6.844 -24.484 -19.656 1 98.62 181 LYS B N 1
ATOM 5641 C CA . LYS B 1 181 ? 8.234 -24.859 -19.406 1 98.62 181 LYS B CA 1
ATOM 5642 C C . LYS B 1 181 ? 9.164 -24.172 -20.391 1 98.62 181 LYS B C 1
ATOM 5644 O O . LYS B 1 181 ? 9.172 -24.484 -21.578 1 98.62 181 LYS B O 1
ATOM 5649 N N . ALA B 1 182 ? 9.945 -23.234 -19.844 1 97.81 182 ALA B N 1
ATOM 5650 C CA . ALA B 1 182 ? 10.906 -22.516 -20.672 1 97.81 182 ALA B CA 1
ATOM 5651 C C . ALA B 1 182 ? 12.18 -23.328 -20.875 1 97.81 182 ALA B C 1
ATOM 5653 O O . ALA B 1 182 ? 12.844 -23.703 -19.891 1 97.81 182 ALA B O 1
ATOM 5654 N N . ASP B 1 183 ? 12.523 -23.609 -22.078 1 97.44 183 ASP B N 1
ATOM 5655 C CA . ASP B 1 183 ? 13.742 -24.328 -22.438 1 97.44 183 ASP B CA 1
ATOM 5656 C C . ASP B 1 183 ? 14.898 -23.375 -22.688 1 97.44 183 ASP B C 1
ATOM 5658 O O . ASP B 1 183 ? 14.938 -22.688 -23.703 1 97.44 183 ASP B O 1
ATOM 5662 N N . SER B 1 184 ? 15.891 -23.406 -21.797 1 95.06 184 SER B N 1
ATOM 5663 C CA . SER B 1 184 ? 16.984 -22.438 -21.844 1 95.06 184 SER B CA 1
ATOM 5664 C C . SER B 1 184 ? 17.906 -22.703 -23.031 1 95.06 184 SER B C 1
ATOM 5666 O O . SER B 1 184 ? 18.625 -21.812 -23.484 1 95.06 184 SER B O 1
ATOM 5668 N N . ALA B 1 185 ? 17.922 -23.891 -23.531 1 94.94 185 ALA B N 1
ATOM 5669 C CA . ALA B 1 185 ? 18.812 -24.25 -24.641 1 94.94 185 ALA B CA 1
ATOM 5670 C C . ALA B 1 185 ? 18.266 -23.75 -25.969 1 94.94 185 ALA B C 1
ATOM 5672 O O . ALA B 1 185 ? 19.031 -23.328 -26.844 1 94.94 185 ALA B O 1
ATOM 5673 N N . THR B 1 186 ? 16.969 -23.766 -26.125 1 96.12 186 THR B N 1
ATOM 5674 C CA . THR B 1 186 ? 16.375 -23.469 -27.422 1 96.12 186 THR B CA 1
ATOM 5675 C C . THR B 1 186 ? 15.68 -22.109 -27.391 1 96.12 186 THR B C 1
ATOM 5677 O O . THR B 1 186 ? 15.383 -21.531 -28.438 1 96.12 186 THR B O 1
ATOM 5680 N N . GLY B 1 187 ? 15.344 -21.625 -26.188 1 96.75 187 GLY B N 1
ATOM 5681 C CA . GLY B 1 187 ? 14.547 -20.422 -26.047 1 96.75 187 GLY B CA 1
ATOM 5682 C C . GLY B 1 187 ? 13.055 -20.672 -26.219 1 96.75 187 GLY B C 1
ATOM 5683 O O . GLY B 1 187 ? 12.266 -19.719 -26.25 1 96.75 187 GLY B O 1
ATOM 5684 N N . GLU B 1 188 ? 12.68 -21.922 -26.344 1 98.12 188 GLU B N 1
ATOM 5685 C CA . GLU B 1 188 ? 11.281 -22.281 -26.562 1 98.12 188 GLU B CA 1
ATOM 5686 C C . GLU B 1 188 ? 10.5 -22.281 -25.25 1 98.12 188 GLU B C 1
ATOM 5688 O O . GLU B 1 188 ? 11.086 -22.406 -24.172 1 98.12 188 GLU B O 1
ATOM 5693 N N . LEU B 1 189 ? 9.234 -22.094 -25.375 1 98.62 189 LEU B N 1
ATOM 5694 C CA . LEU B 1 189 ? 8.289 -22.25 -24.281 1 98.62 189 LEU B CA 1
ATOM 5695 C C . LEU B 1 189 ? 7.332 -23.406 -24.547 1 98.62 189 LEU B C 1
ATOM 5697 O O . LEU B 1 189 ? 6.418 -23.297 -25.359 1 98.62 189 LEU B O 1
ATOM 5701 N N . VAL B 1 190 ? 7.531 -24.547 -23.891 1 98.75 190 VAL B N 1
ATOM 5702 C CA . VAL B 1 190 ? 6.652 -25.703 -24.016 1 98.75 190 VAL B CA 1
ATOM 5703 C C . VAL B 1 190 ? 5.395 -25.5 -23.172 1 98.75 190 VAL B C 1
ATOM 5705 O O . VAL B 1 190 ? 5.477 -25.156 -22 1 98.75 190 VAL B O 1
ATOM 5708 N N . SER B 1 191 ? 4.234 -25.688 -23.844 1 98.69 191 SER B N 1
ATOM 5709 C CA . SER B 1 191 ? 2.977 -25.328 -23.188 1 98.69 191 SER B CA 1
ATOM 5710 C C . SER B 1 191 ? 1.854 -26.281 -23.594 1 98.69 191 SER B C 1
ATOM 5712 O O . SER B 1 191 ? 2.072 -27.219 -24.359 1 98.69 191 SER B O 1
ATOM 5714 N N . TYR B 1 192 ? 0.704 -26.125 -22.984 1 98.69 192 TYR B N 1
ATOM 5715 C CA . TYR B 1 192 ? -0.473 -26.906 -23.344 1 98.69 192 TYR B CA 1
ATOM 5716 C C . TYR B 1 192 ? -1.75 -26.219 -22.891 1 98.69 192 TYR B C 1
ATOM 5718 O O . TYR B 1 192 ? -1.698 -25.234 -22.141 1 98.69 192 TYR B O 1
ATOM 5726 N N . SER B 1 193 ? -2.791 -26.641 -23.453 1 98.38 193 SER B N 1
ATOM 5727 C CA . SER B 1 193 ? -4.16 -26.328 -23.062 1 98.38 193 SER B CA 1
ATOM 5728 C C . SER B 1 193 ? -4.914 -27.594 -22.625 1 98.38 193 SER B C 1
ATOM 5730 O O . SER B 1 193 ? -4.871 -28.609 -23.328 1 98.38 193 SER B O 1
ATOM 5732 N N . TYR B 1 194 ? -5.473 -27.594 -21.453 1 98.25 194 TYR B N 1
ATOM 5733 C CA . TYR B 1 194 ? -6.477 -28.609 -21.141 1 98.25 194 TYR B CA 1
ATOM 5734 C C . TYR B 1 194 ? -7.879 -28.016 -21.203 1 98.25 194 TYR B C 1
ATOM 5736 O O . TYR B 1 194 ? -8.047 -26.797 -21.234 1 98.25 194 TYR B O 1
ATOM 5744 N N . GLU B 1 195 ? -8.867 -28.938 -21.219 1 98.12 195 GLU B N 1
ATOM 5745 C CA . GLU B 1 195 ? -10.203 -28.469 -21.562 1 98.12 195 GLU B CA 1
ATOM 5746 C C . GLU B 1 195 ? -10.172 -27.594 -22.812 1 98.12 195 GLU B C 1
ATOM 5748 O O . GLU B 1 195 ? -10.781 -26.531 -22.844 1 98.12 195 GLU B O 1
ATOM 5753 N N . ALA B 1 196 ? -9.438 -28.094 -23.781 1 98.06 196 ALA B N 1
ATOM 5754 C CA . ALA B 1 196 ? -9.094 -27.312 -24.969 1 98.06 196 ALA B CA 1
ATOM 5755 C C . ALA B 1 196 ? -10.297 -27.188 -25.906 1 98.06 196 ALA B C 1
ATOM 5757 O O . ALA B 1 196 ? -10.297 -26.344 -26.812 1 98.06 196 ALA B O 1
ATOM 5758 N N . ALA B 1 197 ? -11.258 -28.016 -25.75 1 97.5 197 ALA B N 1
ATOM 5759 C CA . ALA B 1 197 ? -12.453 -27.938 -26.594 1 97.5 197 ALA B CA 1
ATOM 5760 C C . ALA B 1 197 ? -13.648 -27.438 -25.781 1 97.5 197 ALA B C 1
ATOM 5762 O O . ALA B 1 197 ? -14.797 -27.703 -26.141 1 97.5 197 ALA B O 1
ATOM 5763 N N . GLY B 1 198 ? -13.344 -26.844 -24.672 1 96.12 198 GLY B N 1
ATOM 5764 C CA . GLY B 1 198 ? -14.406 -26.297 -23.828 1 96.12 198 GLY B CA 1
ATOM 5765 C C . GLY B 1 198 ? -14.383 -26.859 -22.422 1 96.12 198 GLY B C 1
ATOM 5766 O O . GLY B 1 198 ? -13.656 -27.797 -22.125 1 96.12 198 GLY B O 1
ATOM 5767 N N . ASP B 1 199 ? -15.25 -26.328 -21.625 1 96.56 199 ASP B N 1
ATOM 5768 C CA . ASP B 1 199 ? -15.297 -26.703 -20.219 1 96.56 199 ASP B CA 1
ATOM 5769 C C . ASP B 1 199 ? -15.602 -28.188 -20.047 1 96.56 199 ASP B C 1
ATOM 5771 O O . ASP B 1 199 ? -16.5 -28.719 -20.703 1 96.56 199 ASP B O 1
ATOM 5775 N N . ALA B 1 200 ? -14.805 -28.844 -19.266 1 98.06 200 ALA B N 1
ATOM 5776 C CA . ALA B 1 200 ? -14.945 -30.25 -18.875 1 98.06 200 ALA B CA 1
ATOM 5777 C C . ALA B 1 200 ? -14.703 -31.156 -20.078 1 98.06 200 ALA B C 1
ATOM 5779 O O . ALA B 1 200 ? -15.125 -32.312 -20.078 1 98.06 200 ALA B O 1
ATOM 5780 N N . SER B 1 201 ? -14.164 -30.656 -21.172 1 98.31 201 SER B N 1
ATOM 5781 C CA . SER B 1 201 ? -13.727 -31.531 -22.25 1 98.31 201 SER B CA 1
ATOM 5782 C C . SER B 1 201 ? -12.422 -32.25 -21.891 1 98.31 201 SER B C 1
ATOM 5784 O O . SER B 1 201 ? -11.562 -31.672 -21.219 1 98.31 201 SER B O 1
ATOM 5786 N N . PRO B 1 202 ? -12.25 -33.5 -22.234 1 98.25 202 PRO B N 1
ATOM 5787 C CA . PRO B 1 202 ? -10.984 -34.188 -21.969 1 98.25 202 PRO B CA 1
ATOM 5788 C C . PRO B 1 202 ? -9.891 -33.812 -22.969 1 98.25 202 PRO B C 1
ATOM 5790 O O . PRO B 1 202 ? -8.789 -34.344 -22.922 1 98.25 202 PRO B O 1
ATOM 5793 N N . ASP B 1 203 ? -10.148 -32.875 -23.906 1 98.5 203 ASP B N 1
ATOM 5794 C CA . ASP B 1 203 ? -9.227 -32.5 -24.969 1 98.5 203 ASP B CA 1
ATOM 5795 C C . ASP B 1 203 ? -8.016 -31.766 -24.391 1 98.5 203 ASP B C 1
ATOM 5797 O O . ASP B 1 203 ? -8.156 -30.891 -23.531 1 98.5 203 ASP B O 1
ATOM 5801 N N . ILE B 1 204 ? -6.832 -32.125 -24.859 1 98.62 204 ILE B N 1
ATOM 5802 C CA . ILE B 1 204 ? -5.562 -31.453 -24.578 1 98.62 204 ILE B CA 1
ATOM 5803 C C . ILE B 1 204 ? -4.934 -30.953 -25.875 1 98.62 204 ILE B C 1
ATOM 5805 O O . ILE B 1 204 ? -4.98 -31.641 -26.906 1 98.62 204 ILE B O 1
ATOM 5809 N N . CYS B 1 205 ? -4.516 -29.781 -25.922 1 98.62 205 CYS B N 1
ATOM 5810 C CA . CYS B 1 205 ? -3.666 -29.266 -26.984 1 98.62 205 CYS B CA 1
ATOM 5811 C C . CYS B 1 205 ? -2.244 -29.031 -26.484 1 98.62 205 CYS B C 1
ATOM 5813 O O . CYS B 1 205 ? -2.002 -28.109 -25.703 1 98.62 205 CYS B O 1
ATOM 5815 N N . SER B 1 206 ? -1.296 -29.859 -26.891 1 98.62 206 SER B N 1
ATOM 5816 C CA . SER B 1 206 ? 0.12 -29.656 -26.594 1 98.62 206 SER B CA 1
ATOM 5817 C C . SER B 1 206 ? 0.788 -28.812 -27.688 1 98.62 206 SER B C 1
ATOM 5819 O O . SER B 1 206 ? 0.615 -29.062 -28.875 1 98.62 206 SER B O 1
ATOM 5821 N N . PHE B 1 207 ? 1.508 -27.734 -27.266 1 98.5 207 PHE B N 1
ATOM 5822 C CA . PHE B 1 207 ? 2.133 -26.875 -28.266 1 98.5 207 PHE B CA 1
ATOM 5823 C C . PHE B 1 207 ? 3.432 -26.281 -27.734 1 98.5 207 PHE B C 1
ATOM 5825 O O . PHE B 1 207 ? 3.68 -26.297 -26.531 1 98.5 207 PHE B O 1
ATOM 5832 N N . THR B 1 208 ? 4.285 -25.875 -28.641 1 98.44 208 THR B N 1
ATOM 5833 C CA . THR B 1 208 ? 5.527 -25.188 -28.328 1 98.44 208 THR B CA 1
ATOM 5834 C C . THR B 1 208 ? 5.551 -23.797 -28.984 1 98.44 208 THR B C 1
ATOM 5836 O O . THR B 1 208 ? 5.16 -23.641 -30.141 1 98.44 208 THR B O 1
ATOM 5839 N N . VAL B 1 209 ? 5.859 -22.781 -28.188 1 98.56 209 VAL B N 1
ATOM 5840 C CA . VAL B 1 209 ? 6.098 -21.438 -28.703 1 98.56 209 VAL B CA 1
ATOM 5841 C C . VAL B 1 209 ? 7.594 -21.219 -28.906 1 98.56 209 VAL B C 1
ATOM 5843 O O . VAL B 1 209 ? 8.391 -21.438 -27.984 1 98.56 209 VAL B O 1
ATOM 5846 N N . ASN B 1 210 ? 8.039 -20.859 -30.078 1 98.12 210 ASN B N 1
ATOM 5847 C CA . ASN B 1 210 ? 9.461 -20.688 -30.344 1 98.12 210 ASN B CA 1
ATOM 5848 C C . ASN B 1 210 ? 9.984 -19.391 -29.734 1 98.12 210 ASN B C 1
ATOM 5850 O O . ASN B 1 210 ? 9.234 -18.641 -29.094 1 98.12 210 ASN B O 1
ATOM 5854 N N . LYS B 1 211 ? 11.297 -19.125 -29.859 1 96.94 211 LYS B N 1
ATOM 5855 C CA . LYS B 1 211 ? 11.961 -18.016 -29.188 1 96.94 211 LYS B CA 1
ATOM 5856 C C . LYS B 1 211 ? 11.461 -16.672 -29.703 1 96.94 211 LYS B C 1
ATOM 5858 O O . LYS B 1 211 ? 11.711 -15.633 -29.109 1 96.94 211 LYS B O 1
ATOM 5863 N N . HIS B 1 212 ? 10.688 -16.688 -30.812 1 96.06 212 HIS B N 1
ATOM 5864 C CA . HIS B 1 212 ? 10.18 -15.461 -31.422 1 96.06 212 HIS B CA 1
ATOM 5865 C C . HIS B 1 212 ? 8.688 -15.289 -31.125 1 96.06 212 HIS B C 1
ATOM 5867 O O . HIS B 1 212 ? 8.031 -14.438 -31.734 1 96.06 212 HIS B O 1
ATOM 5873 N N . GLY B 1 213 ? 8.117 -16.156 -30.297 1 97 213 GLY B N 1
ATOM 5874 C CA . GLY B 1 213 ? 6.758 -15.969 -29.812 1 97 213 GLY B CA 1
ATOM 5875 C C . GLY B 1 213 ? 5.711 -16.531 -30.766 1 97 213 GLY B C 1
ATOM 5876 O O . GLY B 1 213 ? 4.57 -16.062 -30.781 1 97 213 GLY B O 1
ATOM 5877 N N . LYS B 1 214 ? 6.113 -17.453 -31.562 1 98 214 LYS B N 1
ATOM 5878 C CA . LYS B 1 214 ? 5.184 -18.125 -32.469 1 98 214 LYS B CA 1
ATOM 5879 C C . LYS B 1 214 ? 5.117 -19.609 -32.188 1 98 214 LYS B C 1
ATOM 5881 O O . LYS B 1 214 ? 6.129 -20.25 -31.875 1 98 214 LYS B O 1
ATOM 5886 N N . LEU B 1 215 ? 3.934 -20.188 -32.406 1 97.81 215 LEU B N 1
ATOM 5887 C CA . LEU B 1 215 ? 3.814 -21.641 -32.219 1 97.81 215 LEU B CA 1
ATOM 5888 C C . LEU B 1 215 ? 4.582 -22.375 -33.312 1 97.81 215 LEU B C 1
ATOM 5890 O O . LEU B 1 215 ? 4.523 -22 -34.5 1 97.81 215 LEU B O 1
ATOM 5894 N N . SER B 1 216 ? 5.344 -23.359 -32.906 1 96 216 SER B N 1
ATOM 5895 C CA . SER B 1 216 ? 6.125 -24.172 -33.844 1 96 216 SER B CA 1
ATOM 5896 C C . SER B 1 216 ? 5.668 -25.625 -33.812 1 96 216 SER B C 1
ATOM 5898 O O . SER B 1 216 ? 5.926 -26.375 -34.781 1 96 216 SER B O 1
ATOM 5900 N N . GLU B 1 217 ? 5.137 -26.125 -32.781 1 96 217 GLU B N 1
ATOM 5901 C CA . GLU B 1 217 ? 4.535 -27.438 -32.594 1 96 217 GLU B CA 1
ATOM 5902 C C . GLU B 1 217 ? 3.115 -27.328 -32.031 1 96 217 GLU B C 1
ATOM 5904 O O . GLU B 1 217 ? 2.818 -26.438 -31.25 1 96 217 GLU B O 1
ATOM 5909 N N . GLU B 1 218 ? 2.26 -28.203 -32.531 1 97.81 218 GLU B N 1
ATOM 5910 C CA . GLU B 1 218 ? 0.892 -28.25 -32 1 97.81 218 GLU B CA 1
ATOM 5911 C C . GLU B 1 218 ? 0.248 -29.609 -32.281 1 97.81 218 GLU B C 1
ATOM 5913 O O . GLU B 1 218 ? 0.327 -30.141 -33.375 1 97.81 218 GLU B O 1
ATOM 5918 N N . VAL B 1 219 ? -0.301 -30.172 -31.266 1 98.38 219 VAL B N 1
ATOM 5919 C CA . VAL B 1 219 ? -1.033 -31.422 -31.422 1 98.38 219 VAL B CA 1
ATOM 5920 C C . VAL B 1 219 ? -2.229 -31.438 -30.469 1 98.38 219 VAL B C 1
ATOM 5922 O O . VAL B 1 219 ? -2.119 -31.031 -29.312 1 98.38 219 VAL B O 1
ATOM 5925 N N . TRP B 1 220 ? -3.34 -31.844 -31.031 1 98.19 220 TRP B N 1
ATOM 5926 C CA . TRP B 1 220 ? -4.582 -31.984 -30.281 1 98.19 220 TRP B CA 1
ATOM 5927 C C . TRP B 1 220 ? -4.91 -33.438 -30.031 1 98.19 220 TRP B C 1
ATOM 5929 O O . TRP B 1 220 ? -4.844 -34.281 -30.953 1 98.19 220 TRP B O 1
ATOM 5939 N N . PHE B 1 221 ? -5.227 -33.844 -28.828 1 98.38 221 PHE B N 1
ATOM 5940 C CA . PHE B 1 221 ? -5.617 -35.219 -28.469 1 98.38 221 PHE B CA 1
ATOM 5941 C C . PHE B 1 221 ? -6.5 -35.219 -27.234 1 98.38 221 PHE B C 1
ATOM 5943 O O . PHE B 1 221 ? -6.848 -34.156 -26.703 1 98.38 221 PHE B O 1
ATOM 5950 N N . LYS B 1 222 ? -6.93 -36.438 -26.797 1 98.31 222 LYS B N 1
ATOM 5951 C CA . LYS B 1 222 ? -7.871 -36.5 -25.688 1 98.31 222 LYS B CA 1
ATOM 5952 C C . LYS B 1 222 ? -7.293 -37.344 -24.547 1 98.31 222 LYS B C 1
ATOM 5954 O O . LYS B 1 222 ? -6.699 -38.406 -24.766 1 98.31 222 LYS B O 1
ATOM 5959 N N . ALA B 1 223 ? -7.387 -36.812 -23.375 1 98.31 223 ALA B N 1
ATOM 5960 C CA . ALA B 1 223 ? -7.152 -37.625 -22.172 1 98.31 223 ALA B CA 1
ATOM 5961 C C . ALA B 1 223 ? -8.312 -38.594 -21.938 1 98.31 223 ALA B C 1
ATOM 5963 O O . ALA B 1 223 ? -9.391 -38.438 -22.5 1 98.31 223 ALA B O 1
ATOM 5964 N N . PRO B 1 224 ? -8.094 -39.594 -21.094 1 97.62 224 PRO B N 1
ATOM 5965 C CA . PRO B 1 224 ? -9.156 -40.562 -20.828 1 97.62 224 PRO B CA 1
ATOM 5966 C C . PRO B 1 224 ? -10.352 -39.938 -20.109 1 97.62 224 PRO B C 1
ATOM 5968 O O . PRO B 1 224 ? -11.477 -40.406 -20.234 1 97.62 224 PRO B O 1
ATOM 5971 N N . TRP B 1 225 ? -10.172 -38.906 -19.281 1 97.88 225 TRP B N 1
ATOM 5972 C CA . TRP B 1 225 ? -11.219 -38.156 -18.641 1 97.88 225 TRP B CA 1
ATOM 5973 C C . TRP B 1 225 ? -10.766 -36.688 -18.422 1 97.88 225 TRP B C 1
ATOM 5975 O O . TRP B 1 225 ? -9.57 -36.406 -18.422 1 97.88 225 TRP B O 1
ATOM 5985 N N . PRO B 1 226 ? -11.734 -35.812 -18.344 1 98.06 226 PRO B N 1
ATOM 5986 C CA . PRO B 1 226 ? -11.352 -34.438 -18.047 1 98.06 226 PRO B CA 1
ATOM 5987 C C . PRO B 1 226 ? -10.93 -34.219 -16.594 1 98.06 226 PRO B C 1
ATOM 5989 O O . PRO B 1 226 ? -11.594 -34.719 -15.688 1 98.06 226 PRO B O 1
ATOM 5992 N N . CYS B 1 227 ? -9.883 -33.594 -16.391 1 97.12 227 CYS B N 1
ATOM 5993 C CA . CYS B 1 227 ? -9.422 -33.281 -15.039 1 97.12 2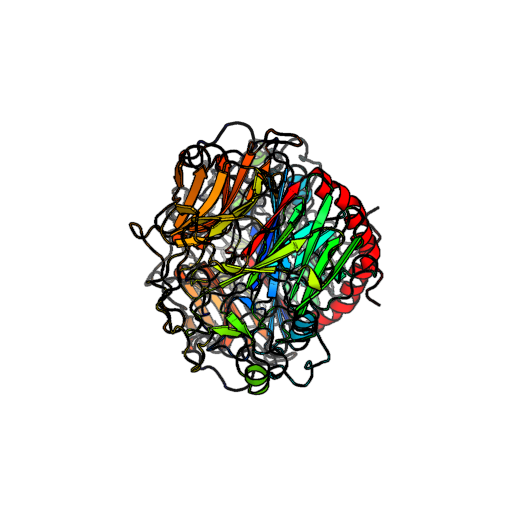27 CYS B CA 1
ATOM 5994 C C . CYS B 1 227 ? -8.586 -32 -15.023 1 97.12 227 CYS B C 1
ATOM 5996 O O . CYS B 1 227 ? -8.258 -31.469 -16.078 1 97.12 227 CYS B O 1
ATOM 5998 N N . MET B 1 228 ? -8.32 -31.484 -13.852 1 97.44 228 MET B N 1
ATOM 5999 C CA . MET B 1 228 ? -7.367 -30.375 -13.711 1 97.44 228 MET B CA 1
ATOM 6000 C C . MET B 1 228 ? -5.945 -30.859 -13.961 1 97.44 228 MET B C 1
ATOM 6002 O O . MET B 1 228 ? -5.484 -31.812 -13.328 1 97.44 228 MET B O 1
ATOM 6006 N N . ILE B 1 229 ? -5.258 -30.328 -14.898 1 97.81 229 ILE B N 1
ATOM 6007 C CA . ILE B 1 229 ? -3.826 -30.516 -15.109 1 97.81 229 ILE B CA 1
ATOM 6008 C C . ILE B 1 229 ? -3.086 -29.219 -14.797 1 97.81 229 ILE B C 1
ATOM 6010 O O . ILE B 1 229 ? -2.943 -28.344 -15.664 1 97.81 229 ILE B O 1
ATOM 6014 N N . HIS B 1 230 ? -2.65 -29.078 -13.617 1 97.19 230 HIS B N 1
ATOM 6015 C CA . HIS B 1 230 ? -2.1 -27.812 -13.133 1 97.19 230 HIS B CA 1
ATOM 6016 C C . HIS B 1 230 ? -0.675 -27.609 -13.641 1 97.19 230 HIS B C 1
ATOM 6018 O O . HIS B 1 230 ? -0.286 -26.484 -13.969 1 97.19 230 HIS B O 1
ATOM 6024 N N . ASP B 1 231 ? 0.077 -28.641 -13.633 1 98.12 231 ASP B N 1
ATOM 6025 C CA . ASP B 1 231 ? 1.483 -28.641 -14.031 1 98.12 231 ASP B CA 1
ATOM 6026 C C . ASP B 1 231 ? 1.833 -29.891 -14.844 1 98.12 231 ASP B C 1
ATOM 6028 O O . ASP B 1 231 ? 1.002 -30.781 -15.008 1 98.12 231 ASP B O 1
ATOM 6032 N N . PHE B 1 232 ? 3.041 -29.906 -15.492 1 98.62 232 PHE B N 1
ATOM 6033 C CA . PHE B 1 232 ? 3.463 -31 -16.375 1 98.62 232 PHE B CA 1
ATOM 6034 C C . PHE B 1 232 ? 4.984 -31.078 -16.438 1 98.62 232 PHE B C 1
ATOM 6036 O O . PHE B 1 232 ? 5.68 -30.328 -15.758 1 98.62 232 PHE B O 1
ATOM 6043 N N . TRP B 1 233 ? 5.473 -32.125 -17.156 1 98.69 233 TRP B N 1
ATOM 6044 C CA . TRP B 1 233 ? 6.91 -32.25 -17.391 1 98.69 233 TRP B CA 1
ATOM 6045 C C . TRP B 1 233 ? 7.25 -32.062 -18.859 1 98.69 233 TRP B C 1
ATOM 6047 O O . TRP B 1 233 ? 6.445 -32.406 -19.734 1 98.69 233 TRP B O 1
ATOM 6057 N N . ALA B 1 234 ? 8.359 -31.531 -19.078 1 98.75 234 ALA B N 1
ATOM 6058 C CA . ALA B 1 234 ? 8.914 -31.453 -20.438 1 98.75 234 ALA B CA 1
ATOM 6059 C C . ALA B 1 234 ? 10.383 -31.859 -20.453 1 98.75 234 ALA B C 1
ATOM 6061 O O . ALA B 1 234 ? 11.141 -31.484 -19.547 1 98.75 234 ALA B O 1
ATOM 6062 N N . THR B 1 235 ? 10.797 -32.656 -21.344 1 98.5 235 THR B N 1
ATOM 6063 C CA . THR B 1 235 ? 12.188 -33 -21.625 1 98.5 235 THR B CA 1
ATOM 6064 C C . THR B 1 235 ? 12.547 -32.688 -23.078 1 98.5 235 THR B C 1
ATOM 6066 O O . THR B 1 235 ? 11.797 -31.984 -23.766 1 98.5 235 THR B O 1
ATOM 6069 N N . ASP B 1 236 ? 13.75 -33.062 -23.438 1 97.5 236 ASP B N 1
ATOM 6070 C CA . ASP B 1 236 ? 14.203 -32.781 -24.797 1 97.5 236 ASP B CA 1
ATOM 6071 C C . ASP B 1 236 ? 13.273 -33.375 -25.844 1 97.5 236 ASP B C 1
ATOM 6073 O O . ASP B 1 236 ? 13.039 -32.812 -26.891 1 97.5 236 ASP B O 1
ATOM 6077 N N . ASN B 1 237 ? 12.719 -34.562 -25.453 1 97.94 237 ASN B N 1
ATOM 6078 C CA . ASN B 1 237 ? 12.016 -35.281 -26.516 1 97.94 237 ASN B CA 1
ATOM 6079 C C . ASN B 1 237 ? 10.562 -35.562 -26.141 1 97.94 237 ASN B C 1
ATOM 6081 O O . ASN B 1 237 ? 9.766 -36 -26.984 1 97.94 237 ASN B O 1
ATOM 6085 N N . TRP B 1 238 ? 10.203 -35.312 -24.922 1 98.62 238 TRP B N 1
ATOM 6086 C CA . TRP B 1 238 ? 8.883 -35.781 -24.484 1 98.62 238 TRP B CA 1
ATOM 6087 C C . TRP B 1 238 ? 8.195 -34.688 -23.672 1 98.62 238 TRP B C 1
ATOM 6089 O O . TRP B 1 238 ? 8.852 -33.844 -23.047 1 98.62 238 TRP B O 1
ATOM 6099 N N . VAL B 1 239 ? 6.902 -34.688 -23.719 1 98.75 239 VAL B N 1
ATOM 6100 C CA . VAL B 1 239 ? 6.02 -33.969 -22.812 1 98.75 239 VAL B CA 1
ATOM 6101 C C . VAL B 1 239 ? 5.156 -34.969 -22.047 1 98.75 239 VAL B C 1
ATOM 6103 O O . VAL B 1 239 ? 4.688 -35.969 -22.609 1 98.75 239 VAL B O 1
ATOM 6106 N N . VAL B 1 240 ? 5.039 -34.812 -20.719 1 98.81 240 VAL B N 1
ATOM 6107 C CA . VAL B 1 240 ? 4.301 -35.75 -19.875 1 98.81 240 VAL B CA 1
ATOM 6108 C C . VAL B 1 240 ? 3.215 -35 -19.109 1 98.81 240 VAL B C 1
ATOM 6110 O O . VAL B 1 240 ? 3.502 -34.031 -18.391 1 98.81 240 VAL B O 1
ATOM 6113 N N . PHE B 1 241 ? 1.995 -35.438 -19.188 1 98.62 241 PHE B N 1
ATOM 6114 C CA . PHE B 1 241 ? 0.851 -34.812 -18.547 1 98.62 241 PHE B CA 1
ATOM 6115 C C . PHE B 1 241 ? 0.323 -35.688 -17.406 1 98.62 241 PHE B C 1
ATOM 6117 O O . PHE B 1 241 ? -0.055 -36.844 -17.625 1 98.62 241 PHE B O 1
ATOM 6124 N N . PRO B 1 242 ? 0.283 -35.156 -16.203 1 97.88 242 PRO B N 1
ATOM 6125 C CA . PRO B 1 242 ? -0.396 -35.906 -15.125 1 97.88 242 PRO B CA 1
ATOM 6126 C C . PRO B 1 242 ? -1.918 -35.812 -15.219 1 97.88 242 PRO B C 1
ATOM 6128 O O . PRO B 1 242 ? -2.465 -34.719 -15.398 1 97.88 242 PRO B O 1
ATOM 6131 N N . VAL B 1 243 ? -2.543 -36.906 -15.203 1 97.31 243 VAL B N 1
ATOM 6132 C CA . VAL B 1 243 ? -4 -37 -15.188 1 97.31 243 VAL B CA 1
ATOM 6133 C C . VAL B 1 243 ? -4.461 -37.656 -13.891 1 97.31 243 VAL B C 1
ATOM 6135 O O . VAL B 1 243 ? -4.133 -38.812 -13.625 1 97.31 243 VAL B O 1
ATOM 6138 N N . ASN B 1 244 ? -5.145 -36.875 -13.078 1 95.44 244 ASN B N 1
ATOM 6139 C CA . ASN B 1 244 ? -5.496 -37.344 -11.734 1 95.44 244 ASN B CA 1
ATOM 6140 C C . ASN B 1 244 ? -7.008 -37.344 -11.523 1 95.44 244 ASN B C 1
ATOM 6142 O O . ASN B 1 244 ? -7.773 -37.281 -12.492 1 95.44 244 ASN B O 1
ATOM 6146 N N . GLY B 1 245 ? -7.406 -37.5 -10.211 1 95.81 245 GLY B N 1
ATOM 6147 C CA . GLY B 1 245 ? -8.812 -37.719 -9.898 1 95.81 245 GLY B CA 1
ATOM 6148 C C . GLY B 1 245 ? -9.562 -36.406 -9.68 1 95.81 245 GLY B C 1
ATOM 6149 O O . GLY B 1 245 ? -10.766 -36.406 -9.391 1 95.81 245 GLY B O 1
ATOM 6150 N N . LEU B 1 246 ? -8.953 -35.312 -9.781 1 96.75 246 LEU B N 1
ATOM 6151 C CA . LEU B 1 246 ? -9.656 -34.031 -9.727 1 96.75 246 LEU B CA 1
ATOM 6152 C C . LEU B 1 246 ? -10.344 -33.75 -11.062 1 96.75 246 LEU B C 1
ATOM 6154 O O . LEU B 1 246 ? -9.883 -32.875 -11.82 1 96.75 246 LEU B O 1
ATOM 6158 N N . LYS B 1 247 ? -11.461 -34.312 -11.258 1 98 247 LYS B N 1
ATOM 6159 C CA . LYS B 1 247 ? -12.188 -34.375 -12.523 1 98 247 LYS B CA 1
ATOM 6160 C C . LYS B 1 247 ? -13.109 -33.156 -12.672 1 98 247 LYS B C 1
ATOM 6162 O O . LYS B 1 247 ? -13.406 -32.469 -11.688 1 98 247 LYS B O 1
ATOM 6167 N N . ALA B 1 248 ? -13.492 -32.906 -13.898 1 98.31 248 ALA B N 1
ATOM 6168 C CA . ALA B 1 248 ? -14.43 -31.828 -14.219 1 98.31 248 ALA B CA 1
ATOM 6169 C C . ALA B 1 248 ? -15.773 -32.375 -14.68 1 98.31 248 ALA B C 1
ATOM 6171 O O . ALA B 1 248 ? -15.828 -33.438 -15.312 1 98.31 248 ALA B O 1
ATOM 6172 N N . SER B 1 249 ? -16.844 -31.641 -14.352 1 97.06 249 SER B N 1
ATOM 6173 C CA . SER B 1 249 ? -18.188 -32.062 -14.742 1 97.06 249 SER B CA 1
ATOM 6174 C C . SER B 1 249 ? -19 -30.891 -15.25 1 97.06 249 SER B C 1
ATOM 6176 O O . SER B 1 249 ? -19.328 -29.969 -14.492 1 97.06 249 SER B O 1
ATOM 6178 N N . LEU B 1 250 ? -19.391 -31.016 -16.531 1 97.88 250 LEU B N 1
ATOM 6179 C CA . LEU B 1 250 ? -20.219 -29.969 -17.109 1 97.88 250 LEU B CA 1
ATOM 6180 C C . LEU B 1 250 ? -21.609 -29.953 -16.469 1 97.88 250 LEU B C 1
ATOM 6182 O O . LEU B 1 250 ? -22.188 -28.891 -16.25 1 97.88 250 LEU B O 1
ATOM 6186 N N . GLU B 1 251 ? -22.109 -31.094 -16.172 1 97.19 251 GLU B N 1
ATOM 6187 C CA . GLU B 1 251 ? -23.406 -31.219 -15.516 1 97.19 251 GLU B CA 1
ATOM 6188 C C . GLU B 1 251 ? -23.391 -30.547 -14.148 1 97.19 251 GLU B C 1
ATOM 6190 O O . GLU B 1 251 ? -24.328 -29.828 -13.797 1 97.19 251 GLU B O 1
ATOM 6195 N N . GLN B 1 252 ? -22.344 -30.812 -13.391 1 96.56 252 GLN B N 1
ATOM 6196 C CA . GLN B 1 252 ? -22.203 -30.172 -12.086 1 96.56 252 GLN B CA 1
ATOM 6197 C C . GLN B 1 252 ? -22.172 -28.656 -12.219 1 96.56 252 GLN B C 1
ATOM 6199 O O . GLN B 1 252 ? -22.781 -27.938 -11.422 1 96.56 252 GLN B O 1
ATOM 6204 N N . MET B 1 253 ? -21.484 -28.141 -13.203 1 97.62 253 MET B N 1
ATOM 6205 C CA . MET B 1 253 ? -21.391 -26.703 -13.445 1 97.62 253 MET B CA 1
ATOM 6206 C C . MET B 1 253 ? -22.75 -26.125 -13.781 1 97.62 253 MET B C 1
ATOM 6208 O O . MET B 1 253 ? -23.172 -25.109 -13.203 1 97.62 253 MET B O 1
ATOM 6212 N N . LYS B 1 254 ? -23.438 -26.703 -14.656 1 97.88 254 LYS B N 1
ATOM 6213 C CA . LYS B 1 254 ? -24.75 -26.219 -15.094 1 97.88 254 LYS B CA 1
ATOM 6214 C C . LYS B 1 254 ? -25.75 -26.203 -13.938 1 97.88 254 LYS B C 1
ATOM 6216 O O . LYS B 1 254 ? -26.656 -25.375 -13.906 1 97.88 254 LYS B O 1
ATOM 6221 N N . ALA B 1 255 ? -25.516 -27.094 -13.008 1 97.31 255 ALA B N 1
ATOM 6222 C CA . ALA B 1 255 ? -26.391 -27.156 -11.836 1 97.31 255 ALA B CA 1
ATOM 6223 C C . ALA B 1 255 ? -25.984 -26.125 -10.789 1 97.31 255 ALA B C 1
ATOM 6225 O O . ALA B 1 255 ? -26.562 -26.078 -9.703 1 97.31 255 ALA B O 1
ATOM 6226 N N . GLY B 1 256 ? -24.984 -25.375 -11.094 1 95.94 256 GLY B N 1
ATOM 6227 C CA . GLY B 1 256 ? -24.562 -24.312 -10.188 1 95.94 256 GLY B CA 1
ATOM 6228 C C . GLY B 1 256 ? -23.469 -24.734 -9.242 1 95.94 256 GLY B C 1
ATOM 6229 O O . GLY B 1 256 ? -23.141 -24.031 -8.289 1 95.94 256 GLY B O 1
ATOM 6230 N N . GLY B 1 257 ? -22.922 -25.938 -9.43 1 95.69 257 GLY B N 1
ATOM 6231 C CA . GLY B 1 257 ? -21.859 -26.453 -8.57 1 95.69 257 GLY B CA 1
ATOM 6232 C C . GLY B 1 257 ? -20.469 -26.016 -9 1 95.69 257 GLY B C 1
ATOM 6233 O O . GLY B 1 257 ? -20.328 -25.078 -9.789 1 95.69 257 GLY B O 1
ATOM 6234 N N . ASP B 1 258 ? -19.438 -26.703 -8.43 1 96.19 258 ASP B N 1
ATOM 6235 C CA . ASP B 1 258 ? -18.047 -26.375 -8.711 1 96.19 258 ASP B CA 1
ATOM 6236 C C . ASP B 1 258 ? -17.594 -26.953 -10.047 1 96.19 258 ASP B C 1
ATOM 6238 O O . ASP B 1 258 ? -18.203 -27.906 -10.555 1 96.19 258 ASP B O 1
ATOM 6242 N N . HIS B 1 259 ? -16.594 -26.312 -10.586 1 97.62 259 HIS B N 1
ATOM 6243 C CA . HIS B 1 259 ? -16.031 -26.766 -11.844 1 97.62 259 HIS B CA 1
ATOM 6244 C C . HIS B 1 259 ? -15.422 -28.156 -11.711 1 97.62 259 HIS B C 1
ATOM 6246 O O . HIS B 1 259 ? -15.578 -29 -12.602 1 97.62 259 HIS B O 1
ATOM 6252 N N . PHE B 1 260 ? -14.719 -28.422 -10.586 1 97.62 260 PHE B N 1
ATOM 6253 C CA . PHE B 1 260 ? -14 -29.672 -10.359 1 97.62 260 PHE B CA 1
ATOM 6254 C C . PHE B 1 260 ? -14.594 -30.422 -9.18 1 97.62 260 PHE B C 1
ATOM 6256 O O . PHE B 1 260 ? -15.266 -29.844 -8.328 1 97.62 260 PHE B O 1
ATOM 6263 N N . TYR B 1 261 ? -14.359 -31.688 -9.172 1 97.06 261 TYR B N 1
ATOM 6264 C CA . TYR B 1 261 ? -14.672 -32.562 -8.055 1 97.06 261 TYR B CA 1
ATOM 6265 C C . TYR B 1 261 ? -13.633 -33.656 -7.918 1 97.06 261 TYR B C 1
ATOM 6267 O O . TYR B 1 261 ? -12.953 -34 -8.891 1 97.06 261 TYR B O 1
ATOM 6275 N N . TRP B 1 262 ? -13.5 -34.219 -6.707 1 96.5 262 TRP B N 1
ATOM 6276 C CA . TRP B 1 262 ? -12.57 -35.312 -6.441 1 96.5 262 TRP B CA 1
ATOM 6277 C C . TRP B 1 262 ? -13.258 -36.656 -6.602 1 96.5 262 TRP B C 1
ATOM 6279 O O . TRP B 1 262 ? -14.234 -36.938 -5.91 1 96.5 262 TRP B O 1
ATOM 6289 N N . ASP B 1 263 ? -12.766 -37.438 -7.562 1 96.88 263 ASP B N 1
ATOM 6290 C CA . ASP B 1 263 ? -13.242 -38.812 -7.711 1 96.88 263 ASP B CA 1
ATOM 6291 C C . ASP B 1 263 ? -12.508 -39.75 -6.754 1 96.88 263 ASP B C 1
ATOM 6293 O O . ASP B 1 263 ? -11.516 -40.375 -7.125 1 96.88 263 ASP B O 1
ATOM 6297 N N . GLU B 1 264 ? -13.086 -39.969 -5.617 1 93.5 264 GLU B N 1
ATOM 6298 C CA . GLU B 1 264 ? -12.453 -40.75 -4.559 1 93.5 264 GLU B CA 1
ATOM 6299 C C . GLU B 1 264 ? -12.438 -42.25 -4.906 1 93.5 264 GLU B C 1
ATOM 6301 O O . GLU B 1 264 ? -11.758 -43.031 -4.246 1 93.5 264 GLU B O 1
ATOM 6306 N N . THR B 1 265 ? -13.055 -42.594 -5.957 1 94.31 265 THR B N 1
ATOM 6307 C CA . THR B 1 265 ? -13.125 -44 -6.332 1 94.31 265 THR B CA 1
ATOM 6308 C C . THR B 1 265 ? -11.984 -44.375 -7.27 1 94.31 265 THR B C 1
ATOM 6310 O O . THR B 1 265 ? -11.727 -45.562 -7.512 1 94.31 265 THR B O 1
ATOM 6313 N N . LEU B 1 266 ? -11.375 -43.375 -7.793 1 95 266 LEU B N 1
ATOM 6314 C CA . LEU B 1 266 ? -10.242 -43.656 -8.68 1 95 266 LEU B CA 1
ATOM 6315 C C . LEU B 1 266 ? -9.031 -44.125 -7.891 1 95 266 LEU B C 1
ATOM 6317 O O . LEU B 1 266 ? -8.547 -43.438 -6.996 1 95 266 LEU B O 1
ATOM 6321 N N . ASP B 1 267 ? -8.445 -45.281 -8.234 1 93 267 ASP B N 1
ATOM 6322 C CA . ASP B 1 267 ? -7.383 -45.875 -7.418 1 93 267 ASP B CA 1
ATOM 6323 C C . ASP B 1 267 ? -6.035 -45.812 -8.133 1 93 267 ASP B C 1
ATOM 6325 O O . ASP B 1 267 ? -5.098 -46.531 -7.781 1 93 267 ASP B O 1
ATOM 6329 N N . TYR B 1 268 ? -5.914 -45.094 -9.188 1 95.44 268 TYR B N 1
ATOM 6330 C CA . TYR B 1 268 ? -4.668 -44.844 -9.906 1 95.44 268 TYR B CA 1
ATOM 6331 C C . TYR B 1 268 ? -4.656 -43.469 -10.547 1 95.44 268 TYR B C 1
ATOM 6333 O O . TYR B 1 268 ? -5.688 -42.812 -10.586 1 95.44 268 TYR B O 1
ATOM 6341 N N . GLN B 1 269 ? -3.559 -43 -11 1 95.75 269 GLN B N 1
ATOM 6342 C CA . GLN B 1 269 ? -3.338 -41.812 -11.828 1 95.75 269 GLN B CA 1
ATOM 6343 C C . GLN B 1 269 ? -2.684 -42.219 -13.156 1 95.75 269 GLN B C 1
ATOM 6345 O O . GLN B 1 269 ? -2.264 -43.344 -13.344 1 95.75 269 GLN B O 1
ATOM 6350 N N . LEU B 1 270 ? -2.717 -41.281 -14.016 1 97.75 270 LEU B N 1
ATOM 6351 C CA . LEU B 1 270 ? -2.09 -41.562 -15.305 1 97.75 270 LEU B CA 1
ATOM 6352 C C . LEU B 1 270 ? -0.973 -40.562 -15.594 1 97.75 270 LEU B C 1
ATOM 6354 O O . LEU B 1 270 ? -1.055 -39.406 -15.188 1 97.75 270 LEU B O 1
ATOM 6358 N N . LEU B 1 271 ? 0.078 -41.031 -16.219 1 98.44 271 LEU B N 1
ATOM 6359 C CA . LEU B 1 271 ? 1.087 -40.219 -16.906 1 98.44 271 LEU B CA 1
ATOM 6360 C C . LEU B 1 271 ? 0.921 -40.312 -18.422 1 98.44 271 LEU B C 1
ATOM 6362 O O . LEU B 1 271 ? 1.2 -41.344 -19.016 1 98.44 271 LEU B O 1
ATOM 6366 N N . GLY B 1 272 ? 0.387 -39.219 -18.953 1 98.5 272 GLY B N 1
ATOM 6367 C CA . GLY B 1 272 ? 0.273 -39.156 -20.406 1 98.5 272 GLY B CA 1
ATOM 6368 C C . GLY B 1 272 ? 1.545 -38.688 -21.078 1 98.5 272 GLY B C 1
ATOM 6369 O O . GLY B 1 272 ? 1.971 -37.531 -20.875 1 98.5 272 GLY B O 1
ATOM 6370 N N . VAL B 1 273 ? 2.16 -39.531 -21.922 1 98.75 273 VAL B N 1
ATOM 6371 C CA . VAL B 1 273 ? 3.436 -39.25 -22.562 1 98.75 273 VAL B CA 1
ATOM 6372 C C . VAL B 1 273 ? 3.223 -39.031 -24.062 1 98.75 273 VAL B C 1
ATOM 6374 O O . VAL B 1 273 ? 2.578 -39.844 -24.734 1 98.75 273 VAL B O 1
ATOM 6377 N N . ILE B 1 274 ? 3.736 -37.938 -24.562 1 98.56 274 ILE B N 1
ATOM 6378 C CA . ILE B 1 274 ? 3.643 -37.656 -25.984 1 98.56 274 ILE B CA 1
ATOM 6379 C C . ILE B 1 274 ? 4.949 -37.031 -26.484 1 98.56 274 ILE B C 1
ATOM 6381 O O . ILE B 1 274 ? 5.625 -36.312 -25.734 1 98.56 274 ILE B O 1
ATOM 6385 N N . PRO B 1 275 ? 5.344 -37.344 -27.75 1 98.44 275 PRO B N 1
ATOM 6386 C CA . PRO B 1 275 ? 6.559 -36.719 -28.266 1 98.44 275 PRO B CA 1
ATOM 6387 C C . PRO B 1 275 ? 6.461 -35.188 -28.281 1 98.44 275 PRO B C 1
ATOM 6389 O O . PRO B 1 275 ? 5.406 -34.625 -28.609 1 98.44 275 PRO B O 1
ATOM 6392 N N . ARG B 1 276 ? 7.516 -34.531 -27.922 1 98.06 276 ARG B N 1
ATOM 6393 C CA . ARG B 1 276 ? 7.574 -33.062 -27.922 1 98.06 276 ARG B CA 1
ATOM 6394 C C . ARG B 1 276 ? 7.531 -32.5 -29.344 1 98.06 276 ARG B C 1
ATOM 6396 O O . ARG B 1 276 ? 7.027 -31.406 -29.562 1 98.06 276 ARG B O 1
ATOM 6403 N N . ARG B 1 277 ? 8.039 -33.188 -30.25 1 97.56 277 ARG B N 1
ATOM 6404 C CA . ARG B 1 277 ? 8.148 -32.75 -31.641 1 97.56 277 ARG B CA 1
ATOM 6405 C C . ARG B 1 277 ? 7.469 -33.75 -32.594 1 97.56 277 ARG B C 1
ATOM 6407 O O . ARG B 1 277 ? 7.605 -34.969 -32.406 1 97.56 277 ARG B O 1
ATOM 6414 N N . GLY B 1 278 ? 6.793 -33.188 -33.531 1 97.44 278 GLY B N 1
ATOM 6415 C CA . GLY B 1 278 ? 6.191 -33.969 -34.562 1 97.44 278 GLY B CA 1
ATOM 6416 C C . GLY B 1 278 ? 5.129 -34.938 -34.062 1 97.44 278 GLY B C 1
ATOM 6417 O O . GLY B 1 278 ? 4.828 -35.938 -34.688 1 97.44 278 GLY B O 1
ATOM 6418 N N . ALA B 1 279 ? 4.551 -34.688 -33 1 98 279 ALA B N 1
ATOM 6419 C CA . ALA B 1 279 ? 3.594 -35.594 -32.375 1 98 279 ALA B CA 1
ATOM 6420 C C . ALA B 1 279 ? 2.299 -35.656 -33.188 1 98 279 ALA B C 1
ATOM 6422 O O . ALA B 1 279 ? 1.855 -34.656 -33.75 1 98 279 ALA B O 1
ATOM 6423 N N . LYS B 1 280 ? 1.728 -36.812 -33.188 1 98.06 280 LYS B N 1
ATOM 6424 C CA . LYS B 1 280 ? 0.363 -37.062 -33.656 1 98.06 280 LYS B CA 1
ATOM 6425 C C . LYS B 1 280 ? -0.539 -37.5 -32.5 1 98.06 280 LYS B C 1
ATOM 6427 O O . LYS B 1 280 ? -0.057 -37.969 -31.484 1 98.06 280 LYS B O 1
ATOM 6432 N N . PRO B 1 281 ? -1.801 -37.219 -32.688 1 97.56 281 PRO B N 1
ATOM 6433 C CA . PRO B 1 281 ? -2.711 -37.562 -31.594 1 97.56 281 PRO B CA 1
ATOM 6434 C C . PRO B 1 281 ? -2.559 -39 -31.109 1 97.56 281 PRO B C 1
ATOM 6436 O O . PRO B 1 281 ? -2.648 -39.281 -29.906 1 97.56 281 PRO B O 1
ATOM 6439 N N . GLU B 1 282 ? -2.273 -39.938 -32 1 96.62 282 GLU B N 1
ATOM 6440 C CA . GLU B 1 282 ? -2.215 -41.344 -31.688 1 96.62 282 GLU B CA 1
ATOM 6441 C C . GLU B 1 282 ? -0.931 -41.688 -30.953 1 96.62 282 GLU B C 1
ATOM 6443 O O . GLU B 1 282 ? -0.791 -42.812 -30.422 1 96.62 282 GLU B O 1
ATOM 6448 N N . ASP B 1 283 ? -0.086 -40.75 -30.891 1 97.5 283 ASP B N 1
ATOM 6449 C CA . ASP B 1 283 ? 1.193 -41 -30.234 1 97.5 283 ASP B CA 1
ATOM 6450 C C . ASP B 1 283 ? 1.056 -40.938 -28.719 1 97.5 283 ASP B C 1
ATOM 6452 O O . ASP B 1 283 ? 1.957 -41.344 -27.984 1 97.5 283 ASP B O 1
ATOM 6456 N N . ALA B 1 284 ? -0.028 -40.469 -28.203 1 98 284 ALA B N 1
ATOM 6457 C CA . ALA B 1 284 ? -0.204 -40.312 -26.766 1 98 284 ALA B CA 1
ATOM 6458 C C . ALA B 1 284 ? -0.32 -41.656 -26.094 1 98 284 ALA B C 1
ATOM 6460 O O . ALA B 1 284 ? -1.123 -42.5 -26.5 1 98 284 ALA B O 1
ATOM 6461 N N . LYS B 1 285 ? 0.522 -41.875 -25.094 1 98.06 285 LYS B N 1
ATOM 6462 C CA . LYS B 1 285 ? 0.475 -43.094 -24.266 1 98.06 285 LYS B CA 1
ATOM 6463 C C . LYS B 1 285 ? 0.13 -42.75 -22.812 1 98.06 285 LYS B C 1
ATOM 6465 O O . LYS B 1 285 ? 0.584 -41.719 -22.281 1 98.06 285 LYS B O 1
ATOM 6470 N N . TRP B 1 286 ? -0.603 -43.594 -22.203 1 98.25 286 TRP B N 1
ATOM 6471 C CA . TRP B 1 286 ? -1.082 -43.375 -20.844 1 98.25 286 TRP B CA 1
ATOM 6472 C C . TRP B 1 286 ? -0.587 -44.438 -19.891 1 98.25 286 TRP B C 1
ATOM 6474 O O . TRP B 1 286 ? -1.107 -45.562 -19.891 1 98.25 286 TRP B O 1
ATOM 6484 N N . PHE B 1 287 ? 0.348 -44.094 -19.031 1 98.5 287 PHE B N 1
ATOM 6485 C CA . PHE B 1 287 ? 0.924 -45.031 -18.062 1 98.5 287 PHE B CA 1
ATOM 6486 C C . PHE B 1 287 ? 0.23 -44.875 -16.703 1 98.5 287 PHE B C 1
ATOM 6488 O O . PHE B 1 287 ? 0.036 -43.781 -16.219 1 98.5 287 PHE B O 1
ATOM 6495 N N . LYS B 1 288 ? -0.079 -46 -16.078 1 97.81 288 LYS B N 1
ATOM 6496 C CA . LYS B 1 288 ? -0.706 -45.969 -14.758 1 97.81 288 LYS B CA 1
ATOM 6497 C C . LYS B 1 288 ? 0.339 -45.812 -13.664 1 97.81 288 LYS B C 1
ATOM 6499 O O . LYS B 1 288 ? 1.423 -46.375 -13.734 1 97.81 288 LYS B O 1
ATOM 6504 N N . THR B 1 289 ? 0.034 -45.031 -12.711 1 97.44 289 THR B N 1
ATOM 6505 C CA . THR B 1 289 ? 0.789 -44.875 -11.469 1 97.44 289 THR B CA 1
ATOM 6506 C C . THR B 1 289 ? -0.134 -45 -10.258 1 97.44 289 THR B C 1
ATOM 6508 O O . THR B 1 289 ? -1.355 -44.906 -10.391 1 97.44 289 THR B O 1
ATOM 6511 N N . PRO B 1 290 ? 0.364 -45.25 -9.055 1 95.5 290 PRO B N 1
ATOM 6512 C CA . PRO B 1 290 ? -0.486 -45.406 -7.875 1 95.5 290 PRO B CA 1
ATOM 6513 C C . PRO B 1 290 ? -1.341 -44.188 -7.594 1 95.5 290 PRO B C 1
ATOM 6515 O O . PRO B 1 290 ? -1.039 -43.094 -8.078 1 95.5 290 PRO B O 1
ATOM 6518 N N . GLN B 1 291 ? -2.307 -44.5 -6.762 1 92.75 291 GLN B N 1
ATOM 6519 C CA . GLN B 1 291 ? -3.24 -43.438 -6.383 1 92.75 291 GLN B CA 1
ATOM 6520 C C . GLN B 1 291 ? -2.508 -42.25 -5.773 1 92.75 291 GLN B C 1
ATOM 6522 O O . GLN B 1 291 ? -1.539 -42.406 -5.031 1 92.75 291 GLN B O 1
ATOM 6527 N N . GLY B 1 292 ? -3.062 -41.062 -5.98 1 93.38 292 GLY B N 1
ATOM 6528 C CA . GLY B 1 292 ? -2.523 -39.812 -5.52 1 93.38 292 GLY B CA 1
ATOM 6529 C C . GLY B 1 292 ? -3.066 -38.594 -6.285 1 93.38 292 GLY B C 1
ATOM 6530 O O . GLY B 1 292 ? -4.102 -38.719 -6.949 1 93.38 292 GLY B O 1
ATOM 6531 N N . CYS B 1 293 ? -2.445 -37.5 -6.086 1 94.88 293 CYS B N 1
ATOM 6532 C CA . CYS B 1 293 ? -2.82 -36.25 -6.777 1 94.88 293 CYS B CA 1
ATOM 6533 C C . CYS B 1 293 ? -1.592 -35.406 -7.105 1 94.88 293 CYS B C 1
ATOM 6535 O O . CYS B 1 293 ? -0.945 -34.875 -6.203 1 94.88 293 CYS B O 1
ATOM 6537 N N . TYR B 1 294 ? -1.345 -35.344 -8.367 1 91.38 294 TYR B N 1
ATOM 6538 C CA . TYR B 1 294 ? -0.266 -34.469 -8.805 1 91.38 294 TYR B CA 1
ATOM 6539 C C . TYR B 1 294 ? -0.676 -33 -8.695 1 91.38 294 TYR B C 1
ATOM 6541 O O . TYR B 1 294 ? -1.79 -32.625 -9.078 1 91.38 294 TYR B O 1
ATOM 6549 N N . SER B 1 295 ? 0.087 -32.188 -8.055 1 89.31 295 SER B N 1
ATOM 6550 C CA . SER B 1 295 ? -0.125 -30.734 -8.031 1 89.31 295 SER B CA 1
ATOM 6551 C C . SER B 1 295 ? 0.964 -30 -8.812 1 89.31 295 SER B C 1
ATOM 6553 O O . SER B 1 295 ? 0.798 -29.719 -10 1 89.31 295 SER B O 1
ATOM 6555 N N . HIS B 1 296 ? 2.146 -29.938 -8.227 1 97.19 296 HIS B N 1
ATOM 6556 C CA . HIS B 1 296 ? 3.293 -29.344 -8.914 1 97.19 296 HIS B CA 1
ATOM 6557 C C . HIS B 1 296 ? 4.309 -30.422 -9.289 1 97.19 296 HIS B C 1
ATOM 6559 O O . HIS B 1 296 ? 4.438 -31.438 -8.602 1 97.19 296 HIS B O 1
ATOM 6565 N N . THR B 1 297 ? 4.898 -30.219 -10.438 1 98 297 THR B N 1
ATOM 6566 C CA . THR B 1 297 ? 6.07 -31 -10.812 1 98 297 THR B CA 1
ATOM 6567 C C . THR B 1 297 ? 7.352 -30.281 -10.398 1 98 297 THR B C 1
ATOM 6569 O O . THR B 1 297 ? 7.324 -29.094 -10.055 1 98 297 THR B O 1
ATOM 6572 N N . ILE B 1 298 ? 8.414 -31.016 -10.266 1 98.44 298 ILE B N 1
ATOM 6573 C CA . ILE B 1 298 ? 9.703 -30.406 -9.969 1 98.44 298 ILE B CA 1
ATOM 6574 C C . ILE B 1 298 ? 10.539 -30.328 -11.242 1 98.44 298 ILE B C 1
ATOM 6576 O O . ILE B 1 298 ? 10.82 -29.234 -11.742 1 98.44 298 ILE B O 1
ATOM 6580 N N . ASN B 1 299 ? 10.93 -31.453 -11.812 1 98.62 299 ASN B N 1
ATOM 6581 C CA . ASN B 1 299 ? 11.688 -31.484 -13.055 1 98.62 299 ASN B CA 1
ATOM 6582 C C . ASN B 1 299 ? 11.703 -32.875 -13.664 1 98.62 299 ASN B C 1
ATOM 6584 O O . ASN B 1 299 ? 11.234 -33.844 -13.031 1 98.62 299 ASN B O 1
ATOM 6588 N N . ALA B 1 300 ? 12.102 -32.969 -14.938 1 98.62 300 ALA B N 1
ATOM 6589 C CA . ALA B 1 300 ? 12.258 -34.25 -15.625 1 98.62 300 ALA B CA 1
ATOM 6590 C C . ALA B 1 300 ? 13.477 -34.219 -16.547 1 98.62 300 ALA B C 1
ATOM 6592 O O . ALA B 1 300 ? 13.906 -33.156 -16.984 1 98.62 300 ALA B O 1
ATOM 6593 N N . TYR B 1 301 ? 14.023 -35.344 -16.797 1 98.5 301 TYR B N 1
ATOM 6594 C CA . TYR B 1 301 ? 15.094 -35.5 -17.781 1 98.5 301 TYR B CA 1
ATOM 6595 C C . TYR B 1 301 ? 15.141 -36.938 -18.312 1 98.5 301 TYR B C 1
ATOM 6597 O O . TYR B 1 301 ? 14.352 -37.781 -17.891 1 98.5 301 TYR B O 1
ATOM 6605 N N . GLU B 1 302 ? 15.945 -37.094 -19.297 1 98.44 302 GLU B N 1
ATOM 6606 C CA . GLU B 1 302 ? 16.109 -38.406 -19.938 1 98.44 302 GLU B CA 1
ATOM 6607 C C . GLU B 1 302 ? 17.453 -39.031 -19.594 1 98.44 302 GLU B C 1
ATOM 6609 O O . GLU B 1 302 ? 18.469 -38.344 -19.547 1 98.44 302 GLU B O 1
ATOM 6614 N N . GLU B 1 303 ? 17.391 -40.219 -19.266 1 97.56 303 GLU B N 1
ATOM 6615 C CA . GLU B 1 303 ? 18.609 -41 -18.953 1 97.56 303 GLU B CA 1
ATOM 6616 C C . GLU B 1 303 ? 18.484 -42.438 -19.438 1 97.56 303 GLU B C 1
ATOM 6618 O O . GLU B 1 303 ? 17.562 -43.156 -19.047 1 97.56 303 GLU B O 1
ATOM 6623 N N . ASP B 1 304 ? 19.438 -42.906 -20.281 1 96.62 304 ASP B N 1
ATOM 6624 C CA . ASP B 1 304 ? 19.5 -44.281 -20.797 1 96.62 304 ASP B CA 1
ATOM 6625 C C . ASP B 1 304 ? 18.188 -44.688 -21.438 1 96.62 304 ASP B C 1
ATOM 6627 O O . ASP B 1 304 ? 17.656 -45.75 -21.156 1 96.62 304 ASP B O 1
ATOM 6631 N N . GLY B 1 305 ? 17.594 -43.781 -22.141 1 96.06 305 GLY B N 1
ATOM 6632 C CA . GLY B 1 305 ? 16.375 -44.062 -22.875 1 96.06 305 GLY B CA 1
ATOM 6633 C C . GLY B 1 305 ? 15.133 -44.031 -22.016 1 96.06 305 GLY B C 1
ATOM 6634 O O . GLY B 1 305 ? 14.031 -44.312 -22.5 1 96.06 305 GLY B O 1
ATOM 6635 N N . LYS B 1 306 ? 15.289 -43.719 -20.766 1 98.31 306 LYS B N 1
ATOM 6636 C CA . LYS B 1 306 ? 14.172 -43.656 -19.844 1 98.31 306 LYS B CA 1
ATOM 6637 C C . LYS B 1 306 ? 13.875 -42.219 -19.422 1 98.31 306 LYS B C 1
ATOM 6639 O O . LYS B 1 306 ? 14.75 -41.344 -19.516 1 98.31 306 LYS B O 1
ATOM 6644 N N . LEU B 1 307 ? 12.648 -42.031 -19.047 1 98.62 307 LEU B N 1
ATOM 6645 C CA . LEU B 1 307 ? 12.242 -40.75 -18.422 1 98.62 307 LEU B CA 1
ATOM 6646 C C . LEU B 1 307 ? 12.43 -40.812 -16.906 1 98.62 307 LEU B C 1
ATOM 6648 O O . LEU B 1 307 ? 12.086 -41.844 -16.281 1 98.62 307 LEU B O 1
ATOM 6652 N N . VAL B 1 308 ? 13.039 -39.844 -16.375 1 98.62 308 VAL B N 1
ATOM 6653 C CA . VAL B 1 308 ? 13.094 -39.625 -14.938 1 98.62 308 VAL B CA 1
ATOM 6654 C C . VAL B 1 308 ? 12.227 -38.406 -14.562 1 98.62 308 VAL B C 1
ATOM 6656 O O . VAL B 1 308 ? 12.469 -37.281 -15.023 1 98.62 308 VAL B O 1
ATOM 6659 N N . LEU B 1 309 ? 11.227 -38.625 -13.773 1 98.56 309 LEU B N 1
ATOM 6660 C CA . LEU B 1 309 ? 10.289 -37.562 -13.352 1 98.56 309 LEU B CA 1
ATOM 6661 C C . LEU B 1 309 ? 10.359 -37.375 -11.844 1 98.56 309 LEU B C 1
ATOM 6663 O O . LEU B 1 309 ? 10.289 -38.312 -11.07 1 98.56 309 LEU B O 1
ATOM 6667 N N . ASP B 1 310 ? 10.531 -36.156 -11.398 1 98.56 310 ASP B N 1
ATOM 6668 C CA . ASP B 1 310 ? 10.453 -35.781 -9.984 1 98.56 310 ASP B CA 1
ATOM 6669 C C . ASP B 1 310 ? 9.266 -34.875 -9.711 1 98.56 310 ASP B C 1
ATOM 6671 O O . ASP B 1 310 ? 9.008 -33.938 -10.469 1 98.56 310 ASP B O 1
ATOM 6675 N N . ALA B 1 311 ? 8.523 -35.156 -8.688 1 97.94 311 ALA B N 1
ATOM 6676 C CA . ALA B 1 311 ? 7.395 -34.344 -8.266 1 97.94 311 ALA B CA 1
ATOM 6677 C C . ALA B 1 311 ? 7.074 -34.562 -6.789 1 97.94 311 ALA B C 1
ATOM 6679 O O . ALA B 1 311 ? 7.477 -35.562 -6.203 1 97.94 311 ALA B O 1
ATOM 6680 N N . ASN B 1 312 ? 6.5 -33.562 -6.141 1 97.12 312 ASN B N 1
ATOM 6681 C CA . ASN B 1 312 ? 5.773 -33.812 -4.902 1 97.12 312 ASN B CA 1
ATOM 6682 C C . ASN B 1 312 ? 4.367 -34.344 -5.176 1 97.12 312 ASN B C 1
ATOM 6684 O O . ASN B 1 312 ? 3.543 -33.656 -5.773 1 97.12 312 ASN B O 1
ATOM 6688 N N . VAL B 1 313 ? 4.07 -35.562 -4.734 1 96.94 313 VAL B N 1
ATOM 6689 C CA . VAL B 1 313 ? 2.805 -36.188 -5.055 1 96.94 313 VAL B CA 1
ATOM 6690 C C . VAL B 1 313 ? 1.944 -36.312 -3.799 1 96.94 313 VAL B C 1
ATOM 6692 O O . VAL B 1 313 ? 2.305 -37 -2.848 1 96.94 313 VAL B O 1
ATOM 6695 N N . TRP B 1 314 ? 0.825 -35.656 -3.844 1 96.44 314 TRP B N 1
ATOM 6696 C CA . TRP B 1 314 ? -0.092 -35.75 -2.711 1 96.44 314 TRP B CA 1
ATOM 6697 C C . TRP B 1 314 ? -0.692 -37.156 -2.605 1 96.44 314 TRP B C 1
ATOM 6699 O O . TRP B 1 314 ? -1.07 -37.75 -3.615 1 96.44 314 TRP B O 1
ATOM 6709 N N . THR B 1 315 ? -0.853 -37.625 -1.388 1 94.81 315 THR B N 1
ATOM 6710 C CA . THR B 1 315 ? -1.358 -39 -1.168 1 94.81 315 THR B CA 1
ATOM 6711 C C . THR B 1 315 ? -2.867 -39.031 -1.391 1 94.81 315 THR B C 1
ATOM 6713 O O . THR B 1 315 ? -3.441 -40.125 -1.526 1 94.81 315 THR B O 1
ATOM 6716 N N . ASP B 1 316 ? -3.453 -37.906 -1.371 1 93.25 316 ASP B N 1
ATOM 6717 C CA . ASP B 1 316 ? -4.867 -37.688 -1.675 1 93.25 316 ASP B CA 1
ATOM 6718 C C . ASP B 1 316 ? -5.113 -36.344 -2.303 1 93.25 316 ASP B C 1
ATOM 6720 O O . ASP B 1 316 ? -4.188 -35.719 -2.83 1 93.25 316 ASP B O 1
ATOM 6724 N N . VAL B 1 317 ? -6.332 -35.906 -2.297 1 90.56 317 VAL B N 1
ATOM 6725 C CA . VAL B 1 317 ? -6.715 -34.719 -3.012 1 90.56 317 VAL B CA 1
ATOM 6726 C C . VAL B 1 317 ? -5.93 -33.5 -2.465 1 90.56 317 VAL B C 1
ATOM 6728 O O . VAL B 1 317 ? -5.824 -33.344 -1.25 1 90.56 317 VAL B O 1
ATOM 6731 N N . HIS B 1 318 ? -5.375 -32.75 -3.355 1 87.69 318 HIS B N 1
ATOM 6732 C CA . HIS B 1 318 ? -4.605 -31.547 -3.029 1 87.69 318 HIS B CA 1
ATOM 6733 C C . HIS B 1 318 ? -5.52 -30.406 -2.617 1 87.69 318 HIS B C 1
ATOM 6735 O O . HIS B 1 318 ? -5.164 -29.594 -1.752 1 87.69 318 HIS B O 1
ATOM 6741 N N . PHE B 1 319 ? -6.613 -30.25 -3.27 1 88.94 319 PHE B N 1
ATOM 6742 C CA . PHE B 1 319 ? -7.57 -29.188 -3.014 1 88.94 319 PHE B CA 1
ATOM 6743 C C . PHE B 1 319 ? -8.812 -29.719 -2.32 1 88.94 319 PHE B C 1
ATOM 6745 O O . PHE B 1 319 ? -9.828 -29.969 -2.969 1 88.94 319 PHE B O 1
ATOM 6752 N N . PRO B 1 320 ? -8.836 -29.719 -1.041 1 86.31 320 PRO B N 1
ATOM 6753 C CA . PRO B 1 320 ? -9.93 -30.375 -0.326 1 86.31 320 PRO B CA 1
ATOM 6754 C C . PRO B 1 320 ? -11.211 -29.547 -0.321 1 86.31 320 PRO B C 1
ATOM 6756 O O . PRO B 1 320 ? -12.273 -30.047 0.078 1 86.31 320 PRO B O 1
ATOM 6759 N N . PHE B 1 321 ? -11.102 -28.359 -0.781 1 85.94 321 PHE B N 1
ATOM 6760 C CA . PHE B 1 321 ? -12.289 -27.516 -0.787 1 85.94 321 PHE B CA 1
ATOM 6761 C C . PHE B 1 321 ? -13.188 -27.859 -1.968 1 85.94 321 PHE B C 1
ATOM 6763 O O . PHE B 1 321 ? -14.344 -27.438 -2.014 1 85.94 321 PHE B O 1
ATOM 6770 N N . PHE B 1 322 ? -12.727 -28.609 -2.943 1 91.62 322 PHE B N 1
ATOM 6771 C CA . PHE B 1 322 ? -13.609 -29.141 -3.975 1 91.62 322 PHE B CA 1
ATOM 6772 C C . PHE B 1 322 ? -14.391 -30.328 -3.451 1 91.62 322 PHE B C 1
ATOM 6774 O O . PHE B 1 322 ? -13.852 -31.156 -2.703 1 91.62 322 PHE B O 1
ATOM 6781 N N . PRO B 1 323 ? -15.617 -30.5 -3.91 1 93.81 323 PRO B N 1
ATOM 6782 C CA . PRO B 1 323 ? -16.438 -31.609 -3.404 1 93.81 323 PRO B CA 1
ATOM 6783 C C . PRO B 1 323 ? -16 -32.969 -3.971 1 93.81 323 PRO B C 1
ATOM 6785 O O . PRO B 1 323 ? -15.383 -33.031 -5.039 1 93.81 323 PRO B O 1
ATOM 6788 N N . ASN B 1 324 ? -16.328 -34.031 -3.188 1 95.31 324 ASN B N 1
ATOM 6789 C CA . ASN B 1 324 ? -16.172 -35.375 -3.758 1 95.31 324 ASN B CA 1
ATOM 6790 C C . ASN B 1 324 ? -17.375 -35.75 -4.605 1 95.31 324 ASN B C 1
ATOM 6792 O O . ASN B 1 324 ? -18.203 -34.906 -4.938 1 95.31 324 ASN B O 1
ATOM 6796 N N . THR B 1 325 ? -17.438 -37 -5.082 1 95.44 325 THR B N 1
ATOM 6797 C CA . THR B 1 325 ? -18.484 -37.469 -5.98 1 95.44 325 THR B CA 1
ATOM 6798 C C . THR B 1 325 ? -19.859 -37.406 -5.309 1 95.44 325 THR B C 1
ATOM 6800 O O . THR B 1 325 ? -20.891 -37.375 -5.984 1 95.44 325 THR B O 1
ATOM 6803 N N . LYS B 1 326 ? -19.844 -37.219 -3.965 1 94.69 326 LYS B N 1
ATOM 6804 C CA . LYS B 1 326 ? -21.094 -37.125 -3.207 1 94.69 326 LYS B CA 1
ATOM 6805 C C . LYS B 1 326 ? -21.422 -35.688 -2.83 1 94.69 326 LYS B C 1
ATOM 6807 O O . LYS B 1 326 ? -22.359 -35.438 -2.082 1 94.69 326 LYS B O 1
ATOM 6812 N N . GLY B 1 327 ? -20.547 -34.844 -3.232 1 92.44 327 GLY B N 1
ATOM 6813 C CA . GLY B 1 327 ? -20.797 -33.438 -2.959 1 92.44 327 GLY B CA 1
ATOM 6814 C C . GLY B 1 327 ? -20.203 -32.969 -1.641 1 92.44 327 GLY B C 1
ATOM 6815 O O . GLY B 1 327 ? -20.469 -31.859 -1.198 1 92.44 327 GLY B O 1
ATOM 6816 N N . GLU B 1 328 ? -19.422 -33.781 -1.021 1 92.19 328 GLU B N 1
ATOM 6817 C CA . GLU B 1 328 ? -18.859 -33.438 0.282 1 92.19 328 GLU B CA 1
ATOM 6818 C C . GLU B 1 328 ? -17.531 -32.688 0.133 1 92.19 328 GLU B C 1
ATOM 6820 O O . GLU B 1 328 ? -16.594 -33.188 -0.494 1 92.19 328 GLU B O 1
ATOM 6825 N N . ARG B 1 329 ? -17.469 -31.516 0.721 1 88.56 329 ARG B N 1
ATOM 6826 C CA . ARG B 1 329 ? -16.219 -30.766 0.802 1 88.56 329 ARG B CA 1
ATOM 6827 C C . ARG B 1 329 ? -15.375 -31.234 1.978 1 88.56 329 ARG B C 1
ATOM 6829 O O . ARG B 1 329 ? -15.906 -31.641 3.01 1 88.56 329 ARG B O 1
ATOM 6836 N N . PHE B 1 330 ? -14.086 -31.219 1.797 1 85.06 330 PHE B N 1
ATOM 6837 C CA . PHE B 1 330 ? -13.156 -31.656 2.824 1 85.06 330 PHE B CA 1
ATOM 6838 C C . PHE B 1 330 ? -13.438 -33.094 3.223 1 85.06 330 PHE B C 1
ATOM 6840 O O . PHE B 1 330 ? -13.406 -33.438 4.406 1 85.06 330 PHE B O 1
ATOM 6847 N N . PHE B 1 331 ? -13.758 -33.781 2.227 1 86.44 331 PHE B N 1
ATOM 6848 C CA . PHE B 1 331 ? -13.977 -35.219 2.434 1 86.44 331 PHE B CA 1
ATOM 6849 C C . PHE B 1 331 ? -12.742 -35.875 3.037 1 86.44 331 PHE B C 1
ATOM 6851 O O . PHE B 1 331 ? -12.844 -36.656 3.965 1 86.44 331 PHE B O 1
ATOM 6858 N N . THR B 1 332 ? -11.617 -35.531 2.533 1 84.81 332 THR B N 1
ATOM 6859 C CA . THR B 1 332 ? -10.352 -36 3.105 1 84.81 332 THR B CA 1
ATOM 6860 C C . THR B 1 332 ? -9.852 -35 4.156 1 84.81 332 THR B C 1
ATOM 6862 O O . THR B 1 332 ? -9.852 -33.781 3.926 1 84.81 332 THR B O 1
ATOM 6865 N N . ASP B 1 333 ? -9.43 -35.5 5.312 1 82 333 ASP B N 1
ATOM 6866 C CA . ASP B 1 333 ? -8.82 -34.656 6.348 1 82 333 ASP B CA 1
ATOM 6867 C C . ASP B 1 333 ? -7.445 -34.156 5.914 1 82 333 ASP B C 1
ATOM 6869 O O . ASP B 1 333 ? -6.504 -34.938 5.797 1 82 333 ASP B O 1
ATOM 6873 N N . PRO B 1 334 ? -7.379 -32.875 5.695 1 80.38 334 PRO B N 1
ATOM 6874 C CA . PRO B 1 334 ? -6.094 -32.344 5.215 1 80.38 334 PRO B CA 1
ATOM 6875 C C . PRO B 1 334 ? -4.938 -32.656 6.16 1 80.38 334 PRO B C 1
ATOM 6877 O O . PRO B 1 334 ? -3.783 -32.719 5.73 1 80.38 334 PRO B O 1
ATOM 6880 N N . ARG B 1 335 ? -5.129 -32.969 7.441 1 84.06 335 ARG B N 1
ATOM 6881 C CA . ARG B 1 335 ? -4.098 -33.25 8.438 1 84.06 335 ARG B CA 1
ATOM 6882 C C . ARG B 1 335 ? -3.486 -34.625 8.234 1 84.06 335 ARG B C 1
ATOM 6884 O O . ARG B 1 335 ? -2.426 -34.938 8.781 1 84.06 335 ARG B O 1
ATOM 6891 N N . LYS B 1 336 ? -4.105 -35.375 7.336 1 86.19 336 LYS B N 1
ATOM 6892 C CA . LYS B 1 336 ? -3.68 -36.75 7.164 1 86.19 336 LYS B CA 1
ATOM 6893 C C . LYS B 1 336 ? -3.051 -36.969 5.789 1 86.19 336 LYS B C 1
ATOM 6895 O O . LYS B 1 336 ? -2.617 -38.062 5.465 1 86.19 336 LYS B O 1
ATOM 6900 N N . VAL B 1 337 ? -3.045 -36 5.059 1 90.88 337 VAL B N 1
ATOM 6901 C CA . VAL B 1 337 ? -2.516 -36.094 3.705 1 90.88 337 VAL B CA 1
ATOM 6902 C C . VAL B 1 337 ? -1.072 -35.594 3.674 1 90.88 337 VAL B C 1
ATOM 6904 O O . VAL B 1 337 ? -0.729 -34.625 4.355 1 90.88 337 VAL B O 1
ATOM 6907 N N . THR B 1 338 ? -0.236 -36.25 2.965 1 94.81 338 THR B N 1
ATOM 6908 C CA . THR B 1 338 ? 1.147 -35.844 2.768 1 94.81 338 THR B CA 1
ATOM 6909 C C . THR B 1 338 ? 1.443 -35.625 1.285 1 94.81 338 THR B C 1
ATOM 6911 O O . THR B 1 338 ? 0.592 -35.906 0.434 1 94.81 338 THR B O 1
ATOM 6914 N N . ALA B 1 339 ? 2.572 -35.094 1.023 1 96.81 339 ALA B N 1
ATOM 6915 C CA . ALA B 1 339 ? 3.021 -34.812 -0.339 1 96.81 339 ALA B CA 1
ATOM 6916 C C . ALA B 1 339 ? 4.516 -35.094 -0.488 1 96.81 339 ALA B C 1
ATOM 6918 O O . ALA B 1 339 ? 5.297 -34.156 -0.736 1 96.81 339 ALA B O 1
ATOM 6919 N N . PRO B 1 340 ? 4.91 -36.344 -0.427 1 97.75 340 PRO B N 1
ATOM 6920 C CA . PRO B 1 340 ? 6.336 -36.656 -0.518 1 97.75 340 PRO B CA 1
ATOM 6921 C C . PRO B 1 340 ? 6.926 -36.344 -1.889 1 97.75 340 PRO B C 1
ATOM 6923 O O . PRO B 1 340 ? 6.211 -36.375 -2.895 1 97.75 340 PRO B O 1
ATOM 6926 N N . ILE B 1 341 ? 8.258 -36.031 -1.915 1 98.25 341 ILE B N 1
ATOM 6927 C CA . ILE B 1 341 ? 8.969 -35.969 -3.186 1 98.25 341 ILE B CA 1
ATOM 6928 C C . ILE B 1 341 ? 9.266 -37.375 -3.693 1 98.25 341 ILE B C 1
ATOM 6930 O O . ILE B 1 341 ? 9.922 -38.156 -3.012 1 98.25 341 ILE B O 1
ATOM 6934 N N . THR B 1 342 ? 8.781 -37.656 -4.891 1 97.44 342 THR B N 1
ATOM 6935 C CA . THR B 1 342 ? 8.914 -38.969 -5.488 1 97.44 342 THR B CA 1
ATOM 6936 C C . THR B 1 342 ? 9.625 -38.875 -6.84 1 97.44 342 THR B C 1
ATOM 6938 O O . THR B 1 342 ? 9.469 -37.906 -7.562 1 97.44 342 THR B O 1
ATOM 6941 N N . ARG B 1 343 ? 10.406 -39.906 -7.102 1 98.31 343 ARG B N 1
ATOM 6942 C CA . ARG B 1 343 ? 11.031 -40.062 -8.414 1 98.31 343 ARG B CA 1
ATOM 6943 C C . ARG B 1 343 ? 10.461 -41.25 -9.156 1 98.31 343 ARG B C 1
ATOM 6945 O O . ARG B 1 343 ? 10.398 -42.375 -8.617 1 98.31 343 ARG B O 1
ATOM 6952 N N . TYR B 1 344 ? 10.023 -41.062 -10.359 1 98.19 344 TYR B N 1
ATOM 6953 C CA . TYR B 1 344 ? 9.641 -42.125 -11.281 1 98.19 344 TYR B CA 1
ATOM 6954 C C . TYR B 1 344 ? 10.711 -42.344 -12.352 1 98.19 344 TYR B C 1
ATOM 6956 O O . TYR B 1 344 ? 11.383 -41.375 -12.75 1 98.19 344 TYR B O 1
ATOM 6964 N N . ARG B 1 345 ? 10.883 -43.5 -12.734 1 98.31 345 ARG B N 1
ATOM 6965 C CA . ARG B 1 345 ? 11.75 -43.875 -13.844 1 98.31 345 ARG B CA 1
ATOM 6966 C C . ARG B 1 345 ? 11.102 -44.938 -14.711 1 98.31 345 ARG B C 1
ATOM 6968 O O . ARG B 1 345 ? 10.766 -46.031 -14.219 1 98.31 345 ARG B O 1
ATOM 6975 N N . PHE B 1 346 ? 10.891 -44.688 -16 1 98.25 346 PHE B N 1
ATOM 6976 C CA . PHE B 1 346 ? 10.227 -45.656 -16.844 1 98.25 346 PHE B CA 1
ATOM 6977 C C . PHE B 1 346 ? 10.516 -45.375 -18.328 1 98.25 346 PHE B C 1
ATOM 6979 O O . PHE B 1 346 ? 11.016 -44.312 -18.672 1 98.25 346 PHE B O 1
ATOM 6986 N N . ASP B 1 347 ? 10.266 -46.344 -19.156 1 98.06 347 ASP B N 1
ATOM 6987 C CA . ASP B 1 347 ? 10.461 -46.25 -20.609 1 98.06 347 ASP B CA 1
ATOM 6988 C C . ASP B 1 347 ? 9.234 -45.656 -21.297 1 98.06 347 ASP B C 1
ATOM 6990 O O . ASP B 1 347 ? 8.164 -46.25 -21.312 1 98.06 347 ASP B O 1
ATOM 6994 N N . PRO B 1 348 ? 9.422 -44.469 -21.875 1 97.81 348 PRO B N 1
ATOM 6995 C CA . PRO B 1 348 ? 8.273 -43.844 -22.531 1 97.81 348 PRO B CA 1
ATOM 6996 C C . PRO B 1 348 ? 7.75 -44.688 -23.719 1 97.81 348 PRO B C 1
ATOM 6998 O O . PRO B 1 348 ? 6.625 -44.469 -24.172 1 97.81 348 PRO B O 1
ATOM 7001 N N . ASN B 1 349 ? 8.539 -45.625 -24.188 1 95.88 349 ASN B N 1
ATOM 7002 C CA . ASN B 1 349 ? 8.141 -46.469 -25.281 1 95.88 349 ASN B CA 1
ATOM 7003 C C . ASN B 1 349 ? 7.684 -47.844 -24.797 1 95.88 349 ASN B C 1
ATOM 7005 O O . ASN B 1 349 ? 7.355 -48.719 -25.594 1 95.88 349 ASN B O 1
ATOM 7009 N N . GLY B 1 350 ? 7.695 -48.031 -23.562 1 95.06 350 GLY B N 1
ATOM 7010 C CA . GLY B 1 350 ? 7.328 -49.312 -23 1 95.06 350 GLY B CA 1
ATOM 7011 C C . GLY B 1 350 ? 5.832 -49.562 -23 1 95.06 350 GLY B C 1
ATOM 7012 O O . GLY B 1 350 ? 5.062 -48.75 -23.484 1 95.06 350 GLY B O 1
ATOM 7013 N N . SER B 1 351 ? 5.473 -50.719 -22.406 1 94.69 351 SER B N 1
ATOM 7014 C CA . SER B 1 351 ? 4.07 -51.094 -22.312 1 94.69 351 SER B CA 1
ATOM 7015 C C . SER B 1 351 ? 3.346 -50.312 -21.234 1 94.69 351 SER B C 1
ATOM 7017 O O . SER B 1 351 ? 3.904 -50.031 -20.172 1 94.69 351 SER B O 1
ATOM 7019 N N . THR B 1 352 ? 2.123 -49.969 -21.562 1 95.94 352 THR B N 1
ATOM 7020 C CA . THR B 1 352 ? 1.296 -49.25 -20.609 1 95.94 352 THR B CA 1
ATOM 7021 C C . THR B 1 352 ? 0.521 -50.219 -19.719 1 95.94 352 THR B C 1
ATOM 7023 O O . THR B 1 352 ? -0.275 -49.812 -18.875 1 95.94 352 THR B O 1
ATOM 7026 N N . ASP B 1 353 ? 0.745 -51.469 -19.875 1 94.5 353 ASP B N 1
ATOM 7027 C CA . ASP B 1 353 ? -0.023 -52.5 -19.172 1 94.5 353 ASP B CA 1
ATOM 7028 C C . ASP B 1 353 ? 0.416 -52.594 -17.703 1 94.5 353 ASP B C 1
ATOM 7030 O O . ASP B 1 353 ? -0.371 -52.969 -16.844 1 94.5 353 ASP B O 1
ATOM 7034 N N . GLU B 1 354 ? 1.641 -52.25 -17.531 1 93.06 354 GLU B N 1
ATOM 7035 C CA . GLU B 1 354 ? 2.164 -52.344 -16.172 1 93.06 354 GLU B CA 1
ATOM 7036 C C . GLU B 1 354 ? 2.17 -51 -15.477 1 93.06 354 GLU B C 1
ATOM 7038 O O . GLU B 1 354 ? 2.482 -49.969 -16.094 1 93.06 354 GLU B O 1
ATOM 7043 N N . MET B 1 355 ? 1.856 -51.031 -14.234 1 96.31 355 MET B N 1
ATOM 7044 C CA . MET B 1 355 ? 1.864 -49.812 -13.43 1 96.31 355 MET B CA 1
ATOM 7045 C C . MET B 1 355 ? 3.289 -49.312 -13.211 1 96.31 355 MET B C 1
ATOM 7047 O O . MET B 1 355 ? 4.191 -50.125 -12.93 1 96.31 355 MET B O 1
ATOM 7051 N N . VAL B 1 356 ? 3.455 -48.031 -13.391 1 97.56 356 VAL B N 1
ATOM 7052 C CA . VAL B 1 356 ? 4.73 -47.406 -13.086 1 97.56 356 VAL B CA 1
ATOM 7053 C C . VAL B 1 356 ? 4.766 -47 -11.609 1 97.56 356 VAL B C 1
ATOM 7055 O O . VAL B 1 356 ? 4.062 -46.062 -11.195 1 97.56 356 VAL B O 1
ATOM 7058 N N . HIS B 1 357 ? 5.57 -47.656 -10.844 1 97.31 357 HIS B N 1
ATOM 7059 C CA . HIS B 1 357 ? 5.738 -47.344 -9.43 1 97.31 357 HIS B CA 1
ATOM 7060 C C . HIS B 1 357 ? 6.887 -46.344 -9.227 1 97.31 357 HIS B C 1
ATOM 7062 O O . HIS B 1 357 ? 7.84 -46.344 -10.008 1 97.31 357 HIS B O 1
ATOM 7068 N N . PRO B 1 358 ? 6.773 -45.531 -8.172 1 97.06 358 PRO B N 1
ATOM 7069 C CA . PRO B 1 358 ? 7.922 -44.688 -7.875 1 97.06 358 PRO B CA 1
ATOM 7070 C C . PRO B 1 358 ? 9.203 -45.469 -7.637 1 97.06 358 PRO B C 1
ATOM 7072 O O . PRO B 1 358 ? 9.18 -46.531 -6.973 1 97.06 358 PRO B O 1
ATOM 7075 N N . GLU B 1 359 ? 10.188 -44.969 -8.25 1 97.38 359 GLU B N 1
ATOM 7076 C CA . GLU B 1 359 ? 11.492 -45.562 -7.996 1 97.38 359 GLU B CA 1
ATOM 7077 C C . GLU B 1 359 ? 11.945 -45.312 -6.559 1 97.38 359 GLU B C 1
ATOM 7079 O O . GLU B 1 359 ? 12.562 -46.188 -5.941 1 97.38 359 GLU B O 1
ATOM 7084 N N . SER B 1 360 ? 11.594 -44.125 -6.043 1 96.75 360 SER B N 1
ATOM 7085 C CA . SER B 1 360 ? 12 -43.781 -4.688 1 96.75 360 SER B CA 1
ATOM 7086 C C . SER B 1 360 ? 11.102 -42.688 -4.121 1 96.75 360 SER B C 1
ATOM 7088 O O . SER B 1 360 ? 10.531 -41.875 -4.871 1 96.75 360 SER B O 1
ATOM 7090 N N . ILE B 1 361 ? 10.945 -42.688 -2.779 1 96.69 361 ILE B N 1
ATOM 7091 C CA . ILE B 1 361 ? 10.43 -41.594 -1.986 1 96.69 361 ILE B CA 1
ATOM 7092 C C . ILE B 1 361 ? 11.594 -40.844 -1.332 1 96.69 361 ILE B C 1
ATOM 7094 O O . ILE B 1 361 ? 12.234 -41.375 -0.414 1 96.69 361 ILE B O 1
ATOM 7098 N N . LEU B 1 362 ? 11.836 -39.688 -1.774 1 97.19 362 LEU B N 1
ATOM 7099 C CA . LEU B 1 362 ? 13.094 -39.031 -1.476 1 97.19 362 LEU B CA 1
ATOM 7100 C C . LEU B 1 362 ? 12.961 -38.125 -0.244 1 97.19 362 LEU B C 1
ATOM 7102 O O . LEU B 1 362 ? 13.875 -38.062 0.579 1 97.19 362 LEU B O 1
ATOM 7106 N N . VAL B 1 363 ? 11.914 -37.406 -0.122 1 97.06 363 VAL B N 1
ATOM 7107 C CA . VAL B 1 363 ? 11.586 -36.531 1.016 1 97.06 363 VAL B CA 1
ATOM 7108 C C . VAL B 1 363 ? 10.156 -36.812 1.473 1 97.06 363 VAL B C 1
ATOM 7110 O O . VAL B 1 363 ? 9.211 -36.656 0.697 1 97.06 363 VAL B O 1
ATOM 7113 N N . THR B 1 364 ? 9.953 -37.188 2.723 1 96.81 364 THR B N 1
ATOM 7114 C CA . THR B 1 364 ? 8.625 -37.469 3.254 1 96.81 364 THR B CA 1
ATOM 7115 C C . THR B 1 364 ? 7.934 -36.219 3.752 1 96.81 364 THR B C 1
ATOM 7117 O O . THR B 1 364 ? 8.539 -35.156 3.783 1 96.81 364 THR B O 1
ATOM 7120 N N . GLY B 1 365 ? 6.672 -36.375 4.16 1 95.69 365 GLY B N 1
ATOM 7121 C CA . GLY B 1 365 ? 5.91 -35.281 4.734 1 95.69 365 GLY B CA 1
ATOM 7122 C C . GLY B 1 365 ? 5.219 -34.438 3.688 1 95.69 365 GLY B C 1
ATOM 7123 O O . GLY B 1 365 ? 4.891 -34.906 2.602 1 95.69 365 GLY B O 1
ATOM 7124 N N . VAL B 1 366 ? 4.887 -33.219 4.117 1 95.56 366 VAL B N 1
ATOM 7125 C CA . VAL B 1 366 ? 4.164 -32.281 3.252 1 95.56 366 VAL B CA 1
ATOM 7126 C C . VAL B 1 366 ? 5.145 -31.312 2.59 1 95.56 366 VAL B C 1
ATOM 7128 O O . VAL B 1 366 ? 5.781 -30.516 3.266 1 95.56 366 VAL B O 1
ATOM 7131 N N . ASN B 1 367 ? 5.285 -31.438 1.292 1 97 367 ASN B N 1
ATOM 7132 C CA . ASN B 1 367 ? 6.164 -30.609 0.477 1 97 367 ASN B CA 1
ATOM 7133 C C . ASN B 1 367 ? 5.414 -29.984 -0.697 1 97 367 ASN B C 1
ATOM 7135 O O . ASN B 1 367 ? 4.57 -30.625 -1.313 1 97 367 ASN B O 1
ATOM 7139 N N . GLU B 1 368 ? 5.691 -28.688 -0.961 1 96.12 368 GLU B N 1
ATOM 7140 C CA . GLU B 1 368 ? 5.062 -28.016 -2.088 1 96.12 368 GLU B CA 1
ATOM 7141 C C . GLU B 1 368 ? 5.926 -26.859 -2.584 1 96.12 368 GLU B C 1
ATOM 7143 O O . GLU B 1 368 ? 6.789 -26.359 -1.856 1 96.12 368 GLU B O 1
ATOM 7148 N N . PHE B 1 369 ? 5.738 -26.469 -3.771 1 97.06 369 PHE B N 1
ATOM 7149 C CA . PHE B 1 369 ? 6.344 -25.281 -4.371 1 97.06 369 PHE B CA 1
ATOM 7150 C C . PHE B 1 369 ? 7.84 -25.469 -4.559 1 97.06 369 PHE B C 1
ATOM 7152 O O . PHE B 1 369 ? 8.641 -24.641 -4.141 1 97.06 369 PHE B O 1
ATOM 7159 N N . GLY B 1 370 ? 8.164 -26.625 -5.172 1 98 370 GLY B N 1
ATOM 7160 C CA . GLY B 1 370 ? 9.562 -26.891 -5.48 1 98 370 GLY B CA 1
ATOM 7161 C C . GLY B 1 370 ? 10.07 -26.109 -6.668 1 98 370 GLY B C 1
ATOM 7162 O O . GLY B 1 370 ? 9.398 -26 -7.691 1 98 370 GLY B O 1
ATOM 7163 N N . ARG B 1 371 ? 11.242 -25.516 -6.477 1 98.44 371 ARG B N 1
ATOM 7164 C CA . ARG B 1 371 ? 11.883 -24.766 -7.555 1 98.44 371 ARG B CA 1
ATOM 7165 C C . ARG B 1 371 ? 13.32 -25.234 -7.773 1 98.44 371 ARG B C 1
ATOM 7167 O O . ARG B 1 371 ? 13.992 -25.656 -6.828 1 98.44 371 ARG B O 1
ATOM 7174 N N . ILE B 1 372 ? 13.75 -25.219 -9.008 1 98.69 372 ILE B N 1
ATOM 7175 C CA . ILE B 1 372 ? 15.117 -25.562 -9.391 1 98.69 372 ILE B CA 1
ATOM 7176 C C . ILE B 1 372 ? 15.773 -24.375 -10.094 1 98.69 372 ILE B C 1
ATOM 7178 O O . ILE B 1 372 ? 15.203 -23.281 -10.148 1 98.69 372 ILE B O 1
ATOM 7182 N N . ASP B 1 373 ? 17.062 -24.5 -10.391 1 98.56 373 ASP B N 1
ATOM 7183 C CA . ASP B 1 373 ? 17.672 -23.625 -11.391 1 98.56 373 ASP B CA 1
ATOM 7184 C C . ASP B 1 373 ? 16.969 -23.781 -12.742 1 98.56 373 ASP B C 1
ATOM 7186 O O . ASP B 1 373 ? 17.172 -24.766 -13.445 1 98.56 373 ASP B O 1
ATOM 7190 N N . ASP B 1 374 ? 16.203 -22.797 -13.078 1 97.12 374 ASP B N 1
ATOM 7191 C CA . ASP B 1 374 ? 15.328 -22.875 -14.242 1 97.12 374 ASP B CA 1
ATOM 7192 C C . ASP B 1 374 ? 16.125 -23.188 -15.508 1 97.12 374 ASP B C 1
ATOM 7194 O O . ASP B 1 374 ? 15.57 -23.703 -16.484 1 97.12 374 ASP B O 1
ATOM 7198 N N . ARG B 1 375 ? 17.391 -22.906 -15.516 1 96.94 375 ARG B N 1
ATOM 7199 C CA . ARG B 1 375 ? 18.25 -23.203 -16.656 1 96.94 375 ARG B CA 1
ATOM 7200 C C . ARG B 1 375 ? 18.406 -24.703 -16.859 1 96.94 375 ARG B C 1
ATOM 7202 O O . ARG B 1 375 ? 18.812 -25.156 -17.938 1 96.94 375 ARG B O 1
ATOM 7209 N N . LEU B 1 376 ? 18.031 -25.422 -15.852 1 98.06 376 LEU B N 1
ATOM 7210 C CA . LEU B 1 376 ? 18.234 -26.859 -15.891 1 98.06 376 LEU B CA 1
ATOM 7211 C C . LEU B 1 376 ? 16.922 -27.594 -16.156 1 98.06 376 LEU B C 1
ATOM 7213 O O . LEU B 1 376 ? 16.859 -28.828 -16.016 1 98.06 376 LEU B O 1
ATOM 7217 N N . LEU B 1 377 ? 15.906 -26.906 -16.5 1 97.5 377 LEU B N 1
ATOM 7218 C CA . LEU B 1 377 ? 14.656 -27.547 -16.875 1 97.5 377 LEU B CA 1
ATOM 7219 C C . LEU B 1 377 ? 14.883 -28.547 -18.016 1 97.5 377 LEU B C 1
ATOM 7221 O O . LEU B 1 377 ? 15.484 -28.219 -19.031 1 97.5 377 LEU B O 1
ATOM 7225 N N . GLY B 1 378 ? 14.43 -29.75 -17.828 1 97.81 378 GLY B N 1
ATOM 7226 C CA . GLY B 1 378 ? 14.555 -30.781 -18.828 1 97.81 378 GLY B CA 1
ATOM 7227 C C . GLY B 1 378 ? 15.914 -31.453 -18.844 1 97.81 378 GLY B C 1
ATOM 7228 O O . GLY B 1 378 ? 16.188 -32.312 -19.672 1 97.81 378 GLY B O 1
ATOM 7229 N N . LYS B 1 379 ? 16.734 -31.031 -17.891 1 97.62 379 LYS B N 1
ATOM 7230 C CA . LYS B 1 379 ? 18.109 -31.531 -17.797 1 97.62 379 LYS B CA 1
ATOM 7231 C C . LYS B 1 379 ? 18.375 -32.156 -16.422 1 97.62 379 LYS B C 1
ATOM 7233 O O . LYS B 1 379 ? 17.609 -31.938 -15.477 1 97.62 379 LYS B O 1
ATOM 7238 N N . LYS B 1 380 ? 19.453 -32.938 -16.453 1 97.12 380 LYS B N 1
ATOM 7239 C CA . LYS B 1 380 ? 19.875 -33.469 -15.156 1 97.12 380 LYS B CA 1
ATOM 7240 C C . LYS B 1 380 ? 20.234 -32.344 -14.188 1 97.12 380 LYS B C 1
ATOM 7242 O O . LYS B 1 380 ? 20.844 -31.344 -14.586 1 97.12 380 LYS B O 1
ATOM 7247 N N . TYR B 1 381 ? 19.875 -32.438 -12.93 1 98.12 381 TYR B N 1
ATOM 7248 C CA . TYR B 1 381 ? 20.062 -31.438 -11.891 1 98.12 381 TYR B CA 1
ATOM 7249 C C . TYR B 1 381 ? 20.312 -32.094 -10.539 1 98.12 381 TYR B C 1
ATOM 7251 O O . TYR B 1 381 ? 20.203 -33.312 -10.406 1 98.12 381 TYR B O 1
ATOM 7259 N N . SER B 1 382 ? 20.703 -31.297 -9.562 1 97.75 382 SER B N 1
ATOM 7260 C CA . SER B 1 382 ? 21.078 -31.891 -8.289 1 97.75 382 SER B CA 1
ATOM 7261 C C . SER B 1 382 ? 20.203 -31.391 -7.152 1 97.75 382 SER B C 1
ATOM 7263 O O . SER B 1 382 ? 20.031 -32.094 -6.148 1 97.75 382 SER B O 1
ATOM 7265 N N . ARG B 1 383 ? 19.672 -30.172 -7.32 1 98.56 383 ARG B N 1
ATOM 7266 C CA . ARG B 1 383 ? 19.047 -29.594 -6.137 1 98.56 383 ARG B CA 1
ATOM 7267 C C . ARG B 1 383 ? 17.641 -29.109 -6.441 1 98.56 383 ARG B C 1
ATOM 7269 O O . ARG B 1 383 ? 17.344 -28.688 -7.559 1 98.56 383 ARG B O 1
ATOM 7276 N N . VAL B 1 384 ? 16.797 -29.219 -5.445 1 98.81 384 VAL B N 1
ATOM 7277 C CA . VAL B 1 384 ? 15.5 -28.547 -5.418 1 98.81 384 VAL B CA 1
ATOM 7278 C C . VAL B 1 384 ? 15.359 -27.734 -4.133 1 98.81 384 VAL B C 1
ATOM 7280 O O . VAL B 1 384 ? 15.812 -28.172 -3.066 1 98.81 384 VAL B O 1
ATOM 7283 N N . TRP B 1 385 ? 14.977 -26.516 -4.191 1 98.88 385 TRP B N 1
ATOM 7284 C CA . TRP B 1 385 ? 14.523 -25.719 -3.062 1 98.88 385 TRP B CA 1
ATOM 7285 C C . TRP B 1 385 ? 13 -25.734 -2.953 1 98.88 385 TRP B C 1
ATOM 7287 O O . TRP B 1 385 ? 12.297 -25.359 -3.895 1 98.88 385 TRP B O 1
ATOM 7297 N N . ILE B 1 386 ? 12.445 -26.156 -1.804 1 98.69 386 ILE B N 1
ATOM 7298 C CA . ILE B 1 386 ? 11.023 -26.469 -1.685 1 98.69 386 ILE B CA 1
ATOM 7299 C C . ILE B 1 386 ? 10.531 -26.125 -0.285 1 98.69 386 ILE B C 1
ATOM 7301 O O . ILE B 1 386 ? 11.328 -26 0.65 1 98.69 386 ILE B O 1
ATOM 7305 N N . LEU B 1 387 ? 9.266 -25.875 -0.18 1 98 387 LEU B N 1
ATOM 7306 C CA . LEU B 1 387 ? 8.656 -25.578 1.113 1 98 387 LEU B CA 1
ATOM 7307 C C . LEU B 1 387 ? 8.125 -26.844 1.768 1 98 387 LEU B C 1
ATOM 7309 O O . LEU B 1 387 ? 7.629 -27.75 1.081 1 98 387 LEU B O 1
ATOM 7313 N N . LYS B 1 388 ? 8.203 -26.859 3.074 1 97.31 388 LYS B N 1
ATOM 7314 C CA . LYS B 1 388 ? 7.793 -28.016 3.863 1 97.31 388 LYS B CA 1
ATOM 7315 C C . LYS B 1 388 ? 7.027 -27.578 5.113 1 97.31 388 LYS B C 1
ATOM 7317 O O . LYS B 1 388 ? 7.25 -26.484 5.637 1 97.31 388 LYS B O 1
ATOM 7322 N N . VAL B 1 389 ? 6.094 -28.375 5.512 1 95.06 389 VAL B N 1
ATOM 7323 C CA . VAL B 1 389 ? 5.523 -28.234 6.848 1 95.06 389 VAL B CA 1
ATOM 7324 C C . VAL B 1 389 ? 6.297 -29.109 7.832 1 95.06 389 VAL B C 1
ATOM 7326 O O . VAL B 1 389 ? 6.336 -30.328 7.684 1 95.06 389 VAL B O 1
ATOM 7329 N N . ASP B 1 390 ? 6.938 -28.5 8.719 1 94.38 390 ASP B N 1
ATOM 7330 C CA . ASP B 1 390 ? 7.551 -29.219 9.828 1 94.38 390 ASP B CA 1
ATOM 7331 C C . ASP B 1 390 ? 6.617 -29.266 11.039 1 94.38 390 ASP B C 1
ATOM 7333 O O . ASP B 1 390 ? 6.477 -28.281 11.758 1 94.38 390 ASP B O 1
ATOM 7337 N N . PRO B 1 391 ? 6.02 -30.391 11.266 1 91.06 391 PRO B N 1
ATOM 7338 C CA . PRO B 1 391 ? 5 -30.469 12.312 1 91.06 391 PRO B CA 1
ATOM 7339 C C . PRO B 1 391 ? 5.59 -30.453 13.719 1 91.06 391 PRO B C 1
ATOM 7341 O O . PRO B 1 391 ? 4.852 -30.375 14.703 1 91.06 391 PRO B O 1
ATOM 7344 N N . THR B 1 392 ? 6.859 -30.516 13.836 1 91.81 392 THR B N 1
ATOM 7345 C CA . THR B 1 392 ? 7.488 -30.5 15.148 1 91.81 392 THR B CA 1
ATOM 7346 C C . THR B 1 392 ? 7.609 -29.078 15.672 1 91.81 392 THR B C 1
ATOM 7348 O O . THR B 1 392 ? 7.992 -28.859 16.828 1 91.81 392 THR B O 1
ATOM 7351 N N . HIS B 1 393 ? 7.285 -28.156 14.844 1 90.5 393 HIS B N 1
ATOM 7352 C CA . HIS B 1 393 ? 7.27 -26.734 15.219 1 90.5 393 HIS B CA 1
ATOM 7353 C C . HIS B 1 393 ? 5.871 -26.141 15.062 1 90.5 393 HIS B C 1
ATOM 7355 O O . HIS B 1 393 ? 4.953 -26.828 14.594 1 90.5 393 HIS B O 1
ATOM 7361 N N . GLU B 1 394 ? 5.766 -24.938 15.508 1 85.88 394 GLU B N 1
ATOM 7362 C CA . GLU B 1 394 ? 4.461 -24.281 15.461 1 85.88 394 GLU B CA 1
ATOM 7363 C C . GLU B 1 394 ? 3.9 -24.266 14.047 1 85.88 394 GLU B C 1
ATOM 7365 O O . GLU B 1 394 ? 4.598 -23.875 13.102 1 85.88 394 GLU B O 1
ATOM 7370 N N . VAL B 1 395 ? 2.744 -24.781 13.961 1 84.44 395 VAL B N 1
ATOM 7371 C CA . VAL B 1 395 ? 2.008 -24.766 12.703 1 84.44 395 VAL B CA 1
ATOM 7372 C C . VAL B 1 395 ? 0.829 -23.797 12.797 1 84.44 395 VAL B C 1
ATOM 7374 O O . VAL B 1 395 ? 0.008 -23.906 13.711 1 84.44 395 VAL B O 1
ATOM 7377 N N . LYS B 1 396 ? 0.843 -22.844 11.953 1 80 396 LYS B N 1
ATOM 7378 C CA . LYS B 1 396 ? -0.257 -21.891 11.922 1 80 396 LYS B CA 1
ATOM 7379 C C . LYS B 1 396 ? -1.464 -22.453 11.188 1 80 396 LYS B C 1
ATOM 7381 O O . LYS B 1 396 ? -1.501 -22.453 9.953 1 80 396 LYS B O 1
ATOM 7386 N N . LEU B 1 397 ? -2.43 -22.844 11.922 1 74.88 397 LEU B N 1
ATOM 7387 C CA . LEU B 1 397 ? -3.627 -23.469 11.367 1 74.88 397 LEU B CA 1
ATOM 7388 C C . LEU B 1 397 ? -4.742 -22.438 11.195 1 74.88 397 LEU B C 1
ATOM 7390 O O . LEU B 1 397 ? -4.934 -21.578 12.047 1 74.88 397 LEU B O 1
ATOM 7394 N N . ASN B 1 398 ? -5.352 -22.5 10.055 1 71.81 398 ASN B N 1
ATOM 7395 C CA . ASN B 1 398 ? -6.609 -21.766 9.938 1 71.81 398 ASN B CA 1
ATOM 7396 C C . ASN B 1 398 ? -7.699 -22.391 10.805 1 71.81 398 ASN B C 1
ATOM 7398 O O . ASN B 1 398 ? -7.988 -23.578 10.695 1 71.81 398 ASN B O 1
ATOM 7402 N N . ASP B 1 399 ? -8.211 -21.656 11.711 1 67.19 399 ASP B N 1
ATOM 7403 C CA . ASP B 1 399 ? -9.156 -22.188 12.695 1 67.19 399 ASP B CA 1
ATOM 7404 C C . ASP B 1 399 ? -10.602 -21.906 12.281 1 67.19 399 ASP B C 1
ATOM 7406 O O . ASP B 1 399 ? -11.531 -22.109 13.062 1 67.19 399 ASP B O 1
ATOM 7410 N N . HIS B 1 400 ? -10.734 -21.547 11.094 1 67.5 400 HIS B N 1
ATOM 7411 C CA . HIS B 1 400 ? -12.102 -21.344 10.609 1 67.5 400 HIS B CA 1
ATOM 7412 C C . HIS B 1 400 ? -12.758 -22.656 10.219 1 67.5 400 HIS B C 1
ATOM 7414 O O . HIS B 1 400 ? -12.094 -23.547 9.68 1 67.5 400 HIS B O 1
ATOM 7420 N N . GLU B 1 401 ? -14.023 -22.781 10.445 1 63.53 401 GLU B N 1
ATOM 7421 C CA . GLU B 1 401 ? -14.781 -24.016 10.258 1 63.53 401 GLU B CA 1
ATOM 7422 C C . GLU B 1 401 ? -14.68 -24.516 8.82 1 63.53 401 GLU B C 1
ATOM 7424 O O . GLU B 1 401 ? -14.609 -25.719 8.578 1 63.53 401 GLU B O 1
ATOM 7429 N N . THR B 1 402 ? -14.688 -23.594 7.973 1 61.88 402 THR B N 1
ATOM 7430 C CA . THR B 1 402 ? -14.719 -23.969 6.566 1 61.88 402 THR B CA 1
ATOM 7431 C C . THR B 1 402 ? -13.305 -24.078 6.004 1 61.88 402 THR B C 1
ATOM 7433 O O . THR B 1 402 ? -13.125 -24.328 4.809 1 61.88 402 THR B O 1
ATOM 7436 N N . ALA B 1 403 ? -12.336 -23.844 6.781 1 59.69 403 ALA B N 1
ATOM 7437 C CA . ALA B 1 403 ? -10.953 -23.891 6.305 1 59.69 403 ALA B CA 1
ATOM 7438 C C . ALA B 1 403 ? -10.062 -24.656 7.277 1 59.69 403 ALA B C 1
ATOM 7440 O O . ALA B 1 403 ? -8.844 -24.5 7.273 1 59.69 403 ALA B O 1
ATOM 7441 N N . GLN B 1 404 ? -10.695 -25.453 7.98 1 64 404 GLN B N 1
ATOM 7442 C CA . GLN B 1 404 ? -9.984 -26.172 9.039 1 64 404 GLN B CA 1
ATOM 7443 C C . GLN B 1 404 ? -8.891 -27.062 8.469 1 64 404 GLN B C 1
ATOM 7445 O O . GLN B 1 404 ? -9.141 -27.859 7.562 1 64 404 GLN B O 1
ATOM 7450 N N . GLY B 1 405 ? -7.75 -26.672 8.859 1 63.25 405 GLY B N 1
ATOM 7451 C CA . GLY B 1 405 ? -6.66 -27.578 8.539 1 63.25 405 GLY B CA 1
ATOM 7452 C C . GLY B 1 405 ? -5.688 -27.016 7.523 1 63.25 405 GLY B C 1
ATOM 7453 O O . GLY B 1 405 ? -4.59 -27.547 7.348 1 63.25 405 GLY B O 1
ATOM 7454 N N . ASN B 1 406 ? -6.066 -25.844 6.887 1 69.56 406 ASN B N 1
ATOM 7455 C CA . ASN B 1 406 ? -5.098 -25.25 5.98 1 69.56 406 ASN B CA 1
ATOM 7456 C C . ASN B 1 406 ? -3.924 -24.641 6.742 1 69.56 406 ASN B C 1
ATOM 7458 O O . ASN B 1 406 ? -4.105 -24.047 7.816 1 69.56 406 ASN B O 1
ATOM 7462 N N . VAL B 1 407 ? -2.746 -24.969 6.23 1 76.44 407 VAL B N 1
ATOM 7463 C CA . VAL B 1 407 ? -1.553 -24.547 6.957 1 76.44 407 VAL B CA 1
ATOM 7464 C C . VAL B 1 407 ? -0.617 -23.797 6.016 1 76.44 407 VAL B C 1
ATOM 7466 O O . VAL B 1 407 ? -0.659 -23.984 4.797 1 76.44 407 VAL B O 1
ATOM 7469 N N . GLY B 1 408 ? 0.092 -22.906 6.59 1 86.12 408 GLY B N 1
ATOM 7470 C CA . GLY B 1 408 ? 1.222 -22.312 5.891 1 86.12 408 GLY B CA 1
ATOM 7471 C C . GLY B 1 408 ? 2.492 -23.125 6.008 1 86.12 408 GLY B C 1
ATOM 7472 O O . GLY B 1 408 ? 2.641 -23.922 6.941 1 86.12 408 GLY B O 1
ATOM 7473 N N . PHE B 1 409 ? 3.396 -23.016 5.062 1 94.31 409 PHE B N 1
ATOM 7474 C CA . PHE B 1 409 ? 4.672 -23.719 5.07 1 94.31 409 PHE B CA 1
ATOM 7475 C C . PHE B 1 409 ? 5.68 -23.016 5.961 1 94.31 409 PHE B C 1
ATOM 7477 O O . PHE B 1 409 ? 6.078 -21.875 5.676 1 94.31 409 PHE B O 1
ATOM 7484 N N . ASN B 1 410 ? 6.148 -23.688 7.008 1 95.88 410 ASN B N 1
ATOM 7485 C CA . ASN B 1 410 ? 6.961 -23 8.008 1 95.88 410 ASN B CA 1
ATOM 7486 C C . ASN B 1 410 ? 8.445 -23.297 7.824 1 95.88 410 ASN B C 1
ATOM 7488 O O . ASN B 1 410 ? 9.273 -22.875 8.633 1 95.88 410 ASN B O 1
ATOM 7492 N N . THR B 1 411 ? 8.781 -24.047 6.707 1 97.75 411 THR B N 1
ATOM 7493 C CA . THR B 1 411 ? 10.164 -24.469 6.555 1 97.75 411 THR B CA 1
ATOM 7494 C C . THR B 1 411 ? 10.586 -24.422 5.086 1 97.75 411 THR B C 1
ATOM 7496 O O . THR B 1 411 ? 9.852 -24.891 4.211 1 97.75 411 THR B O 1
ATOM 7499 N N . LEU B 1 412 ? 11.734 -23.781 4.805 1 98.62 412 LEU B N 1
ATOM 7500 C CA . LEU B 1 412 ? 12.414 -23.875 3.518 1 98.62 412 LEU B CA 1
ATOM 7501 C C . LEU B 1 412 ? 13.422 -25.016 3.514 1 98.62 412 LEU B C 1
ATOM 7503 O O . LEU B 1 412 ? 14.227 -25.141 4.438 1 98.62 412 LEU B O 1
ATOM 7507 N N . VAL B 1 413 ? 13.367 -25.812 2.441 1 98.69 413 VAL B N 1
ATOM 7508 C CA . VAL B 1 413 ? 14.227 -26.984 2.363 1 98.69 413 VAL B CA 1
ATOM 7509 C C . VAL B 1 413 ? 14.992 -26.984 1.043 1 98.69 413 VAL B C 1
ATOM 7511 O O . VAL B 1 413 ? 14.461 -26.562 0.009 1 98.69 413 VAL B O 1
ATOM 7514 N N . CYS B 1 414 ? 16.25 -27.344 1.141 1 98.81 414 CYS B N 1
ATOM 7515 C CA . CYS B 1 414 ? 17.031 -27.703 -0.039 1 98.81 414 CYS B CA 1
ATOM 7516 C C . CYS B 1 414 ? 17.406 -29.188 -0.015 1 98.81 414 CYS B C 1
ATOM 7518 O O . CYS B 1 414 ? 18.078 -29.641 0.907 1 98.81 414 CYS B O 1
ATOM 7520 N N . TYR B 1 415 ? 16.938 -29.938 -0.977 1 98.69 415 TYR B N 1
ATOM 7521 C CA . TYR B 1 415 ? 17.281 -31.344 -1.1 1 98.69 415 TYR B CA 1
ATOM 7522 C C . TYR B 1 415 ? 18.219 -31.562 -2.281 1 98.69 415 TYR B C 1
ATOM 7524 O O . TYR B 1 415 ? 17.984 -31.062 -3.377 1 98.69 415 TYR B O 1
ATOM 7532 N N . ASN B 1 416 ? 19.281 -32.312 -2.051 1 98.38 416 ASN B N 1
ATOM 7533 C CA . ASN B 1 416 ? 20.234 -32.688 -3.082 1 98.38 416 ASN B CA 1
ATOM 7534 C C . ASN B 1 416 ? 20.016 -34.125 -3.564 1 98.38 416 ASN B C 1
ATOM 7536 O O . ASN B 1 416 ? 20.312 -35.062 -2.838 1 98.38 416 ASN B O 1
ATOM 7540 N N . PHE B 1 417 ? 19.625 -34.25 -4.793 1 97.06 417 PHE B N 1
ATOM 7541 C CA . PHE B 1 417 ? 19.25 -35.531 -5.371 1 97.06 417 PHE B CA 1
ATOM 7542 C C . PHE B 1 417 ? 20.484 -36.406 -5.555 1 97.06 417 PHE B C 1
ATOM 7544 O O . PHE B 1 417 ? 20.375 -37.625 -5.684 1 97.06 417 PHE B O 1
ATOM 7551 N N . GLU B 1 418 ? 21.625 -35.844 -5.688 1 95.62 418 GLU B N 1
ATOM 7552 C CA . GLU B 1 418 ? 22.844 -36.594 -5.918 1 95.62 418 GLU B CA 1
ATOM 7553 C C . GLU B 1 418 ? 23.406 -37.188 -4.617 1 95.62 418 GLU B C 1
ATOM 7555 O O . GLU B 1 418 ? 23.828 -38.344 -4.566 1 95.62 418 GLU B O 1
ATOM 7560 N N . THR B 1 419 ? 23.359 -36.406 -3.594 1 96.88 419 THR B N 1
ATOM 7561 C CA . THR B 1 419 ? 24 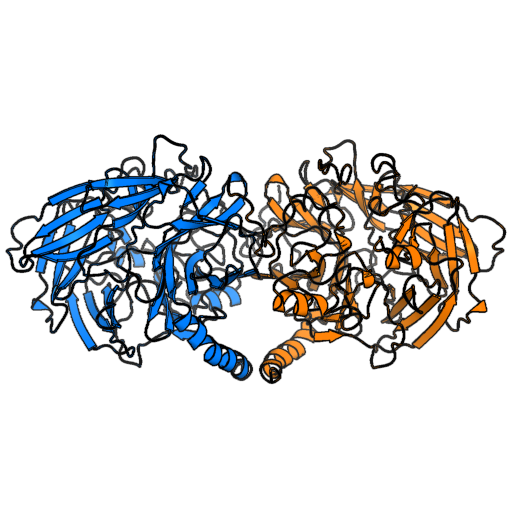-36.812 -2.348 1 96.88 419 THR B CA 1
ATOM 7562 C C . THR B 1 419 ? 22.969 -37.312 -1.349 1 96.88 419 THR B C 1
ATOM 7564 O O . THR B 1 419 ? 23.328 -38.031 -0.4 1 96.88 419 THR B O 1
ATOM 7567 N N . GLY B 1 420 ? 21.766 -36.906 -1.51 1 96.5 420 GLY B N 1
ATOM 7568 C CA . GLY B 1 420 ? 20.719 -37.25 -0.547 1 96.5 420 GLY B CA 1
ATOM 7569 C C . GLY B 1 420 ? 20.688 -36.312 0.639 1 96.5 420 GLY B C 1
ATOM 7570 O O . GLY B 1 420 ? 19.828 -36.438 1.517 1 96.5 420 GLY B O 1
ATOM 7571 N N . ASP B 1 421 ? 21.547 -35.312 0.605 1 97.06 421 ASP B N 1
ATOM 7572 C CA . ASP B 1 421 ? 21.594 -34.344 1.704 1 97.06 421 ASP B CA 1
ATOM 7573 C C . ASP B 1 421 ? 20.359 -33.438 1.698 1 97.06 421 ASP B C 1
ATOM 7575 O O . ASP B 1 421 ? 19.875 -33.062 0.635 1 97.06 421 ASP B O 1
ATOM 7579 N N . MET B 1 422 ? 19.922 -33.094 2.934 1 97.75 422 MET B N 1
ATOM 7580 C CA . MET B 1 422 ? 18.781 -32.188 3.092 1 97.75 422 MET B CA 1
ATOM 7581 C C . MET B 1 422 ? 19.125 -31.047 4.031 1 97.75 422 MET B C 1
ATOM 7583 O O . MET B 1 422 ? 19.578 -31.266 5.156 1 97.75 422 MET B O 1
ATOM 7587 N N . GLN B 1 423 ? 18.984 -29.828 3.543 1 98.44 423 GLN B N 1
ATOM 7588 C CA . GLN B 1 423 ? 19.078 -28.609 4.344 1 98.44 423 GLN B CA 1
ATOM 7589 C C . GLN B 1 423 ? 17.703 -28.078 4.703 1 98.44 423 GLN B C 1
ATOM 7591 O O . GLN B 1 423 ? 16.75 -28.203 3.916 1 98.44 423 GLN B O 1
ATOM 7596 N N . SER B 1 424 ? 17.594 -27.516 5.898 1 97.88 424 SER B N 1
ATOM 7597 C CA . SER B 1 424 ? 16.344 -26.891 6.316 1 97.88 424 SER B CA 1
ATOM 7598 C C . SER B 1 424 ? 16.594 -25.547 6.984 1 97.88 424 SER B C 1
ATOM 7600 O O . SER B 1 424 ? 17.609 -25.359 7.641 1 97.88 424 SER B O 1
ATOM 7602 N N . TYR B 1 425 ? 15.625 -24.641 6.789 1 98.31 425 TYR B N 1
ATOM 7603 C CA . TYR B 1 425 ? 15.68 -23.328 7.434 1 98.31 425 TYR B CA 1
ATOM 7604 C C . TYR B 1 425 ? 14.297 -22.891 7.895 1 98.31 425 TYR B C 1
ATOM 7606 O O . TYR B 1 425 ? 13.336 -22.922 7.117 1 98.31 425 TYR B O 1
ATOM 7614 N N . ARG B 1 426 ? 14.25 -22.5 9.102 1 97.25 426 ARG B N 1
ATOM 7615 C CA . ARG B 1 426 ? 13.102 -21.812 9.68 1 97.25 426 ARG B CA 1
ATOM 7616 C C . ARG B 1 426 ? 13.477 -20.406 10.133 1 97.25 426 ARG B C 1
ATOM 7618 O O . ARG B 1 426 ? 14.547 -20.188 10.703 1 97.25 426 ARG B O 1
ATOM 7625 N N . HIS B 1 427 ? 12.703 -19.453 9.852 1 94.75 427 HIS B N 1
ATOM 7626 C CA . HIS B 1 427 ? 13 -18.062 10.172 1 94.75 427 HIS B CA 1
ATOM 7627 C C . HIS B 1 427 ? 12.461 -17.703 11.555 1 94.75 427 HIS B C 1
ATOM 7629 O O . HIS B 1 427 ? 12.938 -16.75 12.18 1 94.75 427 HIS B O 1
ATOM 7635 N N . GLY B 1 428 ? 11.508 -18.516 12.141 1 89.12 428 GLY B N 1
ATOM 7636 C CA . GLY B 1 428 ? 10.883 -18.328 13.445 1 89.12 428 GLY B CA 1
ATOM 7637 C C . GLY B 1 428 ? 9.547 -19.047 13.57 1 89.12 428 GLY B C 1
ATOM 7638 O O . GLY B 1 428 ? 8.977 -19.484 12.57 1 89.12 428 GLY B O 1
ATOM 7639 N N . ASP B 1 429 ? 9.047 -19.094 14.766 1 86.81 429 ASP B N 1
ATOM 7640 C CA . ASP B 1 429 ? 7.82 -19.844 15.016 1 86.81 429 ASP B CA 1
ATOM 7641 C C . ASP B 1 429 ? 6.609 -19.156 14.391 1 86.81 429 ASP B C 1
ATOM 7643 O O . ASP B 1 429 ? 5.617 -19.812 14.055 1 86.81 429 ASP B O 1
ATOM 7647 N N . ASP B 1 430 ? 6.75 -17.969 14.164 1 89.5 430 ASP B N 1
ATOM 7648 C CA . ASP B 1 430 ? 5.594 -17.25 13.641 1 89.5 430 ASP B CA 1
ATOM 7649 C C . ASP B 1 430 ? 5.848 -16.781 12.211 1 89.5 430 ASP B C 1
ATOM 7651 O O . ASP B 1 430 ? 5.57 -15.625 11.867 1 89.5 430 ASP B O 1
ATOM 7655 N N . THR B 1 431 ? 6.453 -17.688 11.469 1 95.12 431 THR B N 1
ATOM 7656 C CA . THR B 1 431 ? 6.793 -17.312 10.102 1 95.12 431 THR B CA 1
ATOM 7657 C C . THR B 1 431 ? 6.461 -18.438 9.125 1 95.12 431 THR B C 1
ATOM 7659 O O . THR B 1 431 ? 6.699 -19.609 9.422 1 95.12 431 THR B O 1
ATOM 7662 N N . THR B 1 432 ? 5.812 -18.156 8.055 1 95.5 432 THR B N 1
ATOM 7663 C CA . THR B 1 432 ? 5.629 -19.078 6.93 1 95.5 432 THR B CA 1
ATOM 7664 C C . THR B 1 432 ? 6.246 -18.5 5.656 1 95.5 432 THR B C 1
ATOM 7666 O O . THR B 1 432 ? 6.664 -17.344 5.633 1 95.5 432 THR B O 1
ATOM 7669 N N . PHE B 1 433 ? 6.363 -19.375 4.613 1 96.88 433 PHE B N 1
ATOM 7670 C CA . PHE B 1 433 ? 7.059 -18.984 3.393 1 96.88 433 PHE B CA 1
ATOM 7671 C C . PHE B 1 433 ? 6.145 -19.125 2.182 1 96.88 433 PHE B C 1
ATOM 7673 O O . PHE B 1 433 ? 5.199 -19.922 2.199 1 96.88 433 PHE B O 1
ATOM 7680 N N . GLN B 1 434 ? 6.426 -18.328 1.234 1 96.81 434 GLN B N 1
ATOM 7681 C CA . GLN B 1 434 ? 5.832 -18.484 -0.09 1 96.81 434 GLN B CA 1
ATOM 7682 C C . GLN B 1 434 ? 6.836 -19.062 -1.082 1 96.81 434 GLN B C 1
ATOM 7684 O O . GLN B 1 434 ? 7.988 -19.328 -0.729 1 96.81 434 GLN B O 1
ATOM 7689 N N . GLU B 1 435 ? 6.434 -19.281 -2.299 1 98 435 GLU B N 1
ATOM 7690 C CA . GLU B 1 435 ? 7.234 -20.047 -3.25 1 98 435 GLU B CA 1
ATOM 7691 C C . GLU B 1 435 ? 8.586 -19.391 -3.486 1 98 435 GLU B C 1
ATOM 7693 O O . GLU B 1 435 ? 8.656 -18.188 -3.801 1 98 435 GLU B O 1
ATOM 7698 N N . PRO B 1 436 ? 9.703 -20.125 -3.375 1 98.44 436 PRO B N 1
ATOM 7699 C CA . PRO B 1 436 ? 11.031 -19.562 -3.645 1 98.44 436 PRO B CA 1
ATOM 7700 C C . PRO B 1 436 ? 11.328 -19.453 -5.137 1 98.44 436 PRO B C 1
ATOM 7702 O O . PRO B 1 436 ? 10.562 -19.953 -5.965 1 98.44 436 PRO B O 1
ATOM 7705 N N . VAL B 1 437 ? 12.398 -18.75 -5.453 1 98.69 437 VAL B N 1
ATOM 7706 C CA . VAL B 1 437 ? 12.906 -18.672 -6.82 1 98.69 437 VAL B CA 1
ATOM 7707 C C . VAL B 1 437 ? 14.43 -18.672 -6.809 1 98.69 437 VAL B C 1
ATOM 7709 O O . VAL B 1 437 ? 15.047 -18.141 -5.883 1 98.69 437 VAL B O 1
ATOM 7712 N N . PHE B 1 438 ? 15.023 -19.375 -7.723 1 98.62 438 PHE B N 1
ATOM 7713 C CA . PHE B 1 438 ? 16.469 -19.391 -7.891 1 98.62 438 PHE B CA 1
ATOM 7714 C C . PHE B 1 438 ? 16.922 -18.219 -8.75 1 98.62 438 PHE B C 1
ATOM 7716 O O . PHE B 1 438 ? 16.297 -17.906 -9.766 1 98.62 438 PHE B O 1
ATOM 7723 N N . VAL B 1 439 ? 17.984 -17.562 -8.32 1 98.44 439 VAL B N 1
ATOM 7724 C CA . VAL B 1 439 ? 18.594 -16.453 -9.023 1 98.44 439 VAL B CA 1
ATOM 7725 C C . VAL B 1 439 ? 20.047 -16.797 -9.367 1 98.44 439 VAL B C 1
ATOM 7727 O O . VAL B 1 439 ? 20.891 -16.922 -8.477 1 98.44 439 VAL B O 1
ATOM 7730 N N . PRO B 1 440 ? 20.359 -16.906 -10.609 1 97.69 440 PRO B N 1
ATOM 7731 C CA . PRO B 1 440 ? 21.766 -17.141 -10.938 1 97.69 440 PRO B CA 1
ATOM 7732 C C . PRO B 1 440 ? 22.688 -16.047 -10.422 1 97.69 440 PRO B C 1
ATOM 7734 O O . PRO B 1 440 ? 22.328 -14.867 -10.438 1 97.69 440 PRO B O 1
ATOM 7737 N N . ARG B 1 441 ? 23.859 -16.438 -9.977 1 97.25 441 ARG B N 1
ATOM 7738 C CA . ARG B 1 441 ? 24.812 -15.492 -9.422 1 97.25 441 ARG B CA 1
ATOM 7739 C C . ARG B 1 441 ? 25.125 -14.383 -10.43 1 97.25 441 ARG B C 1
ATOM 7741 O O . ARG B 1 441 ? 25.297 -13.227 -10.055 1 97.25 441 ARG B O 1
ATOM 7748 N N . HIS B 1 442 ? 25.312 -14.68 -11.633 1 91.88 442 HIS B N 1
ATOM 7749 C CA . HIS B 1 442 ? 25.484 -13.82 -12.797 1 91.88 442 HIS B CA 1
ATOM 7750 C C . HIS B 1 442 ? 25.094 -14.547 -14.078 1 91.88 442 HIS B C 1
ATOM 7752 O O . HIS B 1 442 ? 24.812 -15.75 -14.055 1 91.88 442 HIS B O 1
ATOM 7758 N N . GLU B 1 443 ? 25.109 -13.766 -15.094 1 84.81 443 GLU B N 1
ATOM 7759 C CA . GLU B 1 443 ? 24.875 -14.406 -16.391 1 84.81 443 GLU B CA 1
ATOM 7760 C C . GLU B 1 443 ? 25.938 -15.453 -16.688 1 84.81 443 GLU B C 1
ATOM 7762 O O . GLU B 1 443 ? 27.141 -15.164 -16.594 1 84.81 443 GLU B O 1
ATOM 7767 N N . GLY B 1 444 ? 25.656 -16.641 -16.922 1 87.88 444 GLY B N 1
ATOM 7768 C CA . GLY B 1 444 ? 26.594 -17.672 -17.281 1 87.88 444 GLY B CA 1
ATOM 7769 C C . GLY B 1 444 ? 27.188 -18.391 -16.078 1 87.88 444 GLY B C 1
ATOM 7770 O O . GLY B 1 444 ? 28.156 -19.141 -16.203 1 87.88 444 GLY B O 1
ATOM 7771 N N . ALA B 1 445 ? 26.656 -18.109 -14.953 1 95.75 445 ALA B N 1
ATOM 7772 C CA . ALA B 1 445 ? 27.109 -18.812 -13.758 1 95.75 445 ALA B CA 1
ATOM 7773 C C . ALA B 1 445 ? 26.969 -20.312 -13.922 1 95.75 445 ALA B C 1
ATOM 7775 O O . ALA B 1 445 ? 26.188 -20.781 -14.75 1 95.75 445 ALA B O 1
ATOM 7776 N N . ASP B 1 446 ? 27.781 -21.047 -13.117 1 97.44 446 ASP B N 1
ATOM 7777 C CA . ASP B 1 446 ? 27.656 -22.5 -13.117 1 97.44 446 ASP B CA 1
ATOM 7778 C C . ASP B 1 446 ? 26.266 -22.938 -12.656 1 97.44 446 ASP B C 1
ATOM 7780 O O . ASP B 1 446 ? 25.562 -22.188 -11.984 1 97.44 446 ASP B O 1
ATOM 7784 N N . ASP B 1 447 ? 25.938 -24.094 -13.078 1 97.44 447 ASP B N 1
ATOM 7785 C CA . ASP B 1 447 ? 24.656 -24.656 -12.664 1 97.44 447 ASP B CA 1
ATOM 7786 C C . ASP B 1 447 ? 24.484 -24.578 -11.148 1 97.44 447 ASP B C 1
ATOM 7788 O O . ASP B 1 447 ? 25.406 -24.922 -10.398 1 97.44 447 ASP B O 1
ATOM 7792 N N . GLU B 1 448 ? 23.312 -24.016 -10.734 1 98.12 448 GLU B N 1
ATOM 7793 C CA . GLU B 1 448 ? 22.875 -24 -9.344 1 98.12 448 GLU B CA 1
ATOM 7794 C C . GLU B 1 448 ? 23.766 -23.094 -8.5 1 98.12 448 GLU B C 1
ATOM 7796 O O . GLU B 1 448 ? 23.734 -23.156 -7.27 1 98.12 448 GLU B O 1
ATOM 7801 N N . ASP B 1 449 ? 24.656 -22.359 -9.141 1 98.31 449 ASP B N 1
ATOM 7802 C CA . ASP B 1 449 ? 25.422 -21.312 -8.469 1 98.31 449 ASP B CA 1
ATOM 7803 C C . ASP B 1 449 ? 24.656 -19.984 -8.477 1 98.31 449 ASP B C 1
ATOM 7805 O O . ASP B 1 449 ? 24.609 -19.297 -9.492 1 98.31 449 ASP B O 1
ATOM 7809 N N . GLY B 1 450 ? 24.109 -19.641 -7.336 1 98.38 450 GLY B N 1
ATOM 7810 C CA . GLY B 1 450 ? 23.312 -18.422 -7.246 1 98.38 450 GLY B CA 1
ATOM 7811 C C . GLY B 1 450 ? 22.656 -18.25 -5.887 1 98.38 450 GLY B C 1
ATOM 7812 O O . GLY B 1 450 ? 23.266 -18.531 -4.855 1 98.38 450 GLY B O 1
ATOM 7813 N N . TYR B 1 451 ? 21.547 -17.656 -5.922 1 98.69 451 TYR B N 1
ATOM 7814 C CA . TYR B 1 451 ? 20.844 -17.266 -4.711 1 98.69 451 TYR B CA 1
ATOM 7815 C C . TYR B 1 451 ? 19.406 -17.766 -4.73 1 98.69 451 TYR B C 1
ATOM 7817 O O . TYR B 1 451 ? 18.906 -18.203 -5.773 1 98.69 451 TYR B O 1
ATOM 7825 N N . ILE B 1 452 ? 18.766 -17.797 -3.57 1 98.81 452 ILE B N 1
ATOM 7826 C CA . ILE B 1 452 ? 17.344 -18.094 -3.426 1 98.81 452 ILE B CA 1
ATOM 7827 C C . ILE B 1 452 ? 16.625 -16.891 -2.84 1 98.81 452 ILE B C 1
ATOM 7829 O O . ILE B 1 452 ? 17.078 -16.312 -1.843 1 98.81 452 ILE B O 1
ATOM 7833 N N . LEU B 1 453 ? 15.641 -16.438 -3.5 1 98.81 453 LEU B N 1
ATOM 7834 C CA . LEU B 1 453 ? 14.711 -15.438 -2.969 1 98.81 453 LEU B CA 1
ATOM 7835 C C . LEU B 1 453 ? 13.414 -16.094 -2.514 1 98.81 453 LEU B C 1
ATOM 7837 O O . LEU B 1 453 ? 12.867 -16.953 -3.211 1 98.81 453 LEU B O 1
ATOM 7841 N N . VAL B 1 454 ? 12.922 -15.711 -1.382 1 98.5 454 VAL B N 1
ATOM 7842 C CA . VAL B 1 454 ? 11.664 -16.25 -0.879 1 98.5 454 VAL B CA 1
ATOM 7843 C C . VAL B 1 454 ? 10.945 -15.203 -0.036 1 98.5 454 VAL B C 1
ATOM 7845 O O . VAL B 1 454 ? 11.57 -14.5 0.762 1 98.5 454 VAL B O 1
ATOM 7848 N N . VAL B 1 455 ? 9.688 -15.016 -0.247 1 98.38 455 VAL B N 1
ATOM 7849 C CA . VAL B 1 455 ? 8.867 -14.125 0.57 1 98.38 455 VAL B CA 1
ATOM 7850 C C . VAL B 1 455 ? 8.445 -14.844 1.85 1 98.38 455 VAL B C 1
ATOM 7852 O O . VAL B 1 455 ? 7.969 -15.984 1.802 1 98.38 455 VAL B O 1
ATOM 7855 N N . ALA B 1 456 ? 8.633 -14.242 2.953 1 98 456 ALA B N 1
ATOM 7856 C CA . ALA B 1 456 ? 8.234 -14.781 4.25 1 98 456 ALA B CA 1
ATOM 7857 C C . ALA B 1 456 ? 7.113 -13.953 4.867 1 98 456 ALA B C 1
ATOM 7859 O O . ALA B 1 456 ? 7.125 -12.727 4.797 1 98 456 ALA B O 1
ATOM 7860 N N . ASP B 1 457 ? 6.141 -14.633 5.441 1 96.06 457 ASP B N 1
ATOM 7861 C CA . ASP B 1 457 ? 5.023 -14.023 6.156 1 96.06 457 ASP B CA 1
ATOM 7862 C C . ASP B 1 457 ? 5.332 -13.883 7.645 1 96.06 457 ASP B C 1
ATOM 7864 O O . ASP B 1 457 ? 5.371 -14.875 8.367 1 96.06 457 ASP B O 1
ATOM 7868 N N . ARG B 1 458 ? 5.445 -12.695 8.07 1 94.62 458 ARG B N 1
ATOM 7869 C CA . ARG B 1 458 ? 5.754 -12.461 9.477 1 94.62 458 ARG B CA 1
ATOM 7870 C C . ARG B 1 458 ? 4.492 -12.141 10.266 1 94.62 458 ARG B C 1
ATOM 7872 O O . ARG B 1 458 ? 4.082 -10.977 10.344 1 94.62 458 ARG B O 1
ATOM 7879 N N . TYR B 1 459 ? 4.004 -13.094 10.961 1 91.38 459 TYR B N 1
ATOM 7880 C CA . TYR B 1 459 ? 2.684 -12.984 11.578 1 91.38 459 TYR B CA 1
ATOM 7881 C C . TYR B 1 459 ? 2.674 -11.922 12.664 1 91.38 459 TYR B C 1
ATOM 7883 O O . TYR B 1 459 ? 1.765 -11.094 12.719 1 91.38 459 TYR B O 1
ATOM 7891 N N . ARG B 1 460 ? 3.67 -11.898 13.453 1 89.06 460 ARG B N 1
ATOM 7892 C CA . ARG B 1 460 ? 3.701 -10.961 14.57 1 89.06 460 ARG B CA 1
ATOM 7893 C C . ARG B 1 460 ? 3.893 -9.531 14.078 1 89.06 460 ARG B C 1
ATOM 7895 O O . ARG B 1 460 ? 3.311 -8.594 14.625 1 89.06 460 ARG B O 1
ATOM 7902 N N . GLU B 1 461 ? 4.641 -9.375 13.062 1 88.75 461 GLU B N 1
ATOM 7903 C CA . GLU B 1 461 ? 4.945 -8.047 12.555 1 88.75 461 GLU B CA 1
ATOM 7904 C C . GLU B 1 461 ? 3.846 -7.555 11.609 1 88.75 461 GLU B C 1
ATOM 7906 O O . GLU B 1 461 ? 3.76 -6.359 11.32 1 88.75 461 GLU B O 1
ATOM 7911 N N . GLY B 1 462 ? 3.041 -8.461 11.094 1 88.88 462 GLY B N 1
ATOM 7912 C CA . GLY B 1 462 ? 1.977 -8.094 10.172 1 88.88 462 GLY B CA 1
ATOM 7913 C C . GLY B 1 462 ? 2.49 -7.578 8.844 1 88.88 462 GLY B C 1
ATOM 7914 O O . GLY B 1 462 ? 1.935 -6.629 8.281 1 88.88 462 GLY B O 1
ATOM 7915 N N . ARG B 1 463 ? 3.574 -8.109 8.391 1 92.94 463 ARG B N 1
ATOM 7916 C CA . ARG B 1 463 ? 4.164 -7.73 7.109 1 92.94 463 ARG B CA 1
ATOM 7917 C C . ARG B 1 463 ? 4.945 -8.891 6.5 1 92.94 463 ARG B C 1
ATOM 7919 O O . ARG B 1 463 ? 5.188 -9.898 7.168 1 92.94 463 ARG B O 1
ATOM 7926 N N . ASN B 1 464 ? 5.332 -8.727 5.238 1 96.38 464 ASN B N 1
ATOM 7927 C CA . ASN B 1 464 ? 6.223 -9.672 4.578 1 96.38 464 ASN B CA 1
ATOM 7928 C C . ASN B 1 464 ? 7.648 -9.133 4.488 1 96.38 464 ASN B C 1
ATOM 7930 O O . ASN B 1 464 ? 7.859 -7.922 4.531 1 96.38 464 ASN B O 1
ATOM 7934 N N . VAL B 1 465 ? 8.523 -10.047 4.434 1 97.31 465 VAL B N 1
ATOM 7935 C CA . VAL B 1 465 ? 9.906 -9.734 4.07 1 97.31 465 VAL B CA 1
ATOM 7936 C C . VAL B 1 465 ? 10.352 -10.633 2.922 1 97.31 465 VAL B C 1
ATOM 7938 O O . VAL B 1 465 ? 9.82 -11.734 2.744 1 97.31 465 VAL B O 1
ATOM 7941 N N . LEU B 1 466 ? 11.188 -10.086 2.104 1 98.56 466 LEU B N 1
ATOM 7942 C CA . LEU B 1 466 ? 11.898 -10.891 1.119 1 98.56 466 LEU B CA 1
ATOM 7943 C C . LEU B 1 466 ? 13.258 -11.328 1.656 1 98.56 466 LEU B C 1
ATOM 7945 O O . LEU B 1 466 ? 14.078 -10.492 2.039 1 98.56 466 LEU B O 1
ATOM 7949 N N . LEU B 1 467 ? 13.484 -12.594 1.713 1 98.75 467 LEU B N 1
ATOM 7950 C CA . LEU B 1 467 ? 14.734 -13.156 2.209 1 98.75 467 LEU B CA 1
ATOM 7951 C C . LEU B 1 467 ? 15.625 -13.602 1.056 1 98.75 467 LEU B C 1
ATOM 7953 O O . LEU B 1 467 ? 15.133 -14.188 0.084 1 98.75 467 LEU B O 1
ATOM 7957 N N . LEU B 1 468 ? 16.859 -13.266 1.188 1 98.81 468 LEU B N 1
ATOM 7958 C CA . LEU B 1 468 ? 17.875 -13.656 0.218 1 98.81 468 LEU B CA 1
ATOM 7959 C C . LEU B 1 468 ? 18.859 -14.641 0.833 1 98.81 468 LEU B C 1
ATOM 7961 O O . LEU B 1 468 ? 19.516 -14.328 1.836 1 98.81 468 LEU B O 1
ATOM 7965 N N . PHE B 1 469 ? 19 -15.82 0.176 1 98.81 469 PHE B N 1
ATOM 7966 C CA . PHE B 1 469 ? 19.906 -16.859 0.667 1 98.81 469 PHE B CA 1
ATOM 7967 C C . PHE B 1 469 ? 20.984 -17.156 -0.363 1 98.81 469 PHE B C 1
ATOM 7969 O O . PHE B 1 469 ? 20.766 -16.984 -1.565 1 98.81 469 PHE B O 1
ATOM 7976 N N . GLU B 1 470 ? 22.125 -17.625 0.203 1 98.5 470 GLU B N 1
ATOM 7977 C CA . GLU B 1 470 ? 23.031 -18.391 -0.643 1 98.5 470 GLU B CA 1
ATOM 7978 C C . GLU B 1 470 ? 22.422 -19.734 -1.023 1 98.5 470 GLU B C 1
ATOM 7980 O O . GLU B 1 470 ? 22.078 -20.531 -0.151 1 98.5 470 GLU B O 1
ATOM 7985 N N . ALA B 1 471 ? 22.328 -20.016 -2.32 1 98.56 471 ALA B N 1
ATOM 7986 C CA . ALA B 1 471 ? 21.609 -21.203 -2.779 1 98.56 471 ALA B CA 1
ATOM 7987 C C . ALA B 1 471 ? 22.281 -22.469 -2.285 1 98.56 471 ALA B C 1
ATOM 7989 O O . ALA B 1 471 ? 21.609 -23.453 -1.973 1 98.56 471 ALA B O 1
ATOM 7990 N N . SER B 1 472 ? 23.594 -22.469 -2.184 1 97.69 472 SER B N 1
ATOM 7991 C CA . SER B 1 472 ? 24.359 -23.688 -1.873 1 97.69 472 SER B CA 1
ATOM 7992 C C . SER B 1 472 ? 24.234 -24.047 -0.396 1 97.69 472 SER B C 1
ATOM 7994 O O . SER B 1 472 ? 24.531 -25.172 -0.004 1 97.69 472 SER B O 1
ATOM 7996 N N . ASP B 1 473 ? 23.812 -23.078 0.46 1 98.44 473 ASP B N 1
ATOM 7997 C CA . ASP B 1 473 ? 23.734 -23.344 1.893 1 98.44 473 ASP B CA 1
ATOM 7998 C C . ASP B 1 473 ? 22.719 -22.438 2.568 1 98.44 473 ASP B C 1
ATOM 8000 O O . ASP B 1 473 ? 23.078 -21.422 3.176 1 98.44 473 ASP B O 1
ATOM 8004 N N . ILE B 1 474 ? 21.531 -22.844 2.613 1 98.69 474 ILE B N 1
ATOM 8005 C CA . ILE B 1 474 ? 20.453 -22.031 3.18 1 98.69 474 ILE B CA 1
ATOM 8006 C C . ILE B 1 474 ? 20.5 -22.094 4.703 1 98.69 474 ILE B C 1
ATOM 8008 O O . ILE B 1 474 ? 19.859 -21.297 5.391 1 98.69 474 ILE B O 1
ATOM 8012 N N . THR B 1 475 ? 21.25 -23.047 5.27 1 98.25 475 THR B N 1
ATOM 8013 C CA . THR B 1 475 ? 21.297 -23.25 6.715 1 98.25 475 THR B CA 1
ATOM 8014 C C . THR B 1 475 ? 22.016 -22.094 7.402 1 98.25 475 THR B C 1
ATOM 8016 O O . THR B 1 475 ? 21.875 -21.891 8.609 1 98.25 475 THR B O 1
ATOM 8019 N N . ARG B 1 476 ? 22.75 -21.359 6.68 1 97.56 476 ARG B N 1
ATOM 8020 C CA . ARG B 1 476 ? 23.484 -20.234 7.238 1 97.56 476 ARG B CA 1
ATOM 8021 C C . ARG B 1 476 ? 22.578 -19.031 7.457 1 97.56 476 ARG B C 1
ATOM 8023 O O . ARG B 1 476 ? 23.016 -18.016 8 1 97.56 476 ARG B O 1
ATOM 8030 N N . GLY B 1 477 ? 21.406 -19.156 7.055 1 97.94 477 GLY B N 1
ATOM 8031 C CA . GLY B 1 477 ? 20.484 -18.047 7.18 1 97.94 477 GLY B CA 1
ATOM 8032 C C . GLY B 1 477 ? 20.562 -17.062 6.02 1 97.94 477 GLY B C 1
ATOM 8033 O O . GLY B 1 477 ? 21.406 -17.219 5.133 1 97.94 477 GLY B O 1
ATOM 8034 N N . PRO B 1 478 ? 19.672 -16.125 6.012 1 98.31 478 PRO B N 1
ATOM 8035 C CA . PRO B 1 478 ? 19.625 -15.203 4.879 1 98.31 478 PRO B CA 1
ATOM 8036 C C . PRO B 1 478 ? 20.797 -14.219 4.863 1 98.31 478 PRO B C 1
ATOM 8038 O O . PRO B 1 478 ? 21.234 -13.758 5.918 1 98.31 478 PRO B O 1
ATOM 8041 N N . LEU B 1 479 ? 21.234 -13.945 3.719 1 97.94 479 LEU B N 1
ATOM 8042 C CA . LEU B 1 479 ? 22.219 -12.883 3.498 1 97.94 479 LEU B CA 1
ATOM 8043 C C . LEU B 1 479 ? 21.594 -11.508 3.754 1 97.94 479 LEU B C 1
ATOM 8045 O O . LEU B 1 479 ? 22.281 -10.586 4.195 1 97.94 479 LEU B O 1
ATOM 8049 N N . ALA B 1 480 ? 20.328 -11.359 3.41 1 97.44 480 ALA B N 1
ATOM 8050 C CA . ALA B 1 480 ? 19.609 -10.094 3.555 1 97.44 480 ALA B CA 1
ATOM 8051 C C . ALA B 1 480 ? 18.125 -10.344 3.824 1 97.44 480 ALA B C 1
ATOM 8053 O O . ALA B 1 480 ? 17.562 -11.336 3.354 1 97.44 480 ALA B O 1
ATOM 8054 N N . GLU B 1 481 ? 17.578 -9.562 4.617 1 96.94 481 GLU B N 1
ATOM 8055 C CA . GLU B 1 481 ? 16.141 -9.43 4.828 1 96.94 481 GLU B CA 1
ATOM 8056 C C . GLU B 1 481 ? 15.633 -8.086 4.324 1 96.94 481 GLU B C 1
ATOM 8058 O O . GLU B 1 481 ? 16.047 -7.031 4.824 1 96.94 481 GLU B O 1
ATOM 8063 N N . ILE B 1 482 ? 14.859 -8.094 3.297 1 97.31 482 ILE B N 1
ATOM 8064 C CA . ILE B 1 482 ? 14.289 -6.898 2.688 1 97.31 482 ILE B CA 1
ATOM 8065 C C . ILE B 1 482 ? 12.867 -6.691 3.191 1 97.31 482 ILE B C 1
ATOM 8067 O O . ILE B 1 482 ? 11.969 -7.477 2.877 1 97.31 482 ILE B O 1
ATOM 8071 N N . LYS B 1 483 ? 12.602 -5.637 3.83 1 95.5 483 LYS B N 1
ATOM 8072 C CA . LYS B 1 483 ? 11.359 -5.434 4.574 1 95.5 483 LYS B CA 1
ATOM 8073 C C . LYS B 1 483 ? 10.32 -4.707 3.725 1 95.5 483 LYS B C 1
ATOM 8075 O O . LYS B 1 483 ? 10.602 -3.646 3.164 1 95.5 483 LYS B O 1
ATOM 8080 N N . LEU B 1 484 ? 9.195 -5.293 3.59 1 96 484 LEU B N 1
ATOM 8081 C CA . LEU B 1 484 ? 8.055 -4.57 3.037 1 96 484 LEU B CA 1
ATOM 8082 C C . LEU B 1 484 ? 7.34 -3.773 4.121 1 96 484 LEU B C 1
ATOM 8084 O O . LEU B 1 484 ? 7.234 -4.23 5.262 1 96 484 LEU B O 1
ATOM 8088 N N . PRO B 1 485 ? 6.766 -2.641 3.795 1 92.56 485 PRO B N 1
ATOM 8089 C CA . PRO B 1 485 ? 6.059 -1.838 4.793 1 92.56 485 PRO B CA 1
ATOM 8090 C C . PRO B 1 485 ? 4.617 -2.297 5.004 1 92.56 485 PRO B C 1
ATOM 8092 O O . PRO B 1 485 ? 3.889 -1.713 5.812 1 92.56 485 PRO B O 1
ATOM 8095 N N . PHE B 1 486 ? 4.184 -3.27 4.32 1 93.06 486 PHE B N 1
ATOM 8096 C CA . PHE B 1 486 ? 2.812 -3.764 4.406 1 93.06 486 PHE B CA 1
ATOM 8097 C C . PHE B 1 486 ? 2.766 -5.27 4.18 1 93.06 486 PHE B C 1
ATOM 8099 O O . PHE B 1 486 ? 3.789 -5.891 3.883 1 93.06 486 PHE B O 1
ATOM 8106 N N . LYS B 1 487 ? 1.6 -5.812 4.367 1 92.81 487 LYS B N 1
ATOM 8107 C CA . LYS B 1 487 ? 1.312 -7.23 4.168 1 92.81 487 LYS B CA 1
ATOM 8108 C C . LYS B 1 487 ? 0.93 -7.516 2.717 1 92.81 487 LYS B C 1
ATOM 8110 O O . LYS B 1 487 ? 0.237 -6.715 2.084 1 92.81 487 LYS B O 1
ATOM 8115 N N . LEU B 1 488 ? 1.459 -8.586 2.217 1 93.5 488 LEU B N 1
ATOM 8116 C CA . LEU B 1 488 ? 0.982 -9.172 0.969 1 93.5 488 LEU B CA 1
ATOM 8117 C C . LEU B 1 488 ? 0.187 -10.445 1.237 1 93.5 488 LEU B C 1
ATOM 8119 O O . LEU B 1 488 ? 0.419 -11.125 2.236 1 93.5 488 LEU B O 1
ATOM 8123 N N . MET B 1 489 ? -0.672 -10.719 0.333 1 91.12 489 MET B N 1
ATOM 8124 C CA . MET B 1 489 ? -1.363 -12 0.421 1 91.12 489 MET B CA 1
ATOM 8125 C C . MET B 1 489 ? -0.436 -13.148 0.032 1 91.12 489 MET B C 1
ATOM 8127 O O . MET B 1 489 ? 0.635 -12.922 -0.535 1 91.12 489 MET B O 1
ATOM 8131 N N . ASP B 1 490 ? -0.936 -14.352 0.402 1 90.81 490 ASP B N 1
ATOM 8132 C CA . ASP B 1 490 ? -0.232 -15.516 -0.125 1 90.81 490 ASP B CA 1
ATOM 8133 C C . ASP B 1 490 ? -0.252 -15.523 -1.651 1 90.81 490 ASP B C 1
ATOM 8135 O O . ASP B 1 490 ? -1.322 -15.508 -2.264 1 90.81 490 ASP B O 1
ATOM 8139 N N . GLY B 1 491 ? 0.977 -15.484 -2.102 1 90.56 491 GLY B N 1
ATOM 8140 C CA . GLY B 1 491 ? 1.106 -15.602 -3.545 1 90.56 491 GLY B CA 1
ATOM 8141 C C . GLY B 1 491 ? 1.233 -17.047 -4.012 1 90.56 491 GLY B C 1
ATOM 8142 O O . GLY B 1 491 ? 1.44 -17.953 -3.203 1 90.56 491 GLY B O 1
ATOM 8143 N N . LEU B 1 492 ? 1.066 -17.203 -5.297 1 93.31 492 LEU B N 1
ATOM 8144 C CA . LEU B 1 492 ? 1.204 -18.531 -5.887 1 93.31 492 LEU B CA 1
ATOM 8145 C C . LEU B 1 492 ? 2.578 -18.703 -6.523 1 93.31 492 LEU B C 1
ATOM 8147 O O . LEU B 1 492 ? 3.512 -19.172 -5.879 1 93.31 492 LEU B O 1
ATOM 8151 N N . HIS B 1 493 ? 2.693 -18.203 -7.695 1 97.69 493 HIS B N 1
ATOM 8152 C CA . HIS B 1 493 ? 3.943 -18.469 -8.398 1 97.69 493 HIS B CA 1
ATOM 8153 C C . HIS B 1 493 ? 4.598 -17.156 -8.852 1 97.69 493 HIS B C 1
ATOM 8155 O O . HIS B 1 493 ? 4.047 -16.078 -8.648 1 97.69 493 HIS B O 1
ATOM 8161 N N . GLY B 1 494 ? 5.789 -17.266 -9.289 1 97.88 494 GLY B N 1
ATOM 8162 C CA . GLY B 1 494 ? 6.57 -16.141 -9.789 1 97.88 494 GLY B CA 1
ATOM 8163 C C . GLY B 1 494 ? 7.84 -16.578 -10.5 1 97.88 494 GLY B C 1
ATOM 8164 O O . GLY B 1 494 ? 8.133 -17.766 -10.602 1 97.88 494 GLY B O 1
ATOM 8165 N N . SER B 1 495 ? 8.523 -15.602 -11.078 1 98.31 495 SER B N 1
ATOM 8166 C CA . SER B 1 495 ? 9.75 -15.867 -11.82 1 98.31 495 SER B CA 1
ATOM 8167 C C . SER B 1 495 ? 10.766 -14.75 -11.625 1 98.31 495 SER B C 1
ATOM 8169 O O . SER B 1 495 ? 10.391 -13.602 -11.383 1 98.31 495 SER B O 1
ATOM 8171 N N . TRP B 1 496 ? 12.016 -15.164 -11.695 1 98.25 496 TRP B N 1
ATOM 8172 C CA . TRP B 1 496 ? 13.109 -14.211 -11.789 1 98.25 496 TRP B CA 1
ATOM 8173 C C . TRP B 1 496 ? 13.375 -13.828 -13.242 1 98.25 496 TRP B C 1
ATOM 8175 O O . TRP B 1 496 ? 13.422 -14.695 -14.117 1 98.25 496 TRP B O 1
ATOM 8185 N N . VAL B 1 497 ? 13.523 -12.586 -13.531 1 97.62 497 VAL B N 1
ATOM 8186 C CA . VAL B 1 497 ? 13.898 -12.086 -14.852 1 97.62 497 VAL B CA 1
ATOM 8187 C C . VAL B 1 497 ? 15.195 -11.289 -14.75 1 97.62 497 VAL B C 1
ATOM 8189 O O . VAL B 1 497 ? 15.297 -10.359 -13.945 1 97.62 497 VAL B O 1
ATOM 8192 N N . ASP B 1 498 ? 16.141 -11.641 -15.539 1 96.44 498 ASP B N 1
ATOM 8193 C CA . ASP B 1 498 ? 17.453 -11.008 -15.508 1 96.44 498 ASP B CA 1
ATOM 8194 C C . ASP B 1 498 ? 17.359 -9.516 -15.805 1 96.44 498 ASP B C 1
ATOM 8196 O O . ASP B 1 498 ? 16.547 -9.094 -16.625 1 96.44 498 ASP B O 1
ATOM 8200 N N . GLY B 1 499 ? 18.281 -8.773 -15.195 1 95.81 499 GLY B N 1
ATOM 8201 C CA . GLY B 1 499 ? 18.281 -7.32 -15.32 1 95.81 499 GLY B CA 1
ATOM 8202 C C . GLY B 1 499 ? 18.406 -6.848 -16.75 1 95.81 499 GLY B C 1
ATOM 8203 O O . GLY B 1 499 ? 17.812 -5.836 -17.141 1 95.81 499 GLY B O 1
ATOM 8204 N N . LYS B 1 500 ? 19.156 -7.52 -17.531 1 94.19 500 LYS B N 1
ATOM 8205 C CA . LYS B 1 500 ? 19.344 -7.148 -18.938 1 94.19 500 LYS B CA 1
ATOM 8206 C C . LYS B 1 500 ? 18.016 -7.164 -19.688 1 94.19 500 LYS B C 1
ATOM 8208 O O . LYS B 1 500 ? 17.75 -6.277 -20.5 1 94.19 500 LYS B O 1
ATOM 8213 N N . ASP B 1 501 ? 17.219 -8.164 -19.406 1 94.12 501 ASP B N 1
ATOM 8214 C CA . ASP B 1 501 ? 15.922 -8.281 -20.078 1 94.12 501 ASP B CA 1
ATOM 8215 C C . ASP B 1 501 ? 14.953 -7.223 -19.562 1 94.12 501 ASP B C 1
ATOM 8217 O O . ASP B 1 501 ? 14.211 -6.625 -20.344 1 94.12 501 ASP B O 1
ATOM 8221 N N . VAL B 1 502 ? 14.992 -6.953 -18.266 1 95.56 502 VAL B N 1
ATOM 8222 C CA . VAL B 1 502 ? 14.117 -5.934 -17.688 1 95.56 502 VAL B CA 1
ATOM 8223 C C . VAL B 1 502 ? 14.477 -4.562 -18.25 1 95.56 502 VAL B C 1
ATOM 8225 O O . VAL B 1 502 ? 13.602 -3.809 -18.672 1 95.56 502 VAL B O 1
ATOM 8228 N N . ASP B 1 503 ? 15.758 -4.285 -18.281 1 93.06 503 ASP B N 1
ATOM 8229 C CA . ASP B 1 503 ? 16.234 -2.979 -18.719 1 93.06 503 ASP B CA 1
ATOM 8230 C C . ASP B 1 503 ? 15.93 -2.764 -20.203 1 93.06 503 ASP B C 1
ATOM 8232 O O . ASP B 1 503 ? 15.688 -1.635 -20.641 1 93.06 503 ASP B O 1
ATOM 8236 N N . ALA B 1 504 ? 15.969 -3.824 -20.953 1 92.31 504 ALA B N 1
ATOM 8237 C CA . ALA B 1 504 ? 15.688 -3.732 -22.391 1 92.31 504 ALA B CA 1
ATOM 8238 C C . ALA B 1 504 ? 14.242 -3.299 -22.641 1 92.31 504 ALA B C 1
ATOM 8240 O O . ALA B 1 504 ? 13.922 -2.758 -23.688 1 92.31 504 ALA B O 1
ATOM 8241 N N . ALA B 1 505 ? 13.445 -3.576 -21.641 1 92.25 505 ALA B N 1
ATOM 8242 C CA . ALA B 1 505 ? 12.031 -3.238 -21.781 1 92.25 505 ALA B CA 1
ATOM 8243 C C . ALA B 1 505 ? 11.766 -1.784 -21.406 1 92.25 505 ALA B C 1
ATOM 8245 O O . ALA B 1 505 ? 10.68 -1.26 -21.641 1 92.25 505 ALA B O 1
ATOM 8246 N N . ARG B 1 506 ? 12.711 -1.084 -20.781 1 92 506 ARG B N 1
ATOM 8247 C CA . ARG B 1 506 ? 12.5 0.234 -20.188 1 92 506 ARG B CA 1
ATOM 8248 C C . ARG B 1 506 ? 12.156 1.264 -21.25 1 92 506 ARG B C 1
ATOM 8250 O O . ARG B 1 506 ? 11.258 2.084 -21.062 1 92 506 ARG B O 1
ATOM 8257 N N . GLU B 1 507 ? 12.969 1.216 -22.375 1 87.12 507 GLU B N 1
ATOM 8258 C CA . GLU B 1 507 ? 12.711 2.188 -23.438 1 87.12 507 GLU B CA 1
ATOM 8259 C C . GLU B 1 507 ? 11.297 2.033 -24 1 87.12 507 GLU B C 1
ATOM 8261 O O . GLU B 1 507 ? 10.594 3.023 -24.203 1 87.12 507 GLU B O 1
ATOM 8266 N N . ALA B 1 508 ? 10.969 0.787 -24.312 1 86.25 508 ALA B N 1
ATOM 8267 C CA . ALA B 1 508 ? 9.617 0.531 -24.797 1 86.25 508 ALA B CA 1
ATOM 8268 C C . ALA B 1 508 ? 8.57 0.96 -23.781 1 86.25 508 ALA B C 1
ATOM 8270 O O . ALA B 1 508 ? 7.52 1.495 -24.141 1 86.25 508 ALA B O 1
ATOM 8271 N N . SER B 1 509 ? 8.781 0.733 -22.594 1 88.44 509 SER B N 1
ATOM 8272 C CA . SER B 1 509 ? 7.883 1.133 -21.516 1 88.44 509 SER B CA 1
ATOM 8273 C C . SER B 1 509 ? 7.703 2.646 -21.484 1 88.44 509 SER B C 1
ATOM 8275 O O . SER B 1 509 ? 6.582 3.143 -21.359 1 88.44 509 SER B O 1
ATOM 8277 N N . GLU B 1 510 ? 8.789 3.346 -21.531 1 87.12 510 GLU B N 1
ATOM 8278 C CA . GLU B 1 510 ? 8.742 4.805 -21.531 1 87.12 510 GLU B CA 1
ATOM 8279 C C . GLU B 1 510 ? 7.961 5.328 -22.734 1 87.12 510 GLU B C 1
ATOM 8281 O O . GLU B 1 510 ? 7.211 6.301 -22.625 1 87.12 510 GLU B O 1
ATOM 8286 N N . ALA B 1 511 ? 8.18 4.672 -23.844 1 84.38 511 ALA B N 1
ATOM 8287 C CA . ALA B 1 511 ? 7.469 5.062 -25.062 1 84.38 511 ALA B CA 1
ATOM 8288 C C . ALA B 1 511 ? 5.965 4.859 -24.906 1 84.38 511 ALA B C 1
ATOM 8290 O O . ALA B 1 511 ? 5.172 5.691 -25.359 1 84.38 511 ALA B O 1
ATOM 8291 N N . ARG B 1 512 ? 5.586 3.758 -24.328 1 82.94 512 ARG B N 1
ATOM 8292 C CA . ARG B 1 512 ? 4.168 3.508 -24.078 1 82.94 512 ARG B CA 1
ATOM 8293 C C . ARG B 1 512 ? 3.572 4.574 -23.172 1 82.94 512 ARG B C 1
ATOM 8295 O O . ARG B 1 512 ? 2.443 5.02 -23.391 1 82.94 512 ARG B O 1
ATOM 8302 N N . ARG B 1 513 ? 4.25 4.879 -22.141 1 78.75 513 ARG B N 1
ATOM 8303 C CA . ARG B 1 513 ? 3.777 5.895 -21.203 1 78.75 513 ARG B CA 1
ATOM 8304 C C . ARG B 1 513 ? 3.631 7.246 -21.891 1 78.75 513 ARG B C 1
ATOM 8306 O O . ARG B 1 513 ? 2.678 7.984 -21.625 1 78.75 513 ARG B O 1
ATOM 8313 N N . ALA B 1 514 ? 4.66 7.383 -22.75 1 73.06 514 ALA B N 1
ATOM 8314 C CA . ALA B 1 514 ? 4.645 8.648 -23.484 1 73.06 514 ALA B CA 1
ATOM 8315 C C . ALA B 1 514 ? 3.504 8.68 -24.5 1 73.06 514 ALA B C 1
ATOM 8317 O O . ALA B 1 514 ? 2.891 9.719 -24.719 1 73.06 514 ALA B O 1
ATOM 8318 N N . ASN B 1 515 ? 3.178 7.367 -25.188 1 63.97 515 ASN B N 1
ATOM 8319 C CA . ASN B 1 515 ? 2.139 7.27 -26.203 1 63.97 515 ASN B CA 1
ATOM 8320 C C . ASN B 1 515 ? 0.764 7.047 -25.594 1 63.97 515 ASN B C 1
ATOM 8322 O O . ASN B 1 515 ? -0.259 7.32 -26.219 1 63.97 515 ASN B O 1
ATOM 8326 N N . GLY B 1 516 ? 0.502 5.938 -24.797 1 56.16 516 GLY B N 1
ATOM 8327 C CA . GLY B 1 516 ? -0.764 5.594 -24.172 1 56.16 516 GLY B CA 1
ATOM 8328 C C . GLY B 1 516 ? -1.472 6.793 -23.562 1 56.16 516 GLY B C 1
ATOM 8329 O O . GLY B 1 516 ? -2.637 6.699 -23.172 1 56.16 516 GLY B O 1
ATOM 8330 N N . THR B 1 517 ? -0.945 7.734 -23.109 1 42.22 517 THR B N 1
ATOM 8331 C CA . THR B 1 517 ? -1.653 8.984 -22.844 1 42.22 517 THR B CA 1
ATOM 8332 C C . THR B 1 517 ? -2.441 9.43 -24.062 1 42.22 517 THR B C 1
ATOM 8334 O O . THR B 1 517 ? -3.311 10.297 -23.969 1 42.22 517 THR B O 1
ATOM 8337 N N . VAL B 1 518 ? -2.223 8.828 -25.312 1 34.19 518 VAL B N 1
ATOM 8338 C CA . VAL B 1 518 ? -2.977 9.211 -26.5 1 34.19 518 VAL B CA 1
ATOM 8339 C C . VAL B 1 518 ? -4.238 8.359 -26.609 1 34.19 518 VAL B C 1
ATOM 8341 O O . VAL B 1 518 ? -5.184 8.727 -27.312 1 34.19 518 VAL B O 1
ATOM 8344 N N . ASN B 1 519 ? -4.242 7.082 -26.344 1 31.42 519 ASN B N 1
ATOM 8345 C CA . ASN B 1 519 ? -5.355 6.25 -26.797 1 31.42 519 ASN B CA 1
ATOM 8346 C C . ASN B 1 519 ? -6.516 6.285 -25.797 1 31.42 519 ASN B C 1
ATOM 8348 O O . ASN B 1 519 ? -7.422 5.457 -25.875 1 31.42 519 ASN B O 1
ATOM 8352 N N . GLY B 1 520 ? -6.617 6.883 -24.812 1 28.22 520 GLY B N 1
ATOM 8353 C CA . GLY B 1 520 ? -7.871 6.922 -24.078 1 28.22 520 GLY B CA 1
ATOM 8354 C C . GLY B 1 520 ? -8.953 7.715 -24.781 1 28.22 520 GLY B C 1
ATOM 8355 O O . GLY B 1 520 ? -9.875 8.227 -24.141 1 28.22 520 GLY B O 1
ATOM 8356 N N . LYS B 1 521 ? -9.078 7.812 -26.234 1 20.77 521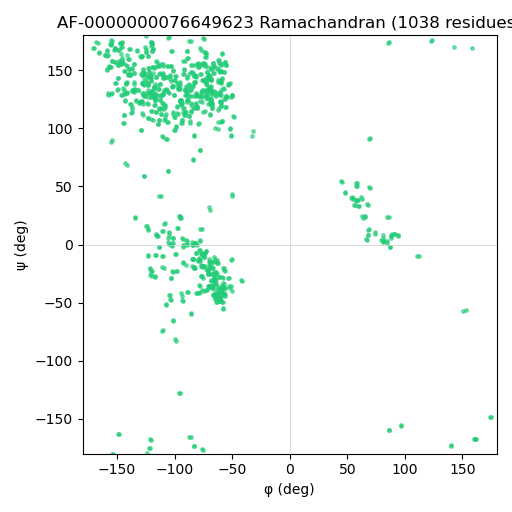 LYS B N 1
ATOM 8357 C CA . LYS B 1 521 ? -10.383 8.086 -26.828 1 20.77 521 LYS B CA 1
ATOM 8358 C C . LYS B 1 521 ? -11.227 6.82 -26.906 1 20.77 521 LYS B C 1
ATOM 8360 O O . LYS B 1 521 ? -10.734 5.77 -27.328 1 20.77 521 LYS B O 1
#

InterPro domains:
  IPR004294 Carotenoid oxygenase [PF03055] (27-498)
  IPR004294 Carotenoid oxygenase [PTHR10543] (34-497)

Sequence (1042 aa):
MAHVVPGVPGTRFPKHYAMSKWNEDHLRFEADAYELEVIGQIPSTIHGAFYRVQPDHAFPPIFAETEIPLNGDGNVSSFYIKDGHVDFKQRYVRTPKLIAEREARRALFGRYRNKYTDDPRVQNVLKGTTANTHVVFHDNKLMALKEDAPPMELDPITLETLGYIDYHGTFRAPTHTAHPKADSATGELVSYSYEAAGDASPDICSFTVNKHGKLSEEVWFKAPWPCMIHDFWATDNWVVFPVNGLKASLEQMKAGGDHFYWDETLDYQLLGVIPRRGAKPEDAKWFKTPQGCYSHTINAYEEDGKLVLDANVWTDVHFPFFPNTKGERFFTDPRKVTAPITRYRFDPNGSTDEMVHPESILVTGVNEFGRIDDRLLGKKYSRVWILKVDPTHEVKLNDHETAQGNVGFNTLVCYNFETGDMQSYRHGDDTTFQEPVFVPRHEGADDEDGYILVVADRYREGRNVLLLFEASDITRGPLAEIKLPFKLMDGLHGSWVDGKDVDAAREASEARRANGTVNGKMAHVVPGVPGTRFPKHYAMSKWNEDHLRFEADAYELEVIGQIPSTIHGAFYRVQPDHAFPPIFAETEIPLNGDGNVSSFYIKDGHVDFKQRYVRTPKLIAEREARRALFGRYRNKYTDDPRVQNVLKGTTANTHVVFHDNKLMALKEDAPPMELDPITLETLGYIDYHGTFRAPTHTAHPKADSATGELVSYSYEAAGDASPDICSFTVNKHGKLSEEVWFKAPWPCMIHDFWATDNWVVFPVNGLKASLEQMKAGGDHFYWDETLDYQLLGVIPRRGAKPEDAKWFKTPQGCYSHTINAYEEDGKLVLDANVWTDVHFPFFPNTKGERFFTDPRKVTAPITRYRFDPNGSTDEMVHPESILVTGVNEFGRIDDRLLGKKYSRVWILKVDPTHEVKLNDHETAQGNVGFNTLVCYNFETGDMQSYRHGDDTTFQEPVFVPRHEGADDEDGYILVVADRYREGRNVLLLFEASDITRGPLAEIKLPFKLMDGLHGSWVDGKDVDAAREASEARRANGTVNGK

pLDDT: mean 92.53, std 12.28, range [19.98, 98.88]

Foldseek 3Di:
DPDPDPDPLDQDADQDALAFPLPSDADQDWDKDFWFDKDFFDPQQAFFKWKFWFFGANGHAPPRLLAHRQLGAIKMKIWGDHRGTTIITIDTAPFPQNVVCVVVVHHQQHHDPFLLQGHPVCRVPGDSDRLGFEWDDALLWIWRFDFQAATWTAQLPHRHTDGGQCLVVQRDFGGWARDWAQALVFSKTWIKHACRVHQFFQKMWTWIQGRNRHTDDIEIAGDPGAADFREWADAPWKTKTKFAQFGADPVCSNVVHHRTAGAPVDFWIWIWMFTNPPTYRVRIDIAIAGHFAFHYWEAWADDPQKIKTKGFTKNGDPQQSHHHPVGDGNPDPLQPIATFIFIWIDHSPDDRPDHTYTPDGQGIGHKDQWYFQSNQHNHDDFKIKIFGADPVAAWRADPDPSNGPHTAGQKIWMATNVPSDIDIDGPDRQKGWAHKAFDASHVPHPGQAGKIWIWMQRRVVQAIWIFIAGRVHCNVPGSMTGTDPHHDDHTHYIYIDGNVSSVVSVVVVVVCVVPVVPPPD/DPDPDPPPLDQDADQDALAFPLPSDADQDWDKDFWFDKDFFDDQQAFFKWKFWFFGANGHAPPRLLAHRQLGAIKMKIWGDHRGTTIITIDTAPFPQNVVCVVVVHHQQHHDPFLLQGHPVCRVPGDSDRLGFEWDDALLWIWRFDFQAATWTAQLPHRHTDGGQCLVVQRDFGGWARDWAQALVFSKTWIKHACRVHQFFQKMWTWIQGRNRHTDDIEIAGDPGAADFREWADAPWKTKTKAAQFGADPVCSNVVHHRTAGAPVDFWIWIWMFTNPPTYRVRIDIAIAGHFAFHYWEAWADDPQKIKTKGFTKNGDPQQSHHHPVGDGNPDPLQPIFTFIFIWIDHSPDDRPDHTYTPDGQGIGHKDQWYFQSNQHNHDDFKIKIFGADPVAAWRADPDPSNGPHTAGQKIWMATNVPSDIDIDGPDRQKGWAHKAFDASHVPHPGQAGKIWIWMQRRVVQAIWIFIGGRVHCNVPGSMTGTDPHHDDRIHYIYIDGNVSSVVSVVVVVVCVVPVVPPPD